Protein 3H6E (pdb70)

Secondary structure (DSSP, 8-state):
-EEEEE-SSEEEEEE--TT---EEEEEE---EESSS-EE--HHHHHHHHHHHHHHTTTS---EEEEEE-SS-EEEEETTEE-SPPBPTTS---S---TTGGGPPPHHHH-----STTSSHHHHHHHHHHHSS----PEEEEHHHHHHHHTTS---EEHHHHTTT-SSEETTTTEE---TTTT-GGGBPPEE-TTSEEEEPPHHHHHHHT--TT-EEE--EEHHHHHHHHHTTSTTTTTSSBEEEE-SSS-B--B-SS---GGG--GGGTEEEEE-TTS-EEEEEB--HHHHHHHH-SGGG-TT-GGGHHHHHHTHHHHHHTT--BS-----SS-TT---B-SS--SSHHHHHHHHHHHHHHHHHHHHHHTT--SEEEEESGGGG-HHHHHHHHHHSTTSEEEEESS---TTGGGHHHH-TT---SS-EEEPPPPP--HHHHHHHHHHHH-/---EEEEEEEE-SSEEEEEEEETT---EEEEEEPP-EEETTEEE--HHHHHHHHHHHHGGGTTS---EEEEEE-SS-EEEEETTEESSPPBPTTS---TT--TTGGGPPPHHHH-----STTSSHHHHHHHHHHH-S-----EEEEHHHHHHHHHHS---B-HHHHTTT-SSEETTTTEE---TTTT-GGGBPPB--TTSEEEE--HHHHHHHT--TTPEEE--EEHHHHHHHHHTTSTTTTTSSEEEEB-SSS-B--B-SS----TT--GGGTEEEEE-TTS-EEEEEB--HHHHHHHH-SGGG-TT-GGGHHHHHHHHHHHHHTT--BS----SSS-TT---B-SS--SSHHHHHHHHHHHHHHHHHHHHHHTT--SEEEE-SGGGG-HHHHHHHHHH-SSSEEEE-S---GGGHHHH-TT---SS--EEPPPP------HHHHHHHHHHHHHHH--

Solvent-accessible surface area: 37541 Å² total

Foldseek 3Di:
DWEWAAEQFKTKIDDADPQLDDDMDMDTFDWDDDPVFTFGPVVVVLVVVLVVLLVCLVDPAAEYAFEYAALWKFKDAPLHTPDTTGNQPGADDPVLVVQVVPFDDCLQQLQADDGRSQAVSSSVSRCCVVPVPSVRIAMETPRQVVLCSFFSAGEYAAQNVNRNHSQDGLVVLHGPVVVVVCNSVRYHYYDFQLDWSAFTDPVSCPSSNHDSNHTYGSHHYLVLLVVLQQLQAPQRPQDWEKEWEDDLKTKMTDHNDQDSSSPFDVQQAWGWGAHSVSHIDTMFMFANNQLCVQLVDPVLALLPQVCQVLLQVLVQVCQVVLWWWDDPARGHRCRPQDIDIDPHDPDSSNSSSVSLLNRLLSVVVRCVSRPRFAEYEYDYSCLSNLSNQQQNCQSRVNHWYWYFDDDFPSNSSVSCSVVVNHHTPGHIDTHHHRPDHCCVSSVVRVVVRD/DAFFAEWEWEAEQFKTKIDTAGPQLHDDMDIDGWDWDDDPLFIFRRPPVSLVVCLVVLLVCLPHNYAEYAFEYAALWKFWDAPLHTLDGIGNQVTADDPVLVVQVVVADACLFQLAFDDGRSQAVSSVVSSVCVVPVVSCRIAMAGPRQVVLCSFFVFGEHAAQRVSRSRSQDGLVVLHGDVVVVVCNSVRYHHYDFQLDFRHFGDPVSCVSSNNDSNHTYGSHHYPVQLVVLQQLQAPQNNQDWEKEFEDAPKTKMTDHNDDDRSSPQDSQQQWGWGAHSVSHIDIMFMAARVQLCVQLVDPVLQLLPLVCQVVLLVLQLVCQVQLWWADDPARGHRQRHIDIDTDPHDPDSSNSNLVSLLVRLLSVLVRCVSRVRFAEYEYADRCLSNLSNQLSNCQSPVGYFYWYWPHDSSSSVCSVPVNHHDDTHIDTRHHRDNVVGGVVVSSVVNVCVRVVRVD

Sequence (909 aa):
TIVIDLGKTLSKVSLWDLDGRLDRQVRPSIPLEIDGIRRLDAPDTGRWLLDVLSRYADHPVTTIVPVGHGAGIAALTDGRLAFPPLDYEQSIPEAVADYRSQRDPFARTGSPALPDGLNIGSQLWWLDQLHPDVANATLLPWAQYWAWFLTGRAVSEVTSLGCHSDLWDPQDGDFSPAKRLGWAARFAPIVRAGDTVGALLPAIAERTGLSPDVQVLAGLHDSNAALLAARGFAEIADNEATVLSTGTWFIARLPATPVDTATLPEARDCLVNVDVHGRPVPSARFGGREIETLIEIDTRRVDIKPDQPALLAAVPEVLRHGRILPTLRGFGPYPHGRFAWINRPEDWFERRAAACLYAALVADTALDLIGSTGRILVEGRFAEADVFVRALASLRPDCAVYTANAHNDVSFGALRLIDPGLRPQGELVRIEPLDTDLDTYRNRWQAEVELSTGATIVIDLGKTLSKVSLWDLDGRLDRQVRPSIPLEIDGIRRLDAPDTGRWLLDVLSRYADHPVTTIVPVGHGAGIAALTDGRLAFPPLDYEQSIPEAVADYRSQRDPFARTGSPALPDGLNIGSQLWWLDQLHPDVANATLLPWAQYWAWFLTGRAVSEVTSLGCHSDLWDPQDGDFSPAKRLGWAARFAPIVRAGDTVGALLPAIAERTGLSPDVQVLAGLHDSNAALLAARGFAEIADNEATVLSTGTWFIARLPATPVDTATLPEARDCLVNVDVHGRPVPSARFGGREIETLIEIDTRRVDIKPDQPALLAAVPEVLRHGRILPTLRGFGPYPHGRFAWINRPEDWFERRAAACLYAALVADTALDLIGSTGRILVEGRFAEADVFVRALASLRPDCAVYTANAHSFGALRLIDPGLRPQGELVRIEPLDTGWADLDTYRNRWQAEVEAAKV

Organism: Novosphingobium aromaticivorans (strain ATCC 700278 / DSM 12444 / CCUG 56034 / CIP 105152 / NBRC 16084 / F199) (NCBI:txid279238)

Radius of gyration: 44.63 Å; Cα contacts (8 Å, |Δi|>4): 2014; chains: 2; bounding box: 71×108×101 Å

Structure (mmCIF, N/CA/C/O backbone):
data_3H6E
#
_entry.id   3H6E
#
_cell.length_a   52.614
_cell.length_b   81.198
_cell.length_c   229.134
_cell.angle_alpha   90.00
_cell.angle_beta   90.00
_cell.angle_gamma   90.00
#
_symmetry.space_group_name_H-M   'P 21 21 21'
#
loop_
_entity.id
_entity.type
_entity.pdbx_description
1 polymer 'Carbohydrate kinase, FGGY'
2 water water
#
loop_
_atom_site.group_PDB
_atom_site.id
_atom_site.type_symbol
_atom_site.label_atom_id
_atom_site.label_alt_id
_atom_site.label_comp_id
_atom_site.label_asym_id
_atom_site.label_entity_id
_atom_site.label_seq_id
_atom_site.pdbx_PDB_ins_code
_atom_site.Cartn_x
_atom_site.Cartn_y
_atom_site.Cartn_z
_atom_site.occupancy
_atom_site.B_iso_or_equiv
_atom_site.auth_seq_id
_atom_site.auth_comp_id
_atom_site.auth_asym_id
_atom_site.auth_atom_id
_atom_site.pdbx_PDB_model_num
ATOM 1 N N . THR A 1 8 ? 35.940 -0.326 183.120 1.00 45.58 6 THR A N 1
ATOM 2 C CA . THR A 1 8 ? 37.137 0.053 182.376 1.00 42.85 6 THR A CA 1
ATOM 3 C C . THR A 1 8 ? 37.460 1.542 182.508 1.00 42.75 6 THR A C 1
ATOM 4 O O . THR A 1 8 ? 36.565 2.376 182.654 1.00 44.76 6 THR A O 1
ATOM 8 N N . ILE A 1 9 ? 38.748 1.866 182.463 1.00 40.45 7 ILE A N 1
ATOM 9 C CA . ILE A 1 9 ? 39.201 3.238 182.652 1.00 41.55 7 ILE A CA 1
ATOM 10 C C . ILE A 1 9 ? 40.339 3.599 181.702 1.00 41.37 7 ILE A C 1
ATOM 11 O O . ILE A 1 9 ? 41.349 2.896 181.620 1.00 39.12 7 ILE A O 1
ATOM 16 N N . VAL A 1 10 ? 40.170 4.704 180.984 1.00 40.39 8 VAL A N 1
ATOM 17 C CA . VAL A 1 10 ? 41.197 5.177 180.071 1.00 39.94 8 VAL A CA 1
ATOM 18 C C . VAL A 1 10 ? 41.860 6.439 180.611 1.00 40.20 8 VAL A C 1
ATOM 19 O O . VAL A 1 10 ? 41.183 7.406 180.958 1.00 40.11 8 VAL A O 1
ATOM 23 N N . ILE A 1 11 ? 43.186 6.423 180.690 1.00 39.52 9 ILE A N 1
ATOM 24 C CA . ILE A 1 11 ? 43.940 7.610 181.077 1.00 39.69 9 ILE A CA 1
ATOM 25 C C . ILE A 1 11 ? 44.625 8.210 179.855 1.00 38.70 9 ILE A C 1
ATOM 26 O O . ILE A 1 11 ? 45.536 7.609 179.288 1.00 35.75 9 ILE A O 1
ATOM 31 N N . ASP A 1 12 ? 44.169 9.389 179.444 1.00 38.00 10 ASP A N 1
ATOM 32 C CA . ASP A 1 12 ? 44.695 10.038 178.250 1.00 38.44 10 ASP A CA 1
ATOM 33 C C . ASP A 1 12 ? 45.478 11.287 178.614 1.00 38.88 10 ASP A C 1
ATOM 34 O O . ASP A 1 12 ? 44.932 12.389 178.653 1.00 39.95 10 ASP A O 1
ATOM 39 N N . LEU A 1 13 ? 46.766 11.102 178.868 1.00 36.62 11 LEU A N 1
ATOM 40 C CA . LEU A 1 13 ? 47.629 12.194 179.279 1.00 38.11 11 LEU A CA 1
ATOM 41 C C . LEU A 1 13 ? 48.291 12.850 178.069 1.00 38.56 11 LEU A C 1
ATOM 42 O O . LEU A 1 13 ? 49.482 12.673 177.811 1.00 33.33 11 LEU A O 1
ATOM 47 N N . GLY A 1 14 ? 47.491 13.608 177.325 1.00 38.06 12 GLY A N 1
ATOM 48 C CA . GLY A 1 14 ? 47.961 14.278 176.130 1.00 37.54 12 GLY A CA 1
ATOM 49 C C . GLY A 1 14 ? 48.841 15.471 176.443 1.00 36.91 12 GLY A C 1
ATOM 50 O O . GLY A 1 14 ? 49.250 15.677 177.587 1.00 36.64 12 GLY A O 1
ATOM 51 N N . LYS A 1 15 ? 49.123 16.269 175.420 1.00 34.56 13 LYS A N 1
ATOM 52 C CA . LYS A 1 15 ? 50.055 17.376 175.571 1.00 37.64 13 LYS A CA 1
ATOM 53 C C . LYS A 1 15 ? 49.419 18.605 176.215 1.00 38.13 13 LYS A C 1
ATOM 54 O O . LYS A 1 15 ? 50.035 19.253 177.060 1.00 39.71 13 LYS A O 1
ATOM 60 N N . THR A 1 16 ? 48.191 18.923 175.821 1.00 37.38 14 THR A N 1
ATOM 61 C CA . THR A 1 16 ? 47.509 20.095 176.362 1.00 41.80 14 THR A CA 1
ATOM 62 C C . THR A 1 16 ? 46.404 19.718 177.353 1.00 43.80 14 THR A C 1
ATOM 63 O O . THR A 1 16 ? 46.078 20.492 178.255 1.00 44.74 14 THR A O 1
ATOM 67 N N . LEU A 1 17 ? 45.830 18.531 177.186 1.00 42.62 15 LEU A N 1
ATOM 68 C CA . LEU A 1 17 ? 44.766 18.078 178.078 1.00 44.44 15 LEU A CA 1
ATOM 69 C C . LEU A 1 17 ? 44.993 16.655 178.566 1.00 42.88 15 LEU A C 1
ATOM 70 O O . LEU A 1 17 ? 45.301 15.760 177.781 1.00 42.82 15 LEU A O 1
ATOM 75 N N . SER A 1 18 ? 44.841 16.459 179.872 1.00 44.19 16 SER A N 1
ATOM 76 C CA . SER A 1 18 ? 44.859 15.124 180.455 1.00 43.59 16 SER A CA 1
ATOM 77 C C . SER A 1 18 ? 43.448 14.723 180.880 1.00 44.12 16 SER A C 1
ATOM 78 O O . SER A 1 18 ? 42.792 15.430 181.644 1.00 44.12 16 SER A O 1
ATOM 81 N N . LYS A 1 19 ? 42.984 13.590 180.365 1.00 42.87 17 LYS A N 1
ATOM 82 C CA . LYS A 1 19 ? 41.615 13.151 180.589 1.00 42.60 17 LYS A CA 1
ATOM 83 C C . LYS A 1 19 ? 41.567 11.744 181.170 1.00 42.16 17 LYS A C 1
ATOM 84 O O . LYS A 1 19 ? 42.193 10.825 180.648 1.00 41.25 17 LYS A O 1
ATOM 90 N N . VAL A 1 20 ? 40.818 11.582 182.254 1.00 44.02 18 VAL A N 1
ATOM 91 C CA . VAL A 1 20 ? 40.534 10.260 182.789 1.00 41.86 18 VAL A CA 1
ATOM 92 C C . VAL A 1 20 ? 39.060 9.954 182.561 1.00 44.55 18 VAL A C 1
ATOM 93 O O . VAL A 1 20 ? 38.197 10.794 182.819 1.00 45.15 18 VAL A O 1
ATOM 97 N N . SER A 1 21 ? 38.774 8.752 182.072 1.00 41.59 19 SER A N 1
ATOM 98 C CA . SER A 1 21 ? 37.424 8.422 181.636 1.00 43.57 19 SER A CA 1
ATOM 99 C C . SER A 1 21 ? 36.958 7.037 182.075 1.00 45.50 19 SER A C 1
ATOM 100 O O . SER A 1 21 ? 37.724 6.074 182.057 1.00 43.59 19 SER A O 1
ATOM 103 N N . LEU A 1 22 ? 35.686 6.948 182.455 1.00 48.07 20 LEU A N 1
ATOM 104 C CA . LEU A 1 22 ? 35.092 5.695 182.907 1.00 46.03 20 LEU A CA 1
ATOM 105 C C . LEU A 1 22 ? 34.033 5.216 181.924 1.00 46.00 20 LEU A C 1
ATOM 106 O O . LEU A 1 22 ? 33.077 5.934 181.639 1.00 47.71 20 LEU A O 1
ATOM 111 N N . TRP A 1 23 ? 34.199 3.998 181.418 1.00 46.14 21 TRP A N 1
ATOM 112 C CA . TRP A 1 23 ? 33.306 3.466 180.393 1.00 47.48 21 TRP A CA 1
ATOM 113 C C . TRP A 1 23 ? 32.649 2.158 180.826 1.00 47.53 21 TRP A C 1
ATOM 114 O O . TRP A 1 23 ? 33.114 1.494 181.753 1.00 47.59 21 TRP A O 1
ATOM 125 N N . ASP A 1 24 ? 31.566 1.791 180.148 1.00 48.97 22 ASP A N 1
ATOM 126 C CA . ASP A 1 24 ? 30.911 0.511 180.400 1.00 50.72 22 ASP A CA 1
ATOM 127 C C . ASP A 1 24 ? 31.225 -0.494 179.293 1.00 49.26 22 ASP A C 1
ATOM 128 O O . ASP A 1 24 ? 31.735 -0.129 178.234 1.00 48.26 22 ASP A O 1
ATOM 133 N N . LEU A 1 25 ? 30.906 -1.757 179.544 1.00 48.82 23 LEU A N 1
ATOM 134 C CA . LEU A 1 25 ? 31.273 -2.846 178.647 1.00 49.46 23 LEU A CA 1
ATOM 135 C C . LEU A 1 25 ? 30.603 -2.741 177.281 1.00 50.64 23 LEU A C 1
ATOM 136 O O . LEU A 1 25 ? 30.882 -3.537 176.384 1.00 49.63 23 LEU A O 1
ATOM 141 N N . ASP A 1 26 ? 29.720 -1.760 177.125 1.00 50.99 24 ASP A N 1
ATOM 142 C CA . ASP A 1 26 ? 29.074 -1.514 175.839 1.00 51.11 24 ASP A CA 1
ATOM 143 C C . ASP A 1 26 ? 29.711 -0.334 175.112 1.00 48.52 24 ASP A C 1
ATOM 144 O O . ASP A 1 26 ? 29.255 0.074 174.042 1.00 46.35 24 ASP A O 1
ATOM 149 N N . GLY A 1 27 ? 30.770 0.210 175.701 1.00 48.65 25 GLY A N 1
ATOM 150 C CA . GLY A 1 27 ? 31.519 1.285 175.081 1.00 47.78 25 GLY A CA 1
ATOM 151 C C . GLY A 1 27 ? 30.809 2.624 175.114 1.00 48.38 25 GLY A C 1
ATOM 152 O O . GLY A 1 27 ? 30.834 3.374 174.138 1.00 49.43 25 GLY A O 1
ATOM 153 N N . ARG A 1 28 ? 30.169 2.923 176.238 1.00 49.09 26 ARG A N 1
ATOM 154 C CA . ARG A 1 28 ? 29.561 4.231 176.444 1.00 50.78 26 ARG A CA 1
ATOM 155 C C . ARG A 1 28 ? 30.198 4.887 177.657 1.00 48.69 26 ARG A C 1
ATOM 156 O O . ARG A 1 28 ? 30.430 4.236 178.675 1.00 48.65 26 ARG A O 1
ATOM 172 N N . LEU A 1 30 ? 30.718 6.829 180.942 1.00 52.02 28 LEU A N 1
ATOM 173 C CA . LEU A 1 30 ? 29.940 7.069 182.151 1.00 51.68 28 LEU A CA 1
ATOM 174 C C . LEU A 1 30 ? 30.371 8.352 182.852 1.00 51.87 28 LEU A C 1
ATOM 175 O O . LEU A 1 30 ? 29.572 8.995 183.533 1.00 51.70 28 LEU A O 1
ATOM 180 N N . ASP A 1 31 ? 31.637 8.716 182.685 1.00 49.36 29 ASP A N 1
ATOM 181 C CA . ASP A 1 31 ? 32.181 9.893 183.349 1.00 48.28 29 ASP A CA 1
ATOM 182 C C . ASP A 1 31 ? 33.514 10.301 182.731 1.00 48.83 29 ASP A C 1
ATOM 183 O O . ASP A 1 31 ? 34.207 9.486 182.119 1.00 46.72 29 ASP A O 1
ATOM 188 N N . ARG A 1 32 ? 33.866 11.570 182.898 1.00 48.15 30 ARG A N 1
ATOM 189 C CA . ARG A 1 32 ? 35.120 12.093 182.380 1.00 45.81 30 ARG A CA 1
ATOM 190 C C . ARG A 1 32 ? 35.640 13.202 183.284 1.00 48.55 30 ARG A C 1
ATOM 191 O O . ARG A 1 32 ? 34.883 14.066 183.725 1.00 50.07 30 ARG A O 1
ATOM 199 N N . GLN A 1 33 ? 36.936 13.160 183.565 1.00 48.91 31 GLN A N 1
ATOM 200 C CA . GLN A 1 33 ? 37.585 14.181 184.373 1.00 48.89 31 GLN A CA 1
ATOM 201 C C . GLN A 1 33 ? 38.773 14.745 183.603 1.00 48.13 31 GLN A C 1
ATOM 202 O O . GLN A 1 33 ? 39.651 14.000 183.169 1.00 46.34 31 GLN A O 1
ATOM 208 N N . VAL A 1 34 ? 38.792 16.062 183.425 1.00 44.77 32 VAL A N 1
ATOM 209 C CA . VAL A 1 34 ? 39.847 16.699 182.649 1.00 44.14 32 VAL A CA 1
ATOM 210 C C . VAL A 1 34 ? 40.644 17.700 183.482 1.00 48.22 32 VAL A C 1
ATOM 211 O O . VAL A 1 34 ? 40.327 17.951 184.646 1.00 47.66 32 VAL A O 1
ATOM 215 N N . ARG A 1 35 ? 41.673 18.274 182.867 1.00 48.19 33 ARG A N 1
ATOM 216 C CA . ARG A 1 35 ? 42.620 19.125 183.571 1.00 47.30 33 ARG A CA 1
ATOM 217 C C . ARG A 1 35 ? 43.764 19.506 182.641 1.00 47.99 33 ARG A C 1
ATOM 218 O O . ARG A 1 35 ? 44.510 18.640 182.185 1.00 46.73 33 ARG A O 1
ATOM 226 N N . PRO A 1 36 ? 43.911 20.807 182.358 1.00 50.11 34 PRO A N 1
ATOM 227 C CA . PRO A 1 36 ? 44.995 21.255 181.478 1.00 48.62 34 PRO A CA 1
ATOM 228 C C . PRO A 1 36 ? 46.344 20.790 182.009 1.00 48.05 34 PRO A C 1
ATOM 229 O O . PRO A 1 36 ? 46.496 20.614 183.218 1.00 48.08 34 PRO A O 1
ATOM 233 N N . SER A 1 37 ? 47.307 20.589 181.116 1.00 48.90 35 SER A N 1
ATOM 234 C CA . SER A 1 37 ? 48.638 20.143 181.514 1.00 50.41 35 SER A CA 1
ATOM 235 C C . SER A 1 37 ? 49.593 21.328 181.590 1.00 51.96 35 SER A C 1
ATOM 236 O O . SER A 1 37 ? 50.018 21.853 180.562 1.00 53.15 35 SER A O 1
ATOM 239 N N . ILE A 1 38 ? 49.927 21.752 182.806 1.00 54.94 36 ILE A N 1
ATOM 240 C CA . ILE A 1 38 ? 50.844 22.876 182.991 1.00 54.35 36 ILE A CA 1
ATOM 241 C C . ILE A 1 38 ? 52.295 22.396 183.009 1.00 55.70 36 ILE A C 1
ATOM 242 O O . ILE A 1 38 ? 52.604 21.352 183.589 1.00 52.52 36 ILE A O 1
ATOM 247 N N . PRO A 1 39 ? 53.189 23.152 182.354 1.00 57.90 37 PRO A N 1
ATOM 248 C CA . PRO A 1 39 ? 54.611 22.796 182.290 1.00 52.20 37 PRO A CA 1
ATOM 249 C C . PRO A 1 39 ? 55.277 22.883 183.657 1.00 50.84 37 PRO A C 1
ATOM 250 O O . PRO A 1 39 ? 54.762 23.543 184.558 1.00 49.60 37 PRO A O 1
ATOM 254 N N . LEU A 1 40 ? 56.416 22.215 183.799 1.00 51.56 38 LEU A N 1
ATOM 255 C CA . LEU A 1 40 ? 57.172 22.213 185.043 1.00 49.46 38 LEU A CA 1
ATOM 256 C C . LEU A 1 40 ? 58.563 22.785 184.801 1.00 52.22 38 LEU A C 1
ATOM 257 O O . LEU A 1 40 ? 59.323 22.264 183.982 1.00 50.14 38 LEU A O 1
ATOM 262 N N . GLU A 1 41 ? 58.899 23.855 185.512 1.00 54.19 39 GLU A N 1
ATOM 263 C CA . GLU A 1 41 ? 60.220 24.458 185.389 1.00 52.92 39 GLU A CA 1
ATOM 264 C C . GLU A 1 41 ? 61.225 23.727 186.280 1.00 54.84 39 GLU A C 1
ATOM 265 O O . GLU A 1 41 ? 60.884 23.278 187.375 1.00 54.86 39 GLU A O 1
ATOM 271 N N . ILE A 1 42 ? 62.463 23.604 185.814 1.00 55.40 40 ILE A N 1
ATOM 272 C CA . ILE A 1 42 ? 63.437 22.780 186.519 1.00 56.65 40 ILE A CA 1
ATOM 273 C C . ILE A 1 42 ? 64.857 23.351 186.436 1.00 58.65 40 ILE A C 1
ATOM 274 O O . ILE A 1 42 ? 65.680 23.115 187.321 1.00 59.23 40 ILE A O 1
ATOM 279 N N . ASP A 1 43 ? 65.134 24.104 185.375 1.00 58.70 41 ASP A N 1
ATOM 280 C CA . ASP A 1 43 ? 66.421 24.775 185.199 1.00 59.79 41 ASP A CA 1
ATOM 281 C C . ASP A 1 43 ? 66.276 25.894 184.179 1.00 59.32 41 ASP A C 1
ATOM 282 O O . ASP A 1 43 ? 67.263 26.479 183.731 1.00 59.03 41 ASP A O 1
ATOM 287 N N . GLY A 1 44 ? 65.033 26.195 183.825 1.00 58.44 42 GLY A N 1
ATOM 288 C CA . GLY A 1 44 ? 64.752 26.951 182.621 1.00 55.99 42 GLY A CA 1
ATOM 289 C C . GLY A 1 44 ? 64.365 25.901 181.602 1.00 53.82 42 GLY A C 1
ATOM 290 O O . GLY A 1 44 ? 64.030 26.200 180.456 1.00 52.84 42 GLY A O 1
ATOM 291 N N . ILE A 1 45 ? 64.416 24.651 182.055 1.00 54.19 43 ILE A N 1
ATOM 292 C CA . ILE A 1 45 ? 64.067 23.490 181.248 1.00 49.98 43 ILE A CA 1
ATOM 293 C C . ILE A 1 45 ? 62.620 23.071 181.495 1.00 48.61 43 ILE A C 1
ATOM 294 O O . ILE A 1 45 ? 62.266 22.653 182.598 1.00 48.43 43 ILE A O 1
ATOM 299 N N . ARG A 1 46 ? 61.786 23.186 180.466 1.00 45.61 44 ARG A N 1
ATOM 300 C CA . ARG A 1 46 ? 60.378 22.814 180.577 1.00 43.55 44 ARG A CA 1
ATOM 301 C C . ARG A 1 46 ? 60.200 21.298 180.613 1.00 42.59 44 ARG A C 1
ATOM 302 O O . ARG A 1 46 ? 60.814 20.570 179.834 1.00 38.76 44 ARG A O 1
ATOM 310 N N . ARG A 1 47 ? 59.355 20.834 181.528 1.00 43.19 45 ARG A N 1
ATOM 311 C CA . ARG A 1 47 ? 59.177 19.406 181.756 1.00 42.19 45 ARG A CA 1
ATOM 312 C C . ARG A 1 47 ? 57.708 19.016 181.771 1.00 41.45 45 ARG A C 1
ATOM 313 O O . ARG A 1 47 ? 56.845 19.822 182.120 1.00 42.35 45 ARG A O 1
ATOM 321 N N . LEU A 1 48 ? 57.429 17.776 181.381 1.00 39.50 46 LEU A N 1
ATOM 322 C CA . LEU A 1 48 ? 56.131 17.173 181.644 1.00 40.45 46 LEU A CA 1
ATOM 323 C C . LEU A 1 48 ? 56.029 16.972 183.150 1.00 43.41 46 LEU A C 1
ATOM 324 O O . LEU A 1 48 ? 56.963 16.472 183.778 1.00 41.93 46 LEU A O 1
ATOM 329 N N . ASP A 1 49 ? 54.909 17.376 183.736 1.00 43.82 47 ASP A N 1
ATOM 330 C CA . ASP A 1 49 ? 54.760 17.303 185.183 1.00 44.36 47 ASP A CA 1
ATOM 331 C C . ASP A 1 49 ? 54.300 15.920 185.620 1.00 44.89 47 ASP A C 1
ATOM 332 O O . ASP A 1 49 ? 53.132 15.721 185.947 1.00 47.05 47 ASP A O 1
ATOM 337 N N . ALA A 1 50 ? 55.231 14.972 185.631 1.00 44.48 48 ALA A N 1
ATOM 338 C CA . ALA A 1 50 ? 54.927 13.586 185.972 1.00 44.68 48 ALA A CA 1
ATOM 339 C C . ALA A 1 50 ? 54.493 13.397 187.427 1.00 46.26 48 ALA A C 1
ATOM 340 O O . ALA A 1 50 ? 53.432 12.831 187.686 1.00 46.71 48 ALA A O 1
ATOM 342 N N . PRO A 1 51 ? 55.311 13.867 188.383 1.00 48.02 49 PRO A N 1
ATOM 343 C CA . PRO A 1 51 ? 54.961 13.645 189.790 1.00 48.51 49 PRO A CA 1
ATOM 344 C C . PRO A 1 51 ? 53.552 14.139 190.086 1.00 47.49 49 PRO A C 1
ATOM 345 O O . PRO A 1 51 ? 52.750 13.422 190.683 1.00 49.04 49 PRO A O 1
ATOM 349 N N . ASP A 1 52 ? 53.258 15.356 189.644 1.00 46.38 50 ASP A N 1
ATOM 350 C CA . ASP A 1 52 ? 52.003 16.016 189.966 1.00 45.82 50 ASP A CA 1
ATOM 351 C C . ASP A 1 52 ? 50.803 15.392 189.256 1.00 47.82 50 ASP A C 1
ATOM 352 O O . ASP A 1 52 ? 49.724 15.274 189.836 1.00 50.47 50 ASP A O 1
ATOM 357 N N . THR A 1 53 ? 50.984 15.003 188.000 1.00 45.82 51 THR A N 1
ATOM 358 C CA . THR A 1 53 ? 49.908 14.356 187.261 1.00 45.45 51 THR A CA 1
ATOM 359 C C . THR A 1 53 ? 49.578 13.011 187.895 1.00 46.63 51 THR A C 1
ATOM 360 O O . THR A 1 53 ? 48.413 12.606 187.952 1.00 46.78 51 THR A O 1
ATOM 364 N N . GLY A 1 54 ? 50.613 12.328 188.375 1.00 44.28 52 GLY A N 1
ATOM 365 C CA . GLY A 1 54 ? 50.441 11.073 189.080 1.00 43.60 52 GLY A CA 1
ATOM 366 C C . GLY A 1 54 ? 49.504 11.248 190.257 1.00 46.76 52 GLY A C 1
ATOM 367 O O . GLY A 1 54 ? 48.690 10.374 190.553 1.00 47.41 52 GLY A O 1
ATOM 368 N N . ARG A 1 55 ? 49.615 12.391 190.928 1.00 47.98 53 ARG A N 1
ATOM 369 C CA . ARG A 1 55 ? 48.735 12.704 192.048 1.00 48.43 53 ARG A CA 1
ATOM 370 C C . ARG A 1 55 ? 47.298 12.923 191.584 1.00 49.08 53 ARG A C 1
ATOM 371 O O . ARG A 1 55 ? 46.398 12.187 191.985 1.00 50.93 53 ARG A O 1
ATOM 379 N N . TRP A 1 56 ? 47.086 13.927 190.737 1.00 48.86 54 TRP A N 1
ATOM 380 C CA . TRP A 1 56 ? 45.744 14.223 190.241 1.00 49.94 54 TRP A CA 1
ATOM 381 C C . TRP A 1 56 ? 44.994 12.957 189.846 1.00 50.44 54 TRP A C 1
ATOM 382 O O . TRP A 1 56 ? 43.803 12.817 190.126 1.00 53.22 54 TRP A O 1
ATOM 393 N N . LEU A 1 57 ? 45.695 12.034 189.197 1.00 50.21 55 LEU A N 1
ATOM 394 C CA . LEU A 1 57 ? 45.039 10.858 188.633 1.00 50.02 55 LEU A CA 1
ATOM 395 C C . LEU A 1 57 ? 44.901 9.7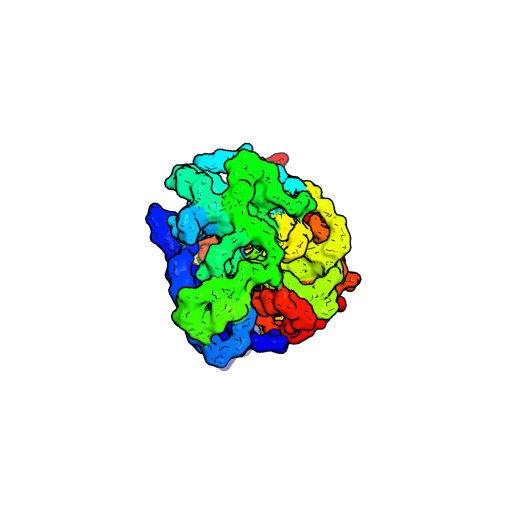05 189.630 1.00 51.21 55 LEU A C 1
ATOM 396 O O . LEU A 1 57 ? 44.228 8.717 189.349 1.00 51.78 55 LEU A O 1
ATOM 401 N N . LEU A 1 58 ? 45.530 9.834 190.795 1.00 51.40 56 LEU A N 1
ATOM 402 C CA . LEU A 1 58 ? 45.255 8.916 191.896 1.00 50.94 56 LEU A CA 1
ATOM 403 C C . LEU A 1 58 ? 44.026 9.390 192.664 1.00 51.51 56 LEU A C 1
ATOM 404 O O . LEU A 1 58 ? 43.326 8.592 193.287 1.00 52.70 56 LEU A O 1
ATOM 409 N N . ASP A 1 59 ? 43.771 10.695 192.608 1.00 52.39 57 ASP A N 1
ATOM 410 C CA . ASP A 1 59 ? 42.549 11.274 193.158 1.00 51.80 57 ASP A CA 1
ATOM 411 C C . ASP A 1 59 ? 41.350 10.797 192.357 1.00 52.06 57 ASP A C 1
ATOM 412 O O . ASP A 1 59 ? 40.470 10.113 192.876 1.00 53.79 57 ASP A O 1
ATOM 417 N N . VAL A 1 60 ? 41.324 11.170 191.083 1.00 53.06 58 VAL A N 1
ATOM 418 C CA . VAL A 1 60 ? 40.202 10.855 190.209 1.00 53.59 58 VAL A CA 1
ATOM 419 C C . VAL A 1 60 ? 39.946 9.352 190.122 1.00 53.73 58 VAL A C 1
ATOM 420 O O . VAL A 1 60 ? 38.799 8.920 190.003 1.00 54.50 58 VAL A O 1
ATOM 424 N N . LEU A 1 61 ? 41.011 8.559 190.190 1.00 53.47 59 LEU A N 1
ATOM 425 C CA . LEU A 1 61 ? 40.870 7.106 190.196 1.00 52.40 59 LEU A CA 1
ATOM 426 C C . LEU A 1 61 ? 40.117 6.638 191.436 1.00 53.60 59 LEU A C 1
ATOM 427 O O . LEU A 1 61 ? 39.351 5.674 191.382 1.00 52.49 59 LEU A O 1
ATOM 432 N N . SER A 1 62 ? 40.341 7.325 192.553 1.00 52.61 60 SER A N 1
ATOM 433 C CA . SER A 1 62 ? 39.655 7.004 193.798 1.00 53.01 60 SER A CA 1
ATOM 434 C C . SER A 1 62 ? 38.147 7.142 193.635 1.00 55.35 60 SER A C 1
ATOM 435 O O . SER A 1 62 ? 37.375 6.412 194.256 1.00 54.89 60 SER A O 1
ATOM 438 N N . ARG A 1 63 ? 37.735 8.078 192.785 1.00 54.34 61 ARG A N 1
ATOM 439 C CA . ARG A 1 63 ? 36.319 8.368 192.583 1.00 54.52 61 ARG A CA 1
ATOM 440 C C . ARG A 1 63 ? 35.537 7.193 191.997 1.00 55.93 61 ARG A C 1
ATOM 441 O O . ARG A 1 63 ? 34.332 7.074 192.215 1.00 57.33 61 ARG A O 1
ATOM 449 N N . TYR A 1 64 ? 36.220 6.325 191.257 1.00 56.45 62 TYR A N 1
ATOM 450 C CA . TYR A 1 64 ? 35.553 5.209 190.594 1.00 55.59 62 TYR A CA 1
ATOM 451 C C . TYR A 1 64 ? 35.757 3.888 191.332 1.00 55.26 62 TYR A C 1
ATOM 452 O O . TYR A 1 64 ? 35.877 2.837 190.707 1.00 57.37 62 TYR A O 1
ATOM 461 N N . ALA A 1 65 ? 35.790 3.942 192.660 1.00 56.67 63 ALA A N 1
ATOM 462 C CA . ALA A 1 65 ? 36.033 2.745 193.462 1.00 56.21 63 ALA A CA 1
ATOM 463 C C . ALA A 1 65 ? 34.789 1.869 193.613 1.00 56.96 63 ALA A C 1
ATOM 464 O O . ALA A 1 65 ? 34.896 0.680 193.912 1.00 56.43 63 ALA A O 1
ATOM 466 N N . ASP A 1 66 ? 33.615 2.458 193.410 1.00 57.14 64 ASP A N 1
ATOM 467 C CA . ASP A 1 66 ? 32.361 1.720 193.533 1.00 55.99 64 ASP A CA 1
ATOM 468 C C . ASP A 1 66 ? 32.048 0.921 192.275 1.00 56.43 64 ASP A C 1
ATOM 469 O O . ASP A 1 66 ? 31.098 0.138 192.248 1.00 59.55 64 ASP A O 1
ATOM 474 N N . HIS A 1 67 ? 32.850 1.118 191.235 1.00 55.10 65 HIS A N 1
ATOM 475 C CA . HIS A 1 67 ? 32.574 0.509 189.939 1.00 52.50 65 HIS A CA 1
ATOM 476 C C . HIS A 1 67 ? 33.336 -0.797 189.707 1.00 51.54 65 HIS A C 1
ATOM 477 O O . HIS A 1 67 ? 34.436 -0.983 190.228 1.00 49.91 65 HIS A O 1
ATOM 484 N N . PRO A 1 68 ? 32.739 -1.705 188.916 1.00 50.86 66 PRO A N 1
ATOM 485 C CA . PRO A 1 68 ? 33.297 -3.013 188.554 1.00 50.76 66 PRO A CA 1
ATOM 486 C C . PRO A 1 68 ? 34.438 -2.889 187.550 1.00 51.18 66 PRO A C 1
ATOM 487 O O . PRO A 1 68 ? 34.323 -3.396 186.432 1.00 47.88 66 PRO A O 1
ATOM 491 N N . VAL A 1 69 ? 35.521 -2.226 187.944 1.00 47.99 67 VAL A N 1
ATOM 492 C CA . VAL A 1 69 ? 36.636 -1.981 187.035 1.00 46.55 67 VAL A CA 1
ATOM 493 C C . VAL A 1 69 ? 37.545 -3.202 186.887 1.00 46.41 67 VAL A C 1
ATOM 494 O O . VAL A 1 69 ? 38.073 -3.730 187.869 1.00 45.25 67 VAL A O 1
ATOM 498 N N . THR A 1 70 ? 37.719 -3.643 185.645 1.00 42.20 68 THR A N 1
ATOM 499 C CA . THR A 1 70 ? 38.494 -4.842 185.359 1.00 42.83 68 THR A CA 1
ATOM 500 C C . THR A 1 70 ? 39.684 -4.567 184.444 1.00 41.71 68 THR A C 1
ATOM 501 O O . THR A 1 70 ? 40.512 -5.449 184.215 1.00 42.61 68 THR A O 1
ATOM 505 N N . THR A 1 71 ? 39.767 -3.347 183.922 1.00 42.25 69 THR A N 1
ATOM 506 C CA . THR A 1 71 ? 40.849 -2.983 183.013 1.00 38.03 69 THR A CA 1
ATOM 507 C C . THR A 1 71 ? 41.101 -1.479 182.972 1.00 39.10 69 THR A C 1
ATOM 508 O O . THR A 1 71 ? 40.164 -0.678 182.959 1.00 38.43 69 THR A O 1
ATOM 512 N N . ILE A 1 72 ? 42.378 -1.108 182.961 1.00 38.55 70 ILE A N 1
ATOM 513 C CA . ILE A 1 72 ? 42.791 0.259 182.673 1.00 38.74 70 ILE A CA 1
ATOM 514 C C . ILE A 1 72 ? 43.712 0.249 181.456 1.00 37.05 70 ILE A C 1
ATOM 515 O O . ILE A 1 72 ? 44.592 -0.605 181.342 1.00 35.21 70 ILE A O 1
ATOM 520 N N . VAL A 1 73 ? 43.506 1.192 180.544 1.00 37.07 71 VAL A N 1
ATOM 521 C CA . VAL A 1 73 ? 44.384 1.329 179.388 1.00 34.19 71 VAL A CA 1
ATOM 522 C C . VAL A 1 73 ? 44.903 2.759 179.242 1.00 34.91 71 VAL A C 1
ATOM 523 O O . VAL A 1 73 ? 44.122 3.702 179.153 1.00 35.56 71 VAL A O 1
ATOM 527 N N . PRO A 1 74 ? 46.236 2.913 179.232 1.00 34.31 72 PRO A N 1
ATOM 528 C CA . PRO A 1 74 ? 46.948 4.196 179.212 1.00 33.19 72 PRO A CA 1
ATOM 529 C C . PRO A 1 74 ? 47.101 4.756 177.806 1.00 31.67 72 PRO A C 1
ATOM 530 O O . PRO A 1 74 ? 47.272 3.996 176.856 1.00 31.00 72 PRO A O 1
ATOM 534 N N . VAL A 1 75 ? 47.042 6.079 177.688 1.00 33.24 73 VAL A N 1
ATOM 535 C CA . VAL A 1 75 ? 47.223 6.764 176.414 1.00 30.98 73 VAL A CA 1
ATOM 536 C C . VAL A 1 75 ? 48.110 7.987 176.620 1.00 31.40 73 VAL A C 1
ATOM 537 O O . VAL A 1 75 ? 47.880 8.783 177.531 1.00 33.71 73 VAL A O 1
ATOM 541 N N . GLY A 1 76 ? 49.124 8.134 175.775 1.00 28.30 74 GLY A N 1
ATOM 542 C CA . GLY A 1 76 ? 50.058 9.235 175.913 1.00 28.36 74 GLY A CA 1
ATOM 543 C C . GLY A 1 76 ? 50.377 9.932 174.608 1.00 28.28 74 GLY A C 1
ATOM 544 O O . GLY A 1 76 ? 50.467 9.302 173.554 1.00 27.29 74 GLY A O 1
ATOM 545 N N . HIS A 1 77 ? 50.536 11.246 174.677 1.00 27.89 75 HIS A N 1
ATOM 546 C CA . HIS A 1 77 ? 51.014 12.001 173.537 1.00 29.96 75 HIS A CA 1
ATOM 547 C C . HIS A 1 77 ? 52.430 11.528 173.203 1.00 29.39 75 HIS A C 1
ATOM 548 O O . HIS A 1 77 ? 53.116 10.939 174.045 1.00 27.44 75 HIS A O 1
ATOM 555 N N . GLY A 1 78 ? 52.865 11.785 171.975 1.00 27.99 76 GLY A N 1
ATOM 556 C CA . GLY A 1 78 ? 54.182 11.362 171.533 1.00 26.18 76 GLY A CA 1
ATOM 557 C C . GLY A 1 78 ? 55.285 12.346 171.870 1.00 25.71 76 GLY A C 1
ATOM 558 O O . GLY A 1 78 ? 55.049 13.369 172.515 1.00 25.31 76 GLY A O 1
ATOM 559 N N . ALA A 1 79 ? 56.496 12.034 171.421 1.00 24.66 77 ALA A N 1
ATOM 560 C CA . ALA A 1 79 ? 57.652 12.881 171.676 1.00 23.95 77 ALA A CA 1
ATOM 561 C C . ALA A 1 79 ? 57.875 13.046 173.175 1.00 23.80 77 ALA A C 1
ATOM 562 O O . ALA A 1 79 ? 58.382 14.069 173.629 1.00 24.30 77 ALA A O 1
ATOM 564 N N . GLY A 1 80 ? 57.490 12.025 173.935 1.00 24.15 78 GLY A N 1
ATOM 565 C CA . GLY A 1 80 ? 57.708 11.997 175.370 1.00 24.49 78 GLY A CA 1
ATOM 566 C C . GLY A 1 80 ? 58.436 10.730 175.785 1.00 23.13 78 GLY A C 1
ATOM 567 O O . GLY A 1 80 ? 58.024 9.619 175.449 1.00 23.10 78 GLY A O 1
ATOM 568 N N . ILE A 1 81 ? 59.533 10.897 176.512 1.00 23.79 79 ILE A N 1
ATOM 569 C CA . ILE A 1 81 ? 60.342 9.763 176.931 1.00 24.02 79 ILE A CA 1
ATOM 570 C C . ILE A 1 81 ? 60.661 9.860 178.419 1.00 25.81 79 ILE A C 1
ATOM 571 O O . ILE A 1 81 ? 60.913 10.943 178.941 1.00 25.57 79 ILE A O 1
ATOM 576 N N . ALA A 1 82 ? 60.631 8.722 179.103 1.00 28.00 80 ALA A N 1
ATOM 577 C CA . ALA A 1 82 ? 60.860 8.699 180.540 1.00 27.50 80 ALA A CA 1
ATOM 578 C C . ALA A 1 82 ? 62.006 7.763 180.896 1.00 27.78 80 ALA A C 1
ATOM 579 O O . ALA A 1 82 ? 62.202 6.731 180.249 1.00 27.99 80 ALA A O 1
ATOM 581 N N . ALA A 1 83 ? 62.759 8.131 181.928 1.00 28.08 81 ALA A N 1
ATOM 582 C CA . ALA A 1 83 ? 63.903 7.343 182.370 1.00 29.10 81 ALA A CA 1
ATOM 583 C C . ALA A 1 83 ? 63.744 6.907 183.824 1.00 30.82 81 ALA A C 1
ATOM 584 O O . ALA A 1 83 ? 63.376 7.703 184.688 1.00 31.30 81 ALA A O 1
ATOM 586 N N . LEU A 1 84 ? 64.017 5.634 184.084 1.00 31.67 82 LEU A N 1
ATOM 587 C CA . LEU A 1 84 ? 63.934 5.096 185.434 1.00 33.43 82 LEU A CA 1
ATOM 588 C C . LEU A 1 84 ? 65.314 4.664 185.907 1.00 32.25 82 LEU A C 1
ATOM 589 O O . LEU A 1 84 ? 65.931 3.786 185.307 1.00 31.19 82 LEU A O 1
ATOM 594 N N . THR A 1 85 ? 65.798 5.289 186.976 1.00 34.17 83 THR A N 1
ATOM 595 C CA . THR A 1 85 ? 67.061 4.891 187.587 1.00 35.60 83 THR A CA 1
ATOM 596 C C . THR A 1 85 ? 66.782 4.132 188.877 1.00 36.96 83 THR A C 1
ATOM 597 O O . THR A 1 85 ? 66.091 4.633 189.768 1.00 36.33 83 THR A O 1
ATOM 601 N N . ASP A 1 86 ? 67.314 2.916 188.963 1.00 37.09 84 ASP A N 1
ATOM 602 C CA . ASP A 1 86 ? 67.069 2.044 190.110 1.00 39.26 84 ASP A CA 1
ATOM 603 C C . ASP A 1 86 ? 65.578 1.880 190.413 1.00 39.92 84 ASP A C 1
ATOM 604 O O . ASP A 1 86 ? 65.157 1.936 191.569 1.00 42.13 84 ASP A O 1
ATOM 609 N N . GLY A 1 87 ? 64.783 1.691 189.365 1.00 37.45 85 GLY A N 1
ATOM 610 C CA . GLY A 1 87 ? 63.380 1.362 189.524 1.00 37.29 85 GLY A CA 1
ATOM 611 C C . GLY A 1 87 ? 62.458 2.498 189.922 1.00 37.87 85 GLY A C 1
ATOM 612 O O . GLY A 1 87 ? 61.326 2.254 190.335 1.00 40.81 85 GLY A O 1
ATOM 613 N N . ARG A 1 88 ? 62.928 3.735 189.809 1.00 38.95 86 ARG A N 1
ATOM 614 C CA . ARG A 1 88 ? 62.066 4.893 190.047 1.00 38.44 86 ARG A CA 1
ATOM 615 C C . ARG A 1 88 ? 62.286 5.970 188.988 1.00 35.89 86 ARG A C 1
ATOM 616 O O . ARG A 1 88 ? 63.317 5.989 188.313 1.00 34.70 86 ARG A O 1
ATOM 624 N N . LEU A 1 89 ? 61.317 6.866 188.843 1.00 35.15 87 LEU A N 1
ATOM 625 C CA . LEU A 1 89 ? 61.447 7.952 187.881 1.00 35.51 87 LEU A CA 1
ATOM 626 C C . LEU A 1 89 ? 62.687 8.800 188.168 1.00 35.87 87 LEU A C 1
ATOM 627 O O . LEU A 1 89 ? 62.790 9.439 189.215 1.00 35.93 87 LEU A O 1
ATOM 632 N N . ALA A 1 90 ? 63.625 8.799 187.229 1.00 33.77 88 ALA A N 1
ATOM 633 C CA . ALA A 1 90 ? 64.871 9.532 187.393 1.00 33.55 88 ALA A CA 1
ATOM 634 C C . ALA A 1 90 ? 64.631 11.038 187.486 1.00 35.20 88 ALA A C 1
ATOM 635 O O . ALA A 1 90 ? 65.346 11.746 188.196 1.00 36.95 88 ALA A O 1
ATOM 637 N N . PHE A 1 91 ? 63.618 11.516 186.769 1.00 34.94 89 PHE A N 1
ATOM 638 C CA . PHE A 1 91 ? 63.277 12.935 186.737 1.00 35.46 89 PHE A CA 1
ATOM 639 C C . PHE A 1 91 ? 62.078 13.151 185.817 1.00 36.74 89 PHE A C 1
ATOM 640 O O . PHE A 1 91 ? 61.762 12.291 184.994 1.00 36.43 89 PHE A O 1
ATOM 648 N N . PRO A 1 92 ? 61.400 14.299 185.951 1.00 38.15 90 PRO A N 1
ATOM 649 C CA . PRO A 1 92 ? 60.315 14.579 185.004 1.00 39.84 90 PRO A CA 1
ATOM 650 C C . PRO A 1 92 ? 60.849 14.643 183.573 1.00 38.14 90 PRO A C 1
ATOM 651 O O . PRO A 1 92 ? 61.892 15.259 183.340 1.00 37.09 90 PRO A O 1
ATOM 655 N N . PRO A 1 93 ? 60.150 13.998 182.628 1.00 36.68 91 PRO A N 1
ATOM 656 C CA . PRO A 1 93 ? 60.547 14.019 181.218 1.00 34.35 91 PRO A CA 1
ATOM 657 C C . PRO A 1 93 ? 60.531 15.433 180.662 1.00 35.18 91 PRO A C 1
ATOM 658 O O . PRO A 1 93 ? 59.815 16.295 181.170 1.00 36.70 91 PRO A O 1
ATOM 662 N N . LEU A 1 94 ? 61.327 15.663 179.627 1.00 35.31 92 LEU A N 1
ATOM 663 C CA . LEU A 1 94 ? 61.395 16.967 178.990 1.00 35.86 92 LEU A CA 1
ATOM 664 C C . LEU A 1 94 ? 60.104 17.263 178.240 1.00 33.67 92 LEU A C 1
ATOM 665 O O . LEU A 1 94 ? 59.486 16.362 177.675 1.00 32.43 92 LEU A O 1
ATOM 670 N N . ASP A 1 95 ? 59.697 18.528 178.254 1.00 33.50 93 ASP A N 1
ATOM 671 C CA . ASP A 1 95 ? 58.621 19.004 177.397 1.00 34.38 93 ASP A CA 1
ATOM 672 C C . ASP A 1 95 ? 59.184 19.028 175.983 1.00 32.10 93 ASP A C 1
ATOM 673 O O . ASP A 1 95 ? 60.241 19.610 175.756 1.00 32.58 93 ASP A O 1
ATOM 678 N N . TYR A 1 96 ? 58.510 18.390 175.032 1.00 32.12 94 TYR A N 1
ATOM 679 C CA . TYR A 1 96 ? 59.070 18.323 173.684 1.00 31.86 94 TYR A CA 1
ATOM 680 C C . TYR A 1 96 ? 59.153 19.698 173.026 1.00 30.51 94 TYR A C 1
ATOM 681 O O . TYR A 1 96 ? 59.853 19.878 172.032 1.00 27.32 94 TYR A O 1
ATOM 690 N N . GLU A 1 97 ? 58.455 20.670 173.602 1.00 32.16 95 GLU A N 1
ATOM 691 C CA . GLU A 1 97 ? 58.528 22.040 173.110 1.00 33.85 95 GLU A CA 1
ATOM 692 C C . GLU A 1 97 ? 59.721 22.786 173.700 1.00 34.10 95 GLU A C 1
ATOM 693 O O . GLU A 1 97 ? 60.031 23.902 173.279 1.00 33.59 95 GLU A O 1
ATOM 699 N N . GLN A 1 98 ? 60.391 22.170 174.672 1.00 33.80 96 GLN A N 1
ATOM 700 C CA . GLN A 1 98 ? 61.600 22.759 175.240 1.00 34.72 96 GLN A CA 1
ATOM 701 C C . GLN A 1 98 ? 62.694 22.864 174.190 1.00 33.02 96 GLN A C 1
ATOM 702 O O . GLN A 1 98 ? 63.000 21.895 173.494 1.00 31.05 96 GLN A O 1
ATOM 708 N N . SER A 1 99 ? 63.278 24.050 174.087 1.00 33.38 97 SER A N 1
ATOM 709 C CA . SER A 1 99 ? 64.361 24.303 173.151 1.00 32.73 97 SER A CA 1
ATOM 710 C C . SER A 1 99 ? 65.569 23.419 173.448 1.00 32.97 97 SER A C 1
ATOM 711 O O . SER A 1 99 ? 65.803 23.026 174.590 1.00 32.61 97 SER A O 1
ATOM 714 N N . ILE A 1 100 ? 66.331 23.104 172.409 1.00 31.90 98 ILE A N 1
ATOM 715 C CA . ILE A 1 100 ? 67.581 22.379 172.577 1.00 32.81 98 ILE A CA 1
ATOM 716 C C . ILE A 1 100 ? 68.713 23.243 172.033 1.00 31.84 98 ILE A C 1
ATOM 717 O O . ILE A 1 100 ? 68.587 23.825 170.956 1.00 32.71 98 ILE A O 1
ATOM 722 N N . PRO A 1 101 ? 69.813 23.350 172.789 1.00 32.28 99 PRO A N 1
ATOM 723 C CA . PRO A 1 101 ? 70.953 24.184 172.393 1.00 31.86 99 PRO A CA 1
ATOM 724 C C . PRO A 1 101 ? 71.444 23.903 170.977 1.00 31.85 99 PRO A C 1
ATOM 725 O O . PRO A 1 101 ? 71.551 22.750 170.558 1.00 32.28 99 PRO A O 1
ATOM 729 N N . GLU A 1 102 ? 71.741 24.980 170.261 1.00 33.95 100 GLU A N 1
ATOM 730 C CA . GLU A 1 102 ? 72.178 24.940 168.871 1.00 34.71 100 GLU A CA 1
ATOM 731 C C . GLU A 1 102 ? 73.283 23.919 168.612 1.00 33.88 100 GLU A C 1
ATOM 732 O O . GLU A 1 102 ? 73.124 23.014 167.794 1.00 33.33 100 GLU A O 1
ATOM 738 N N . ALA A 1 103 ? 74.405 24.073 169.306 1.00 34.91 101 ALA A N 1
ATOM 739 C CA . ALA A 1 103 ? 75.567 23.221 169.080 1.00 34.95 101 ALA A CA 1
ATOM 740 C C . ALA A 1 103 ? 75.251 21.756 169.358 1.00 33.51 101 ALA A C 1
ATOM 741 O O . ALA A 1 103 ? 75.754 20.865 168.673 1.00 32.77 101 ALA A O 1
ATOM 743 N N . VAL A 1 104 ? 74.421 21.511 170.370 1.00 33.54 102 VAL A N 1
ATOM 744 C CA . VAL A 1 104 ? 74.057 20.149 170.744 1.00 32.69 102 VAL A CA 1
ATOM 745 C C . VAL A 1 104 ? 73.189 19.507 169.671 1.00 30.54 102 VAL A C 1
ATOM 746 O O . VAL A 1 104 ? 73.332 18.324 169.376 1.00 31.95 102 VAL A O 1
ATOM 758 N N . ALA A 1 106 ? 72.945 20.403 166.285 1.00 31.88 104 ALA A N 1
ATOM 759 C CA . ALA A 1 106 ? 73.692 20.217 165.043 1.00 31.02 104 ALA A CA 1
ATOM 760 C C . ALA A 1 106 ? 74.540 18.955 165.112 1.00 31.28 104 ALA A C 1
ATOM 761 O O . ALA A 1 106 ? 74.584 18.170 164.162 1.00 30.47 104 ALA A O 1
ATOM 763 N N . ASP A 1 107 ? 75.209 18.767 166.245 1.00 31.12 105 ASP A N 1
ATOM 764 C CA . ASP A 1 107 ? 75.978 17.554 166.489 1.00 32.74 105 ASP A CA 1
ATOM 765 C C . ASP A 1 107 ? 75.094 16.329 166.301 1.00 31.84 105 ASP A C 1
ATOM 766 O O . ASP A 1 107 ? 75.491 15.355 165.660 1.00 31.31 105 ASP A O 1
ATOM 771 N N . TYR A 1 108 ? 73.894 16.383 166.869 1.00 30.85 106 TYR A N 1
ATOM 772 C CA . TYR A 1 108 ? 72.946 15.289 166.730 1.00 30.67 106 TYR A CA 1
ATOM 773 C C . TYR A 1 108 ? 72.476 15.156 165.286 1.00 29.03 106 TYR A C 1
ATOM 774 O O . TYR A 1 108 ? 72.483 14.065 164.720 1.00 27.82 106 TYR A O 1
ATOM 783 N N . ARG A 1 109 ? 72.079 16.277 164.696 1.00 28.31 107 ARG A N 1
ATOM 784 C CA . ARG A 1 109 ? 71.545 16.286 163.336 1.00 30.27 107 ARG A CA 1
ATOM 785 C C . ARG A 1 109 ? 72.454 15.594 162.322 1.00 30.73 107 ARG A C 1
ATOM 786 O O . ARG A 1 109 ? 71.971 14.995 161.361 1.00 30.11 107 ARG A O 1
ATOM 794 N N . SER A 1 110 ? 73.765 15.681 162.531 1.00 30.32 108 SER A N 1
ATOM 795 C CA . SER A 1 110 ? 74.725 15.197 161.537 1.00 32.82 108 SER A CA 1
ATOM 796 C C . SER A 1 110 ? 75.058 13.720 161.709 1.00 30.77 108 SER A C 1
ATOM 797 O O . SER A 1 110 ? 75.880 13.173 160.976 1.00 31.94 108 SER A O 1
ATOM 800 N N . GLN A 1 111 ? 74.405 13.075 162.666 1.00 30.35 109 GLN A N 1
ATOM 801 C CA . GLN A 1 111 ? 74.692 11.679 162.975 1.00 30.02 109 GLN A CA 1
ATOM 802 C C . GLN A 1 111 ? 73.431 10.798 162.899 1.00 28.54 109 GLN A C 1
ATOM 803 O O . GLN A 1 111 ? 73.474 9.598 163.173 1.00 27.94 109 GLN A O 1
ATOM 809 N N . ARG A 1 112 ? 72.318 11.401 162.488 1.00 27.68 110 ARG A N 1
ATOM 810 C CA . ARG A 1 112 ? 71.054 10.682 162.318 1.00 25.91 110 ARG A CA 1
ATOM 811 C C . ARG A 1 112 ? 71.074 9.703 161.136 1.00 26.14 110 ARG A C 1
ATOM 812 O O . ARG A 1 112 ? 71.873 9.845 160.204 1.00 25.01 110 ARG A O 1
ATOM 820 N N . ASP A 1 113 ? 70.193 8.707 161.185 1.00 24.17 111 ASP A N 1
ATOM 821 C CA . ASP A 1 113 ? 70.038 7.756 160.087 1.00 23.87 111 ASP A CA 1
ATOM 822 C C . ASP A 1 113 ? 69.317 8.424 158.921 1.00 24.01 111 ASP A C 1
ATOM 823 O O . ASP A 1 113 ? 68.719 9.479 159.092 1.00 24.35 111 ASP A O 1
ATOM 828 N N . PRO A 1 114 ? 69.373 7.811 157.728 1.00 24.25 112 PRO A N 1
ATOM 829 C CA . PRO A 1 114 ? 68.696 8.402 156.569 1.00 23.92 112 PRO A CA 1
ATOM 830 C C . PRO A 1 114 ? 67.179 8.305 156.729 1.00 23.97 112 PRO A C 1
ATOM 831 O O . PRO A 1 114 ? 66.691 7.359 157.348 1.00 23.47 112 PRO A O 1
ATOM 835 N N . PHE A 1 115 ? 66.448 9.265 156.175 1.00 22.31 113 PHE A N 1
ATOM 836 C CA . PHE A 1 115 ? 64.993 9.262 156.267 1.00 25.49 113 PHE A CA 1
ATOM 837 C C . PHE A 1 115 ? 64.398 7.991 155.659 1.00 25.35 113 PHE A C 1
ATOM 838 O O . PHE A 1 115 ? 63.268 7.610 155.967 1.00 25.11 113 PHE A O 1
ATOM 846 N N . ALA A 1 116 ? 65.169 7.332 154.803 1.00 24.15 114 ALA A N 1
ATOM 847 C CA . ALA A 1 116 ? 64.685 6.148 154.104 1.00 26.70 114 ALA A CA 1
ATOM 848 C C . ALA A 1 116 ? 64.586 4.910 154.999 1.00 24.66 114 ALA A C 1
ATOM 849 O O . ALA A 1 116 ? 63.821 3.993 154.703 1.00 27.35 114 ALA A O 1
ATOM 851 N N . ARG A 1 117 ? 65.362 4.877 156.080 1.00 23.58 115 ARG A N 1
ATOM 852 C CA . ARG A 1 117 ? 65.279 3.779 157.046 1.00 25.19 115 ARG A CA 1
ATOM 853 C C . ARG A 1 117 ? 64.273 4.084 158.151 1.00 26.14 115 ARG A C 1
ATOM 854 O O . ARG A 1 117 ? 63.622 3.179 158.675 1.00 25.21 115 ARG A O 1
ATOM 862 N N . THR A 1 118 ? 64.149 5.362 158.500 1.00 24.33 116 THR A N 1
ATOM 863 C CA . THR A 1 118 ? 63.437 5.759 159.712 1.00 24.87 116 THR A CA 1
ATOM 864 C C . THR A 1 118 ? 62.035 6.328 159.495 1.00 24.87 116 THR A C 1
ATOM 865 O O . THR A 1 118 ? 61.152 6.139 160.328 1.00 23.59 116 THR A O 1
ATOM 869 N N . GLY A 1 119 ? 61.832 7.037 158.390 1.00 24.29 117 GLY A N 1
ATOM 870 C CA . GLY A 1 119 ? 60.573 7.719 158.173 1.00 22.96 117 GLY A CA 1
ATOM 871 C C . GLY A 1 119 ? 60.394 8.810 159.210 1.00 23.17 117 GLY A C 1
ATOM 872 O O . GLY A 1 119 ? 59.318 9.400 159.341 1.00 20.92 117 GLY A O 1
ATOM 873 N N . SER A 1 120 ? 61.462 9.071 159.957 1.00 22.98 118 SER A N 1
ATOM 874 C CA . SER A 1 120 ? 61.468 10.135 160.951 1.00 23.74 118 SER A CA 1
ATOM 875 C C . SER A 1 120 ? 62.221 11.344 160.405 1.00 23.23 118 SER A C 1
ATOM 876 O O . SER A 1 120 ? 63.429 11.282 160.198 1.00 23.77 118 SER A O 1
ATOM 879 N N . PRO A 1 121 ? 61.503 12.450 160.166 1.00 23.27 119 PRO A N 1
ATOM 880 C CA . PRO A 1 121 ? 62.104 13.674 159.630 1.00 23.04 119 PRO A CA 1
ATOM 881 C C . PRO A 1 121 ? 62.756 14.488 160.739 1.00 23.98 119 PRO A C 1
ATOM 882 O O . PRO A 1 121 ? 62.368 14.354 161.899 1.00 24.16 119 PRO A O 1
ATOM 886 N N . ALA A 1 122 ? 63.731 15.320 160.386 1.00 26.14 120 ALA A N 1
ATOM 887 C CA . ALA A 1 122 ? 64.346 16.222 161.353 1.00 25.18 120 ALA A CA 1
ATOM 888 C C . ALA A 1 122 ? 63.307 17.218 161.841 1.00 25.03 120 ALA A C 1
ATOM 889 O O . ALA A 1 122 ? 62.726 17.957 161.051 1.00 24.31 120 ALA A O 1
ATOM 891 N N . LEU A 1 123 ? 63.074 17.231 163.147 1.00 26.03 121 LEU A N 1
ATOM 892 C CA . LEU A 1 123 ? 62.110 18.143 163.738 1.00 24.28 121 LEU A CA 1
ATOM 893 C C . LEU A 1 123 ? 62.772 18.976 164.831 1.00 25.74 121 LEU A C 1
ATOM 894 O O . LEU A 1 123 ? 63.736 18.535 165.455 1.00 26.72 121 LEU A O 1
ATOM 899 N N . PRO A 1 124 ? 62.258 20.193 165.052 1.00 24.42 122 PRO A N 1
ATOM 900 C CA . PRO A 1 124 ? 62.790 21.141 166.037 1.00 25.12 122 PRO A CA 1
ATOM 901 C C . PRO A 1 124 ? 62.593 20.697 167.488 1.00 26.26 122 PRO A C 1
ATOM 902 O O . PRO A 1 124 ? 61.730 19.872 167.788 1.00 25.43 122 PRO A O 1
ATOM 906 N N . ASP A 1 125 ? 63.406 21.258 168.377 1.00 27.50 123 ASP A N 1
ATOM 907 C CA . ASP A 1 125 ? 63.273 21.028 169.809 1.00 26.58 123 ASP A CA 1
ATOM 908 C C . ASP A 1 125 ? 63.275 19.537 170.156 1.00 27.12 123 ASP A C 1
ATOM 909 O O . ASP A 1 125 ? 64.187 18.801 169.770 1.00 26.49 123 ASP A O 1
ATOM 914 N N . GLY A 1 126 ? 62.251 19.096 170.880 1.00 27.38 124 GLY A N 1
ATOM 915 C CA . GLY A 1 126 ? 62.189 17.724 171.349 1.00 26.48 124 GLY A CA 1
ATOM 916 C C . GLY A 1 126 ? 61.254 16.816 170.570 1.00 24.00 124 GLY A C 1
ATOM 917 O O . GLY A 1 126 ? 60.985 15.692 170.997 1.00 23.39 124 GLY A O 1
ATOM 918 N N . LEU A 1 127 ? 60.766 17.293 169.426 1.00 24.35 125 LEU A N 1
ATOM 919 C CA . LEU A 1 127 ? 59.826 16.520 168.611 1.00 24.19 125 LEU A CA 1
ATOM 920 C C . LEU A 1 127 ? 60.382 15.157 168.200 1.00 21.47 125 LEU A C 1
ATOM 921 O O . LEU A 1 127 ? 59.637 14.186 168.074 1.00 20.49 125 LEU A O 1
ATOM 926 N N . ASN A 1 128 ? 61.691 15.097 167.983 1.00 22.85 126 ASN A N 1
ATOM 927 C CA . ASN A 1 128 ? 62.388 13.826 167.851 1.00 22.34 126 ASN A CA 1
ATOM 928 C C . ASN A 1 128 ? 62.879 13.390 169.225 1.00 22.59 126 ASN A C 1
ATOM 929 O O . ASN A 1 128 ? 63.625 14.117 169.879 1.00 22.37 126 ASN A O 1
ATOM 934 N N . ILE A 1 129 ? 62.464 12.212 169.675 1.00 22.12 127 ILE A N 1
ATOM 935 C CA . ILE A 1 129 ? 62.909 11.735 170.980 1.00 23.84 127 ILE A CA 1
ATOM 936 C C . ILE A 1 129 ? 64.436 11.601 171.030 1.00 24.09 127 ILE A C 1
ATOM 937 O O . ILE A 1 129 ? 65.063 11.898 172.050 1.00 25.18 127 ILE A O 1
ATOM 942 N N . GLY A 1 130 ? 65.027 11.178 169.917 1.00 22.73 128 GLY A N 1
ATOM 943 C CA . GLY A 1 130 ? 66.473 11.070 169.810 1.00 24.55 128 GLY A CA 1
ATOM 944 C C . GLY A 1 130 ? 67.199 12.340 170.224 1.00 25.54 128 GLY A C 1
ATOM 945 O O . GLY A 1 130 ? 68.212 12.286 170.924 1.00 25.14 128 GLY A O 1
ATOM 946 N N . SER A 1 131 ? 66.682 13.487 169.795 1.00 24.68 129 SER A N 1
ATOM 947 C CA . SER A 1 131 ? 67.266 14.774 170.165 1.00 24.17 129 SER A CA 1
ATOM 948 C C . SER A 1 131 ? 67.313 14.960 171.677 1.00 24.09 129 SER A C 1
ATOM 949 O O . SER A 1 131 ? 68.303 15.444 172.221 1.00 24.68 129 SER A O 1
ATOM 952 N N . GLN A 1 132 ? 66.232 14.582 172.353 1.00 24.58 130 GLN A N 1
ATOM 953 C CA . GLN A 1 132 ? 66.174 14.665 173.807 1.00 25.51 130 GLN A CA 1
ATOM 954 C C . GLN A 1 132 ? 67.231 13.762 174.429 1.00 25.90 130 GLN A C 1
ATOM 955 O O . GLN A 1 132 ? 68.016 14.200 175.266 1.00 26.10 130 GLN A O 1
ATOM 961 N N . LEU A 1 133 ? 67.232 12.498 174.014 1.00 24.87 131 LEU A N 1
ATOM 962 C CA . LEU A 1 133 ? 68.219 11.522 174.462 1.00 26.39 131 LEU A CA 1
ATOM 963 C C . LEU A 1 133 ? 69.635 12.039 174.248 1.00 28.20 131 LEU A C 1
ATOM 964 O O . LEU A 1 133 ? 70.458 12.007 175.162 1.00 28.47 131 LEU A O 1
ATOM 969 N N . TRP A 1 134 ? 69.912 12.519 173.038 1.00 26.78 132 TRP A N 1
ATOM 970 C CA . TRP A 1 134 ? 71.228 13.057 172.707 1.00 27.98 132 TRP A CA 1
ATOM 971 C C . TRP A 1 134 ? 71.663 14.084 173.743 1.00 28.17 132 TRP A C 1
ATOM 972 O O . TRP A 1 134 ? 72.744 13.985 174.321 1.00 27.97 132 TRP A O 1
ATOM 983 N N . TRP A 1 135 ? 70.804 15.071 173.967 1.00 27.77 133 TRP A N 1
ATOM 984 C CA . TRP A 1 135 ? 71.069 16.127 174.932 1.00 28.49 133 TRP A CA 1
ATOM 985 C C . TRP A 1 135 ? 71.219 15.550 176.331 1.00 29.86 133 TRP A C 1
ATOM 986 O O . TRP A 1 135 ? 72.228 15.770 176.996 1.00 30.75 133 TRP A O 1
ATOM 997 N N . LEU A 1 136 ? 70.214 14.799 176.768 1.00 31.01 134 LEU A N 1
ATOM 998 C CA . LEU A 1 136 ? 70.237 14.175 178.088 1.00 31.75 134 LEU A CA 1
ATOM 999 C C . LEU A 1 136 ? 71.539 13.422 178.373 1.00 31.07 134 LEU A C 1
ATOM 1000 O O . LEU A 1 136 ? 71.997 13.377 179.512 1.00 33.37 134 LEU A O 1
ATOM 1005 N N . ASP A 1 137 ? 72.127 12.828 177.340 1.00 29.87 135 ASP A N 1
ATOM 1006 C CA . ASP A 1 137 ? 73.385 12.109 177.498 1.00 31.25 135 ASP A CA 1
ATOM 1007 C C . ASP A 1 137 ? 74.494 13.053 177.956 1.00 34.54 135 ASP A C 1
ATOM 1008 O O . ASP A 1 137 ? 75.479 12.618 178.552 1.00 36.33 135 ASP A O 1
ATOM 1013 N N . GLN A 1 138 ? 74.322 14.345 177.682 1.00 33.22 136 GLN A N 1
ATOM 1014 C CA . GLN A 1 138 ? 75.281 15.364 178.106 1.00 32.18 136 GLN A CA 1
ATOM 1015 C C . GLN A 1 138 ? 75.000 15.870 179.518 1.00 34.47 136 GLN A C 1
ATOM 1016 O O . GLN A 1 138 ? 75.914 15.987 180.334 1.00 33.69 136 GLN A O 1
ATOM 1022 N N . LEU A 1 139 ? 73.734 16.171 179.798 1.00 34.90 137 LEU A N 1
ATOM 1023 C CA . LEU A 1 139 ? 73.338 16.758 181.076 1.00 34.77 137 LEU A CA 1
ATOM 1024 C C . LEU A 1 139 ? 73.368 15.750 182.225 1.00 35.58 137 LEU A C 1
ATOM 1025 O O . LEU A 1 139 ? 73.606 16.112 183.377 1.00 33.97 137 LEU A O 1
ATOM 1030 N N . HIS A 1 140 ? 73.103 14.488 181.910 1.00 34.97 138 HIS A N 1
ATOM 1031 C CA . HIS A 1 140 ? 73.039 13.452 182.931 1.00 36.51 138 HIS A CA 1
ATOM 1032 C C . HIS A 1 140 ? 73.645 12.158 182.412 1.00 36.61 138 HIS A C 1
ATOM 1033 O O . HIS A 1 140 ? 72.972 11.126 182.366 1.00 35.42 138 HIS A O 1
ATOM 1040 N N . PRO A 1 141 ? 74.930 12.214 182.026 1.00 37.27 139 PRO A N 1
ATOM 1041 C CA . PRO A 1 141 ? 75.645 11.109 181.375 1.00 38.68 139 PRO A CA 1
ATOM 1042 C C . PRO A 1 141 ? 75.484 9.781 182.105 1.00 39.03 139 PRO A C 1
ATOM 1043 O O . PRO A 1 141 ? 75.140 8.777 181.480 1.00 40.02 139 PRO A O 1
ATOM 1047 N N . ASP A 1 142 ? 75.724 9.783 183.413 1.00 40.17 140 ASP A N 1
ATOM 1048 C CA . ASP A 1 142 ? 75.679 8.557 184.204 1.00 40.80 140 ASP A CA 1
ATOM 1049 C C . ASP A 1 142 ? 74.254 8.048 184.375 1.00 38.96 140 ASP A C 1
ATOM 1050 O O . ASP A 1 142 ? 73.973 6.866 184.165 1.00 38.02 140 ASP A O 1
ATOM 1055 N N . VAL A 1 143 ? 73.357 8.949 184.755 1.00 38.24 141 VAL A N 1
ATOM 1056 C CA . VAL A 1 143 ? 71.960 8.593 184.973 1.00 38.73 141 VAL A CA 1
ATOM 1057 C C . VAL A 1 143 ? 71.306 8.001 183.720 1.00 38.31 141 VAL A C 1
ATOM 1058 O O . VAL A 1 143 ? 70.376 7.201 183.822 1.00 38.62 141 VAL A O 1
ATOM 1070 N N . ALA A 1 145 ? 72.985 6.153 181.405 1.00 37.95 143 ALA A N 1
ATOM 1071 C CA . ALA A 1 145 ? 73.582 4.845 181.148 1.00 39.20 143 ALA A CA 1
ATOM 1072 C C . ALA A 1 145 ? 73.026 3.760 182.074 1.00 39.05 143 ALA A C 1
ATOM 1073 O O . ALA A 1 145 ? 73.056 2.576 181.743 1.00 40.53 143 ALA A O 1
ATOM 1075 N N . ASN A 1 146 ? 72.525 4.173 183.233 1.00 39.33 144 ASN A N 1
ATOM 1076 C CA . ASN A 1 146 ? 71.927 3.248 184.190 1.00 38.87 144 ASN A CA 1
ATOM 1077 C C . ASN A 1 146 ? 70.421 3.192 184.001 1.00 39.56 144 ASN A C 1
ATOM 1078 O O . ASN A 1 146 ? 69.713 2.480 184.717 1.00 38.89 144 ASN A O 1
ATOM 1083 N N . ALA A 1 147 ? 69.933 3.954 183.029 1.00 38.15 145 ALA A N 1
ATOM 1084 C CA . ALA A 1 147 ? 68.503 4.176 182.896 1.00 34.54 145 ALA A CA 1
ATOM 1085 C C . ALA A 1 147 ? 67.790 3.095 182.097 1.00 31.33 145 ALA A C 1
ATOM 1086 O O . ALA A 1 147 ? 68.345 2.527 181.161 1.00 31.02 145 ALA A O 1
ATOM 1088 N N . THR A 1 148 ? 66.556 2.811 182.493 1.00 30.65 146 THR A N 1
ATOM 1089 C CA . THR A 1 148 ? 65.630 2.094 181.641 1.00 28.41 146 THR A CA 1
ATOM 1090 C C . THR A 1 148 ? 64.804 3.138 180.912 1.00 28.01 146 THR A C 1
ATOM 1091 O O . THR A 1 148 ? 64.285 4.065 181.529 1.00 28.02 146 THR A O 1
ATOM 1095 N N . LEU A 1 149 ? 64.706 3.008 179.596 1.00 28.23 147 LEU A N 1
ATOM 1096 C CA . LEU A 1 149 ? 63.947 3.967 178.807 1.00 27.32 147 LEU A CA 1
ATOM 1097 C C . LEU A 1 149 ? 62.572 3.412 178.474 1.00 26.62 147 LEU A C 1
ATOM 1098 O O . LEU A 1 149 ? 62.391 2.199 178.360 1.00 26.79 147 LEU A O 1
ATOM 1103 N N . LEU A 1 150 ? 61.608 4.309 178.311 1.00 26.39 148 LEU A N 1
ATOM 1104 C CA . LEU A 1 150 ? 60.215 3.911 178.314 1.00 27.05 148 LEU A CA 1
ATOM 1105 C C . LEU A 1 150 ? 59.334 5.074 177.861 1.00 26.77 148 LEU A C 1
ATOM 1106 O O . LEU A 1 150 ? 59.356 6.150 178.463 1.00 25.82 148 LEU A O 1
ATOM 1111 N N . PRO A 1 151 ? 58.555 4.863 176.789 1.00 26.91 149 PRO A N 1
ATOM 1112 C CA . PRO A 1 151 ? 57.718 5.932 176.234 1.00 25.16 149 PRO A CA 1
ATOM 1113 C C . PRO A 1 151 ? 56.757 6.520 177.266 1.00 25.55 149 PRO A C 1
ATOM 1114 O O . PRO A 1 151 ? 56.447 5.873 178.262 1.00 25.29 149 PRO A O 1
ATOM 1118 N N . TRP A 1 152 ? 56.294 7.739 177.009 1.00 25.78 150 TRP A N 1
ATOM 1119 C CA . TRP A 1 152 ? 55.416 8.474 177.916 1.00 25.35 150 TRP A CA 1
ATOM 1120 C C . TRP A 1 152 ? 54.148 7.697 178.274 1.00 28.34 150 TRP A C 1
ATOM 1121 O O . TRP A 1 152 ? 53.798 7.568 179.447 1.00 29.05 150 TRP A O 1
ATOM 1132 N N . ALA A 1 153 ? 53.467 7.170 177.263 1.00 27.18 151 ALA A N 1
ATOM 1133 C CA . ALA A 1 153 ? 52.243 6.413 177.485 1.00 27.12 151 ALA A CA 1
ATOM 1134 C C . ALA A 1 153 ? 52.484 5.212 178.401 1.00 28.91 151 ALA A C 1
ATOM 1135 O O . ALA A 1 153 ? 51.718 4.963 179.335 1.00 27.03 151 ALA A O 1
ATOM 1137 N N . GLN A 1 154 ? 53.552 4.469 178.123 1.00 27.87 152 GLN A N 1
ATOM 1138 C CA . GLN A 1 154 ? 53.878 3.276 178.897 1.00 28.32 152 GLN A CA 1
ATOM 1139 C C . GLN A 1 154 ? 54.349 3.637 180.294 1.00 29.39 152 GLN A C 1
ATOM 1140 O O . GLN A 1 154 ? 54.299 2.810 181.206 1.00 29.56 152 GLN A O 1
ATOM 1146 N N . TYR A 1 155 ? 54.813 4.871 180.465 1.00 29.13 153 TYR A N 1
ATOM 1147 C CA . TYR A 1 155 ? 55.311 5.291 181.768 1.00 31.02 153 TYR A CA 1
ATOM 1148 C C . TYR A 1 155 ? 54.201 5.174 182.794 1.00 33.08 153 TYR A C 1
ATOM 1149 O O . TYR A 1 155 ? 54.426 4.797 183.946 1.00 35.35 153 TYR A O 1
ATOM 1158 N N . TRP A 1 156 ? 52.994 5.499 182.360 1.00 31.10 154 TRP A N 1
ATOM 1159 C CA . TRP A 1 156 ? 51.855 5.509 183.252 1.00 32.84 154 TRP A CA 1
ATOM 1160 C C . TRP A 1 156 ? 51.383 4.097 183.560 1.00 32.75 154 TRP A C 1
ATOM 1161 O O . TRP A 1 156 ? 50.843 3.837 184.632 1.00 35.70 154 TRP A O 1
ATOM 1172 N N . ALA A 1 157 ? 51.612 3.184 182.623 1.00 31.62 155 ALA A N 1
ATOM 1173 C CA . ALA A 1 157 ? 51.285 1.779 182.842 1.00 33.67 155 ALA A CA 1
ATOM 1174 C C . ALA A 1 157 ? 52.278 1.118 183.802 1.00 33.86 155 ALA A C 1
ATOM 1175 O O . ALA A 1 157 ? 52.024 0.033 184.307 1.00 34.75 155 ALA A O 1
ATOM 1177 N N . TRP A 1 158 ? 53.405 1.780 184.051 1.00 34.18 156 TRP A N 1
ATOM 1178 C CA . TRP A 1 158 ? 54.398 1.292 185.007 1.00 33.20 156 TRP A CA 1
ATOM 1179 C C . TRP A 1 158 ? 54.161 1.962 186.353 1.00 34.76 156 TRP A C 1
ATOM 1180 O O . TRP A 1 158 ? 54.525 1.434 187.404 1.00 35.17 156 TRP A O 1
ATOM 1191 N N . PHE A 1 159 ? 53.549 3.140 186.297 1.00 35.82 157 PHE A N 1
ATOM 1192 C CA . PHE A 1 159 ? 53.169 3.895 187.482 1.00 36.98 157 PHE A CA 1
ATOM 1193 C C . PHE A 1 159 ? 52.149 3.102 188.293 1.00 36.57 157 PHE A C 1
ATOM 1194 O O . PHE A 1 159 ? 52.133 3.167 189.518 1.00 35.35 157 PHE A O 1
ATOM 1202 N N . LEU A 1 160 ? 51.306 2.351 187.590 1.00 38.51 158 LEU A N 1
ATOM 1203 C CA . LEU A 1 160 ? 50.225 1.590 188.207 1.00 39.00 158 LEU A CA 1
ATOM 1204 C C . LEU A 1 160 ? 50.568 0.114 188.369 1.00 38.38 158 LEU A C 1
ATOM 1205 O O . LEU A 1 160 ? 49.778 -0.645 188.926 1.00 38.86 158 LEU A O 1
ATOM 1210 N N . THR A 1 161 ? 51.729 -0.302 187.873 1.00 37.92 159 THR A N 1
ATOM 1211 C CA . THR A 1 161 ? 51.979 -1.730 187.703 1.00 36.41 159 THR A CA 1
ATOM 1212 C C . THR A 1 161 ? 53.369 -2.194 188.144 1.00 36.76 159 THR A C 1
ATOM 1213 O O . THR A 1 161 ? 53.571 -3.377 188.430 1.00 36.98 159 THR A O 1
ATOM 1217 N N . GLY A 1 162 ? 54.326 -1.273 188.192 1.00 33.78 160 GLY A N 1
ATOM 1218 C CA . GLY A 1 162 ? 55.686 -1.618 188.561 1.00 31.14 160 GLY A CA 1
ATOM 1219 C C . GLY A 1 162 ? 56.484 -2.247 187.432 1.00 31.89 160 GLY A C 1
ATOM 1220 O O . GLY A 1 162 ? 57.707 -2.335 187.503 1.00 33.09 160 GLY A O 1
ATOM 1221 N N . ARG A 1 163 ? 55.798 -2.693 186.386 1.00 32.42 161 ARG A N 1
ATOM 1222 C CA . ARG A 1 163 ? 56.483 -3.282 185.244 1.00 32.15 161 ARG A CA 1
ATOM 1223 C C . ARG A 1 163 ? 56.717 -2.265 184.136 1.00 31.90 161 ARG A C 1
ATOM 1224 O O . ARG A 1 163 ? 55.782 -1.626 183.650 1.00 31.25 161 ARG A O 1
ATOM 1232 N N . ALA A 1 164 ? 57.978 -2.125 183.747 1.00 30.11 162 ALA A N 1
ATOM 1233 C CA . ALA A 1 164 ? 58.355 -1.266 182.639 1.00 30.64 162 ALA A CA 1
ATOM 1234 C C . ALA A 1 164 ? 58.219 -2.011 181.316 1.00 30.72 162 ALA A C 1
ATOM 1235 O O . ALA A 1 164 ? 58.646 -3.163 181.188 1.00 29.77 162 ALA A O 1
ATOM 1237 N N . VAL A 1 165 ? 57.635 -1.337 180.332 1.00 27.56 163 VAL A N 1
ATOM 1238 C CA . VAL A 1 165 ? 57.443 -1.905 179.006 1.00 26.95 163 VAL A CA 1
ATOM 1239 C C . VAL A 1 165 ? 57.478 -0.792 177.960 1.00 26.76 163 VAL A C 1
ATOM 1240 O O . VAL A 1 165 ? 57.301 0.378 178.289 1.00 28.24 163 VAL A O 1
ATOM 1244 N N . SER A 1 166 ? 57.737 -1.149 176.708 1.00 26.25 164 SER A N 1
ATOM 1245 C CA . SER A 1 166 ? 57.628 -0.188 175.616 1.00 26.13 164 SER A CA 1
ATOM 1246 C C . SER A 1 166 ? 56.527 -0.606 174.652 1.00 25.21 164 SER A C 1
ATOM 1247 O O . SER A 1 166 ? 56.133 -1.770 174.615 1.00 26.36 164 SER A O 1
ATOM 1250 N N . GLU A 1 167 ? 56.028 0.350 173.877 1.00 24.94 165 GLU A N 1
ATOM 1251 C CA . GLU A 1 167 ? 55.025 0.054 172.858 1.00 25.71 165 GLU A CA 1
ATOM 1252 C C . GLU A 1 167 ? 55.416 0.708 171.531 1.00 24.17 165 GLU A C 1
ATOM 1253 O O . GLU A 1 167 ? 55.991 1.798 171.510 1.00 24.68 165 GLU A O 1
ATOM 1259 N N . VAL A 1 168 ? 55.097 0.041 170.427 1.00 23.41 166 VAL A N 1
ATOM 1260 C CA . VAL A 1 168 ? 55.651 0.409 169.126 1.00 23.49 166 VAL A CA 1
ATOM 1261 C C . VAL A 1 168 ? 55.181 1.755 168.547 1.00 23.60 166 VAL A C 1
ATOM 1262 O O . VAL A 1 168 ? 55.962 2.445 167.893 1.00 23.51 166 VAL A O 1
ATOM 1266 N N . THR A 1 169 ? 53.924 2.132 168.787 1.00 23.83 167 THR A N 1
ATOM 1267 C CA . THR A 1 169 ? 53.355 3.330 168.158 1.00 22.80 167 THR A CA 1
ATOM 1268 C C . THR A 1 169 ? 53.978 4.639 168.635 1.00 22.81 167 THR A C 1
ATOM 1269 O O . THR A 1 169 ? 54.042 5.603 167.876 1.00 21.49 167 THR A O 1
ATOM 1273 N N . SER A 1 170 ? 54.411 4.685 169.890 1.00 22.72 168 SER A N 1
ATOM 1274 C CA . SER A 1 170 ? 55.111 5.860 170.390 1.00 22.37 168 SER A CA 1
ATOM 1275 C C . SER A 1 170 ? 56.498 5.941 169.761 1.00 22.51 168 SER A C 1
ATOM 1276 O O . SER A 1 170 ? 56.985 7.026 169.460 1.00 23.27 168 SER A O 1
ATOM 1279 N N . LEU A 1 171 ? 57.124 4.784 169.561 1.00 22.90 169 LEU A N 1
ATOM 1280 C CA . LEU A 1 171 ? 58.450 4.718 168.950 1.00 22.65 169 LEU A CA 1
ATOM 1281 C C . LEU A 1 171 ? 58.394 5.106 167.478 1.00 22.39 169 LEU A C 1
ATOM 1282 O O . LEU A 1 171 ? 59.362 5.626 166.926 1.00 23.68 169 LEU A O 1
ATOM 1287 N N . GLY A 1 172 ? 57.260 4.846 166.840 1.00 22.03 170 GLY A N 1
ATOM 1288 C CA . GLY A 1 172 ? 57.106 5.155 165.430 1.00 23.47 170 GLY A CA 1
ATOM 1289 C C . GLY A 1 172 ? 56.679 6.587 165.165 1.00 21.62 170 GLY A C 1
ATOM 1290 O O . GLY A 1 172 ? 56.455 6.972 164.019 1.00 22.51 170 GLY A O 1
ATOM 1291 N N . CYS A 1 173 ? 56.568 7.379 166.226 1.00 21.28 171 CYS A N 1
ATOM 1292 C CA . CYS A 1 173 ? 56.129 8.769 166.111 1.00 22.62 171 CYS A CA 1
ATOM 1293 C C . CYS A 1 173 ? 57.318 9.712 165.903 1.00 22.19 171 CYS A C 1
ATOM 1294 O O . CYS A 1 173 ? 57.697 10.460 166.806 1.00 19.67 171 CYS A O 1
ATOM 1297 N N . HIS A 1 174 ? 57.895 9.659 164.702 1.00 23.26 172 HIS A N 1
ATOM 1298 C CA . HIS A 1 174 ? 59.087 10.433 164.340 1.00 21.33 172 HIS A CA 1
ATOM 1299 C C . HIS A 1 174 ? 60.100 10.599 165.481 1.00 21.42 172 HIS A C 1
ATOM 1300 O O . HIS A 1 174 ? 60.402 11.712 165.904 1.00 22.28 172 HIS A O 1
ATOM 1307 N N . SER A 1 175 ? 60.635 9.483 165.962 1.00 21.15 173 SER A N 1
ATOM 1308 C CA . SER A 1 175 ? 61.521 9.509 167.120 1.00 21.20 173 SER A CA 1
ATOM 1309 C C . SER A 1 175 ? 62.988 9.312 166.760 1.00 22.68 173 SER A C 1
ATOM 1310 O O . SER A 1 175 ? 63.865 9.529 167.595 1.00 23.61 173 SER A O 1
ATOM 1313 N N . ASP A 1 176 ? 63.251 8.897 165.523 1.00 22.36 174 ASP A N 1
ATOM 1314 C CA . ASP A 1 176 ? 64.607 8.552 165.090 1.00 22.93 174 ASP A CA 1
ATOM 1315 C C . ASP A 1 176 ? 65.075 7.218 165.675 1.00 22.44 174 ASP A C 1
ATOM 1316 O O . ASP A 1 176 ? 66.154 6.734 165.336 1.00 22.20 174 ASP A O 1
ATOM 1321 N N . LEU A 1 177 ? 64.260 6.626 166.546 1.00 21.69 175 LEU A N 1
ATOM 1322 C CA . LEU A 1 177 ? 64.628 5.379 167.215 1.00 22.14 175 LEU A CA 1
ATOM 1323 C C . LEU A 1 177 ? 64.057 4.146 166.523 1.00 21.85 175 LEU A C 1
ATOM 1324 O O . LEU A 1 177 ? 64.299 3.023 166.961 1.00 22.90 175 LEU A O 1
ATOM 1329 N N . TRP A 1 178 ? 63.303 4.345 165.448 1.00 20.88 176 TRP A N 1
ATOM 1330 C CA . TRP A 1 178 ? 62.575 3.233 164.850 1.00 21.41 176 TRP A CA 1
ATOM 1331 C C . TRP A 1 178 ? 62.804 3.019 163.356 1.00 22.13 176 TRP A C 1
ATOM 1332 O O . TRP A 1 178 ? 62.928 3.968 162.583 1.00 22.30 176 TRP A O 1
ATOM 1343 N N . ASP A 1 179 ? 62.853 1.748 162.971 1.00 21.48 177 ASP A N 1
ATOM 1344 C CA . ASP A 1 179 ? 62.923 1.353 161.575 1.00 22.82 177 ASP A CA 1
ATOM 1345 C C . ASP A 1 179 ? 61.580 0.741 161.201 1.00 23.58 177 ASP A C 1
ATOM 1346 O O . ASP A 1 179 ? 61.342 -0.446 161.440 1.00 24.29 177 ASP A O 1
ATOM 1351 N N . PRO A 1 180 ? 60.688 1.557 160.622 1.00 23.00 178 PRO A N 1
ATOM 1352 C CA . PRO A 1 180 ? 59.310 1.144 160.334 1.00 23.98 178 PRO A CA 1
ATOM 1353 C C . PRO A 1 180 ? 59.243 -0.104 159.465 1.00 22.84 178 PRO A C 1
ATOM 1354 O O . PRO A 1 180 ? 58.639 -1.093 159.871 1.00 24.25 178 PRO A O 1
ATOM 1358 N N . GLN A 1 181 ? 59.853 -0.057 158.287 1.00 24.60 179 GLN A N 1
ATOM 1359 C CA . GLN A 1 181 ? 59.853 -1.213 157.394 1.00 26.01 179 GLN A CA 1
ATOM 1360 C C . GLN A 1 181 ? 60.400 -2.461 158.083 1.00 26.27 179 GLN A C 1
ATOM 1361 O O . GLN A 1 181 ? 59.802 -3.537 158.002 1.00 24.14 179 GLN A O 1
ATOM 1367 N N . ASP A 1 182 ? 61.533 -2.308 158.765 1.00 25.37 180 ASP A N 1
ATOM 1368 C CA . ASP A 1 182 ? 62.195 -3.431 159.420 1.00 25.01 180 ASP A CA 1
ATOM 1369 C C . ASP A 1 182 ? 61.475 -3.888 160.686 1.00 24.16 180 ASP A C 1
ATOM 1370 O O . ASP A 1 182 ? 61.609 -5.039 161.101 1.00 23.85 180 ASP A O 1
ATOM 1375 N N . GLY A 1 183 ? 60.720 -2.983 161.299 1.00 24.70 181 GLY A N 1
ATOM 1376 C CA . GLY A 1 183 ? 59.981 -3.305 162.506 1.00 24.08 181 GLY A CA 1
ATOM 1377 C C . GLY A 1 183 ? 60.919 -3.539 163.671 1.00 24.36 181 GLY A C 1
ATOM 1378 O O . GLY A 1 183 ? 60.717 -4.443 164.484 1.00 23.54 181 GLY A O 1
ATOM 1379 N N . ASP A 1 184 ? 61.955 -2.711 163.743 1.00 24.89 182 ASP A N 1
ATOM 1380 C CA . ASP A 1 184 ? 62.995 -2.848 164.753 1.00 24.68 182 ASP A CA 1
ATOM 1381 C C . ASP A 1 184 ? 63.576 -1.467 165.036 1.00 22.85 182 ASP A C 1
ATOM 1382 O O . ASP A 1 184 ? 63.283 -0.510 164.321 1.00 23.28 182 ASP A O 1
ATOM 1387 N N . PHE A 1 185 ? 64.392 -1.357 166.077 1.00 23.53 183 PHE A N 1
ATOM 1388 C CA . PHE A 1 185 ? 65.068 -0.099 166.361 1.00 22.99 183 PHE A CA 1
ATOM 1389 C C . PHE A 1 185 ? 65.938 0.303 165.178 1.00 21.75 183 PHE A C 1
ATOM 1390 O O . PHE A 1 185 ? 66.377 -0.545 164.400 1.00 21.60 183 PHE A O 1
ATOM 1398 N N . SER A 1 186 ? 66.185 1.599 165.041 1.00 20.37 184 SER A N 1
ATOM 1399 C CA . SER A 1 186 ? 67.022 2.096 163.959 1.00 22.51 184 SER A CA 1
ATOM 1400 C C . SER A 1 186 ? 68.498 1.762 164.184 1.00 25.60 184 SER A C 1
ATOM 1401 O O . SER A 1 186 ? 68.932 1.547 165.321 1.00 25.11 184 SER A O 1
ATOM 1404 N N . PRO A 1 187 ? 69.274 1.708 163.092 1.00 25.62 185 PRO A N 1
ATOM 1405 C CA . PRO A 1 187 ? 70.721 1.517 163.197 1.00 24.80 185 PRO A CA 1
ATOM 1406 C C . PRO A 1 187 ? 71.311 2.458 164.238 1.00 26.11 185 PRO A C 1
ATOM 1407 O O . PRO A 1 187 ? 72.131 2.037 165.054 1.00 28.50 185 PRO A O 1
ATOM 1419 N N . ALA A 1 189 ? 69.911 4.119 166.921 1.00 26.89 187 ALA A N 1
ATOM 1420 C CA . ALA A 1 189 ? 69.535 3.848 168.305 1.00 26.67 187 ALA A CA 1
ATOM 1421 C C . ALA A 1 189 ? 70.270 2.629 168.857 1.00 25.79 187 ALA A C 1
ATOM 1422 O O . ALA A 1 189 ? 70.571 2.560 170.048 1.00 25.48 187 ALA A O 1
ATOM 1424 N N . LYS A 1 190 ? 70.548 1.666 167.985 1.00 25.69 188 LYS A N 1
ATOM 1425 C CA . LYS A 1 190 ? 71.306 0.482 168.374 1.00 26.83 188 LYS A CA 1
ATOM 1426 C C . LYS A 1 190 ? 72.770 0.857 168.587 1.00 27.53 188 LYS A C 1
ATOM 1427 O O . LYS A 1 190 ? 73.357 0.563 169.628 1.00 25.41 188 LYS A O 1
ATOM 1433 N N . ARG A 1 191 ? 73.333 1.530 167.589 1.00 25.43 189 ARG A N 1
ATOM 1434 C CA . ARG A 1 191 ? 74.721 1.975 167.592 1.00 27.87 189 ARG A CA 1
ATOM 1435 C C . ARG A 1 191 ? 75.106 2.706 168.884 1.00 28.92 189 ARG A C 1
ATOM 1436 O O . ARG A 1 191 ? 76.144 2.419 169.490 1.00 25.04 189 ARG A O 1
ATOM 1444 N N . LEU A 1 192 ? 74.266 3.656 169.291 1.00 27.43 190 LEU A N 1
ATOM 1445 C CA . LEU A 1 192 ? 74.536 4.497 170.454 1.00 25.30 190 LEU A CA 1
ATOM 1446 C C . LEU A 1 192 ? 74.285 3.776 171.774 1.00 26.57 190 LEU A C 1
ATOM 1447 O O . LEU A 1 192 ? 74.582 4.306 172.844 1.00 28.24 190 LEU A O 1
ATOM 1452 N N . GLY A 1 193 ? 73.728 2.574 171.702 1.00 27.50 191 GLY A N 1
ATOM 1453 C CA . GLY A 1 193 ? 73.395 1.832 172.903 1.00 26.03 191 GLY A CA 1
ATOM 1454 C C . GLY A 1 193 ? 72.065 2.260 173.499 1.00 27.78 191 GLY A C 1
ATOM 1455 O O . GLY A 1 193 ? 71.709 1.843 174.600 1.00 28.52 191 GLY A O 1
ATOM 1456 N N . TRP A 1 194 ? 71.324 3.094 172.773 1.00 26.60 192 TRP A N 1
ATOM 1457 C CA . TRP A 1 194 ? 70.015 3.542 173.239 1.00 27.40 192 TRP A CA 1
ATOM 1458 C C . TRP A 1 194 ? 68.991 2.409 173.222 1.00 27.29 192 TRP A C 1
ATOM 1459 O O . TRP A 1 194 ? 68.201 2.259 174.156 1.00 25.45 192 TRP A O 1
ATOM 1470 N N . ALA A 1 195 ? 69.012 1.613 172.158 1.00 25.75 193 ALA A N 1
ATOM 1471 C CA . ALA A 1 195 ? 68.058 0.519 172.001 1.00 26.52 193 ALA A CA 1
ATOM 1472 C C . ALA A 1 195 ? 68.128 -0.465 173.163 1.00 25.48 193 ALA A C 1
ATOM 1473 O O . ALA A 1 195 ? 67.118 -1.042 173.562 1.00 24.98 193 ALA A O 1
ATOM 1475 N N . ALA A 1 196 ? 69.326 -0.641 173.709 1.00 26.48 194 ALA A N 1
ATOM 1476 C CA . ALA A 1 196 ? 69.537 -1.585 174.800 1.00 26.98 194 ALA A CA 1
ATOM 1477 C C . ALA A 1 196 ? 68.959 -1.084 176.122 1.00 26.32 194 ALA A C 1
ATOM 1478 O O . ALA A 1 196 ? 68.739 -1.867 177.048 1.00 27.66 194 ALA A O 1
ATOM 1480 N N . ARG A 1 197 ? 68.717 0.221 176.209 1.00 25.47 195 ARG A N 1
ATOM 1481 C CA . ARG A 1 197 ? 68.186 0.819 177.431 1.00 27.21 195 ARG A CA 1
ATOM 1482 C C . ARG A 1 197 ? 66.662 0.715 177.537 1.00 27.23 195 ARG A C 1
ATOM 1483 O O . ARG A 1 197 ? 66.104 0.875 178.622 1.00 28.38 195 ARG A O 1
ATOM 1491 N N . PHE A 1 198 ? 65.995 0.455 176.417 1.00 24.29 196 PHE A N 1
ATOM 1492 C CA . PHE A 1 198 ? 64.531 0.426 176.387 1.00 26.67 196 PHE A CA 1
ATOM 1493 C C . PHE A 1 198 ? 63.894 -0.801 177.045 1.00 26.10 196 PHE A C 1
ATOM 1494 O O . PHE A 1 198 ? 64.377 -1.927 176.910 1.00 26.21 196 PHE A O 1
ATOM 1502 N N . ALA A 1 199 ? 62.797 -0.564 177.757 1.00 26.11 197 ALA A N 1
ATOM 1503 C CA . ALA A 1 199 ? 61.995 -1.643 178.314 1.00 26.14 197 ALA A CA 1
ATOM 1504 C C . ALA A 1 199 ? 61.489 -2.545 177.192 1.00 26.59 197 ALA A C 1
ATOM 1505 O O . ALA A 1 199 ? 61.210 -2.068 176.092 1.00 26.00 197 ALA A O 1
ATOM 1507 N N . PRO A 1 200 ? 61.377 -3.855 177.465 1.00 27.21 198 PRO A N 1
ATOM 1508 C CA . PRO A 1 200 ? 60.977 -4.822 176.436 1.00 27.28 198 PRO A CA 1
ATOM 1509 C C . PRO A 1 200 ? 59.712 -4.385 175.714 1.00 25.31 198 PRO A C 1
ATOM 1510 O O . PRO A 1 200 ? 58.744 -3.976 176.356 1.00 26.64 198 PRO A O 1
ATOM 1514 N N . ILE A 1 201 ? 59.730 -4.456 174.389 1.00 23.88 199 ILE A N 1
ATOM 1515 C CA . ILE A 1 201 ? 58.577 -4.058 173.590 1.00 25.90 199 ILE A CA 1
ATOM 1516 C C . ILE A 1 201 ? 57.416 -5.037 173.732 1.00 25.91 199 ILE A C 1
ATOM 1517 O O . ILE A 1 201 ? 57.594 -6.256 173.664 1.00 25.75 199 ILE A O 1
ATOM 1522 N N . VAL A 1 202 ? 56.230 -4.479 173.936 1.00 25.48 200 VAL A N 1
ATOM 1523 C CA . VAL A 1 202 ? 55.006 -5.252 174.106 1.00 26.83 200 VAL A CA 1
ATOM 1524 C C . VAL A 1 202 ? 53.939 -4.661 173.192 1.00 26.52 200 VAL A C 1
ATOM 1525 O O . VAL A 1 202 ? 54.082 -3.533 172.714 1.00 27.60 200 VAL A O 1
ATOM 1529 N N . ARG A 1 203 ? 52.890 -5.427 172.919 1.00 28.24 201 ARG A N 1
ATOM 1530 C CA . ARG A 1 203 ? 51.793 -4.941 172.089 1.00 27.77 201 ARG A CA 1
ATOM 1531 C C . ARG A 1 203 ? 50.794 -4.141 172.921 1.00 29.30 201 ARG A C 1
ATOM 1532 O O . ARG A 1 203 ? 50.462 -4.519 174.044 1.00 28.50 201 ARG A O 1
ATOM 1540 N N . ALA A 1 204 ? 50.332 -3.027 172.357 1.00 31.26 202 ALA A N 1
ATOM 1541 C CA . ALA A 1 204 ? 49.468 -2.071 173.056 1.00 29.07 202 ALA A CA 1
ATOM 1542 C C . ALA A 1 204 ? 48.320 -2.713 173.835 1.00 30.34 202 ALA A C 1
ATOM 1543 O O . ALA A 1 204 ? 47.925 -2.219 174.894 1.00 31.18 202 ALA A O 1
ATOM 1545 N N . GLY A 1 205 ? 47.783 -3.809 173.309 1.00 30.17 203 GLY A N 1
ATOM 1546 C CA . GLY A 1 205 ? 46.658 -4.477 173.936 1.00 31.16 203 GLY A CA 1
ATOM 1547 C C . GLY A 1 205 ? 47.046 -5.526 174.962 1.00 32.86 203 GLY A C 1
ATOM 1548 O O . GLY A 1 205 ? 46.187 -6.041 175.682 1.00 32.04 203 GLY A O 1
ATOM 1549 N N . ASP A 1 206 ? 48.335 -5.853 175.023 1.00 30.95 204 ASP A N 1
ATOM 1550 C CA . ASP A 1 206 ? 48.838 -6.815 175.996 1.00 30.63 204 ASP A CA 1
ATOM 1551 C C . ASP A 1 206 ? 48.607 -6.304 177.400 1.00 30.21 204 ASP A C 1
ATOM 1552 O O . ASP A 1 206 ? 48.479 -5.104 177.614 1.00 31.77 204 ASP A O 1
ATOM 1557 N N . THR A 1 207 ? 48.558 -7.223 178.357 1.00 33.25 205 THR A N 1
ATOM 1558 C CA . THR A 1 207 ? 48.431 -6.853 179.758 1.00 32.94 205 THR A CA 1
ATOM 1559 C C . THR A 1 207 ? 49.814 -6.631 180.349 1.00 34.11 205 THR A C 1
ATOM 1560 O O . THR A 1 207 ? 50.653 -7.534 180.339 1.00 36.52 205 THR A O 1
ATOM 1564 N N . VAL A 1 208 ? 50.058 -5.426 180.848 1.00 35.25 206 VAL A N 1
ATOM 1565 C CA . VAL A 1 208 ? 51.318 -5.129 181.512 1.00 36.09 206 VAL A CA 1
ATOM 1566 C C . VAL A 1 208 ? 51.360 -5.860 182.847 1.00 36.34 206 VAL A C 1
ATOM 1567 O O . VAL A 1 208 ? 52.398 -6.385 183.250 1.00 37.91 206 VAL A O 1
ATOM 1571 N N . GLY A 1 209 ? 50.220 -5.898 183.526 1.00 36.12 207 GLY A N 1
ATOM 1572 C CA . GLY A 1 209 ? 50.115 -6.615 184.782 1.00 37.13 207 GLY A CA 1
ATOM 1573 C C . GLY A 1 209 ? 48.966 -6.130 185.639 1.00 37.70 207 GLY A C 1
ATOM 1574 O O . GLY A 1 209 ? 48.196 -5.261 185.232 1.00 37.62 207 GLY A O 1
ATOM 1575 N N . ALA A 1 210 ? 48.850 -6.700 186.834 1.00 39.62 208 ALA A N 1
ATOM 1576 C CA . ALA A 1 210 ? 47.815 -6.300 187.774 1.00 39.09 208 ALA A CA 1
ATOM 1577 C C . ALA A 1 210 ? 48.189 -4.989 188.453 1.00 38.83 208 ALA A C 1
ATOM 1578 O O . ALA A 1 210 ? 49.361 -4.631 188.533 1.00 36.75 208 ALA A O 1
ATOM 1580 N N . LEU A 1 211 ? 47.180 -4.274 188.935 1.00 41.78 209 LEU A N 1
ATOM 1581 C CA . LEU A 1 211 ? 47.394 -3.014 189.631 1.00 41.99 209 LEU A CA 1
ATOM 1582 C C . LEU A 1 211 ? 48.262 -3.243 190.866 1.00 42.47 209 LEU A C 1
ATOM 1583 O O . LEU A 1 211 ? 48.048 -4.201 191.611 1.00 43.50 209 LEU A O 1
ATOM 1588 N N . LEU A 1 212 ? 49.248 -2.375 191.074 1.00 41.32 210 LEU A N 1
ATOM 1589 C CA . LEU A 1 212 ? 50.089 -2.448 192.267 1.00 41.41 210 LEU A CA 1
ATOM 1590 C C . LEU A 1 212 ? 49.241 -2.425 193.530 1.00 42.38 210 LEU A C 1
ATOM 1591 O O . LEU A 1 212 ? 48.331 -1.609 193.651 1.00 44.40 210 LEU A O 1
ATOM 1596 N N . PRO A 1 213 ? 49.537 -3.327 194.478 1.00 44.04 211 PRO A N 1
ATOM 1597 C CA . PRO A 1 213 ? 48.785 -3.400 195.735 1.00 43.95 211 PRO A CA 1
ATOM 1598 C C . PRO A 1 213 ? 48.710 -2.040 196.421 1.00 43.92 211 PRO A C 1
ATOM 1599 O O . PRO A 1 213 ? 47.617 -1.576 196.750 1.00 46.75 211 PRO A O 1
ATOM 1603 N N . ALA A 1 214 ? 49.861 -1.406 196.622 1.00 43.51 212 ALA A N 1
ATOM 1604 C CA . ALA A 1 214 ? 49.907 -0.094 197.260 1.00 43.80 212 ALA A CA 1
ATOM 1605 C C . ALA A 1 214 ? 49.052 0.920 196.516 1.00 45.14 212 ALA A C 1
ATOM 1606 O O . ALA A 1 214 ? 48.615 1.913 197.094 1.00 48.47 212 ALA A O 1
ATOM 1608 N N . ILE A 1 215 ? 48.816 0.667 195.232 1.00 44.93 213 ILE A N 1
ATOM 1609 C CA . ILE A 1 215 ? 47.980 1.549 194.421 1.00 47.30 213 ILE A CA 1
ATOM 1610 C C . ILE A 1 215 ? 46.510 1.142 194.455 1.00 47.41 213 ILE A C 1
ATOM 1611 O O . ILE A 1 215 ? 45.631 1.986 194.625 1.00 47.84 213 ILE A O 1
ATOM 1616 N N . ALA A 1 216 ? 46.248 -0.151 194.295 1.00 48.25 214 ALA A N 1
ATOM 1617 C CA . ALA A 1 216 ? 44.888 -0.670 194.387 1.00 49.45 214 ALA A CA 1
ATOM 1618 C C . ALA A 1 216 ? 44.252 -0.175 195.677 1.00 50.18 214 ALA A C 1
ATOM 1619 O O . ALA A 1 216 ? 43.034 -0.023 195.771 1.00 49.86 214 ALA A O 1
ATOM 1621 N N . GLU A 1 217 ? 45.101 0.089 196.665 1.00 51.63 215 GLU A N 1
ATOM 1622 C CA . GLU A 1 217 ? 44.659 0.514 197.983 1.00 53.55 215 GLU A CA 1
ATOM 1623 C C . GLU A 1 217 ? 44.033 1.903 197.968 1.00 53.56 215 GLU A C 1
ATOM 1624 O O . GLU A 1 217 ? 42.818 2.053 198.091 1.00 53.12 215 GLU A O 1
ATOM 1630 N N . ARG A 1 218 ? 44.878 2.916 197.818 1.00 53.37 216 ARG A N 1
ATOM 1631 C CA . ARG A 1 218 ? 44.449 4.304 197.942 1.00 55.62 216 ARG A CA 1
ATOM 1632 C C . ARG A 1 218 ? 43.499 4.766 196.835 1.00 53.82 216 ARG A C 1
ATOM 1633 O O . ARG A 1 218 ? 43.026 5.904 196.853 1.00 56.28 216 ARG A O 1
ATOM 1641 N N . THR A 1 219 ? 43.225 3.892 195.872 1.00 51.87 217 THR A N 1
ATOM 1642 C CA . THR A 1 219 ? 42.223 4.187 194.855 1.00 52.16 217 THR A CA 1
ATOM 1643 C C . THR A 1 219 ? 40.966 3.381 195.137 1.00 52.15 217 THR A C 1
ATOM 1644 O O . THR A 1 219 ? 39.891 3.677 194.614 1.00 52.24 217 THR A O 1
ATOM 1648 N N . GLY A 1 220 ? 41.111 2.357 195.971 1.00 50.60 218 GLY A N 1
ATOM 1649 C CA . GLY A 1 220 ? 39.996 1.499 196.319 1.00 50.82 218 GLY A CA 1
ATOM 1650 C C . GLY A 1 220 ? 39.574 0.628 195.154 1.00 51.50 218 GLY A C 1
ATOM 1651 O O . GLY A 1 220 ? 38.470 0.083 195.141 1.00 52.77 218 GLY A O 1
ATOM 1652 N N . LEU A 1 221 ? 40.452 0.509 194.163 1.00 50.77 219 LEU A N 1
ATOM 1653 C CA . LEU A 1 221 ? 40.214 -0.380 193.034 1.00 48.23 219 LEU A CA 1
ATOM 1654 C C . LEU A 1 221 ? 40.723 -1.779 193.366 1.00 45.61 219 LEU A C 1
ATOM 1655 O O . LEU A 1 221 ? 41.643 -1.939 194.167 1.00 45.69 219 LEU A O 1
ATOM 1660 N N . SER A 1 222 ? 40.117 -2.790 192.753 1.00 44.57 220 SER A N 1
ATOM 1661 C CA . SER A 1 222 ? 40.492 -4.171 193.018 1.00 43.52 220 SER A CA 1
ATOM 1662 C C . SER A 1 222 ? 41.921 -4.444 192.576 1.00 44.52 220 SER A C 1
ATOM 1663 O O . SER A 1 222 ? 42.363 -3.938 191.545 1.00 42.44 220 SER A O 1
ATOM 1666 N N . PRO A 1 223 ? 42.652 -5.248 193.362 1.00 48.55 221 PRO A N 1
ATOM 1667 C CA . PRO A 1 223 ? 44.021 -5.643 193.009 1.00 44.79 221 PRO A CA 1
ATOM 1668 C C . PRO A 1 223 ? 44.031 -6.450 191.716 1.00 44.05 221 PRO A C 1
ATOM 1669 O O . PRO A 1 223 ? 45.088 -6.653 191.122 1.00 44.95 221 PRO A O 1
ATOM 1673 N N . ASP A 1 224 ? 42.853 -6.899 191.291 1.00 43.44 222 ASP A N 1
ATOM 1674 C CA . ASP A 1 224 ? 42.712 -7.705 190.084 1.00 43.42 222 ASP A CA 1
ATOM 1675 C C . ASP A 1 224 ? 42.673 -6.861 188.813 1.00 44.11 222 ASP A C 1
ATOM 1676 O O . ASP A 1 224 ? 42.759 -7.397 187.705 1.00 40.56 222 ASP A O 1
ATOM 1681 N N . VAL A 1 225 ? 42.533 -5.548 188.973 1.00 41.43 223 VAL A N 1
ATOM 1682 C CA . VAL A 1 225 ? 42.505 -4.646 187.830 1.00 41.97 223 VAL A CA 1
ATOM 1683 C C . VAL A 1 225 ? 43.728 -4.888 186.959 1.00 42.51 223 VAL A C 1
ATOM 1684 O O . VAL A 1 225 ? 44.847 -4.998 187.464 1.00 42.15 223 VAL A O 1
ATOM 1688 N N . GLN A 1 226 ? 43.508 -4.979 185.651 1.00 39.48 224 GLN A N 1
ATOM 1689 C CA . GLN A 1 226 ? 44.597 -5.216 184.713 1.00 39.08 224 GLN A CA 1
ATOM 1690 C C . GLN A 1 226 ? 44.956 -3.959 183.927 1.00 38.86 224 GLN A C 1
ATOM 1691 O O . GLN A 1 226 ? 44.085 -3.276 183.393 1.00 37.60 224 GLN A O 1
ATOM 1697 N N . VAL A 1 227 ? 46.247 -3.654 183.866 1.00 39.29 225 VAL A N 1
ATOM 1698 C CA . VAL A 1 227 ? 46.714 -2.514 183.092 1.00 35.29 225 VAL A CA 1
ATOM 1699 C C . VAL A 1 227 ? 47.243 -2.983 181.743 1.00 35.91 225 VAL A C 1
ATOM 1700 O O . VAL A 1 227 ? 47.963 -3.977 181.661 1.00 35.22 225 VAL A O 1
ATOM 1704 N N . LEU A 1 228 ? 46.871 -2.270 180.684 1.00 36.28 226 LEU A N 1
ATOM 1705 C CA . LEU A 1 228 ? 47.350 -2.592 179.345 1.00 33.65 226 LEU A CA 1
ATOM 1706 C C . LEU A 1 228 ? 48.558 -1.737 178.990 1.00 31.42 226 LEU A C 1
ATOM 1707 O O . LEU A 1 228 ? 48.798 -0.706 179.617 1.00 28.83 226 LEU A O 1
ATOM 1712 N N . ALA A 1 229 ? 49.321 -2.174 177.994 1.00 30.99 227 ALA A N 1
ATOM 1713 C CA . ALA A 1 229 ? 50.488 -1.424 177.546 1.00 28.31 227 ALA A CA 1
ATOM 1714 C C . ALA A 1 229 ? 50.093 0.005 177.197 1.00 27.05 227 ALA A C 1
ATOM 1715 O O . ALA A 1 229 ? 50.721 0.962 177.645 1.00 27.43 227 ALA A O 1
ATOM 1717 N N . GLY A 1 230 ? 49.037 0.144 176.405 1.00 27.56 228 GLY A N 1
ATOM 1718 C CA . GLY A 1 230 ? 48.573 1.453 175.991 1.00 27.31 228 GLY A CA 1
ATOM 1719 C C . GLY A 1 230 ? 49.207 1.867 174.680 1.00 26.89 228 GLY A C 1
ATOM 1720 O O . GLY A 1 230 ? 49.899 1.071 174.039 1.00 26.75 228 GLY A O 1
ATOM 1721 N N . LEU A 1 231 ? 48.987 3.114 174.281 1.00 24.57 229 LEU A N 1
ATOM 1722 C CA . LEU A 1 231 ? 49.460 3.576 172.984 1.00 24.13 229 LEU A CA 1
ATOM 1723 C C . LEU A 1 231 ? 49.600 5.087 172.882 1.00 24.99 229 LEU A C 1
ATOM 1724 O O . LEU A 1 231 ? 49.337 5.822 173.832 1.00 24.99 229 LEU A O 1
ATOM 1729 N N . HIS A 1 232 ? 50.021 5.534 171.705 1.00 25.68 230 HIS A N 1
ATOM 1730 C CA . HIS A 1 232 ? 50.208 6.950 171.432 1.00 26.94 230 HIS A CA 1
ATOM 1731 C C . HIS A 1 232 ? 48.864 7.636 171.178 1.00 27.20 230 HIS A C 1
ATOM 1732 O O . HIS A 1 232 ? 47.970 7.053 170.563 1.00 26.26 230 HIS A O 1
ATOM 1739 N N . ASP A 1 233 ? 48.726 8.866 171.670 1.00 28.40 231 ASP A N 1
ATOM 1740 C CA . ASP A 1 233 ? 47.551 9.695 171.400 1.00 28.40 231 ASP A CA 1
ATOM 1741 C C . ASP A 1 233 ? 46.965 9.413 170.030 1.00 27.47 231 ASP A C 1
ATOM 1742 O O . ASP A 1 233 ? 45.839 8.944 169.913 1.00 29.88 231 ASP A O 1
ATOM 1747 N N . SER A 1 234 ? 47.743 9.697 168.992 1.00 26.90 232 SER A N 1
ATOM 1748 C CA . SER A 1 234 ? 47.232 9.679 167.624 1.00 27.85 232 SER A CA 1
ATOM 1749 C C . SER A 1 234 ? 46.679 8.335 167.169 1.00 27.22 232 SER A C 1
ATOM 1750 O O . SER A 1 234 ? 45.731 8.294 166.383 1.00 28.47 232 SER A O 1
ATOM 1753 N N . ASN A 1 235 ? 47.265 7.240 167.644 1.00 25.26 233 ASN A N 1
ATOM 1754 C CA . ASN A 1 235 ? 46.787 5.919 167.241 1.00 25.30 233 ASN A CA 1
ATOM 1755 C C . ASN A 1 235 ? 45.454 5.554 167.886 1.00 26.72 233 ASN A C 1
ATOM 1756 O O . ASN A 1 235 ? 44.747 4.673 167.403 1.00 26.83 233 ASN A O 1
ATOM 1761 N N . ALA A 1 236 ? 45.115 6.237 168.974 1.00 26.04 234 ALA A N 1
ATOM 1762 C CA . ALA A 1 236 ? 43.813 6.058 169.602 1.00 28.73 234 ALA A CA 1
ATOM 1763 C C . ALA A 1 236 ? 42.716 6.306 168.574 1.00 28.68 234 ALA A C 1
ATOM 1764 O O . ALA A 1 236 ? 41.784 5.509 168.434 1.00 29.63 234 ALA A O 1
ATOM 1766 N N . ALA A 1 237 ? 42.836 7.418 167.857 1.00 27.27 23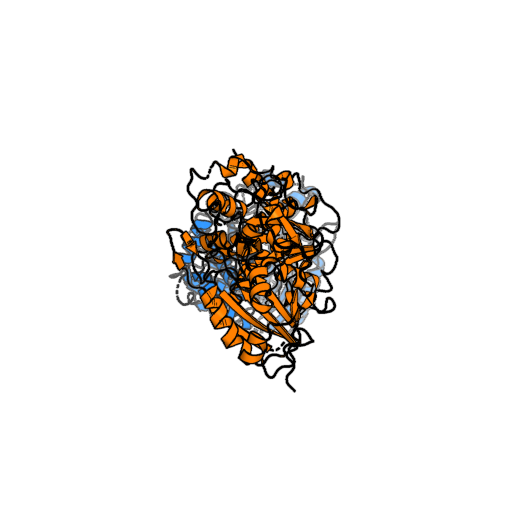5 ALA A N 1
ATOM 1767 C CA . ALA A 1 237 ? 41.853 7.794 166.849 1.00 26.65 235 ALA A CA 1
ATOM 1768 C C . ALA A 1 237 ? 41.795 6.784 165.706 1.00 26.98 235 ALA A C 1
ATOM 1769 O O . ALA A 1 237 ? 40.751 6.597 165.088 1.00 27.54 235 ALA A O 1
ATOM 1771 N N . LEU A 1 238 ? 42.922 6.141 165.421 1.00 27.90 236 LEU A N 1
ATOM 1772 C CA . LEU A 1 238 ? 42.973 5.149 164.353 1.00 27.95 236 LEU A CA 1
ATOM 1773 C C . LEU A 1 238 ? 42.196 3.900 164.748 1.00 28.15 236 LEU A C 1
ATOM 1774 O O . LEU A 1 238 ? 41.386 3.386 163.966 1.00 26.81 236 LEU A O 1
ATOM 1779 N N . LEU A 1 239 ? 42.446 3.418 165.964 1.00 28.04 237 LEU A N 1
ATOM 1780 C CA . LEU A 1 239 ? 41.643 2.346 166.543 1.00 28.89 237 LEU A CA 1
ATOM 1781 C C . LEU A 1 239 ? 40.167 2.662 166.397 1.00 27.39 237 LEU A C 1
ATOM 1782 O O . LEU A 1 239 ? 39.394 1.852 165.893 1.00 27.41 237 LEU A O 1
ATOM 1787 N N . ALA A 1 240 ? 39.783 3.851 166.849 1.00 26.66 238 ALA A N 1
ATOM 1788 C CA . ALA A 1 240 ? 38.400 4.299 166.746 1.00 28.49 238 ALA A CA 1
ATOM 1789 C C . ALA A 1 240 ? 37.888 4.192 165.311 1.00 28.63 238 ALA A C 1
ATOM 1790 O O . ALA A 1 240 ? 36.916 3.487 165.036 1.00 27.75 238 ALA A O 1
ATOM 1792 N N . ALA A 1 241 ? 38.552 4.893 164.400 1.00 28.41 239 ALA A N 1
ATOM 1793 C CA . ALA A 1 241 ? 38.173 4.883 162.994 1.00 28.79 239 ALA A CA 1
ATOM 1794 C C . ALA A 1 241 ? 37.984 3.459 162.471 1.00 29.29 239 ALA A C 1
ATOM 1795 O O . ALA A 1 241 ? 37.056 3.188 161.709 1.00 29.66 239 ALA A O 1
ATOM 1797 N N . ARG A 1 242 ? 38.860 2.551 162.889 1.00 27.18 240 ARG A N 1
ATOM 1798 C CA . ARG A 1 242 ? 38.781 1.163 162.445 1.00 28.24 240 ARG A CA 1
ATOM 1799 C C . ARG A 1 242 ? 37.594 0.432 163.069 1.00 30.28 240 ARG A C 1
ATOM 1800 O O . ARG A 1 242 ? 37.288 -0.701 162.702 1.00 31.55 240 ARG A O 1
ATOM 1808 N N . GLY A 1 243 ? 36.933 1.086 164.019 1.00 31.85 241 GLY A N 1
ATOM 1809 C CA . GLY A 1 243 ? 35.726 0.551 164.621 1.00 30.65 241 GLY A CA 1
ATOM 1810 C C . GLY A 1 243 ? 34.535 0.667 163.687 1.00 32.73 241 GLY A C 1
ATOM 1811 O O . GLY A 1 243 ? 33.637 -0.175 163.706 1.00 33.04 241 GLY A O 1
ATOM 1812 N N . PHE A 1 244 ? 34.526 1.716 162.866 1.00 30.98 242 PHE A N 1
ATOM 1813 C CA . PHE A 1 244 ? 33.468 1.903 161.881 1.00 29.48 242 PHE A CA 1
ATOM 1814 C C . PHE A 1 244 ? 33.424 0.723 160.914 1.00 31.06 242 PHE A C 1
ATOM 1815 O O . PHE A 1 244 ? 34.463 0.181 160.534 1.00 32.82 242 PHE A O 1
ATOM 1823 N N . ALA A 1 245 ? 32.217 0.330 160.518 1.00 32.02 243 ALA A N 1
ATOM 1824 C CA . ALA A 1 245 ? 32.027 -0.842 159.670 1.00 31.12 243 ALA A CA 1
ATOM 1825 C C . ALA A 1 245 ? 32.669 -0.691 158.294 1.00 30.47 243 ALA A C 1
ATOM 1826 O O . ALA A 1 245 ? 33.068 -1.684 157.687 1.00 30.38 243 ALA A O 1
ATOM 1828 N N . GLU A 1 246 ? 32.768 0.545 157.807 1.00 29.01 244 GLU A N 1
ATOM 1829 C CA . GLU A 1 246 ? 33.346 0.803 156.487 1.00 29.89 244 GLU A CA 1
ATOM 1830 C C . GLU A 1 246 ? 34.872 0.819 156.510 1.00 30.12 244 GLU A C 1
ATOM 1831 O O . GLU A 1 246 ? 35.519 0.614 155.482 1.00 30.30 244 GLU A O 1
ATOM 1837 N N . ILE A 1 247 ? 35.444 1.080 157.678 1.00 28.20 245 ILE A N 1
ATOM 1838 C CA . ILE A 1 247 ? 36.888 1.179 157.799 1.00 28.80 245 ILE A CA 1
ATOM 1839 C C . ILE A 1 247 ? 37.469 -0.170 158.188 1.00 30.64 245 ILE A C 1
ATOM 1840 O O . ILE A 1 247 ? 38.064 -0.867 157.363 1.00 28.77 245 ILE A O 1
ATOM 1845 N N . ALA A 1 248 ? 37.282 -0.533 159.451 1.00 30.23 246 ALA A N 1
ATOM 1846 C CA . ALA A 1 248 ? 37.691 -1.838 159.947 1.00 29.86 246 ALA A CA 1
ATOM 1847 C C . ALA A 1 248 ? 39.079 -2.230 159.461 1.00 33.73 246 ALA A C 1
ATOM 1848 O O . ALA A 1 248 ? 40.084 -1.628 159.847 1.00 33.55 246 ALA A O 1
ATOM 1850 N N . ASP A 1 249 ? 39.123 -3.238 158.599 1.00 31.07 247 ASP A N 1
ATOM 1851 C CA . ASP A 1 249 ? 40.383 -3.817 158.170 1.00 32.38 247 ASP A CA 1
ATOM 1852 C C . ASP A 1 249 ? 40.724 -3.428 156.736 1.00 31.52 247 ASP A C 1
ATOM 1853 O O . ASP A 1 249 ? 41.773 -3.805 156.215 1.00 30.65 247 ASP A O 1
ATOM 1858 N N . ASN A 1 250 ? 39.830 -2.675 156.105 1.00 30.35 248 ASN A N 1
ATOM 1859 C CA . ASN A 1 250 ? 39.986 -2.302 154.702 1.00 28.26 248 ASN A CA 1
ATOM 1860 C C . ASN A 1 250 ? 41.094 -1.283 154.460 1.00 27.00 248 ASN A C 1
ATOM 1861 O O . ASN A 1 250 ? 41.570 -0.619 155.384 1.00 25.87 248 ASN A O 1
ATOM 1866 N N . GLU A 1 251 ? 41.502 -1.164 153.203 1.00 26.26 249 GLU A N 1
ATOM 1867 C CA . GLU A 1 251 ? 42.431 -0.123 152.812 1.00 25.04 249 GLU A CA 1
ATOM 1868 C C . GLU A 1 251 ? 41.735 1.206 153.052 1.00 26.59 249 GLU A C 1
ATOM 1869 O O . GLU A 1 251 ? 40.700 1.490 152.445 1.00 26.06 249 GLU A O 1
ATOM 1875 N N . ALA A 1 252 ? 42.287 2.011 153.953 1.00 24.59 250 ALA A N 1
ATOM 1876 C CA . ALA A 1 252 ? 41.635 3.256 154.340 1.00 22.09 250 ALA A CA 1
ATOM 1877 C C . ALA A 1 252 ? 42.640 4.279 154.821 1.00 21.87 250 ALA A C 1
ATOM 1878 O O . ALA A 1 252 ? 43.738 3.928 155.245 1.00 24.05 250 ALA A O 1
ATOM 1880 N N . THR A 1 253 ? 42.257 5.547 154.753 1.00 19.86 251 THR A N 1
ATOM 1881 C CA . THR A 1 253 ? 43.089 6.637 155.231 1.00 18.77 251 THR A CA 1
ATOM 1882 C C . THR A 1 253 ? 42.266 7.561 156.122 1.00 20.75 251 THR A C 1
ATOM 1883 O O . THR A 1 253 ? 41.169 7.972 155.750 1.00 19.83 251 THR A O 1
ATOM 1887 N N . VAL A 1 254 ? 42.790 7.878 157.301 1.00 19.46 252 VAL A N 1
ATOM 1888 C CA . VAL A 1 254 ? 42.161 8.874 158.152 1.00 18.85 252 VAL A CA 1
ATOM 1889 C C . VAL A 1 254 ? 42.853 10.220 157.974 1.00 19.48 252 VAL A C 1
ATOM 1890 O O . VAL A 1 254 ? 44.074 10.326 158.102 1.00 20.23 252 VAL A O 1
ATOM 1894 N N . LEU A 1 255 ? 42.071 11.243 157.655 1.00 18.86 253 LEU A N 1
ATOM 1895 C CA . LEU A 1 255 ? 42.616 12.575 157.472 1.00 19.50 253 LEU A CA 1
ATOM 1896 C C . LEU A 1 255 ? 42.146 13.474 158.599 1.00 20.78 253 LEU A C 1
ATOM 1897 O O . LEU A 1 255 ? 40.994 13.908 158.613 1.00 20.82 253 LEU A O 1
ATOM 1902 N N . SER A 1 256 ? 43.034 13.748 159.548 1.00 19.04 254 SER A N 1
ATOM 1903 C CA . SER A 1 256 ? 42.689 14.632 160.652 1.00 20.78 254 SER A CA 1
ATOM 1904 C C . SER A 1 256 ? 42.972 16.086 160.277 1.00 20.09 254 SER A C 1
ATOM 1905 O O . SER A 1 256 ? 43.915 16.384 159.545 1.00 18.24 254 SER A O 1
ATOM 1908 N N . THR A 1 257 ? 42.136 16.988 160.774 1.00 21.06 255 THR A N 1
ATOM 1909 C CA . THR A 1 257 ? 42.254 18.398 160.440 1.00 22.93 255 THR A CA 1
ATOM 1910 C C . THR A 1 257 ? 42.299 19.258 161.697 1.00 22.72 255 THR A C 1
ATOM 1911 O O . THR A 1 257 ? 42.015 18.784 162.795 1.00 25.20 255 THR A O 1
ATOM 1915 N N . GLY A 1 258 ? 42.632 20.528 161.511 1.00 21.69 256 GLY A N 1
ATOM 1916 C CA . GLY A 1 258 ? 42.908 21.446 162.599 1.00 25.64 256 GLY A CA 1
ATOM 1917 C C . GLY A 1 258 ? 44.036 22.362 162.150 1.00 26.49 256 GLY A C 1
ATOM 1918 O O . GLY A 1 258 ? 44.169 22.642 160.956 1.00 24.01 256 GLY A O 1
ATOM 1919 N N . THR A 1 259 ? 44.862 22.824 163.084 1.00 25.72 257 THR A N 1
ATOM 1920 C CA . THR A 1 259 ? 46.044 23.585 162.690 1.00 28.15 257 THR A CA 1
ATOM 1921 C C . THR A 1 259 ? 46.834 22.779 161.661 1.00 26.17 257 THR A C 1
ATOM 1922 O O . THR A 1 259 ? 47.242 23.303 160.627 1.00 25.93 257 THR A O 1
ATOM 1926 N N . TRP A 1 260 ? 47.028 21.497 161.952 1.00 23.70 258 TRP A N 1
ATOM 1927 C CA . TRP A 1 260 ? 47.654 20.580 161.014 1.00 23.21 258 TRP A CA 1
ATOM 1928 C C . TRP A 1 260 ? 46.616 19.668 160.364 1.00 22.72 258 TRP A C 1
ATOM 1929 O O . TRP A 1 260 ? 45.774 19.079 161.044 1.00 20.72 258 TRP A O 1
ATOM 1940 N N . PHE A 1 261 ? 46.680 19.565 159.042 1.00 21.62 259 PHE A N 1
ATOM 1941 C CA . PHE A 1 261 ? 45.944 18.544 158.315 1.00 22.03 259 PHE A CA 1
ATOM 1942 C C . PHE A 1 261 ? 46.887 17.361 158.133 1.00 21.31 259 PHE A C 1
ATOM 1943 O O . PHE A 1 261 ? 47.946 17.499 157.524 1.00 21.32 259 PHE A O 1
ATOM 1951 N N . ILE A 1 262 ? 46.517 16.206 158.675 1.00 20.51 260 ILE A N 1
ATOM 1952 C CA . ILE A 1 262 ? 47.390 15.040 158.626 1.00 19.77 260 ILE A CA 1
ATOM 1953 C C . ILE A 1 262 ? 46.700 13.825 158.027 1.00 19.61 260 ILE A C 1
ATOM 1954 O O . ILE A 1 262 ? 45.668 13.376 158.522 1.00 19.12 260 ILE A O 1
ATOM 1959 N N . ALA A 1 263 ? 47.282 13.299 156.956 1.00 20.37 261 ALA A N 1
ATOM 1960 C CA . ALA A 1 263 ? 46.783 12.088 156.327 1.00 18.87 261 ALA A CA 1
ATOM 1961 C C . ALA A 1 263 ? 47.556 10.880 156.839 1.00 19.98 261 ALA A C 1
ATOM 1962 O O . ALA A 1 263 ? 48.766 10.777 156.637 1.00 19.86 261 ALA A O 1
ATOM 1972 N N . ARG A 1 265 ? 47.548 6.864 156.453 1.00 19.50 263 ARG A N 1
ATOM 1973 C CA . ARG A 1 265 ? 47.001 5.761 155.678 1.00 19.54 263 ARG A CA 1
ATOM 1974 C C . ARG A 1 265 ? 47.210 4.408 156.350 1.00 20.57 263 ARG A C 1
ATOM 1975 O O . ARG A 1 265 ? 48.260 4.143 156.931 1.00 20.97 263 ARG A O 1
ATOM 1983 N N . LEU A 1 266 ? 46.197 3.555 156.260 1.00 21.78 264 LEU A N 1
ATOM 1984 C CA . LEU A 1 266 ? 46.284 2.188 156.755 1.00 23.84 264 LEU A CA 1
ATOM 1985 C C . LEU A 1 266 ? 46.302 1.245 155.562 1.00 24.05 264 LEU A C 1
ATOM 1986 O O . LEU A 1 266 ? 45.256 0.752 155.139 1.00 25.00 264 LEU A O 1
ATOM 1991 N N . PRO A 1 267 ? 47.495 0.998 155.007 1.00 23.62 265 PRO A N 1
ATOM 1992 C CA . PRO A 1 267 ? 47.614 0.219 153.769 1.00 24.92 265 PRO A CA 1
ATOM 1993 C C . PRO A 1 267 ? 47.108 -1.217 153.924 1.00 24.85 265 PRO A C 1
ATOM 1994 O O . PRO A 1 267 ? 47.297 -1.836 154.969 1.00 25.14 265 PRO A O 1
ATOM 1998 N N . ALA A 1 268 ? 46.456 -1.727 152.886 1.00 25.74 266 ALA A N 1
ATOM 1999 C CA . ALA A 1 268 ? 46.008 -3.112 152.867 1.00 27.78 266 ALA A CA 1
ATOM 2000 C C . ALA A 1 268 ? 47.068 -3.962 152.183 1.00 30.91 266 ALA A C 1
ATOM 2001 O O . ALA A 1 268 ? 47.059 -5.192 152.272 1.00 29.70 266 ALA A O 1
ATOM 2003 N N . THR A 1 269 ? 47.978 -3.285 151.490 1.00 30.95 267 THR A N 1
ATOM 2004 C CA . THR A 1 269 ? 49.117 -3.938 150.859 1.00 35.02 267 THR A CA 1
ATOM 2005 C C . THR A 1 269 ? 50.421 -3.391 151.436 1.00 35.24 267 THR A C 1
ATOM 2006 O O . THR A 1 269 ? 50.435 -2.327 152.055 1.00 32.44 267 THR A O 1
ATOM 2010 N N . PRO A 1 270 ? 51.524 -4.128 151.251 1.00 37.99 268 PRO A N 1
ATOM 2011 C CA . PRO A 1 270 ? 52.829 -3.604 151.665 1.00 35.82 268 PRO A CA 1
ATOM 2012 C C . PRO A 1 270 ? 53.204 -2.406 150.803 1.00 35.17 268 PRO A C 1
ATOM 2013 O O . PRO A 1 270 ? 53.036 -2.463 149.586 1.00 39.13 268 PRO A O 1
ATOM 2017 N N . VAL A 1 271 ? 53.694 -1.335 151.416 1.00 31.98 269 VAL A N 1
ATOM 2018 C CA . VAL A 1 271 ? 54.089 -0.156 150.657 1.00 30.88 269 VAL A CA 1
ATOM 2019 C C . VAL A 1 271 ? 55.582 0.137 150.825 1.00 32.23 269 VAL A C 1
ATOM 2020 O O . VAL A 1 271 ? 56.212 -0.295 151.792 1.00 30.33 269 VAL A O 1
ATOM 2024 N N . ASP A 1 272 ? 56.143 0.864 149.866 1.00 30.96 270 ASP A N 1
ATOM 2025 C CA . ASP A 1 272 ? 57.565 1.175 149.864 1.00 31.88 270 ASP A CA 1
ATOM 2026 C C . ASP A 1 272 ? 57.799 2.552 150.466 1.00 30.68 270 ASP A C 1
ATOM 2027 O O . ASP A 1 272 ? 57.957 3.534 149.742 1.00 30.51 270 ASP A O 1
ATOM 2032 N N . THR A 1 273 ? 57.825 2.619 151.792 1.00 31.02 271 THR A N 1
ATOM 2033 C CA . THR A 1 273 ? 57.952 3.896 152.492 1.00 30.12 271 THR A CA 1
ATOM 2034 C C . THR A 1 273 ? 59.333 4.540 152.351 1.00 27.72 271 THR A C 1
ATOM 2035 O O . THR A 1 273 ? 59.460 5.764 152.430 1.00 26.87 271 THR A O 1
ATOM 2039 N N . ALA A 1 274 ? 60.357 3.719 152.138 1.00 28.98 272 ALA A N 1
ATOM 2040 C CA . ALA A 1 274 ? 61.718 4.219 151.947 1.00 28.55 272 ALA A CA 1
ATOM 2041 C C . ALA A 1 274 ? 61.802 5.191 150.772 1.00 27.50 272 ALA A C 1
ATOM 2042 O O . ALA A 1 274 ? 62.774 5.927 150.629 1.00 27.67 272 ALA A O 1
ATOM 2044 N N . THR A 1 275 ? 60.769 5.195 149.940 1.00 30.30 273 THR A N 1
ATOM 2045 C CA . THR A 1 275 ? 60.751 6.019 148.739 1.00 29.88 273 THR A CA 1
ATOM 2046 C C . THR A 1 275 ? 60.028 7.362 148.942 1.00 29.67 273 THR A C 1
ATOM 2047 O O . THR A 1 275 ? 60.019 8.213 148.049 1.00 28.53 273 THR A O 1
ATOM 2051 N N . LEU A 1 276 ? 59.432 7.550 150.118 1.00 27.48 274 LEU A N 1
ATOM 2052 C CA . LEU A 1 276 ? 58.657 8.756 150.413 1.00 26.87 274 LEU A CA 1
ATOM 2053 C C . LEU A 1 276 ? 59.521 10.015 150.459 1.00 25.98 274 LEU A C 1
ATOM 2054 O O . LEU A 1 276 ? 60.660 9.974 150.907 1.00 26.03 274 LEU A O 1
ATOM 2059 N N . PRO A 1 277 ? 58.961 11.142 150.000 1.00 25.73 275 PRO A N 1
ATOM 2060 C CA . PRO A 1 277 ? 59.624 12.445 149.867 1.00 24.86 275 PRO A CA 1
ATOM 2061 C C . PRO A 1 277 ? 59.657 13.239 151.168 1.00 25.73 275 PRO A C 1
ATOM 2062 O O . PRO A 1 277 ? 58.682 13.922 151.478 1.00 29.22 275 PRO A O 1
ATOM 2066 N N . GLU A 1 278 ? 60.763 13.178 151.901 1.00 25.57 276 GLU A N 1
ATOM 2067 C CA . GLU A 1 278 ? 60.876 13.899 153.166 1.00 26.41 276 GLU A CA 1
ATOM 2068 C C . GLU A 1 278 ? 60.636 15.400 153.012 1.00 28.79 276 GLU A C 1
ATOM 2069 O O . GLU A 1 278 ? 60.038 16.032 153.885 1.00 31.15 276 GLU A O 1
ATOM 2075 N N . ALA A 1 279 ? 61.099 15.968 151.904 1.00 27.49 277 ALA A N 1
ATOM 2076 C CA . ALA A 1 279 ? 61.019 17.409 151.704 1.00 25.36 277 ALA A CA 1
ATOM 2077 C C . ALA A 1 279 ? 59.595 17.898 151.471 1.00 28.10 277 ALA A C 1
ATOM 2078 O O . ALA A 1 279 ? 59.319 19.093 151.570 1.00 30.62 277 ALA A O 1
ATOM 2080 N N . ARG A 1 280 ? 58.687 16.981 151.160 1.00 28.23 278 ARG A N 1
ATOM 2081 C CA . ARG A 1 280 ? 57.306 17.373 150.911 1.00 27.65 278 ARG A CA 1
ATOM 2082 C C . ARG A 1 280 ? 56.396 17.050 152.095 1.00 27.77 278 ARG A C 1
ATOM 2083 O O . ARG A 1 280 ? 55.180 16.906 151.948 1.00 28.02 278 ARG A O 1
ATOM 2091 N N . ASP A 1 281 ? 57.011 16.954 153.271 1.00 26.34 279 ASP A N 1
ATOM 2092 C CA . ASP A 1 281 ? 56.296 16.846 154.538 1.00 25.77 279 ASP A CA 1
ATOM 2093 C C . ASP A 1 281 ? 55.556 15.512 154.706 1.00 25.10 279 ASP A C 1
ATOM 2094 O O . ASP A 1 281 ? 54.403 15.477 155.140 1.00 23.68 279 ASP A O 1
ATOM 2099 N N . CYS A 1 282 ? 56.229 14.419 154.358 1.00 25.65 280 CYS A N 1
ATOM 2100 C CA . CYS A 1 282 ? 55.712 13.079 154.617 1.00 23.36 280 CYS A CA 1
ATOM 2101 C C . CYS A 1 282 ? 56.493 12.442 155.761 1.00 24.02 280 CYS A C 1
ATOM 2102 O O . CYS A 1 282 ? 57.593 12.884 156.092 1.00 25.64 280 CYS A O 1
ATOM 2105 N N . LEU A 1 283 ? 55.922 11.407 156.366 1.00 22.13 281 LEU A N 1
ATOM 2106 C CA . LEU A 1 283 ? 56.598 10.678 157.432 1.00 22.03 281 LEU A CA 1
ATOM 2107 C C . LEU A 1 283 ? 55.992 9.285 157.587 1.00 22.92 281 LEU A C 1
ATOM 2108 O O . LEU A 1 283 ? 54.970 8.972 156.975 1.00 24.68 281 LEU A O 1
ATOM 2113 N N . VAL A 1 284 ? 56.625 8.445 158.394 1.00 21.43 282 VAL A N 1
ATOM 2114 C CA . VAL A 1 284 ? 56.129 7.094 158.588 1.00 22.02 282 VAL A CA 1
ATOM 2115 C C . VAL A 1 284 ? 55.857 6.783 160.049 1.00 21.58 282 VAL A C 1
ATOM 2116 O O . VAL A 1 284 ? 56.777 6.710 160.858 1.00 22.01 282 VAL A O 1
ATOM 2120 N N . ASN A 1 285 ? 54.582 6.607 160.371 1.00 22.00 283 ASN A N 1
ATOM 2121 C CA . ASN A 1 285 ? 54.170 6.153 161.685 1.00 21.37 283 ASN A CA 1
ATOM 2122 C C . ASN A 1 285 ? 53.985 4.646 161.669 1.00 21.23 283 ASN A C 1
ATOM 2123 O O . ASN A 1 285 ? 54.210 3.996 160.649 1.00 20.54 283 ASN A O 1
ATOM 2128 N N . VAL A 1 286 ? 53.571 4.098 162.803 1.00 20.59 284 VAL A N 1
ATOM 2129 C CA . VAL A 1 286 ? 53.410 2.663 162.956 1.00 21.40 284 VAL A CA 1
ATOM 2130 C C . VAL A 1 286 ? 52.103 2.401 163.686 1.00 23.74 284 VAL A C 1
ATOM 2131 O O . VAL A 1 286 ? 51.755 3.132 164.615 1.00 24.68 284 VAL A O 1
ATOM 2135 N N . ASP A 1 287 ? 51.366 1.376 163.267 1.00 23.18 285 ASP A N 1
ATOM 2136 C CA . ASP A 1 287 ? 50.124 1.035 163.956 1.00 22.90 285 ASP A CA 1
ATOM 2137 C C . ASP A 1 287 ? 50.380 0.109 165.141 1.00 24.04 285 ASP A C 1
ATOM 2138 O O . ASP A 1 287 ? 51.505 -0.346 165.351 1.00 22.24 285 ASP A O 1
ATOM 2143 N N . VAL A 1 288 ? 49.336 -0.161 165.918 1.00 24.43 286 VAL A N 1
ATOM 2144 C CA . VAL A 1 288 ? 49.481 -0.981 167.117 1.00 24.07 286 VAL A CA 1
ATOM 2145 C C . VAL A 1 288 ? 50.010 -2.374 166.789 1.00 25.05 286 VAL A C 1
ATOM 2146 O O . VAL A 1 288 ? 50.458 -3.099 167.676 1.00 27.19 286 VAL A O 1
ATOM 2150 N N . HIS A 1 289 ? 49.963 -2.734 165.509 1.00 26.20 287 HIS A N 1
ATOM 2151 C CA . HIS A 1 289 ? 50.463 -4.025 165.046 1.00 28.33 287 HIS A CA 1
ATOM 2152 C C . HIS A 1 289 ? 51.895 -3.930 164.538 1.00 27.49 287 HIS A C 1
ATOM 2153 O O . HIS A 1 289 ? 52.479 -4.932 164.133 1.00 30.09 287 HIS A O 1
ATOM 2160 N N . GLY A 1 290 ? 52.456 -2.727 164.542 1.00 25.41 288 GLY A N 1
ATOM 2161 C CA . GLY A 1 290 ? 53.816 -2.534 164.071 1.00 26.39 288 GLY A CA 1
ATOM 2162 C C . GLY A 1 290 ? 53.913 -2.317 162.570 1.00 26.23 288 GLY A C 1
ATOM 2163 O O . GLY A 1 290 ? 55.006 -2.148 162.030 1.00 24.52 288 GLY A O 1
ATOM 2164 N N . ARG A 1 291 ? 52.766 -2.324 161.898 1.00 26.18 289 ARG A N 1
ATOM 2165 C CA . ARG A 1 291 ? 52.709 -2.086 160.457 1.00 25.94 289 ARG A CA 1
ATOM 2166 C C . ARG A 1 291 ? 52.864 -0.603 160.125 1.00 23.69 289 ARG A C 1
ATOM 2167 O O . ARG A 1 291 ? 52.247 0.254 160.761 1.00 23.99 289 ARG A O 1
ATOM 2175 N N . PRO A 1 292 ? 53.693 -0.292 159.122 1.00 22.41 290 PRO A N 1
ATOM 2176 C CA . PRO A 1 292 ? 53.925 1.106 158.739 1.00 22.36 290 PRO A CA 1
ATOM 2177 C C . PRO A 1 292 ? 52.643 1.867 158.393 1.00 22.03 290 PRO A C 1
ATOM 2178 O O . PRO A 1 292 ? 51.749 1.347 157.724 1.00 20.36 290 PRO A O 1
ATOM 2182 N N . VAL A 1 293 ? 52.575 3.106 158.866 1.00 22.28 291 VAL A N 1
ATOM 2183 C CA . VAL A 1 293 ? 51.451 3.992 158.615 1.00 21.02 291 VAL A CA 1
ATOM 2184 C C . VAL A 1 293 ? 51.938 5.215 157.852 1.00 21.11 291 VAL A C 1
ATOM 2185 O O . VAL A 1 293 ? 52.311 6.222 158.457 1.00 19.86 291 VAL A O 1
ATOM 2189 N N . PRO A 1 294 ? 51.952 5.124 156.515 1.00 19.63 292 PRO A N 1
ATOM 2190 C CA . PRO A 1 294 ? 52.413 6.235 155.678 1.00 21.98 292 PRO A CA 1
ATOM 2191 C C . PRO A 1 294 ? 51.623 7.503 155.976 1.00 21.52 292 PRO A C 1
ATOM 2192 O O . PRO A 1 294 ? 50.396 7.458 156.068 1.00 20.67 292 PRO A O 1
ATOM 2196 N N . SER A 1 295 ? 52.329 8.621 156.127 1.00 21.70 293 SER A N 1
ATOM 2197 C CA . SER A 1 295 ? 51.699 9.870 156.532 1.00 22.66 293 SER A CA 1
ATOM 2198 C C . SER A 1 295 ? 52.181 11.063 155.716 1.00 22.46 293 SER A C 1
ATOM 2199 O O . SER A 1 295 ? 53.325 11.106 155.278 1.00 22.58 293 SER A O 1
ATOM 2202 N N . ALA A 1 296 ? 51.293 12.031 155.522 1.00 22.04 294 ALA A N 1
ATOM 2203 C CA . ALA A 1 296 ? 51.647 13.286 154.872 1.00 22.80 294 ALA A CA 1
ATOM 2204 C C . ALA A 1 296 ? 50.849 14.406 155.514 1.00 22.34 294 ALA A C 1
ATOM 2205 O O . ALA A 1 296 ? 49.632 14.295 155.658 1.00 22.62 294 ALA A O 1
ATOM 2207 N N . ARG A 1 297 ? 51.524 15.477 155.915 1.00 21.89 295 ARG A N 1
ATOM 2208 C CA . ARG A 1 297 ? 50.821 16.623 156.481 1.00 23.29 295 ARG A CA 1
ATOM 2209 C C . ARG A 1 297 ? 51.100 17.949 155.782 1.00 24.44 295 ARG A C 1
ATOM 2210 O O . ARG A 1 297 ? 52.001 18.068 154.948 1.00 24.20 295 ARG A O 1
ATOM 2218 N N . PHE A 1 298 ? 50.282 18.932 156.133 1.00 24.22 296 PHE A N 1
ATOM 2219 C CA . PHE A 1 298 ? 50.499 20.325 155.776 1.00 26.20 296 PHE A CA 1
ATOM 2220 C C . PHE A 1 298 ? 49.646 21.140 156.741 1.00 25.33 296 PHE A C 1
ATOM 2221 O O . PHE A 1 298 ? 48.631 20.653 157.237 1.00 24.17 296 PHE A O 1
ATOM 2237 N N . GLY A 1 300 ? 47.193 22.993 157.105 1.00 24.28 298 GLY A N 1
ATOM 2238 C CA . GLY A 1 300 ? 45.952 23.466 156.526 1.00 26.52 298 GLY A CA 1
ATOM 2239 C C . GLY A 1 300 ? 45.257 24.543 157.328 1.00 28.13 298 GLY A C 1
ATOM 2240 O O . GLY A 1 300 ? 45.020 25.636 156.821 1.00 30.39 298 GLY A O 1
ATOM 2241 N N . GLY A 1 301 ? 44.929 24.236 158.579 1.00 28.31 299 GLY A N 1
ATOM 2242 C CA . GLY A 1 301 ? 44.192 25.158 159.426 1.00 27.74 299 GLY A CA 1
ATOM 2243 C C . GLY A 1 301 ? 44.866 26.505 159.596 1.00 28.99 299 GLY A C 1
ATOM 2244 O O . GLY A 1 301 ? 44.199 27.528 159.747 1.00 30.49 299 GLY A O 1
ATOM 2245 N N . ARG A 1 302 ? 46.193 26.507 159.571 1.00 29.26 300 ARG A N 1
ATOM 2246 C CA . ARG A 1 302 ? 46.958 27.733 159.749 1.00 29.94 300 ARG A CA 1
ATOM 2247 C C . ARG A 1 302 ? 46.840 28.643 158.530 1.00 31.88 300 ARG A C 1
ATOM 2248 O O . ARG A 1 302 ? 46.773 29.867 158.657 1.00 31.02 300 ARG A O 1
ATOM 2256 N N . GLU A 1 303 ? 46.815 28.040 157.346 1.00 31.13 301 GLU A N 1
ATOM 2257 C CA . GLU A 1 303 ? 46.726 28.810 156.111 1.00 31.32 301 GLU A CA 1
ATOM 2258 C C . GLU A 1 303 ? 45.331 29.398 155.952 1.00 31.29 301 GLU A C 1
ATOM 2259 O O . GLU A 1 303 ? 45.170 30.576 155.631 1.00 31.90 301 GLU A O 1
ATOM 2265 N N . ILE A 1 304 ? 44.322 28.570 156.187 1.00 30.80 302 ILE A N 1
ATOM 2266 C CA . ILE A 1 304 ? 42.945 29.031 156.159 1.00 31.74 302 ILE A CA 1
ATOM 2267 C C . ILE A 1 304 ? 42.759 30.238 157.083 1.00 32.28 302 ILE A C 1
ATOM 2268 O O . ILE A 1 304 ? 42.140 31.232 156.701 1.00 30.96 302 ILE A O 1
ATOM 2273 N N . GLU A 1 305 ? 43.314 30.149 158.290 1.00 30.54 303 GLU A N 1
ATOM 2274 C CA . GLU A 1 305 ? 43.184 31.214 159.279 1.00 30.66 303 GLU A CA 1
ATOM 2275 C C . GLU A 1 305 ? 43.868 32.496 158.820 1.00 32.01 303 GLU A C 1
ATOM 2276 O O . GLU A 1 305 ? 43.416 33.595 159.136 1.00 30.58 303 GLU A O 1
ATOM 2282 N N . THR A 1 306 ? 44.967 32.354 158.087 1.00 32.89 304 THR A N 1
ATOM 2283 C CA . THR A 1 306 ? 45.621 33.516 157.507 1.00 31.48 304 THR A CA 1
ATOM 2284 C C . THR A 1 306 ? 44.627 34.220 156.594 1.00 32.61 304 THR A C 1
ATOM 2285 O O . THR A 1 306 ? 44.514 35.445 156.609 1.00 33.20 304 THR A O 1
ATOM 2289 N N . LEU A 1 307 ? 43.894 33.427 155.815 1.00 33.39 305 LEU A N 1
ATOM 2290 C CA . LEU A 1 307 ? 42.920 33.950 154.859 1.00 32.49 305 LEU A CA 1
ATOM 2291 C C . LEU A 1 307 ? 41.702 34.607 155.513 1.00 32.13 305 LEU A C 1
ATOM 2292 O O . LEU A 1 307 ? 41.306 35.702 155.128 1.00 36.73 305 LEU A O 1
ATOM 2297 N N . ILE A 1 308 ? 41.101 33.937 156.490 1.00 31.73 306 ILE A N 1
ATOM 2298 C CA . ILE A 1 308 ? 39.865 34.433 157.096 1.00 32.55 306 ILE A CA 1
ATOM 2299 C C . ILE A 1 308 ? 40.101 35.309 158.331 1.00 32.30 306 ILE A C 1
ATOM 2300 O O . ILE A 1 308 ? 39.160 35.865 158.895 1.00 31.99 306 ILE A O 1
ATOM 2305 N N . GLU A 1 309 ? 41.361 35.410 158.745 1.00 32.63 307 GLU A N 1
ATOM 2306 C CA . GLU A 1 309 ? 41.787 36.369 159.765 1.00 31.94 307 GLU A CA 1
ATOM 2307 C C . GLU A 1 309 ? 41.325 36.073 161.195 1.00 31.99 307 GLU A C 1
ATOM 2308 O O . GLU A 1 309 ? 42.149 36.008 162.106 1.00 33.18 307 GLU A O 1
ATOM 2314 N N . ILE A 1 310 ? 40.022 35.893 161.398 1.00 31.64 308 ILE A N 1
ATOM 2315 C CA . ILE A 1 310 ? 39.480 35.781 162.753 1.00 32.62 308 ILE A CA 1
ATOM 2316 C C . ILE A 1 310 ? 38.510 34.613 162.941 1.00 33.27 308 ILE A C 1
ATOM 2317 O O . ILE A 1 310 ? 37.872 34.163 161.990 1.00 32.90 308 ILE A O 1
ATOM 2322 N N . ASP A 1 311 ? 38.401 34.143 164.182 1.00 33.21 309 ASP A N 1
ATOM 2323 C CA . ASP A 1 311 ? 37.521 33.028 164.532 1.00 37.27 309 ASP A CA 1
ATOM 2324 C C . ASP A 1 311 ? 36.116 33.222 163.978 1.00 39.32 309 ASP A C 1
ATOM 2325 O O . ASP A 1 311 ? 35.398 32.257 163.706 1.00 40.74 309 ASP A O 1
ATOM 2330 N N . THR A 1 312 ? 35.730 34.482 163.831 1.00 38.09 310 THR A N 1
ATOM 2331 C CA . THR A 1 312 ? 34.385 34.852 163.415 1.00 37.53 310 THR A CA 1
ATOM 2332 C C . THR A 1 312 ? 34.068 34.443 161.975 1.00 39.18 310 THR A C 1
ATOM 2333 O O . THR A 1 312 ? 32.902 34.362 161.580 1.00 40.50 310 THR A O 1
ATOM 2337 N N . ARG A 1 313 ? 35.107 34.170 161.195 1.00 37.88 311 ARG A N 1
ATOM 2338 C CA . ARG A 1 313 ? 34.922 33.814 159.794 1.00 36.46 311 ARG A CA 1
ATOM 2339 C C . ARG A 1 313 ? 35.495 32.427 159.482 1.00 35.45 311 ARG A C 1
ATOM 2340 O O . ARG A 1 313 ? 35.807 32.108 158.334 1.00 34.59 311 ARG A O 1
ATOM 2348 N N . ARG A 1 314 ? 35.626 31.604 160.519 1.00 36.65 312 ARG A N 1
ATOM 2349 C CA . ARG A 1 314 ? 36.009 30.205 160.349 1.00 35.79 312 ARG A CA 1
ATOM 2350 C C . ARG A 1 314 ? 35.054 29.509 159.384 1.00 35.29 312 ARG A C 1
ATOM 2351 O O . ARG A 1 314 ? 33.836 29.624 159.513 1.00 38.00 312 ARG A O 1
ATOM 2359 N N . VAL A 1 315 ? 35.609 28.774 158.427 1.00 34.74 313 VAL A N 1
ATOM 2360 C CA . VAL A 1 315 ? 34.812 28.150 157.375 1.00 33.86 313 VAL A CA 1
ATOM 2361 C C . VAL A 1 315 ? 33.988 26.944 157.838 1.00 35.23 313 VAL A C 1
ATOM 2362 O O . VAL A 1 315 ? 33.270 26.342 157.040 1.00 33.53 313 VAL A O 1
ATOM 2366 N N . ASP A 1 316 ? 34.087 26.590 159.117 1.00 35.19 314 ASP A N 1
ATOM 2367 C CA . ASP A 1 316 ? 33.361 25.430 159.632 1.00 36.58 314 ASP A CA 1
ATOM 2368 C C . ASP A 1 316 ? 32.105 25.794 160.429 1.00 38.05 314 ASP A C 1
ATOM 2369 O O . ASP A 1 316 ? 31.370 24.908 160.873 1.00 37.55 314 ASP A O 1
ATOM 2374 N N . ILE A 1 317 ? 31.862 27.091 160.606 1.00 38.41 315 ILE A N 1
ATOM 2375 C CA . ILE A 1 317 ? 30.668 27.567 161.305 1.00 38.94 315 ILE A CA 1
ATOM 2376 C C . ILE A 1 317 ? 29.393 27.075 160.624 1.00 39.21 315 ILE A C 1
ATOM 2377 O O . ILE A 1 317 ? 29.119 27.418 159.473 1.00 39.43 315 ILE A O 1
ATOM 2382 N N . LYS A 1 318 ? 28.617 26.278 161.352 1.00 39.26 316 LYS A N 1
ATOM 2383 C CA . LYS A 1 318 ? 27.493 25.535 160.776 1.00 41.45 316 LYS A CA 1
ATOM 2384 C C . LYS A 1 318 ? 26.464 26.360 159.989 1.00 42.56 316 LYS A C 1
ATOM 2385 O O . LYS A 1 318 ? 26.308 26.155 158.784 1.00 43.06 316 LYS A O 1
ATOM 2391 N N . PRO A 1 319 ? 25.756 27.288 160.659 1.00 43.85 317 PRO A N 1
ATOM 2392 C CA . PRO A 1 319 ? 24.743 28.075 159.943 1.00 41.57 317 PRO A CA 1
ATOM 2393 C C . PRO A 1 319 ? 25.279 28.727 158.671 1.00 41.14 317 PRO A C 1
ATOM 2394 O O . PRO A 1 319 ? 24.494 29.115 157.806 1.00 40.67 317 PRO A O 1
ATOM 2398 N N . ASP A 1 320 ? 26.598 28.832 158.556 1.00 40.28 318 ASP A N 1
ATOM 2399 C CA . ASP A 1 320 ? 27.215 29.475 157.400 1.00 40.34 318 ASP A CA 1
ATOM 2400 C C . ASP A 1 320 ? 27.394 28.535 156.209 1.00 40.67 318 ASP A C 1
ATOM 2401 O O . ASP A 1 320 ? 27.613 28.986 155.083 1.00 42.95 318 ASP A O 1
ATOM 2406 N N . GLN A 1 321 ? 27.306 27.232 156.455 1.00 38.52 319 GLN A N 1
ATOM 2407 C CA . GLN A 1 321 ? 27.606 26.243 155.419 1.00 39.76 319 GLN A CA 1
ATOM 2408 C C . GLN A 1 321 ? 26.870 26.450 154.091 1.00 39.78 319 GLN A C 1
ATOM 2409 O O . GLN A 1 321 ? 27.502 26.459 153.034 1.00 40.16 319 GLN A O 1
ATOM 2415 N N . PRO A 1 322 ? 25.537 26.617 154.137 1.00 40.56 320 PRO A N 1
ATOM 2416 C CA . PRO A 1 322 ? 24.784 26.768 152.884 1.00 40.33 320 PRO A CA 1
ATOM 2417 C C . PRO A 1 322 ? 25.264 27.957 152.061 1.00 41.83 320 PRO A C 1
ATOM 2418 O O . PRO A 1 322 ? 25.383 27.847 150.841 1.00 41.14 320 PRO A O 1
ATOM 2422 N N . ALA A 1 323 ? 25.541 29.076 152.723 1.00 42.33 321 ALA A N 1
ATOM 2423 C CA . ALA A 1 323 ? 26.006 30.273 152.031 1.00 43.32 321 ALA A CA 1
ATOM 2424 C C . ALA A 1 323 ? 27.431 30.086 151.513 1.00 42.94 321 ALA A C 1
ATOM 2425 O O . ALA A 1 323 ? 27.763 30.516 150.405 1.00 42.28 321 ALA A O 1
ATOM 2427 N N . LEU A 1 324 ? 28.269 29.449 152.325 1.00 41.50 322 LEU A N 1
ATOM 2428 C CA . LEU A 1 324 ? 29.589 29.027 151.879 1.00 40.66 322 LEU A CA 1
ATOM 2429 C C . LEU A 1 324 ? 29.419 28.161 150.641 1.00 40.84 322 LEU A C 1
ATOM 2430 O O . LEU A 1 324 ? 30.078 28.362 149.619 1.00 38.73 322 LEU A O 1
ATOM 2435 N N . LEU A 1 325 ? 28.509 27.201 150.751 1.00 41.22 323 LEU A N 1
ATOM 2436 C CA . LEU A 1 325 ? 28.268 26.228 149.700 1.00 41.59 323 LEU A CA 1
ATOM 2437 C C . LEU A 1 325 ? 27.744 26.906 148.439 1.00 42.78 323 LEU A C 1
ATOM 2438 O O . LEU A 1 325 ? 28.264 26.695 147.342 1.00 42.77 323 LEU A O 1
ATOM 2443 N N . ALA A 1 326 ? 26.712 27.726 148.604 1.00 41.94 324 ALA A N 1
ATOM 2444 C CA . ALA A 1 326 ? 26.079 28.395 147.476 1.00 44.30 324 ALA A CA 1
ATOM 2445 C C . ALA A 1 326 ? 27.034 29.353 146.769 1.00 42.58 324 ALA A C 1
ATOM 2446 O O . ALA A 1 326 ? 26.804 29.735 145.622 1.00 42.66 324 ALA A O 1
ATOM 2448 N N . ALA A 1 327 ? 28.103 29.737 147.458 1.00 41.56 325 ALA A N 1
ATOM 2449 C CA . ALA A 1 327 ? 29.057 30.700 146.915 1.00 42.85 325 ALA A CA 1
ATOM 2450 C C . ALA A 1 327 ? 30.135 30.025 146.070 1.00 44.11 325 ALA A C 1
ATOM 2451 O O . ALA A 1 327 ? 30.922 30.695 145.398 1.00 43.26 325 ALA A O 1
ATOM 2453 N N . VAL A 1 328 ? 30.165 28.697 146.107 1.00 45.76 326 VAL A N 1
ATOM 2454 C CA . VAL A 1 328 ? 31.148 27.929 145.345 1.00 47.23 326 VAL A CA 1
ATOM 2455 C C . VAL A 1 328 ? 30.962 28.069 143.829 1.00 47.07 326 VAL A C 1
ATOM 2456 O O . VAL A 1 328 ? 31.932 28.287 143.103 1.00 46.95 326 VAL A O 1
ATOM 2460 N N . PRO A 1 329 ? 29.714 27.941 143.346 1.00 46.33 327 PRO A N 1
ATOM 2461 C CA . PRO A 1 329 ? 29.448 28.035 141.906 1.00 48.34 327 PRO A CA 1
ATOM 2462 C C . PRO A 1 329 ? 30.173 29.197 141.224 1.00 51.28 327 PRO A C 1
ATOM 2463 O O . PRO A 1 329 ? 30.863 28.974 140.229 1.00 52.15 327 PRO A O 1
ATOM 2467 N N . GLU A 1 330 ? 30.023 30.409 141.753 1.00 51.22 328 GLU A N 1
ATOM 2468 C CA . GLU A 1 330 ? 30.648 31.590 141.152 1.00 53.05 328 GLU A CA 1
ATOM 2469 C C . GLU A 1 330 ? 32.171 31.642 141.311 1.00 52.08 328 GLU A C 1
ATOM 2470 O O . GLU A 1 330 ? 32.874 32.125 140.422 1.00 52.81 328 GLU A O 1
ATOM 2476 N N . VAL A 1 331 ? 32.676 31.151 142.440 1.00 49.95 329 VAL A N 1
ATOM 2477 C CA . VAL A 1 331 ? 34.117 31.031 142.642 1.00 48.54 329 VAL A CA 1
ATOM 2478 C C . VAL A 1 331 ? 34.699 30.170 141.534 1.00 47.70 329 VAL A C 1
ATOM 2479 O O . VAL A 1 331 ? 35.664 30.537 140.862 1.00 46.99 329 VAL A O 1
ATOM 2483 N N . LEU A 1 332 ? 34.076 29.014 141.366 1.00 48.96 330 LEU A N 1
ATOM 2484 C CA . LEU A 1 332 ? 34.450 28.024 140.375 1.00 50.22 330 LEU A CA 1
ATOM 2485 C C . LEU A 1 332 ? 34.595 28.641 138.986 1.00 52.20 330 LEU A C 1
ATOM 2486 O O . LEU A 1 332 ? 35.680 28.623 138.396 1.00 52.82 330 LEU A O 1
ATOM 2491 N N . ARG A 1 333 ? 33.501 29.202 138.477 1.00 51.45 331 ARG A N 1
ATOM 2492 C CA . ARG A 1 333 ? 33.433 29.617 137.077 1.00 55.48 331 ARG A CA 1
ATOM 2493 C C . ARG A 1 333 ? 34.168 30.915 136.740 1.00 56.24 331 ARG A C 1
ATOM 2494 O O . ARG A 1 333 ? 34.337 31.247 135.565 1.00 54.79 331 ARG A O 1
ATOM 2502 N N . HIS A 1 334 ? 34.606 31.648 137.760 1.00 53.40 332 HIS A N 1
ATOM 2503 C CA . HIS A 1 334 ? 35.417 32.837 137.521 1.00 53.34 332 HIS A CA 1
ATOM 2504 C C . HIS A 1 334 ? 36.898 32.550 137.727 1.00 51.94 332 HIS A C 1
ATOM 2505 O O . HIS A 1 334 ? 37.735 33.440 137.586 1.00 50.93 332 HIS A O 1
ATOM 2512 N N . GLY A 1 335 ? 37.216 31.304 138.061 1.00 51.22 333 GLY A N 1
ATOM 2513 C CA . GLY A 1 335 ? 38.595 30.907 138.273 1.00 49.90 333 GLY A CA 1
ATOM 2514 C C . GLY A 1 335 ? 39.230 31.608 139.458 1.00 49.50 333 GLY A C 1
ATOM 2515 O O . GLY A 1 335 ? 40.444 31.812 139.493 1.00 46.30 333 GLY A O 1
ATOM 2516 N N . ARG A 1 336 ? 38.404 31.980 140.432 1.00 50.95 334 ARG A N 1
ATOM 2517 C CA . ARG A 1 336 ? 38.895 32.616 141.650 1.00 49.18 334 ARG A CA 1
ATOM 2518 C C . ARG A 1 336 ? 39.575 31.575 142.528 1.00 46.65 334 ARG A C 1
ATOM 2519 O O . ARG A 1 336 ? 38.914 30.676 143.049 1.00 47.02 334 ARG A O 1
ATOM 2535 N N . ILE A 1 338 ? 43.451 30.233 144.970 1.00 41.91 336 ILE A N 1
ATOM 2536 C CA . ILE A 1 338 ? 44.605 30.509 145.826 1.00 36.31 336 ILE A CA 1
ATOM 2537 C C . ILE A 1 338 ? 45.752 29.562 145.506 1.00 34.60 336 ILE A C 1
ATOM 2538 O O . ILE A 1 338 ? 45.554 28.353 145.424 1.00 35.87 336 ILE A O 1
ATOM 2543 N N . LEU A 1 339 ? 46.954 30.103 145.346 1.00 35.95 337 LEU A N 1
ATOM 2544 C CA . LEU A 1 339 ? 48.132 29.277 145.099 1.00 34.41 337 LEU A CA 1
ATOM 2545 C C . LEU A 1 339 ? 48.965 29.086 146.371 1.00 35.40 337 LEU A C 1
ATOM 2546 O O . LEU A 1 339 ? 49.147 30.024 147.144 1.00 35.79 337 LEU A O 1
ATOM 2551 N N . PRO A 1 340 ? 49.462 27.858 146.591 1.00 35.49 338 PRO A N 1
ATOM 2552 C CA . PRO A 1 340 ? 50.327 27.496 147.723 1.00 35.63 338 PRO A CA 1
ATOM 2553 C C . PRO A 1 340 ? 51.670 28.213 147.636 1.00 35.52 338 PRO A C 1
ATOM 2554 O O . PRO A 1 340 ? 52.111 28.508 146.528 1.00 36.24 338 PRO A O 1
ATOM 2558 N N . THR A 1 341 ? 52.316 28.475 148.770 1.00 34.48 339 THR A N 1
ATOM 2559 C CA . THR A 1 341 ? 51.808 28.087 150.080 1.00 33.75 339 THR A CA 1
ATOM 2560 C C . THR A 1 341 ? 51.784 29.287 151.019 1.00 33.20 339 THR A C 1
ATOM 2561 O O . THR A 1 341 ? 52.483 30.277 150.796 1.00 32.20 339 THR A O 1
ATOM 2565 N N . LEU A 1 342 ? 50.989 29.189 152.079 1.00 32.53 340 LEU A N 1
ATOM 2566 C CA . LEU A 1 342 ? 50.913 30.255 153.073 1.00 32.47 340 LEU A CA 1
ATOM 2567 C C . LEU A 1 342 ? 51.739 29.936 154.321 1.00 31.83 340 LEU A C 1
ATOM 2568 O O . LEU A 1 342 ? 51.781 30.726 155.261 1.00 30.36 340 LEU A O 1
ATOM 2581 N N . ARG A 1 344 ? 55.480 28.808 154.386 1.00 33.16 342 ARG A N 1
ATOM 2582 C CA . ARG A 1 344 ? 56.802 28.476 153.855 1.00 32.10 342 ARG A CA 1
ATOM 2583 C C . ARG A 1 344 ? 57.482 27.380 154.663 1.00 31.80 342 ARG A C 1
ATOM 2584 O O . ARG A 1 344 ? 57.591 27.481 155.883 1.00 32.90 342 ARG A O 1
ATOM 2592 N N . GLY A 1 345 ? 57.937 26.336 153.978 1.00 29.79 343 GLY A N 1
ATOM 2593 C CA . GLY A 1 345 ? 58.669 25.264 154.624 1.00 30.08 343 GLY A CA 1
ATOM 2594 C C . GLY A 1 345 ? 57.824 24.099 155.112 1.00 30.64 343 GLY A C 1
ATOM 2595 O O . GLY A 1 345 ? 58.349 23.155 155.695 1.00 30.29 343 GLY A O 1
ATOM 2596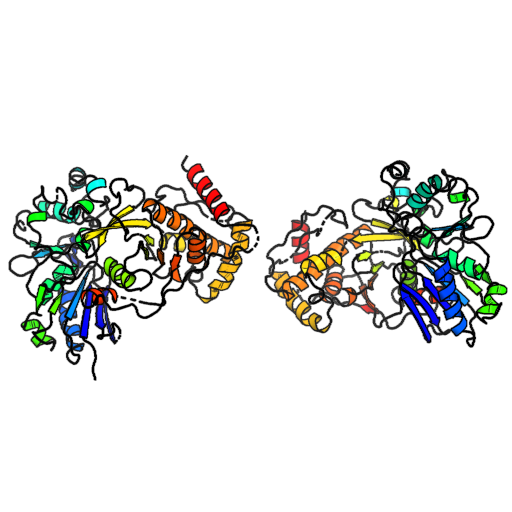 N N . PHE A 1 346 ? 56.519 24.150 154.869 1.00 29.20 344 PHE A N 1
ATOM 2597 C CA . PHE A 1 346 ? 55.624 23.114 155.369 1.00 27.37 344 PHE A CA 1
ATOM 2598 C C . PHE A 1 346 ? 54.686 22.597 154.289 1.00 30.17 344 PHE A C 1
ATOM 2599 O O . PHE A 1 346 ? 54.259 23.345 153.406 1.00 29.84 344 PHE A O 1
ATOM 2607 N N . GLY A 1 347 ? 54.362 21.312 154.370 1.00 26.51 345 GLY A N 1
ATOM 2608 C CA . GLY A 1 347 ? 53.435 20.707 153.436 1.00 25.96 345 GLY A CA 1
ATOM 2609 C C . GLY A 1 347 ? 54.088 20.206 152.163 1.00 28.27 345 GLY A C 1
ATOM 2610 O O . GLY A 1 347 ? 55.317 20.147 152.060 1.00 27.23 345 GLY A O 1
ATOM 2611 N N . PRO A 1 348 ? 53.257 19.832 151.182 1.00 29.52 346 PRO A N 1
ATOM 2612 C CA . PRO A 1 348 ? 53.700 19.308 149.887 1.00 29.68 346 PRO A CA 1
ATOM 2613 C C . PRO A 1 348 ? 54.352 20.381 149.021 1.00 30.53 346 PRO A C 1
ATOM 2614 O O . PRO A 1 348 ? 55.152 20.044 148.152 1.00 31.34 346 PRO A O 1
ATOM 2618 N N . TYR A 1 349 ? 54.016 21.647 149.253 1.00 29.21 347 TYR A N 1
ATOM 2619 C CA . TYR A 1 349 ? 54.550 22.738 148.439 1.00 30.89 347 TYR A CA 1
ATOM 2620 C C . TYR A 1 349 ? 55.319 23.751 149.276 1.00 31.46 347 TYR A C 1
ATOM 2621 O O . TYR A 1 349 ? 54.957 24.929 149.300 1.00 31.53 347 TYR A O 1
ATOM 2630 N N . PRO A 1 350 ? 56.395 23.301 149.940 1.00 30.10 348 PRO A N 1
ATOM 2631 C CA . PRO A 1 350 ? 57.100 24.110 150.939 1.00 31.09 348 PRO A CA 1
ATOM 2632 C C . PRO A 1 350 ? 57.427 25.508 150.436 1.00 34.22 348 PRO A C 1
ATOM 2633 O O . PRO A 1 350 ? 57.335 26.461 151.209 1.00 33.71 348 PRO A O 1
ATOM 2637 N N . HIS A 1 351 ? 57.799 25.621 149.161 1.00 35.85 349 HIS A N 1
ATOM 2638 C CA . HIS A 1 351 ? 58.232 26.896 148.590 1.00 35.93 349 HIS A CA 1
ATOM 2639 C C . HIS A 1 351 ? 57.286 27.465 147.530 1.00 36.64 349 HIS A C 1
ATOM 2640 O O . HIS A 1 351 ? 57.680 28.327 146.742 1.00 38.53 349 HIS A O 1
ATOM 2647 N N . GLY A 1 352 ? 56.048 26.986 147.501 1.00 32.85 350 GLY A N 1
ATOM 2648 C CA . GLY A 1 352 ? 55.071 27.524 146.572 1.00 33.93 350 GLY A CA 1
ATOM 2649 C C . GLY A 1 352 ? 54.868 29.006 146.826 1.00 37.33 350 GLY A C 1
ATOM 2650 O O . GLY A 1 352 ? 54.523 29.409 147.938 1.00 35.72 350 GLY A O 1
ATOM 2651 N N . ARG A 1 353 ? 55.098 29.830 145.809 1.00 39.19 351 ARG A N 1
ATOM 2652 C CA . ARG A 1 353 ? 54.877 31.263 145.965 1.00 39.66 351 ARG A CA 1
ATOM 2653 C C . ARG A 1 353 ? 53.386 31.564 146.034 1.00 35.88 351 ARG A C 1
ATOM 2654 O O . ARG A 1 353 ? 52.685 31.509 145.027 1.00 36.25 351 ARG A O 1
ATOM 2662 N N . PHE A 1 354 ? 52.909 31.877 147.233 1.00 35.30 352 PHE A N 1
ATOM 2663 C CA . PHE A 1 354 ? 51.506 32.207 147.445 1.00 35.11 352 PHE A CA 1
ATOM 2664 C C . PHE A 1 354 ? 51.026 33.288 146.479 1.00 36.38 352 PHE A C 1
ATOM 2665 O O . PHE A 1 354 ? 51.806 34.142 146.053 1.00 36.06 352 PHE A O 1
ATOM 2673 N N . ALA A 1 355 ? 49.738 33.247 146.142 1.00 34.42 353 ALA A N 1
ATOM 2674 C CA . ALA A 1 355 ? 49.125 34.268 145.298 1.00 34.91 353 ALA A CA 1
ATOM 2675 C C . ALA A 1 355 ? 47.639 34.013 145.075 1.00 36.08 353 ALA A C 1
ATOM 2676 O O . ALA A 1 355 ? 47.201 32.869 144.987 1.00 35.32 353 ALA A O 1
ATOM 2678 N N . TRP A 1 356 ? 46.868 35.092 144.983 1.00 37.34 354 TRP A N 1
ATOM 2679 C CA . TRP A 1 356 ? 45.467 34.999 144.596 1.00 37.66 354 TRP A CA 1
ATOM 2680 C C . TRP A 1 356 ? 45.347 35.064 143.079 1.00 40.44 354 TRP A C 1
ATOM 2681 O O . TRP A 1 356 ? 46.298 35.419 142.380 1.00 41.65 354 TRP A O 1
ATOM 2692 N N . ILE A 1 357 ? 44.169 34.722 142.575 1.00 40.72 355 ILE A N 1
ATOM 2693 C CA . ILE A 1 357 ? 43.853 34.899 141.165 1.00 42.50 355 ILE A CA 1
ATOM 2694 C C . ILE A 1 357 ? 42.370 35.202 141.050 1.00 44.44 355 ILE A C 1
ATOM 2695 O O . ILE A 1 357 ? 41.526 34.378 141.408 1.00 45.88 355 ILE A O 1
ATOM 2700 N N . ASN A 1 358 ? 42.055 36.395 140.561 1.00 45.22 356 ASN A N 1
ATOM 2701 C CA . ASN A 1 358 ? 40.688 36.883 140.612 1.00 46.92 356 ASN A CA 1
ATOM 2702 C C . ASN A 1 358 ? 40.196 36.772 142.050 1.00 46.97 356 ASN A C 1
ATOM 2703 O O . ASN A 1 358 ? 39.262 36.027 142.354 1.00 46.63 356 ASN A O 1
ATOM 2708 N N . ARG A 1 359 ? 40.862 37.503 142.936 1.00 45.80 357 ARG A N 1
ATOM 2709 C CA . ARG A 1 359 ? 40.507 37.507 144.346 1.00 45.38 357 ARG A CA 1
ATOM 2710 C C . ARG A 1 359 ? 39.080 37.997 144.533 1.00 42.85 357 ARG A C 1
ATOM 2711 O O . ARG A 1 359 ? 38.720 39.070 144.055 1.00 43.57 357 ARG A O 1
ATOM 2719 N N . PRO A 1 360 ? 38.252 37.195 145.216 1.00 44.85 358 PRO A N 1
ATOM 2720 C CA . PRO A 1 360 ? 36.880 37.622 145.501 1.00 46.54 358 PRO A CA 1
ATOM 2721 C C . PRO A 1 360 ? 36.941 38.775 146.487 1.00 46.60 358 PRO A C 1
ATOM 2722 O O . PRO A 1 360 ? 37.870 38.835 147.292 1.00 46.61 358 PRO A O 1
ATOM 2726 N N . GLU A 1 361 ? 35.979 39.685 146.425 1.00 47.74 359 GLU A N 1
ATOM 2727 C CA . GLU A 1 361 ? 36.014 40.849 147.298 1.00 49.18 359 GLU A CA 1
ATOM 2728 C C . GLU A 1 361 ? 35.040 40.718 148.463 1.00 46.25 359 GLU A C 1
ATOM 2729 O O . GLU A 1 361 ? 34.962 41.595 149.321 1.00 48.65 359 GLU A O 1
ATOM 2735 N N . ASP A 1 362 ? 34.311 39.609 148.496 1.00 44.77 360 ASP A N 1
ATOM 2736 C CA . ASP A 1 362 ? 33.424 39.322 149.614 1.00 47.78 360 ASP A CA 1
ATOM 2737 C C . ASP A 1 362 ? 33.936 38.119 150.404 1.00 45.91 360 ASP A C 1
ATOM 2738 O O . ASP A 1 362 ? 34.667 37.281 149.874 1.00 43.23 360 ASP A O 1
ATOM 2743 N N . TRP A 1 363 ? 33.541 38.037 151.671 1.00 44.98 361 TRP A N 1
ATOM 2744 C CA . TRP A 1 363 ? 34.049 37.005 152.566 1.00 43.91 361 TRP A CA 1
ATOM 2745 C C . TRP A 1 363 ? 33.588 35.593 152.211 1.00 42.79 361 TRP A C 1
ATOM 2746 O O . TRP A 1 363 ? 34.392 34.668 152.190 1.00 41.86 361 TRP A O 1
ATOM 2757 N N . PHE A 1 364 ? 32.301 35.429 151.930 1.00 43.03 362 PHE A N 1
ATOM 2758 C CA . PHE A 1 364 ? 31.765 34.105 151.634 1.00 42.81 362 PHE A CA 1
ATOM 2759 C C . PHE A 1 364 ? 32.472 33.439 150.459 1.00 43.48 362 PHE A C 1
ATOM 2760 O O . PHE A 1 364 ? 32.770 32.247 150.504 1.00 43.48 362 PHE A O 1
ATOM 2768 N N . GLU A 1 365 ? 32.744 34.210 149.412 1.00 43.55 363 GLU A N 1
ATOM 2769 C CA . GLU A 1 365 ? 33.415 33.671 148.236 1.00 43.44 363 GLU A CA 1
ATOM 2770 C C . GLU A 1 365 ? 34.899 33.467 148.501 1.00 43.08 363 GLU A C 1
ATOM 2771 O O . GLU A 1 365 ? 35.530 32.592 147.909 1.00 43.69 363 GLU A O 1
ATOM 2777 N N . ARG A 1 366 ? 35.454 34.281 149.392 1.00 42.64 364 ARG A N 1
ATOM 2778 C CA . ARG A 1 366 ? 36.848 34.130 149.777 1.00 41.30 364 ARG A CA 1
ATOM 2779 C C . ARG A 1 366 ? 36.964 32.965 150.758 1.00 38.29 364 ARG A C 1
ATOM 2780 O O . ARG A 1 366 ? 37.916 32.190 150.709 1.00 36.93 364 ARG A O 1
ATOM 2788 N N . ARG A 1 367 ? 35.970 32.839 151.631 1.00 38.70 365 ARG A N 1
ATOM 2789 C CA . ARG A 1 367 ? 35.924 31.763 152.613 1.00 38.11 365 ARG A CA 1
ATOM 2790 C C . ARG A 1 367 ? 35.639 30.417 151.950 1.00 39.37 365 ARG A C 1
ATOM 2791 O O . ARG A 1 367 ? 36.120 29.374 152.396 1.00 37.53 365 ARG A O 1
ATOM 2799 N N . ALA A 1 368 ? 34.842 30.442 150.889 1.00 40.88 366 ALA A N 1
ATOM 2800 C CA . ALA A 1 368 ? 34.519 29.225 150.161 1.00 39.07 366 ALA A CA 1
ATOM 2801 C C . ALA A 1 368 ? 35.737 28.760 149.372 1.00 37.14 366 ALA A C 1
ATOM 2802 O O . ALA A 1 368 ? 36.047 27.568 149.329 1.00 33.88 366 ALA A O 1
ATOM 2804 N N . ALA A 1 369 ? 36.432 29.713 148.759 1.00 37.52 367 ALA A N 1
ATOM 2805 C CA . ALA A 1 369 ? 37.610 29.410 147.955 1.00 35.82 367 ALA A CA 1
ATOM 2806 C C . ALA A 1 369 ? 38.751 28.876 148.815 1.00 34.44 367 ALA A C 1
ATOM 2807 O O . ALA A 1 369 ? 39.575 28.092 148.349 1.00 33.67 367 ALA A O 1
ATOM 2809 N N . ALA A 1 370 ? 38.797 29.310 150.070 1.00 34.98 368 ALA A N 1
ATOM 2810 C CA . ALA A 1 370 ? 39.815 28.833 150.997 1.00 34.41 368 ALA A CA 1
ATOM 2811 C C . ALA A 1 370 ? 39.648 27.332 151.223 1.00 31.28 368 ALA A C 1
ATOM 2812 O O . ALA A 1 370 ? 40.627 26.595 151.311 1.00 27.38 368 ALA A O 1
ATOM 2814 N N . CYS A 1 371 ? 38.397 26.891 151.309 1.00 31.36 369 CYS A N 1
ATOM 2815 C CA . CYS A 1 371 ? 38.085 25.479 151.493 1.00 30.92 369 CYS A CA 1
ATOM 2816 C C . CYS A 1 371 ? 38.489 24.644 150.283 1.00 30.71 369 CYS A C 1
ATOM 2817 O O . CYS A 1 371 ? 38.737 23.445 150.406 1.00 31.02 369 CYS A O 1
ATOM 2820 N N . LEU A 1 372 ? 38.549 25.279 149.117 1.00 31.36 370 LEU A N 1
ATOM 2821 C CA . LEU A 1 372 ? 38.926 24.579 147.892 1.00 32.35 370 LEU A CA 1
ATOM 2822 C C . LEU A 1 372 ? 40.427 24.360 147.836 1.00 30.20 370 LEU A C 1
ATOM 2823 O O . LEU A 1 372 ? 40.893 23.287 147.457 1.00 28.98 370 LEU A O 1
ATOM 2828 N N . TYR A 1 373 ? 41.176 25.391 148.215 1.00 29.80 371 TYR A N 1
ATOM 2829 C CA . TYR A 1 373 ? 42.633 25.342 148.218 1.00 29.03 371 TYR A CA 1
ATOM 2830 C C . TYR A 1 373 ? 43.150 24.244 149.148 1.00 28.73 371 TYR A C 1
ATOM 2831 O O . TYR A 1 373 ? 44.175 23.615 148.874 1.00 27.44 371 TYR A O 1
ATOM 2840 N N . ALA A 1 374 ? 42.435 24.018 150.246 1.00 27.05 372 ALA A N 1
ATOM 2841 C CA . ALA A 1 374 ? 42.835 23.014 151.224 1.00 28.51 372 ALA A CA 1
ATOM 2842 C C . ALA A 1 374 ? 42.495 21.616 150.719 1.00 28.00 372 ALA A C 1
ATOM 2843 O O . ALA A 1 374 ? 43.154 20.639 151.073 1.00 26.52 372 ALA A O 1
ATOM 2845 N N . ALA A 1 375 ? 41.464 21.530 149.886 1.00 27.89 373 ALA A N 1
ATOM 2846 C CA . ALA A 1 375 ? 41.073 20.262 149.285 1.00 28.64 373 ALA A CA 1
ATOM 2847 C C . ALA A 1 375 ? 42.127 19.828 148.277 1.00 27.38 373 ALA A C 1
ATOM 2848 O O . ALA A 1 375 ? 42.493 18.655 148.207 1.00 25.65 373 ALA A O 1
ATOM 2850 N N . LEU A 1 376 ? 42.623 20.792 147.510 1.00 26.61 374 LEU A N 1
ATOM 2851 C CA . LEU A 1 376 ? 43.598 20.525 146.462 1.00 27.33 374 LEU A CA 1
ATOM 2852 C C . LEU A 1 376 ? 44.952 20.138 147.037 1.00 26.34 374 LEU A C 1
ATOM 2853 O O . LEU A 1 376 ? 45.627 19.257 146.508 1.00 26.51 374 LEU A O 1
ATOM 2858 N N . VAL A 1 377 ? 45.345 20.799 148.121 1.00 26.40 375 VAL A N 1
ATOM 2859 C CA . VAL A 1 377 ? 46.610 20.495 148.772 1.00 25.31 375 VAL A CA 1
ATOM 2860 C C . VAL A 1 377 ? 46.502 19.177 149.536 1.00 25.87 375 VAL A C 1
ATOM 2861 O O . VAL A 1 377 ? 47.463 18.413 149.605 1.00 25.48 375 VAL A O 1
ATOM 2865 N N . ALA A 1 378 ? 45.329 18.914 150.105 1.00 25.06 376 ALA A N 1
ATOM 2866 C CA . ALA A 1 378 ? 45.078 17.633 150.755 1.00 24.82 376 ALA A CA 1
ATOM 2867 C C . ALA A 1 378 ? 45.093 16.537 149.701 1.00 24.49 376 ALA A C 1
ATOM 2868 O O . ALA A 1 378 ? 45.565 15.428 149.944 1.00 24.01 376 ALA A O 1
ATOM 2870 N N . ASP A 1 379 ? 44.580 16.870 148.522 1.00 25.29 377 ASP A N 1
ATOM 2871 C CA . ASP A 1 379 ? 44.554 15.948 147.395 1.00 25.83 377 ASP A CA 1
ATOM 2872 C C . ASP A 1 379 ? 45.967 15.534 146.997 1.00 24.66 377 ASP A C 1
ATOM 2873 O O . ASP A 1 379 ? 46.238 14.359 146.764 1.00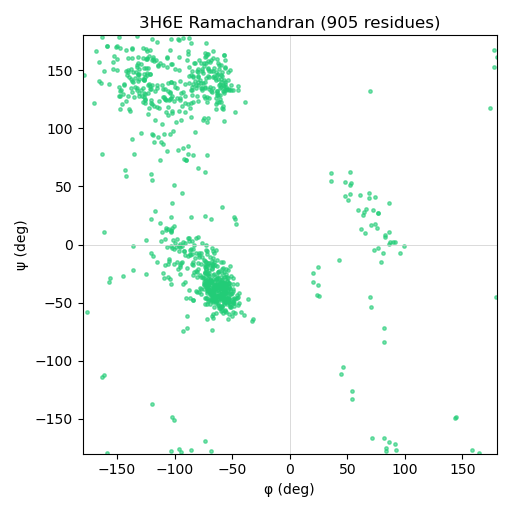 23.80 377 ASP A O 1
ATOM 2878 N N . THR A 1 380 ? 46.862 16.512 146.917 1.00 23.70 378 THR A N 1
ATOM 2879 C CA . THR A 1 380 ? 48.260 16.244 146.610 1.00 23.40 378 THR A CA 1
ATOM 2880 C C . THR A 1 380 ? 48.912 15.409 147.710 1.00 22.46 378 THR A C 1
ATOM 2881 O O . THR A 1 380 ? 49.695 14.502 147.429 1.00 22.75 378 THR A O 1
ATOM 2885 N N . ALA A 1 381 ? 48.579 15.717 148.961 1.00 20.82 379 ALA A N 1
ATOM 2886 C CA . ALA A 1 381 ? 49.165 15.024 150.104 1.00 22.03 379 ALA A CA 1
ATOM 2887 C C . ALA A 1 381 ? 48.717 13.567 150.195 1.00 21.73 379 ALA A C 1
ATOM 2888 O O . ALA A 1 381 ? 49.521 12.678 150.472 1.00 19.43 379 ALA A O 1
ATOM 2890 N N . LEU A 1 382 ? 47.431 13.332 149.960 1.00 20.36 380 LEU A N 1
ATOM 2891 C CA . LEU A 1 382 ? 46.885 11.983 149.963 1.00 20.89 380 LEU A CA 1
ATOM 2892 C C . LEU A 1 382 ? 47.532 11.123 148.886 1.00 21.90 380 LEU A C 1
ATOM 2893 O O . LEU A 1 382 ? 47.740 9.928 149.077 1.00 22.41 380 LEU A O 1
ATOM 2898 N N . ASP A 1 383 ? 47.853 11.739 147.754 1.00 22.76 381 ASP A N 1
ATOM 2899 C CA . ASP A 1 383 ? 48.476 11.026 146.639 1.00 24.73 381 ASP A CA 1
ATOM 2900 C C . ASP A 1 383 ? 49.943 10.678 146.882 1.00 22.56 381 ASP A C 1
ATOM 2901 O O . ASP A 1 383 ? 50.417 9.645 146.418 1.00 23.83 381 ASP A O 1
ATOM 2906 N N . LEU A 1 384 ? 50.658 11.541 147.598 1.00 21.49 382 LEU A N 1
ATOM 2907 C CA . LEU A 1 384 ? 52.051 11.267 147.961 1.00 23.00 382 LEU A CA 1
ATOM 2908 C C . LEU A 1 384 ? 52.229 9.933 148.683 1.00 22.22 382 LEU A C 1
ATOM 2909 O O . LEU A 1 384 ? 53.290 9.324 148.603 1.00 24.63 382 LEU A O 1
ATOM 2914 N N . ILE A 1 385 ? 51.193 9.482 149.384 1.00 23.07 383 ILE A N 1
ATOM 2915 C CA . ILE A 1 385 ? 51.289 8.271 150.196 1.00 22.54 383 ILE A CA 1
ATOM 2916 C C . ILE A 1 385 ? 50.440 7.124 149.651 1.00 22.48 383 ILE A C 1
ATOM 2917 O O . ILE A 1 385 ? 50.365 6.059 150.261 1.00 21.43 383 ILE A O 1
ATOM 2922 N N . GLY A 1 386 ? 49.797 7.346 148.509 1.00 22.92 384 GLY A N 1
ATOM 2923 C CA . GLY A 1 386 ? 49.017 6.306 147.862 1.00 21.13 384 GLY A CA 1
ATOM 2924 C C . GLY A 1 386 ? 47.663 6.043 148.495 1.00 22.54 384 GLY A C 1
ATOM 2925 O O . GLY A 1 386 ? 47.134 4.936 148.388 1.00 22.18 384 GLY A O 1
ATOM 2926 N N . SER A 1 387 ? 47.098 7.056 149.148 1.00 22.72 385 SER A N 1
ATOM 2927 C CA . SER A 1 387 ? 45.770 6.940 149.752 1.00 21.71 385 SER A CA 1
ATOM 2928 C C . SER A 1 387 ? 44.708 6.682 148.690 1.00 21.49 385 SER A C 1
ATOM 2929 O O . SER A 1 387 ? 44.622 7.404 147.697 1.00 22.58 385 SER A O 1
ATOM 2932 N N . THR A 1 388 ? 43.901 5.649 148.910 1.00 22.09 386 THR A N 1
ATOM 2933 C CA . THR A 1 388 ? 42.807 5.316 148.010 1.00 20.37 386 THR A CA 1
ATOM 2934 C C . THR A 1 388 ? 41.662 4.654 148.762 1.00 21.89 386 THR A C 1
ATOM 2935 O O . THR A 1 388 ? 41.797 4.303 149.935 1.00 21.93 386 THR A O 1
ATOM 2939 N N . GLY A 1 389 ? 40.536 4.488 148.074 1.00 21.48 387 GLY A N 1
ATOM 2940 C CA . GLY A 1 389 ? 39.447 3.665 148.567 1.00 22.28 387 GLY A CA 1
ATOM 2941 C C . GLY A 1 389 ? 38.518 4.330 149.563 1.00 24.01 387 GLY A C 1
ATOM 2942 O O . GLY A 1 389 ? 37.371 4.634 149.246 1.00 23.62 387 GLY A O 1
ATOM 2943 N N . ARG A 1 390 ? 39.013 4.542 150.777 1.00 24.13 388 ARG A N 1
ATOM 2944 C CA . ARG A 1 390 ? 38.203 5.109 151.843 1.00 22.59 388 ARG A CA 1
ATOM 2945 C C . ARG A 1 390 ? 38.972 6.188 152.583 1.00 22.12 388 ARG A C 1
ATOM 2946 O O . ARG A 1 390 ? 40.089 5.959 153.041 1.00 23.29 388 ARG A O 1
ATOM 2954 N N . ILE A 1 391 ? 38.372 7.367 152.692 1.00 21.94 389 ILE A N 1
ATOM 2955 C CA . ILE A 1 391 ? 38.969 8.451 153.457 1.00 22.73 389 ILE A CA 1
ATOM 2956 C C . ILE A 1 391 ? 37.994 8.963 154.507 1.00 23.17 389 ILE A C 1
ATOM 2957 O O . ILE A 1 391 ? 36.866 9.337 154.194 1.00 23.55 389 ILE A O 1
ATOM 2962 N N . LEU A 1 392 ? 38.436 8.969 155.758 1.00 23.77 390 LEU A N 1
ATOM 2963 C CA . LEU A 1 392 ? 37.626 9.479 156.853 1.00 23.53 390 LEU A CA 1
ATOM 2964 C C . LEU A 1 392 ? 38.179 10.815 157.324 1.00 22.70 390 LEU A C 1
ATOM 2965 O O . LEU A 1 392 ? 39.296 10.886 157.838 1.00 21.78 390 LEU A O 1
ATOM 2970 N N . VAL A 1 393 ? 37.402 11.876 157.128 1.00 23.19 391 VAL A N 1
ATOM 2971 C CA . VAL A 1 393 ? 37.786 13.202 157.600 1.00 23.09 391 VAL A CA 1
ATOM 2972 C C . VAL A 1 393 ? 37.344 13.385 159.048 1.00 23.46 391 VAL A C 1
ATOM 2973 O O . VAL A 1 393 ? 36.208 13.069 159.402 1.00 24.63 391 VAL A O 1
ATOM 2977 N N . GLU A 1 394 ? 38.249 13.883 159.884 1.00 24.47 392 GLU A N 1
ATOM 2978 C CA . GLU A 1 394 ? 37.938 14.182 161.279 1.00 23.20 392 GLU A CA 1
ATOM 2979 C C . GLU A 1 394 ? 38.466 15.567 161.629 1.00 23.50 392 GLU A C 1
ATOM 2980 O O . GLU A 1 394 ? 39.061 16.242 160.787 1.00 22.67 392 GLU A O 1
ATOM 2986 N N . GLY A 1 395 ? 38.254 15.988 162.871 1.00 24.49 393 GLY A N 1
ATOM 2987 C CA . GLY A 1 395 ? 38.638 17.323 163.292 1.00 24.39 393 GLY A CA 1
ATOM 2988 C C . GLY A 1 395 ? 37.574 18.337 162.923 1.00 27.03 393 GLY A C 1
ATOM 2989 O O . GLY A 1 395 ? 36.536 17.976 162.369 1.00 29.14 393 GLY A O 1
ATOM 2990 N N . ARG A 1 396 ? 37.828 19.609 163.212 1.00 28.52 394 ARG A N 1
ATOM 2991 C CA . ARG A 1 396 ? 36.812 20.640 163.015 1.00 28.48 394 ARG A CA 1
ATOM 2992 C C . ARG A 1 396 ? 36.448 20.896 161.552 1.00 28.91 394 ARG A C 1
ATOM 2993 O O . ARG A 1 396 ? 35.333 21.322 161.255 1.00 32.10 394 ARG A O 1
ATOM 3001 N N . PHE A 1 397 ? 37.374 20.627 160.639 1.00 29.18 395 PHE A N 1
ATOM 3002 C CA . PHE A 1 397 ? 37.131 20.897 159.225 1.00 28.43 395 PHE A CA 1
ATOM 3003 C C . PHE A 1 397 ? 36.277 19.817 158.562 1.00 30.93 395 PHE A C 1
ATOM 3004 O O . PHE A 1 397 ? 36.077 19.820 157.348 1.00 29.79 395 PHE A O 1
ATOM 3012 N N . ALA A 1 398 ? 35.774 18.895 159.377 1.00 20.00 396 ALA A N 1
ATOM 3013 C CA . ALA A 1 398 ? 34.764 17.942 158.933 1.00 20.00 396 ALA A CA 1
ATOM 3014 C C . ALA A 1 398 ? 33.411 18.620 158.748 1.00 20.00 396 ALA A C 1
ATOM 3015 O O . ALA A 1 398 ? 32.613 18.213 157.911 1.00 32.52 396 ALA A O 1
ATOM 3017 N N . GLU A 1 399 ? 33.175 19.654 159.552 1.00 32.42 397 GLU A N 1
ATOM 3018 C CA . GLU A 1 399 ? 31.965 20.455 159.435 1.00 33.51 397 GLU A CA 1
ATOM 3019 C C . GLU A 1 399 ? 32.097 21.481 158.316 1.00 33.40 397 GLU A C 1
ATOM 3020 O O . GLU A 1 399 ? 31.214 22.316 158.128 1.00 36.02 397 GLU A O 1
ATOM 3026 N N . ALA A 1 400 ? 33.200 21.411 157.576 1.00 32.89 398 ALA A N 1
ATOM 3027 C CA . ALA A 1 400 ? 33.449 22.341 156.474 1.00 32.24 398 ALA A CA 1
ATOM 3028 C C . ALA A 1 400 ? 32.944 21.786 155.140 1.00 32.78 398 ALA A C 1
ATOM 3029 O O . ALA A 1 400 ? 33.712 21.223 154.358 1.00 30.17 398 ALA A O 1
ATOM 3031 N N . ASP A 1 401 ? 31.647 21.963 154.892 1.00 33.47 399 ASP A N 1
ATOM 3032 C CA . ASP A 1 401 ? 30.982 21.418 153.706 1.00 34.16 399 ASP A CA 1
ATOM 3033 C C . ASP A 1 401 ? 31.730 21.628 152.390 1.00 30.72 399 ASP A C 1
ATOM 3034 O O . ASP A 1 401 ? 31.802 20.724 151.562 1.00 30.75 399 ASP A O 1
ATOM 3039 N N . VAL A 1 402 ? 32.272 22.820 152.186 1.00 30.52 400 VAL A N 1
ATOM 3040 C CA . VAL A 1 402 ? 32.977 23.108 150.945 1.00 31.21 400 VAL A CA 1
ATOM 3041 C C . VAL A 1 402 ? 34.237 22.255 150.833 1.00 30.96 400 VAL A C 1
ATOM 3042 O O . VAL A 1 402 ? 34.577 21.776 149.750 1.00 31.13 400 VAL A O 1
ATOM 3046 N N . PHE A 1 403 ? 34.920 22.060 151.956 1.00 29.71 401 PHE A N 1
ATOM 3047 C CA . PHE A 1 403 ? 36.145 21.265 151.973 1.00 31.15 401 PHE A CA 1
ATOM 3048 C C . PHE A 1 403 ? 35.886 19.792 151.666 1.00 29.26 401 PHE A C 1
ATOM 3049 O O . PHE A 1 403 ? 36.414 19.255 150.692 1.00 28.53 401 PHE A O 1
ATOM 3057 N N . VAL A 1 404 ? 35.067 19.152 152.481 1.00 20.00 402 VAL A N 1
ATOM 3058 C CA . VAL A 1 404 ? 34.787 17.725 152.370 1.00 20.00 402 VAL A CA 1
ATOM 3059 C C . VAL A 1 404 ? 34.184 17.386 151.011 1.00 20.00 402 VAL A C 1
ATOM 3060 O O . VAL A 1 404 ? 34.605 16.395 150.375 1.00 31.98 402 VAL A O 1
ATOM 3064 N N . ARG A 1 405 ? 33.194 18.135 150.565 1.00 30.34 403 ARG A N 1
ATOM 3065 C CA . ARG A 1 405 ? 32.531 17.862 149.290 1.00 31.90 403 ARG A CA 1
ATOM 3066 C C . ARG A 1 405 ? 33.452 18.098 148.091 1.00 32.30 403 ARG A C 1
ATOM 3067 O O . ARG A 1 405 ? 33.351 17.408 147.078 1.00 34.15 403 ARG A O 1
ATOM 3075 N N . ALA A 1 406 ? 34.346 19.073 148.207 1.00 31.24 404 ALA A N 1
ATOM 3076 C CA . ALA A 1 406 ? 35.344 19.299 147.172 1.00 31.23 404 ALA A CA 1
ATOM 3077 C C . ALA A 1 406 ? 36.264 18.089 147.108 1.00 30.73 404 ALA A C 1
ATOM 3078 O O . ALA A 1 406 ? 36.723 17.694 146.038 1.00 30.08 404 ALA A O 1
ATOM 3080 N N . LEU A 1 407 ? 36.526 17.500 148.269 1.00 30.71 405 LEU A N 1
ATOM 3081 C CA . LEU A 1 407 ? 37.364 16.313 148.343 1.00 31.77 405 LEU A CA 1
ATOM 3082 C C . LEU A 1 407 ? 36.672 15.141 147.654 1.00 28.66 405 LEU A C 1
ATOM 3083 O O . LEU A 1 407 ? 37.283 14.414 146.873 1.00 27.22 405 LEU A O 1
ATOM 3088 N N . ALA A 1 408 ? 35.388 14.969 147.944 1.00 28.52 406 ALA A N 1
ATOM 3089 C CA . ALA A 1 408 ? 34.599 13.923 147.304 1.00 31.01 406 ALA A CA 1
ATOM 3090 C C . ALA A 1 408 ? 34.647 14.035 145.777 1.00 32.35 406 ALA A C 1
ATOM 3091 O O . ALA A 1 408 ? 34.780 13.028 145.075 1.00 31.30 406 ALA A O 1
ATOM 3093 N N . SER A 1 409 ? 34.551 15.264 145.273 1.00 31.27 407 SER A N 1
ATOM 3094 C CA . SER A 1 409 ? 34.576 15.518 143.834 1.00 31.42 407 SER A CA 1
ATOM 3095 C C . SER A 1 409 ? 35.924 15.163 143.225 1.00 29.89 407 SER A C 1
ATOM 3096 O O . SER A 1 409 ? 35.995 14.558 142.154 1.00 30.32 407 SER A O 1
ATOM 3099 N N . LEU A 1 410 ? 36.996 15.551 143.908 1.00 29.91 408 LEU A N 1
ATOM 3100 C CA . LEU A 1 410 ? 38.345 15.266 143.432 1.00 29.32 408 LEU A CA 1
ATOM 3101 C C . LEU A 1 410 ? 38.614 13.764 143.387 1.00 28.48 408 LEU A C 1
ATOM 3102 O O . LEU A 1 410 ? 39.288 13.277 142.483 1.00 25.01 408 LEU A O 1
ATOM 3107 N N . ARG A 1 411 ? 38.074 13.039 144.363 1.00 28.61 409 ARG A N 1
ATOM 3108 C CA . ARG A 1 411 ? 38.231 11.589 144.433 1.00 27.82 409 ARG A CA 1
ATOM 3109 C C . ARG A 1 411 ? 36.894 10.896 144.192 1.00 27.62 409 ARG A C 1
ATOM 3110 O O . ARG A 1 411 ? 36.289 10.349 145.119 1.00 26.94 409 ARG A O 1
ATOM 3118 N N . PRO A 1 412 ? 36.437 10.908 142.931 1.00 28.18 410 PRO A N 1
ATOM 3119 C CA . PRO A 1 412 ? 35.073 10.535 142.523 1.00 28.74 410 PRO A CA 1
ATOM 3120 C C . PRO A 1 412 ? 34.683 9.088 142.862 1.00 26.16 410 PRO A C 1
ATOM 3121 O O . PRO A 1 412 ? 33.560 8.854 143.314 1.00 27.28 410 PRO A O 1
ATOM 3125 N N . ASP A 1 413 ? 35.588 8.140 142.638 1.00 22.42 411 ASP A N 1
ATOM 3126 C CA . ASP A 1 413 ? 35.306 6.734 142.900 1.00 22.24 411 ASP A CA 1
ATOM 3127 C C . ASP A 1 413 ? 35.708 6.371 144.321 1.00 22.93 411 ASP A C 1
ATOM 3128 O O . ASP A 1 413 ? 35.417 5.277 144.802 1.00 21.78 411 ASP A O 1
ATOM 3133 N N . CYS A 1 414 ? 36.394 7.293 144.983 1.00 23.72 412 CYS A N 1
ATOM 3134 C CA . CYS A 1 414 ? 36.767 7.104 146.375 1.00 23.14 412 CYS A CA 1
ATOM 3135 C C . CYS A 1 414 ? 35.576 7.437 147.266 1.00 23.57 412 CYS A C 1
ATOM 3136 O O . CYS A 1 414 ? 34.740 8.268 146.912 1.00 24.14 412 CYS A O 1
ATOM 3139 N N . ALA A 1 415 ? 35.491 6.777 148.415 1.00 23.08 413 ALA A N 1
ATOM 3140 C CA . ALA A 1 415 ? 34.422 7.047 149.365 1.00 23.90 413 ALA A CA 1
ATOM 3141 C C . ALA A 1 415 ? 34.920 7.916 150.518 1.00 25.86 413 ALA A C 1
ATOM 3142 O O . ALA A 1 415 ? 35.519 7.417 151.469 1.00 26.80 413 ALA A O 1
ATOM 3144 N N . VAL A 1 416 ? 34.676 9.219 150.423 1.00 26.62 414 VAL A N 1
ATOM 3145 C CA . VAL A 1 416 ? 35.013 10.149 151.498 1.00 24.46 414 VAL A CA 1
ATOM 3146 C C . VAL A 1 416 ? 33.935 10.124 152.579 1.00 25.37 414 VAL A C 1
ATOM 3147 O O . VAL A 1 416 ? 32.743 10.148 152.280 1.00 28.49 414 VAL A O 1
ATOM 3151 N N . TYR A 1 417 ? 34.352 10.075 153.837 1.00 26.65 415 TYR A N 1
ATOM 3152 C CA . TYR A 1 417 ? 33.410 9.955 154.945 1.00 27.11 415 TYR A CA 1
ATOM 3153 C C . TYR A 1 417 ? 33.541 11.073 155.980 1.00 27.61 415 TYR A C 1
ATOM 3154 O O . TYR A 1 417 ? 34.574 11.736 156.076 1.00 27.83 415 TYR A O 1
ATOM 3163 N N . THR A 1 418 ? 32.475 11.267 156.750 1.00 28.70 416 THR A N 1
ATOM 3164 C CA . THR A 1 418 ? 32.509 12.083 157.959 1.00 30.13 416 THR A CA 1
ATOM 3165 C C . THR A 1 418 ? 31.661 11.377 159.006 1.00 29.12 416 THR A C 1
ATOM 3166 O O . THR A 1 418 ? 30.721 10.665 158.663 1.00 28.49 416 THR A O 1
ATOM 3170 N N . ALA A 1 419 ? 32.003 11.563 160.277 1.00 29.89 417 ALA A N 1
ATOM 3171 C CA . ALA A 1 419 ? 31.322 10.868 161.363 1.00 31.33 417 ALA A CA 1
ATOM 3172 C C . ALA A 1 419 ? 29.933 11.444 161.646 1.00 34.51 417 ALA A C 1
ATOM 3173 O O . ALA A 1 419 ? 29.670 12.616 161.385 1.00 33.33 417 ALA A O 1
ATOM 3175 N N . ASN A 1 420 ? 2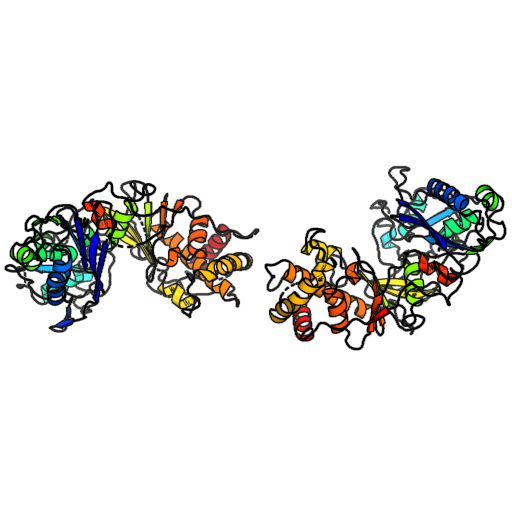9.058 10.601 162.187 1.00 34.46 418 ASN A N 1
ATOM 3176 C CA . ASN A 1 420 ? 27.665 10.953 162.430 1.00 35.65 418 ASN A CA 1
ATOM 3177 C C . ASN A 1 420 ? 27.487 11.686 163.751 1.00 39.33 418 ASN A C 1
ATOM 3178 O O . ASN A 1 420 ? 26.814 12.714 163.822 1.00 39.94 418 ASN A O 1
ATOM 3183 N N . ALA A 1 421 ? 28.085 11.132 164.800 1.00 37.48 419 ALA A N 1
ATOM 3184 C CA . ALA A 1 421 ? 28.006 11.718 166.128 1.00 38.13 419 ALA A CA 1
ATOM 3185 C C . ALA A 1 421 ? 29.397 11.968 166.687 1.00 37.91 419 ALA A C 1
ATOM 3186 O O . ALA A 1 421 ? 30.379 11.386 166.224 1.00 38.50 419 ALA A O 1
ATOM 3188 N N . HIS A 1 422 ? 29.476 12.845 167.681 1.00 39.21 420 HIS A N 1
ATOM 3189 C CA . HIS A 1 422 ? 30.728 13.090 168.378 1.00 38.40 420 HIS A CA 1
ATOM 3190 C C . HIS A 1 422 ? 31.189 11.817 169.072 1.00 38.54 420 HIS A C 1
ATOM 3191 O O . HIS A 1 422 ? 30.370 11.016 169.525 1.00 39.31 420 HIS A O 1
ATOM 3198 N N . ASN A 1 423 ? 32.502 11.633 169.143 1.00 37.08 421 ASN A N 1
ATOM 3199 C CA . ASN A 1 423 ? 33.091 10.554 169.923 1.00 37.01 421 ASN A CA 1
ATOM 3200 C C . ASN A 1 423 ? 34.201 11.114 170.790 1.00 39.48 421 ASN A C 1
ATOM 3201 O O . ASN A 1 423 ? 35.085 11.810 170.292 1.00 41.01 421 ASN A O 1
ATOM 3206 N N . ASP A 1 424 ? 34.160 10.829 172.087 1.00 40.89 422 ASP A N 1
ATOM 3207 C CA . ASP A 1 424 ? 35.211 11.313 172.968 1.00 40.86 422 ASP A CA 1
ATOM 3208 C C . ASP A 1 424 ? 36.561 10.832 172.459 1.00 41.00 422 ASP A C 1
ATOM 3209 O O . ASP A 1 424 ? 36.703 9.690 172.019 1.00 40.53 422 ASP A O 1
ATOM 3214 N N . VAL A 1 425 ? 37.550 11.712 172.526 1.00 41.21 423 VAL A N 1
ATOM 3215 C CA . VAL A 1 425 ? 38.867 11.440 171.968 1.00 42.10 423 VAL A CA 1
ATOM 3216 C C . VAL A 1 425 ? 39.476 10.131 172.484 1.00 43.05 423 VAL A C 1
ATOM 3217 O O . VAL A 1 425 ? 40.346 9.547 171.833 1.00 44.62 423 VAL A O 1
ATOM 3221 N N . SER A 1 426 ? 39.005 9.663 173.638 1.00 42.57 424 SER A N 1
ATOM 3222 C CA . SER A 1 426 ? 39.604 8.501 174.301 1.00 41.91 424 SER A CA 1
ATOM 3223 C C . SER A 1 426 ? 38.952 7.154 173.962 1.00 39.35 424 SER A C 1
ATOM 3224 O O . SER A 1 426 ? 39.395 6.109 174.447 1.00 37.25 424 SER A O 1
ATOM 3227 N N . PHE A 1 427 ? 37.912 7.167 173.134 1.00 39.09 425 PHE A N 1
ATOM 3228 C CA . PHE A 1 427 ? 37.184 5.933 172.846 1.00 36.96 425 PHE A CA 1
ATOM 3229 C C . PHE A 1 427 ? 38.078 4.828 172.295 1.00 36.98 425 PHE A C 1
ATOM 3230 O O . PHE A 1 427 ? 38.007 3.683 172.744 1.00 34.52 425 PHE A O 1
ATOM 3238 N N . GLY A 1 428 ? 38.908 5.177 171.316 1.00 35.35 426 GLY A N 1
ATOM 3239 C CA . GLY A 1 428 ? 39.725 4.206 170.612 1.00 31.43 426 GLY A CA 1
ATOM 3240 C C . GLY A 1 428 ? 40.264 3.076 171.464 1.00 30.78 426 GLY A C 1
ATOM 3241 O O . GLY A 1 428 ? 40.189 1.913 171.079 1.00 32.31 426 GLY A O 1
ATOM 3242 N N . ALA A 1 429 ? 40.808 3.418 172.626 1.00 31.27 427 ALA A N 1
ATOM 3243 C CA . ALA A 1 429 ? 41.449 2.439 173.499 1.00 31.61 427 ALA A CA 1
ATOM 3244 C C . ALA A 1 429 ? 40.545 1.261 173.874 1.00 33.60 427 ALA A C 1
ATOM 3245 O O . ALA A 1 429 ? 41.019 0.141 174.039 1.00 33.84 427 ALA A O 1
ATOM 3247 N N . LEU A 1 430 ? 39.249 1.512 174.021 1.00 33.14 428 LEU A N 1
ATOM 3248 C CA . LEU A 1 430 ? 38.303 0.442 174.324 1.00 32.14 428 LEU A CA 1
ATOM 3249 C C . LEU A 1 430 ? 38.437 -0.716 173.342 1.00 33.78 428 LEU A C 1
ATOM 3250 O O . LEU A 1 430 ? 38.337 -1.884 173.722 1.00 34.85 428 LEU A O 1
ATOM 3255 N N . ARG A 1 431 ? 38.671 -0.385 172.076 1.00 33.01 429 ARG A N 1
ATOM 3256 C CA . ARG A 1 431 ? 38.774 -1.390 171.025 1.00 31.89 429 ARG A CA 1
ATOM 3257 C C . ARG A 1 431 ? 40.005 -2.275 171.200 1.00 33.49 429 ARG A C 1
ATOM 3258 O O . ARG A 1 431 ? 40.195 -3.252 170.474 1.00 34.81 429 ARG A O 1
ATOM 3266 N N . LEU A 1 432 ? 40.832 -1.929 172.177 1.00 31.89 430 LEU A N 1
ATOM 3267 C CA . LEU A 1 432 ? 42.005 -2.719 172.506 1.00 33.01 430 LEU A CA 1
ATOM 3268 C C . LEU A 1 432 ? 41.572 -3.905 173.372 1.00 3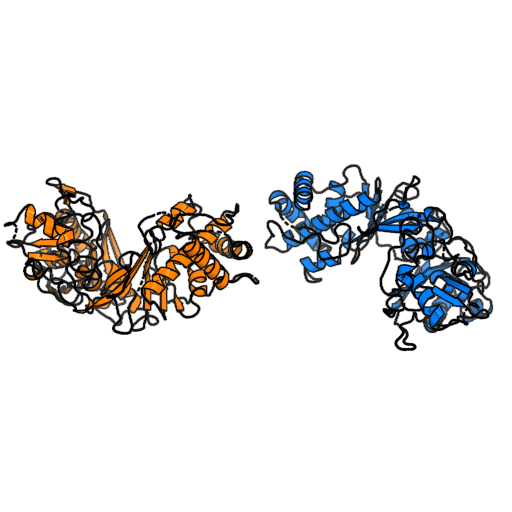6.37 430 LEU A C 1
ATOM 3269 O O . LEU A 1 432 ? 42.208 -4.965 173.372 1.00 33.03 430 LEU A O 1
ATOM 3274 N N . ILE A 1 433 ? 40.479 -3.711 174.106 1.00 34.58 431 ILE A N 1
ATOM 3275 C CA . ILE A 1 433 ? 39.887 -4.764 174.920 1.00 34.53 431 ILE A CA 1
ATOM 3276 C C . ILE A 1 433 ? 38.870 -5.543 174.099 1.00 35.73 431 ILE A C 1
ATOM 3277 O O . ILE A 1 433 ? 39.011 -6.747 173.892 1.00 33.59 431 ILE A O 1
ATOM 3282 N N . ASP A 1 434 ? 37.840 -4.838 173.641 1.00 36.09 432 ASP A N 1
ATOM 3283 C CA . ASP A 1 434 ? 36.794 -5.432 172.819 1.00 37.23 432 ASP A CA 1
ATOM 3284 C C . ASP A 1 434 ? 36.807 -4.845 171.406 1.00 36.62 432 ASP A C 1
ATOM 3285 O O . ASP A 1 434 ? 36.175 -3.823 171.147 1.00 35.29 432 ASP A O 1
ATOM 3290 N N . PRO A 1 435 ? 37.537 -5.495 170.488 1.00 35.84 433 PRO A N 1
ATOM 3291 C CA . PRO A 1 435 ? 37.607 -5.070 169.086 1.00 36.18 433 PRO A CA 1
ATOM 3292 C C . PRO A 1 435 ? 36.234 -5.004 168.411 1.00 36.23 433 PRO A C 1
ATOM 3293 O O . PRO A 1 435 ? 36.058 -4.217 167.482 1.00 34.72 433 PRO A O 1
ATOM 3297 N N . GLY A 1 436 ? 35.283 -5.814 168.867 1.00 37.37 434 GLY A N 1
ATOM 3298 C CA . GLY A 1 436 ? 33.947 -5.817 168.294 1.00 35.01 434 GLY A CA 1
ATOM 3299 C C . GLY A 1 436 ? 33.188 -4.529 168.560 1.00 34.75 434 GLY A C 1
ATOM 3300 O O . GLY A 1 436 ? 32.163 -4.255 167.939 1.00 36.33 434 GLY A O 1
ATOM 3301 N N . LEU A 1 437 ? 33.708 -3.734 169.486 1.00 34.51 435 LEU A N 1
ATOM 3302 C CA . LEU A 1 437 ? 33.067 -2.494 169.906 1.00 35.91 435 LEU A CA 1
ATOM 3303 C C . LEU A 1 437 ? 33.235 -1.382 168.865 1.00 37.46 435 LEU A C 1
ATOM 3304 O O . LEU A 1 437 ? 34.309 -1.216 168.287 1.00 35.22 435 LEU A O 1
ATOM 3309 N N . ARG A 1 438 ? 32.171 -0.616 168.640 1.00 38.54 436 ARG A N 1
ATOM 3310 C CA . ARG A 1 438 ? 32.182 0.423 167.614 1.00 36.95 436 ARG A CA 1
ATOM 3311 C C . ARG A 1 438 ? 31.958 1.821 168.187 1.00 35.64 436 ARG A C 1
ATOM 3312 O O . ARG A 1 438 ? 31.427 1.969 169.286 1.00 36.68 436 ARG A O 1
ATOM 3320 N N . PRO A 1 439 ? 32.366 2.854 167.433 1.00 35.77 437 PRO A N 1
ATOM 3321 C CA . PRO A 1 439 ? 32.207 4.252 167.854 1.00 36.43 437 PRO A CA 1
ATOM 3322 C C . PRO A 1 439 ? 30.742 4.672 167.884 1.00 37.72 437 PRO A C 1
ATOM 3323 O O . PRO A 1 439 ? 29.857 3.857 167.618 1.00 37.36 437 PRO A O 1
ATOM 3327 N N . GLN A 1 440 ? 30.491 5.935 168.209 1.00 37.63 438 GLN A N 1
ATOM 3328 C CA . GLN A 1 440 ? 29.138 6.474 168.165 1.00 38.27 438 GLN A CA 1
ATOM 3329 C C . GLN A 1 440 ? 28.815 6.936 166.753 1.00 37.23 438 GLN A C 1
ATOM 3330 O O . GLN A 1 440 ? 29.703 7.349 166.005 1.00 36.80 438 GLN A O 1
ATOM 3336 N N . GLY A 1 441 ? 27.542 6.857 166.391 1.00 35.25 439 GLY A N 1
ATOM 3337 C CA . GLY A 1 441 ? 27.100 7.257 165.071 1.00 32.94 439 GLY A CA 1
ATOM 3338 C C . GLY A 1 441 ? 27.543 6.286 163.995 1.00 34.33 439 GLY A C 1
ATOM 3339 O O . GLY A 1 441 ? 27.978 5.168 164.276 1.00 32.78 439 GLY A O 1
ATOM 3340 N N . GLU A 1 442 ? 27.417 6.720 162.749 1.00 35.53 440 GLU A N 1
ATOM 3341 C CA . GLU A 1 442 ? 27.843 5.931 161.607 1.00 32.82 440 GLU A CA 1
ATOM 3342 C C . GLU A 1 442 ? 28.550 6.853 160.635 1.00 31.22 440 GLU A C 1
ATOM 3343 O O . GLU A 1 442 ? 28.499 8.072 160.782 1.00 30.59 440 GLU A O 1
ATOM 3349 N N . LEU A 1 443 ? 29.216 6.275 159.643 1.00 31.14 441 LEU A N 1
ATOM 3350 C CA . LEU A 1 443 ? 29.828 7.083 158.600 1.00 29.96 441 LEU A CA 1
ATOM 3351 C C . LEU A 1 443 ? 28.807 7.407 157.518 1.00 29.17 441 LEU A C 1
ATOM 3352 O O . LEU A 1 443 ? 28.069 6.533 157.062 1.00 28.71 441 LEU A O 1
ATOM 3357 N N . VAL A 1 444 ? 28.763 8.674 157.128 1.00 29.54 442 VAL A N 1
ATOM 3358 C CA . VAL A 1 444 ? 27.914 9.121 156.040 1.00 28.88 442 VAL A CA 1
ATOM 3359 C C . VAL A 1 444 ? 28.820 9.489 154.880 1.00 28.82 442 VAL A C 1
ATOM 3360 O O . VAL A 1 444 ? 29.752 10.272 155.050 1.00 28.35 442 VAL A O 1
ATOM 3364 N N . ARG A 1 445 ? 28.567 8.928 153.701 1.00 27.35 443 ARG A N 1
ATOM 3365 C CA . ARG A 1 445 ? 29.398 9.272 152.558 1.00 28.08 443 ARG A CA 1
ATOM 3366 C C . ARG A 1 445 ? 29.120 10.692 152.088 1.00 30.84 443 ARG A C 1
ATOM 3367 O O . ARG A 1 445 ? 27.988 11.173 152.154 1.00 32.97 443 ARG A O 1
ATOM 3375 N N . ILE A 1 446 ? 30.166 11.359 151.619 1.00 31.05 444 ILE A N 1
ATOM 3376 C CA . ILE A 1 446 ? 30.050 12.737 151.178 1.00 33.11 444 ILE A CA 1
ATOM 3377 C C . ILE A 1 446 ? 29.776 12.813 149.683 1.00 33.71 444 ILE A C 1
ATOM 3378 O O . ILE A 1 446 ? 30.452 12.169 148.882 1.00 33.09 444 ILE A O 1
ATOM 3383 N N . GLU A 1 447 ? 28.772 13.602 149.319 1.00 35.42 445 GLU A N 1
ATOM 3384 C CA . GLU A 1 447 ? 28.446 13.837 147.923 1.00 36.01 445 GLU A CA 1
ATOM 3385 C C . GLU A 1 447 ? 29.412 14.864 147.353 1.00 35.10 445 GLU A C 1
ATOM 3386 O O . GLU A 1 447 ? 29.749 15.839 148.026 1.00 36.38 445 GLU A O 1
ATOM 3392 N N . PRO A 1 448 ? 29.865 14.652 146.110 1.00 32.14 446 PRO A N 1
ATOM 3393 C CA . PRO A 1 448 ? 30.658 15.683 145.435 1.00 35.18 446 PRO A CA 1
ATOM 3394 C C . PRO A 1 448 ? 29.887 16.999 145.359 1.00 37.76 446 PRO A C 1
ATOM 3395 O O . PRO A 1 448 ? 28.670 17.007 145.545 1.00 37.10 446 PRO A O 1
ATOM 3399 N N . LEU A 1 449 ? 30.590 18.096 145.093 1.00 38.22 447 LEU A N 1
ATOM 3400 C CA . LEU A 1 449 ? 29.952 19.400 144.958 1.00 40.24 447 LEU A CA 1
ATOM 3401 C C . LEU A 1 449 ? 28.987 19.406 143.779 1.00 43.87 447 LEU A C 1
ATOM 3402 O O . LEU A 1 449 ? 29.334 18.962 142.683 1.00 45.75 447 LEU A O 1
ATOM 3407 N N . ASP A 1 450 ? 27.780 19.915 144.012 1.00 45.98 448 ASP A N 1
ATOM 3408 C CA . ASP A 1 450 ? 26.752 20.004 142.975 1.00 50.19 448 ASP A CA 1
ATOM 3409 C C . ASP A 1 450 ? 27.258 20.726 141.724 1.00 53.12 448 ASP A C 1
ATOM 3410 O O . ASP A 1 450 ? 28.013 21.697 141.811 1.00 51.22 448 ASP A O 1
ATOM 3415 N N . THR A 1 451 ? 26.837 20.237 140.561 1.00 56.68 449 THR A N 1
ATOM 3416 C CA . THR A 1 451 ? 27.152 20.881 139.294 1.00 56.27 449 THR A CA 1
ATOM 3417 C C . THR A 1 451 ? 25.951 21.666 138.774 1.00 56.58 449 THR A C 1
ATOM 3418 O O . THR A 1 451 ? 26.097 22.768 138.243 1.00 55.67 449 THR A O 1
ATOM 3422 N N . ASP A 1 456 ? 32.353 23.079 137.141 1.00 49.96 454 ASP A N 1
ATOM 3423 C CA . ASP A 1 456 ? 32.818 21.829 137.734 1.00 49.52 454 ASP A CA 1
ATOM 3424 C C . ASP A 1 456 ? 34.229 21.962 138.313 1.00 51.40 454 ASP A C 1
ATOM 3425 O O . ASP A 1 456 ? 34.862 23.013 138.200 1.00 48.79 454 ASP A O 1
ATOM 3430 N N . LEU A 1 457 ? 34.729 20.883 138.906 1.00 51.74 455 LEU A N 1
ATOM 3431 C CA . LEU A 1 457 ? 35.963 20.948 139.684 1.00 49.82 455 LEU A CA 1
ATOM 3432 C C . LEU A 1 457 ? 37.223 20.526 138.920 1.00 48.93 455 LEU A C 1
ATOM 3433 O O . LEU A 1 457 ? 38.332 20.894 139.304 1.00 49.34 455 LEU A O 1
ATOM 3438 N N . ASP A 1 458 ? 37.058 19.759 137.847 1.00 49.87 456 ASP A N 1
ATOM 3439 C CA . ASP A 1 458 ? 38.197 19.370 137.018 1.00 50.76 456 ASP A CA 1
ATOM 3440 C C . ASP A 1 458 ? 38.831 20.585 136.357 1.00 50.09 456 ASP A C 1
ATOM 3441 O O . ASP A 1 458 ? 40.016 20.854 136.544 1.00 50.82 456 ASP A O 1
ATOM 3446 N N . THR A 1 459 ? 38.037 21.303 135.570 1.00 50.39 457 THR A N 1
ATOM 3447 C CA . THR A 1 459 ? 38.499 22.519 134.915 1.00 51.66 457 THR A CA 1
ATOM 3448 C C . THR A 1 459 ? 39.205 23.390 135.941 1.00 50.57 457 THR A C 1
ATOM 3449 O O . THR A 1 459 ? 40.301 23.896 135.702 1.00 51.57 457 THR A O 1
ATOM 3453 N N . TYR A 1 460 ? 38.566 23.541 137.096 1.00 50.70 458 TYR A N 1
ATOM 3454 C CA . TYR A 1 460 ? 39.111 24.317 138.203 1.00 48.53 458 TYR A CA 1
ATOM 3455 C C . TYR A 1 460 ? 40.467 23.783 138.648 1.00 46.69 458 TYR A C 1
ATOM 3456 O O . TYR A 1 460 ? 41.464 24.504 138.618 1.00 46.68 458 TYR A O 1
ATOM 3465 N N . ARG A 1 461 ? 40.507 22.517 139.058 1.00 48.31 459 ARG A N 1
ATOM 3466 C CA . ARG A 1 461 ? 41.760 21.923 139.511 1.00 48.87 459 ARG A CA 1
ATOM 3467 C C . ARG A 1 461 ? 42.800 21.920 138.406 1.00 48.06 459 ARG A C 1
ATOM 3468 O O . ARG A 1 461 ? 43.986 22.116 138.664 1.00 46.60 459 ARG A O 1
ATOM 3476 N N . ASN A 1 462 ? 42.351 21.684 137.178 1.00 50.03 460 ASN A N 1
ATOM 3477 C CA . ASN A 1 462 ? 43.241 21.715 136.025 1.00 50.43 460 ASN A CA 1
ATOM 3478 C C . ASN A 1 462 ? 43.939 23.066 135.909 1.00 48.75 460 ASN A C 1
ATOM 3479 O O . ASN A 1 462 ? 45.163 23.131 135.771 1.00 47.39 460 ASN A O 1
ATOM 3484 N N . ARG A 1 463 ? 43.157 24.141 135.978 1.00 48.93 461 ARG A N 1
ATOM 3485 C CA . ARG A 1 463 ? 43.724 25.485 135.999 1.00 49.86 461 ARG A CA 1
ATOM 3486 C C . ARG A 1 463 ? 44.666 25.656 137.189 1.00 48.38 461 ARG A C 1
ATOM 3487 O O . ARG A 1 463 ? 45.823 26.043 137.023 1.00 47.12 461 ARG A O 1
ATOM 3495 N N . TRP A 1 464 ? 44.164 25.354 138.383 1.00 47.89 462 TRP A N 1
ATOM 3496 C CA . TRP A 1 464 ? 44.960 25.439 139.606 1.00 47.51 462 TRP A CA 1
ATOM 3497 C C . TRP A 1 464 ? 46.302 24.727 139.453 1.00 45.28 462 TRP A C 1
ATOM 3498 O O . TRP A 1 464 ? 47.360 25.333 139.625 1.00 44.04 462 TRP A O 1
ATOM 3509 N N . GLN A 1 465 ? 46.250 23.440 139.126 1.00 46.53 463 GLN A N 1
ATOM 3510 C CA . GLN A 1 465 ? 47.459 22.641 138.957 1.00 47.67 463 GLN A CA 1
ATOM 3511 C C . GLN A 1 465 ? 48.417 23.271 137.951 1.00 47.95 463 GLN A C 1
ATOM 3512 O O . GLN A 1 465 ? 49.600 23.463 138.244 1.00 45.00 463 GLN A O 1
ATOM 3518 N N . ALA A 1 466 ? 47.900 23.597 136.769 1.00 48.05 464 ALA A N 1
ATOM 3519 C CA . ALA A 1 466 ? 48.701 24.249 135.739 1.00 48.43 464 ALA A CA 1
ATOM 3520 C C . ALA A 1 466 ? 49.396 25.488 136.301 1.00 48.38 464 ALA A C 1
ATOM 3521 O O . ALA A 1 466 ? 50.616 25.630 136.200 1.00 49.11 464 ALA A O 1
ATOM 3523 N N . GLU A 1 467 ? 48.610 26.375 136.903 1.00 46.44 465 GLU A N 1
ATOM 3524 C CA . GLU A 1 467 ? 49.141 27.594 137.503 1.00 47.77 465 GLU A CA 1
ATOM 3525 C C . GLU A 1 467 ? 50.264 27.320 138.500 1.00 47.94 465 GLU A C 1
ATOM 3526 O O . GLU A 1 467 ? 51.308 27.970 138.458 1.00 49.23 465 GLU A O 1
ATOM 3532 N N . VAL A 1 468 ? 50.049 26.360 139.395 1.00 47.10 466 VAL A N 1
ATOM 3533 C CA . VAL A 1 468 ? 51.055 26.015 140.396 1.00 47.42 466 VAL A CA 1
ATOM 3534 C C . VAL A 1 468 ? 52.407 25.728 139.751 1.00 48.80 466 VAL A C 1
ATOM 3535 O O . VAL A 1 468 ? 53.436 26.240 140.190 1.00 47.04 466 VAL A O 1
ATOM 3539 N N . GLU A 1 469 ? 52.395 24.912 138.703 1.00 50.49 467 GLU A N 1
ATOM 3540 C CA . GLU A 1 469 ? 53.613 24.574 137.978 1.00 51.27 467 GLU A CA 1
ATOM 3541 C C . GLU A 1 469 ? 54.218 25.797 137.285 1.00 51.46 467 GLU A C 1
ATOM 3542 O O . GLU A 1 469 ? 53.520 26.770 136.989 1.00 49.93 467 GLU A O 1
ATOM 3548 N N . LEU B 1 3 ? 4.314 87.657 140.230 1.00 25.13 1 LEU B N 1
ATOM 3549 C CA . LEU B 1 3 ? 4.573 86.242 140.478 1.00 24.18 1 LEU B CA 1
ATOM 3550 C C . LEU B 1 3 ? 5.680 85.678 139.585 1.00 23.33 1 LEU B C 1
ATOM 3551 O O . LEU B 1 3 ? 6.452 84.825 140.019 1.00 23.81 1 LEU B O 1
ATOM 3556 N N . SER B 1 4 ? 5.757 86.151 138.344 1.00 22.67 2 SER B N 1
ATOM 3557 C CA . SER B 1 4 ? 6.840 85.748 137.448 1.00 22.68 2 SER B CA 1
ATOM 3558 C C . SER B 1 4 ? 8.154 86.401 137.886 1.00 23.25 2 SER B C 1
ATOM 3559 O O . SER B 1 4 ? 8.159 87.549 138.335 1.00 21.74 2 SER B O 1
ATOM 3562 N N . THR B 1 5 ? 9.264 85.673 137.764 1.00 22.57 3 THR B N 1
ATOM 3563 C CA . THR B 1 5 ? 10.525 86.118 138.375 1.00 21.64 3 THR B CA 1
ATOM 3564 C C . THR B 1 5 ? 11.710 86.390 137.436 1.00 21.01 3 THR B C 1
ATOM 3565 O O . THR B 1 5 ? 12.728 86.934 137.871 1.00 23.00 3 THR B O 1
ATOM 3569 N N . GLY B 1 6 ? 11.585 86.021 136.165 1.00 19.37 4 GLY B N 1
ATOM 3570 C CA . GLY B 1 6 ? 12.685 86.157 135.222 1.00 18.98 4 GLY B CA 1
ATOM 3571 C C . GLY B 1 6 ? 13.216 87.577 135.075 1.00 18.22 4 GLY B C 1
ATOM 3572 O O . GLY B 1 6 ? 12.491 88.487 134.677 1.00 16.50 4 GLY B O 1
ATOM 3573 N N . ALA B 1 7 ? 14.491 87.774 135.398 1.00 17.95 5 ALA B N 1
ATOM 3574 C CA . ALA B 1 7 ? 15.092 89.104 135.308 1.00 15.69 5 ALA B CA 1
ATOM 3575 C C . ALA B 1 7 ? 16.097 89.224 134.163 1.00 15.68 5 ALA B C 1
ATOM 3576 O O . ALA B 1 7 ? 16.302 90.312 133.622 1.00 15.73 5 ALA B O 1
ATOM 3578 N N . THR B 1 8 ? 16.731 88.111 133.800 1.00 15.27 6 THR B N 1
ATOM 3579 C CA . THR B 1 8 ? 17.794 88.148 132.802 1.00 14.72 6 THR B CA 1
ATOM 3580 C C . THR B 1 8 ? 17.662 87.045 131.758 1.00 15.95 6 THR B C 1
ATOM 3581 O O . THR B 1 8 ? 17.381 85.887 132.079 1.00 14.05 6 THR B O 1
ATOM 3585 N N . ILE B 1 9 ? 17.860 87.418 130.501 1.00 15.08 7 ILE B N 1
ATOM 3586 C CA . ILE B 1 9 ? 17.986 86.440 129.435 1.00 14.62 7 ILE B CA 1
ATOM 3587 C C . ILE B 1 9 ? 19.452 86.306 129.015 1.00 15.59 7 ILE B C 1
ATOM 3588 O O . ILE B 1 9 ? 20.143 87.303 128.773 1.00 14.14 7 ILE B O 1
ATOM 3593 N N . VAL B 1 10 ? 19.925 85.068 128.949 1.00 14.93 8 VAL B N 1
ATOM 3594 C CA . VAL B 1 10 ? 21.220 84.788 128.368 1.00 14.78 8 VAL B CA 1
ATOM 3595 C C . VAL B 1 10 ? 20.997 84.088 127.043 1.00 15.26 8 VAL B C 1
ATOM 3596 O O . VAL B 1 10 ? 20.297 83.081 126.984 1.00 16.64 8 VAL B O 1
ATOM 3600 N N . ILE B 1 11 ? 21.570 84.636 125.980 1.00 14.29 9 ILE B N 1
ATOM 3601 C CA . ILE B 1 11 ? 21.521 83.987 124.681 1.00 14.60 9 ILE B CA 1
ATOM 3602 C C . ILE B 1 11 ? 22.910 83.448 124.364 1.00 14.96 9 ILE B C 1
ATOM 3603 O O . ILE B 1 11 ? 23.913 84.136 124.554 1.00 13.97 9 ILE B O 1
ATOM 3608 N N . ASP B 1 12 ? 22.963 82.203 123.905 1.00 15.92 10 ASP B N 1
ATOM 3609 C CA . ASP B 1 12 ? 24.223 81.477 123.805 1.00 16.19 10 ASP B CA 1
ATOM 3610 C C . ASP B 1 12 ? 24.397 80.877 122.413 1.00 16.31 10 ASP B C 1
ATOM 3611 O O . ASP B 1 12 ? 23.893 79.794 122.128 1.00 17.49 10 ASP B O 1
ATOM 3616 N N . LEU B 1 13 ? 25.113 81.587 121.548 1.00 14.67 11 LEU B N 1
ATOM 3617 C CA . LEU B 1 13 ? 25.263 81.164 120.163 1.00 14.18 11 LEU B CA 1
ATOM 3618 C C . LEU B 1 13 ? 26.458 80.229 120.016 1.00 15.82 11 LEU B C 1
ATOM 3619 O O . LEU B 1 13 ? 27.526 80.640 119.568 1.00 15.41 11 LEU B O 1
ATOM 3624 N N . GLY B 1 14 ? 26.273 78.971 120.408 1.00 16.84 12 GLY B N 1
ATOM 3625 C CA . GLY B 1 14 ? 27.344 77.992 120.365 1.00 16.02 12 GLY B CA 1
ATOM 3626 C C . GLY B 1 14 ? 27.661 77.564 118.948 1.00 16.41 12 GLY B C 1
ATOM 3627 O O . GLY B 1 14 ? 26.960 77.937 118.005 1.00 17.29 12 GLY B O 1
ATOM 3628 N N . LYS B 1 15 ? 28.716 76.772 118.794 1.00 16.62 13 LYS B N 1
ATOM 3629 C CA . LYS B 1 15 ? 29.136 76.326 117.468 1.00 17.49 13 LYS B CA 1
ATOM 3630 C C . LYS B 1 15 ? 28.118 75.395 116.807 1.00 18.54 13 LYS B C 1
ATOM 3631 O O . LYS B 1 15 ? 27.814 75.544 115.622 1.00 20.85 13 LYS B O 1
ATOM 3637 N N . THR B 1 16 ? 27.589 74.438 117.562 1.00 17.13 14 THR B N 1
ATOM 3638 C CA . THR B 1 16 ? 26.595 73.525 116.996 1.00 19.54 14 THR B CA 1
ATOM 3639 C C . THR B 1 16 ? 25.172 73.730 117.540 1.00 21.31 14 THR B C 1
ATOM 3640 O O . THR B 1 16 ? 24.196 73.393 116.867 1.00 22.31 14 THR B O 1
ATOM 3644 N N . LEU B 1 17 ? 25.052 74.295 118.740 1.00 21.79 15 LEU B N 1
ATOM 3645 C CA . LEU B 1 17 ? 23.736 74.625 119.294 1.00 21.28 15 LEU B CA 1
ATOM 3646 C C . LEU B 1 17 ? 23.589 76.103 119.665 1.00 21.19 15 LEU B C 1
ATOM 3647 O O . LEU B 1 17 ? 24.501 76.708 120.230 1.00 19.31 15 LEU B O 1
ATOM 3652 N N . SER B 1 18 ? 22.434 76.675 119.337 1.00 19.72 16 SER B N 1
ATOM 3653 C CA . SER B 1 18 ? 22.070 78.007 119.806 1.00 19.22 16 SER B CA 1
ATOM 3654 C C . SER B 1 18 ? 21.070 77.869 120.948 1.00 20.66 16 SER B C 1
ATOM 3655 O O . SER B 1 18 ? 20.059 77.181 120.818 1.00 20.07 16 SER B O 1
ATOM 3658 N N . LYS B 1 19 ? 21.349 78.517 122.071 1.00 19.71 17 LYS B N 1
ATOM 3659 C CA . LYS B 1 19 ? 20.482 78.386 123.230 1.00 17.57 17 LYS B CA 1
ATOM 3660 C C . LYS B 1 19 ? 20.030 79.738 123.771 1.00 19.22 17 LYS B C 1
ATOM 3661 O O . LYS B 1 19 ? 20.760 80.733 123.721 1.00 18.40 17 LYS B O 1
ATOM 3667 N N . VAL B 1 20 ? 18.812 79.757 124.289 1.00 18.31 18 VAL B N 1
ATOM 3668 C CA . VAL B 1 20 ? 18.280 80.914 124.978 1.00 17.72 18 VAL B CA 1
ATOM 3669 C C . VAL B 1 20 ? 17.764 80.462 126.333 1.00 18.88 18 VAL B C 1
ATOM 3670 O O . VAL B 1 20 ? 17.094 79.435 126.439 1.00 20.96 18 VAL B O 1
ATOM 3674 N N . SER B 1 21 ? 18.086 81.218 127.374 1.00 16.81 19 SER B N 1
ATOM 3675 C CA . SER B 1 21 ? 17.669 80.842 128.712 1.00 17.16 19 SER B CA 1
ATOM 3676 C C . SER B 1 21 ? 17.277 82.046 129.559 1.00 17.71 19 SER B C 1
ATOM 3677 O O . SER B 1 21 ? 17.810 83.142 129.395 1.00 15.70 19 SER B O 1
ATOM 3680 N N . LEU B 1 22 ? 16.335 81.820 130.469 1.00 18.01 20 LEU B N 1
ATOM 3681 C CA . LEU B 1 22 ? 15.832 82.858 131.348 1.00 15.73 20 LEU B CA 1
ATOM 3682 C C . LEU B 1 22 ? 16.195 82.513 132.784 1.00 17.41 20 LEU B C 1
ATOM 3683 O O . LEU B 1 22 ? 16.037 81.370 133.212 1.00 19.24 20 LEU B O 1
ATOM 3688 N N . TRP B 1 23 ? 16.688 83.500 133.524 1.00 16.89 21 TRP B N 1
ATOM 3689 C CA . TRP B 1 23 ? 17.124 83.294 134.899 1.00 18.35 21 TRP B CA 1
ATOM 3690 C C . TRP B 1 23 ? 16.488 84.330 135.823 1.00 18.82 21 TRP B C 1
ATOM 3691 O O . TRP B 1 23 ? 16.114 85.421 135.384 1.00 17.09 21 TRP B O 1
ATOM 3702 N N . ASP B 1 24 ? 16.376 83.988 137.104 1.00 19.80 22 ASP B N 1
ATOM 3703 C CA . ASP B 1 24 ? 15.799 84.895 138.087 1.00 20.23 22 ASP B CA 1
ATOM 3704 C C . ASP B 1 24 ? 16.884 85.644 138.839 1.00 21.92 22 ASP B C 1
ATOM 3705 O O . ASP B 1 24 ? 18.071 85.413 138.620 1.00 23.13 22 ASP B O 1
ATOM 3710 N N . LEU B 1 25 ? 16.470 86.547 139.723 1.00 22.73 23 LEU B N 1
ATOM 3711 C CA . LEU B 1 25 ? 17.406 87.382 140.466 1.00 22.34 23 LEU B CA 1
ATOM 3712 C C . LEU B 1 25 ? 18.377 86.568 141.312 1.00 23.63 23 LEU B C 1
ATOM 3713 O O . LEU B 1 25 ? 19.490 87.016 141.582 1.00 24.70 23 LEU B O 1
ATOM 3718 N N . ASP B 1 26 ? 17.956 85.378 141.730 1.00 23.15 24 ASP B N 1
ATOM 3719 C CA . ASP B 1 26 ? 18.803 84.509 142.545 1.00 24.25 24 ASP B CA 1
ATOM 3720 C C . ASP B 1 26 ? 19.693 83.612 141.691 1.00 25.86 24 ASP B C 1
ATOM 3721 O O . ASP B 1 26 ? 20.385 82.737 142.214 1.00 26.07 24 ASP B O 1
ATOM 3726 N N . GLY B 1 27 ? 19.658 83.821 140.379 1.00 23.78 25 GLY B N 1
ATOM 3727 C CA . GLY B 1 27 ? 20.485 83.060 139.462 1.00 23.63 25 GLY B CA 1
ATOM 3728 C C . GLY B 1 27 ? 19.985 81.652 139.199 1.00 25.70 25 GLY B C 1
ATOM 3729 O O . GLY B 1 27 ? 20.773 80.760 138.885 1.00 25.63 25 GLY B O 1
ATOM 3730 N N . ARG B 1 28 ? 18.677 81.445 139.326 1.00 25.67 26 ARG B N 1
ATOM 3731 C CA . ARG B 1 28 ? 18.089 80.145 139.021 1.00 26.52 26 ARG B CA 1
ATOM 3732 C C . ARG B 1 28 ? 17.401 80.161 137.654 1.00 26.37 26 ARG B C 1
ATOM 3733 O O . ARG B 1 28 ? 16.595 81.043 137.348 1.00 23.61 26 ARG B O 1
ATOM 3749 N N . LEU B 1 30 ? 14.934 79.399 134.733 1.00 24.76 28 LEU B N 1
ATOM 3750 C CA . LEU B 1 30 ? 13.501 79.136 134.664 1.00 22.70 28 LEU B CA 1
ATOM 3751 C C . LEU B 1 30 ? 13.101 78.373 133.407 1.00 22.87 28 LEU B C 1
ATOM 3752 O O . LEU B 1 30 ? 12.165 77.574 133.434 1.00 24.74 28 LEU B O 1
ATOM 3757 N N . ASP B 1 31 ? 13.813 78.614 132.311 1.00 20.77 29 ASP B N 1
ATOM 3758 C CA . ASP B 1 31 ? 13.459 78.026 131.025 1.00 21.64 29 ASP B CA 1
ATOM 3759 C C . ASP B 1 31 ? 14.621 78.062 130.035 1.00 23.22 29 ASP B C 1
ATOM 3760 O O . ASP B 1 31 ? 15.454 78.974 130.070 1.00 21.47 29 ASP B O 1
ATOM 3765 N N . ARG B 1 32 ? 14.663 77.066 129.151 1.00 23.13 30 ARG B N 1
ATOM 3766 C CA . ARG B 1 32 ? 15.700 76.969 128.131 1.00 21.65 30 ARG B CA 1
ATOM 3767 C C . ARG B 1 32 ? 15.142 76.562 126.773 1.00 23.17 30 ARG B C 1
ATOM 3768 O O . ARG B 1 32 ? 14.340 75.634 126.671 1.00 23.95 30 ARG B O 1
ATOM 3776 N N . GLN B 1 33 ? 15.583 77.253 125.728 1.00 22.15 31 GLN B N 1
ATOM 3777 C CA . GLN B 1 33 ? 15.235 76.870 124.367 1.00 23.68 31 GLN B CA 1
ATOM 3778 C C . GLN B 1 33 ? 16.515 76.733 123.553 1.00 22.36 31 GLN B C 1
ATOM 3779 O O . GLN B 1 33 ? 17.447 77.509 123.732 1.00 19.80 31 GLN B O 1
ATOM 3785 N N . VAL B 1 34 ? 16.557 75.732 122.678 1.00 21.72 32 VAL B N 1
ATOM 3786 C CA . VAL B 1 34 ? 17.752 75.434 121.897 1.00 19.89 32 VAL B CA 1
ATOM 3787 C C . VAL B 1 34 ? 17.419 75.218 120.423 1.00 22.47 32 VAL B C 1
ATOM 3788 O O . VAL B 1 34 ? 16.332 74.742 120.086 1.00 23.14 32 VAL B O 1
ATOM 3792 N N . ARG B 1 35 ? 18.358 75.578 119.551 1.00 21.40 33 ARG B N 1
ATOM 3793 C CA . ARG B 1 35 ? 18.206 75.373 118.115 1.00 21.51 33 ARG B CA 1
ATOM 3794 C C . ARG B 1 35 ? 19.527 74.971 117.473 1.00 21.68 33 ARG B C 1
ATOM 3795 O O . ARG B 1 35 ? 20.523 75.686 117.579 1.00 21.45 33 ARG B O 1
ATOM 3803 N N . PRO B 1 36 ? 19.536 73.823 116.790 1.00 21.92 34 PRO B N 1
ATOM 3804 C CA . PRO B 1 36 ? 20.724 73.383 116.055 1.00 25.44 34 PRO B CA 1
ATOM 3805 C C . PRO B 1 36 ? 21.091 74.378 114.957 1.00 22.76 34 PRO B C 1
ATOM 3806 O O . PRO B 1 36 ? 20.214 74.873 114.252 1.00 23.28 34 PRO B O 1
ATOM 3810 N N . SER B 1 37 ? 22.377 74.668 114.820 1.00 21.81 35 SER B N 1
ATOM 3811 C CA . SER B 1 37 ? 22.843 75.500 113.718 1.00 24.44 35 SER B CA 1
ATOM 3812 C C . SER B 1 37 ? 22.949 74.669 112.436 1.00 24.99 35 SER B C 1
ATOM 3813 O O . SER B 1 37 ? 23.305 73.493 112.476 1.00 26.04 35 SER B O 1
ATOM 3816 N N . ILE B 1 38 ? 22.633 75.279 111.301 1.00 24.68 36 ILE B N 1
ATOM 3817 C CA . ILE B 1 38 ? 22.709 74.582 110.023 1.00 23.93 36 ILE B CA 1
ATOM 3818 C C . ILE B 1 38 ? 23.959 74.983 109.235 1.00 23.56 36 ILE B C 1
ATOM 3819 O O . ILE B 1 38 ? 24.206 76.171 109.006 1.00 22.38 36 ILE B O 1
ATOM 3824 N N . PRO B 1 39 ? 24.758 73.984 108.827 1.00 22.02 37 PRO B N 1
ATOM 3825 C CA . PRO B 1 39 ? 26.008 74.204 108.095 1.00 20.63 37 PRO B CA 1
ATOM 3826 C C . PRO B 1 39 ? 25.746 74.672 106.671 1.00 21.25 37 PRO B C 1
ATOM 3827 O O . PRO B 1 39 ? 25.278 73.891 105.838 1.00 20.59 37 PRO B O 1
ATOM 3831 N N . LEU B 1 40 ? 26.040 75.940 106.403 1.00 20.28 38 LEU B N 1
ATOM 3832 C CA . LEU B 1 40 ? 25.837 76.517 105.080 1.00 21.61 38 LEU B CA 1
ATOM 3833 C C . LEU B 1 40 ? 27.155 76.739 104.351 1.00 21.41 38 LEU B C 1
ATOM 3834 O O . LEU B 1 40 ? 28.199 76.937 104.973 1.00 21.93 38 LEU B O 1
ATOM 3839 N N . GLU B 1 41 ? 27.102 76.711 103.026 1.00 21.32 39 GLU B N 1
ATOM 3840 C CA . GLU B 1 41 ? 28.271 77.036 102.224 1.00 21.22 39 GLU B CA 1
ATOM 3841 C C . GLU B 1 41 ? 27.868 77.876 101.027 1.00 22.40 39 GLU B C 1
ATOM 3842 O O . GLU B 1 41 ? 27.105 77.431 100.173 1.00 22.06 39 GLU B O 1
ATOM 3848 N N . ILE B 1 42 ? 28.372 79.104 100.990 1.00 21.89 40 ILE B N 1
ATOM 3849 C CA . ILE B 1 42 ? 28.154 80.004 99.870 1.00 24.15 40 ILE B CA 1
ATOM 3850 C C . ILE B 1 42 ? 29.506 80.426 99.299 1.00 26.06 40 ILE B C 1
ATOM 3851 O O . ILE B 1 42 ? 30.455 80.676 100.044 1.00 24.58 40 ILE B O 1
ATOM 3856 N N . ASP B 1 43 ? 29.604 80.463 97.974 1.00 27.14 41 ASP B N 1
ATOM 3857 C CA . ASP B 1 43 ? 30.794 80.986 97.314 1.00 27.26 41 ASP B CA 1
ATOM 3858 C C . ASP B 1 43 ? 32.018 80.117 97.566 1.00 26.74 41 ASP B C 1
ATOM 3859 O O . ASP B 1 43 ? 33.139 80.620 97.606 1.00 28.75 41 ASP B O 1
ATOM 3864 N N . GLY B 1 44 ? 31.806 78.818 97.748 1.00 24.75 42 GLY B N 1
ATOM 3865 C CA . GLY B 1 44 ? 32.906 77.893 97.961 1.00 22.34 42 GLY B CA 1
ATOM 3866 C C . GLY B 1 44 ? 33.490 77.944 99.361 1.00 24.16 42 GLY B C 1
ATOM 3867 O O . GLY B 1 44 ? 34.399 77.181 99.687 1.00 26.19 42 GLY B O 1
ATOM 3868 N N . ILE B 1 45 ? 32.970 78.848 100.186 1.00 24.85 43 ILE B N 1
ATOM 3869 C CA . ILE B 1 45 ? 33.418 78.996 101.568 1.00 22.18 43 ILE B CA 1
ATOM 3870 C C . ILE B 1 45 ? 32.295 78.654 102.545 1.00 21.54 43 ILE B C 1
ATOM 3871 O O . ILE B 1 45 ? 31.147 79.052 102.347 1.00 21.78 43 ILE B O 1
ATOM 3876 N N . ARG B 1 46 ? 32.629 77.921 103.602 1.00 21.11 44 ARG B N 1
ATOM 3877 C CA . ARG B 1 46 ? 31.633 77.514 104.594 1.00 22.93 44 ARG B CA 1
ATOM 3878 C C . ARG B 1 46 ? 31.298 78.637 105.579 1.00 20.43 44 ARG B C 1
ATOM 3879 O O . ARG B 1 46 ? 32.185 79.344 106.061 1.00 20.34 44 ARG B O 1
ATOM 3887 N N . ARG B 1 47 ? 30.009 78.782 105.872 1.00 18.74 45 ARG B N 1
ATOM 3888 C CA . ARG B 1 47 ? 29.488 79.943 106.592 1.00 19.10 45 ARG B CA 1
ATOM 3889 C C . ARG B 1 47 ? 28.760 79.586 107.898 1.00 20.08 45 ARG B C 1
ATOM 3890 O O . ARG B 1 47 ? 28.421 78.424 108.130 1.00 20.18 45 ARG B O 1
ATOM 3898 N N . LEU B 1 48 ? 28.488 80.601 108.722 1.00 20.20 46 LEU B N 1
ATOM 3899 C CA . LEU B 1 48 ? 28.042 80.401 110.112 1.00 18.98 46 LEU B CA 1
ATOM 3900 C C . LEU B 1 48 ? 26.537 80.392 110.426 1.00 20.67 46 LEU B C 1
ATOM 3901 O O . LEU B 1 48 ? 26.149 79.961 111.517 1.00 24.52 46 LEU B O 1
ATOM 3906 N N . ASP B 1 49 ? 25.695 80.883 109.520 1.00 19.15 47 ASP B N 1
ATOM 3907 C CA . ASP B 1 49 ? 24.238 80.761 109.705 1.00 22.56 47 ASP B CA 1
ATOM 3908 C C . ASP B 1 49 ? 23.602 81.885 110.541 1.00 20.57 47 ASP B C 1
ATOM 3909 O O . ASP B 1 49 ? 22.654 81.649 111.289 1.00 20.53 47 ASP B O 1
ATOM 3914 N N . ALA B 1 50 ? 24.116 83.102 110.404 1.00 19.64 48 ALA B N 1
ATOM 3915 C CA . ALA B 1 50 ? 23.636 84.239 111.189 1.00 18.34 48 ALA B CA 1
ATOM 3916 C C . ALA B 1 50 ? 22.141 84.563 111.028 1.00 18.77 48 ALA B C 1
ATOM 3917 O O . ALA B 1 50 ? 21.411 84.619 112.019 1.00 17.73 48 ALA B O 1
ATOM 3919 N N . PRO B 1 51 ? 21.688 84.799 109.783 1.00 18.70 49 PRO B N 1
ATOM 3920 C CA . PRO B 1 51 ? 20.315 85.263 109.546 1.00 20.17 49 PRO B CA 1
ATOM 3921 C C . PRO B 1 51 ? 19.242 84.355 110.140 1.00 20.33 49 PRO B C 1
ATOM 3922 O O . PRO B 1 51 ? 18.300 84.859 110.750 1.00 22.03 49 PRO B O 1
ATOM 3926 N N . ASP B 1 52 ? 19.376 83.044 109.960 1.00 19.80 50 ASP B N 1
ATOM 3927 C CA . ASP B 1 52 ? 18.390 82.099 110.482 1.00 20.88 50 ASP B CA 1
ATOM 3928 C C . ASP B 1 52 ? 18.395 82.028 112.003 1.00 20.91 50 ASP B C 1
ATOM 3929 O O . ASP B 1 52 ? 17.341 81.911 112.630 1.00 20.32 50 ASP B O 1
ATOM 3934 N N . THR B 1 53 ? 19.584 82.089 112.594 1.00 20.24 51 THR B N 1
ATOM 3935 C CA . THR B 1 53 ? 19.701 82.120 114.045 1.00 18.62 51 THR B CA 1
ATOM 3936 C C . THR B 1 53 ? 18.992 83.357 114.586 1.00 18.91 51 THR B C 1
ATOM 3937 O O . THR B 1 53 ? 18.354 83.311 115.639 1.00 18.36 51 THR B O 1
ATOM 3941 N N . GLY B 1 54 ? 19.095 84.457 113.845 1.00 18.58 52 GLY B N 1
ATOM 3942 C CA . GLY B 1 54 ? 18.481 85.713 114.236 1.00 17.67 52 GLY B CA 1
ATOM 3943 C C . GLY B 1 54 ? 16.967 85.673 114.203 1.00 20.64 52 GLY B C 1
ATOM 3944 O O . GLY B 1 54 ? 16.311 86.123 115.146 1.00 18.87 52 GLY B O 1
ATOM 3945 N N . ARG B 1 55 ? 16.408 85.144 113.116 1.00 21.49 53 ARG B N 1
ATOM 3946 C CA . ARG B 1 55 ? 14.956 85.032 112.985 1.00 21.71 53 ARG B CA 1
ATOM 3947 C C . ARG B 1 55 ? 14.387 84.183 114.113 1.00 20.93 53 ARG B C 1
ATOM 3948 O O . ARG B 1 55 ? 13.372 84.528 114.710 1.00 22.33 53 ARG B O 1
ATOM 3956 N N . TRP B 1 56 ? 15.053 83.072 114.399 1.00 18.73 54 TRP B N 1
ATOM 3957 C CA . TRP B 1 56 ? 14.663 82.199 115.497 1.00 20.86 54 TRP B CA 1
ATOM 3958 C C . TRP B 1 56 ? 14.720 82.963 116.819 1.00 21.69 54 TRP B C 1
ATOM 3959 O O . TRP B 1 56 ? 13.804 82.889 117.642 1.00 21.07 54 TRP B O 1
ATOM 3970 N N . LEU B 1 57 ? 15.809 83.701 117.002 1.00 20.28 55 LEU B N 1
ATOM 3971 C CA . LEU B 1 57 ? 16.021 84.503 118.196 1.00 19.95 55 LEU B CA 1
ATOM 3972 C C . LEU B 1 57 ? 14.825 85.416 118.458 1.00 20.26 55 LEU B C 1
ATOM 3973 O O . LEU B 1 57 ? 14.298 85.461 119.571 1.00 19.96 55 LEU B O 1
ATOM 3978 N N . LEU B 1 58 ? 14.399 86.135 117.423 1.00 20.25 56 LEU B N 1
ATOM 3979 C CA . LEU B 1 58 ? 13.270 87.057 117.528 1.00 21.22 56 LEU B CA 1
ATOM 3980 C C . LEU B 1 58 ? 11.987 86.359 117.967 1.00 22.36 56 LEU B C 1
ATOM 3981 O O . LEU B 1 58 ? 11.188 86.923 118.709 1.00 22.80 56 LEU B O 1
ATOM 3986 N N . ASP B 1 59 ? 11.787 85.136 117.490 1.00 22.35 57 ASP B N 1
ATOM 3987 C CA . ASP B 1 59 ? 10.598 84.368 117.836 1.00 22.06 57 ASP B CA 1
ATOM 3988 C C . ASP B 1 59 ? 10.648 83.889 119.277 1.00 21.18 57 ASP B C 1
ATOM 3989 O O . ASP B 1 59 ? 9.825 84.281 120.099 1.00 22.48 57 ASP B O 1
ATOM 3994 N N . VAL B 1 60 ? 11.620 83.038 119.577 1.00 20.29 58 VAL B N 1
ATOM 3995 C CA . VAL B 1 60 ? 11.750 82.456 120.907 1.00 20.39 58 VAL B CA 1
ATOM 3996 C C . VAL B 1 60 ? 11.840 83.507 122.023 1.00 19.51 58 VAL B C 1
ATOM 3997 O O . VAL B 1 60 ? 11.492 83.231 123.172 1.00 18.02 58 VAL B O 1
ATOM 4001 N N . LEU B 1 61 ? 12.300 84.709 121.683 1.00 21.32 59 LEU B N 1
ATOM 4002 C CA . LEU B 1 61 ? 12.509 85.750 122.687 1.00 19.78 59 LEU B CA 1
ATOM 4003 C C . LEU B 1 61 ? 11.198 86.305 123.225 1.00 17.76 59 LEU B C 1
ATOM 4004 O O . LEU B 1 61 ? 11.141 86.791 124.355 1.00 16.08 59 LEU B O 1
ATOM 4009 N N . SER B 1 62 ? 10.144 86.231 122.420 1.00 18.70 60 SER B N 1
ATOM 4010 C CA . SER B 1 62 ? 8.850 86.768 122.839 1.00 19.16 60 SER B CA 1
ATOM 4011 C C . SER B 1 62 ? 8.166 85.903 123.899 1.00 17.25 60 SER B C 1
ATOM 4012 O O . SER B 1 62 ? 7.226 86.345 124.557 1.00 19.01 60 SER B O 1
ATOM 4015 N N . ARG B 1 63 ? 8.646 84.677 124.073 1.00 15.35 61 ARG B N 1
ATOM 4016 C CA . ARG B 1 63 ? 8.115 83.798 125.109 1.00 17.24 61 ARG B CA 1
ATOM 4017 C C . ARG B 1 63 ? 8.426 84.332 126.508 1.00 17.19 61 ARG B C 1
ATOM 4018 O O . ARG B 1 63 ? 7.883 83.852 127.504 1.00 16.00 61 ARG B O 1
ATOM 4026 N N . TYR B 1 64 ? 9.299 85.331 126.584 1.00 16.75 62 TYR B N 1
ATOM 4027 C CA . TYR B 1 64 ? 9.744 85.837 127.878 1.00 16.20 62 TYR B CA 1
ATOM 4028 C C . TYR B 1 64 ? 9.160 87.208 128.201 1.00 15.61 62 TYR B C 1
ATOM 4029 O O . TYR B 1 64 ? 9.613 87.878 129.127 1.00 16.56 62 TYR B O 1
ATOM 4038 N N . ALA B 1 65 ? 8.138 87.604 127.450 1.00 14.44 63 ALA B N 1
ATOM 4039 C CA . ALA B 1 65 ? 7.542 88.935 127.572 1.00 17.20 63 ALA B CA 1
ATOM 4040 C C . ALA B 1 65 ? 6.788 89.214 128.885 1.00 16.74 63 ALA B C 1
ATOM 4041 O O . ALA B 1 65 ? 6.585 90.372 129.243 1.00 16.49 63 ALA B O 1
ATOM 4043 N N . ASP B 1 66 ? 6.373 88.166 129.591 1.00 16.15 64 ASP B N 1
ATOM 4044 C CA . ASP B 1 66 ? 5.614 88.331 130.833 1.00 16.71 64 ASP B CA 1
ATOM 4045 C C . ASP B 1 66 ? 6.491 88.158 132.083 1.00 19.18 64 ASP B C 1
ATOM 4046 O O . ASP B 1 66 ? 5.984 87.966 133.195 1.00 18.12 64 ASP B O 1
ATOM 4051 N N . HIS B 1 67 ? 7.808 88.215 131.895 1.00 16.73 65 HIS B N 1
ATOM 4052 C CA . HIS B 1 67 ? 8.735 88.255 133.023 1.00 17.21 65 HIS B CA 1
ATOM 4053 C C . HIS B 1 67 ? 9.364 89.639 133.086 1.00 17.06 65 HIS B C 1
ATOM 4054 O O . HIS B 1 67 ? 9.439 90.331 132.073 1.00 17.03 65 HIS B O 1
ATOM 4061 N N . PRO B 1 68 ? 9.801 90.057 134.280 1.00 16.66 66 PRO B N 1
ATOM 4062 C CA . PRO B 1 68 ? 10.443 91.364 134.430 1.00 15.52 66 PRO B CA 1
ATOM 4063 C C . PRO B 1 68 ? 11.897 91.311 133.977 1.00 16.48 66 PRO B C 1
ATOM 4064 O O . PRO B 1 68 ? 12.782 91.463 134.813 1.00 16.71 66 PRO B O 1
ATOM 4068 N N . VAL B 1 69 ? 12.140 91.091 132.688 1.00 16.22 67 VAL B N 1
ATOM 4069 C CA . VAL B 1 69 ? 13.504 91.041 132.172 1.00 15.74 67 VAL B CA 1
ATOM 4070 C C . VAL B 1 69 ? 14.129 92.436 132.087 1.00 15.20 67 VAL B C 1
ATOM 4071 O O . VAL B 1 69 ? 13.548 93.345 131.502 1.00 14.14 67 VAL B O 1
ATOM 4075 N N . THR B 1 70 ? 15.313 92.596 132.669 1.00 14.76 68 THR B N 1
ATOM 4076 C CA . THR B 1 70 ? 16.015 93.876 132.620 1.00 15.84 68 THR B CA 1
ATOM 4077 C C . THR B 1 70 ? 17.333 93.807 131.855 1.00 14.31 68 THR B C 1
ATOM 4078 O O . THR B 1 70 ? 17.900 94.838 131.491 1.00 14.28 68 THR B O 1
ATOM 4082 N N . THR B 1 71 ? 17.823 92.596 131.617 1.00 15.10 69 THR B N 1
ATOM 4083 C CA . THR B 1 71 ? 19.129 92.428 130.996 1.00 14.25 69 THR B CA 1
ATOM 4084 C C . THR B 1 71 ? 19.195 91.238 130.051 1.00 13.78 69 THR B C 1
ATOM 4085 O O . THR B 1 71 ? 18.673 90.163 130.347 1.00 13.65 69 THR B O 1
ATOM 4089 N N . ILE B 1 72 ? 19.844 91.447 128.910 1.00 14.60 70 ILE B N 1
ATOM 4090 C CA . ILE B 1 72 ? 20.233 90.361 128.021 1.00 13.80 70 ILE B CA 1
ATOM 4091 C C . ILE B 1 72 ? 21.753 90.306 127.912 1.00 14.76 70 ILE B C 1
ATOM 4092 O O . ILE B 1 72 ? 22.409 91.330 127.700 1.00 14.98 70 ILE B O 1
ATOM 4097 N N . VAL B 1 73 ? 22.311 89.110 128.066 1.00 14.79 71 VAL B N 1
ATOM 4098 C CA . VAL B 1 73 ? 23.751 88.910 127.962 1.00 14.18 71 VAL B CA 1
ATOM 4099 C C . VAL B 1 73 ? 24.029 87.920 126.842 1.00 14.18 71 VAL B C 1
ATOM 4100 O O . VAL B 1 73 ? 23.536 86.794 126.877 1.00 13.27 71 VAL B O 1
ATOM 4104 N N . PRO B 1 74 ? 24.812 88.339 125.835 1.00 14.25 72 PRO B N 1
ATOM 4105 C CA . PRO B 1 74 ? 25.127 87.439 124.726 1.00 13.60 72 PRO B CA 1
ATOM 4106 C C . PRO B 1 74 ? 26.404 86.671 125.009 1.00 15.08 72 PRO B C 1
ATOM 4107 O O . PRO B 1 74 ? 27.362 87.241 125.524 1.00 16.08 72 PRO B O 1
ATOM 4111 N N . VAL B 1 75 ? 26.405 85.387 124.684 1.00 14.80 73 VAL B N 1
ATOM 4112 C CA . VAL B 1 75 ? 27.597 84.567 124.787 1.00 15.69 73 VAL B CA 1
ATOM 4113 C C . VAL B 1 75 ? 27.817 83.897 123.437 1.00 15.37 73 VAL B C 1
ATOM 4114 O O . VAL B 1 75 ? 26.857 83.513 122.767 1.00 14.18 73 VAL B O 1
ATOM 4118 N N . GLY B 1 76 ? 29.076 83.780 123.026 1.00 14.95 74 GLY B N 1
ATOM 4119 C CA . GLY B 1 76 ? 29.388 83.308 121.687 1.00 14.46 74 GLY B CA 1
ATOM 4120 C C . GLY B 1 76 ? 30.586 82.386 121.628 1.00 16.27 74 GLY B C 1
ATOM 4121 O O . GLY B 1 76 ? 31.515 82.506 122.427 1.00 18.61 74 GLY B O 1
ATOM 4122 N N . HIS B 1 77 ? 30.567 81.454 120.683 1.00 15.32 75 HIS B N 1
ATOM 4123 C CA . HIS B 1 77 ? 31.684 80.539 120.508 1.00 15.71 75 HIS B CA 1
ATOM 4124 C C . HIS B 1 77 ? 32.889 81.273 119.928 1.00 14.90 75 HIS B C 1
ATOM 4125 O O . HIS B 1 77 ? 32.756 82.383 119.404 1.00 14.55 75 HIS B O 1
ATOM 4132 N N . GLY B 1 78 ? 34.059 80.648 120.025 1.00 14.85 76 GLY B N 1
ATOM 4133 C CA . GLY B 1 78 ? 35.309 81.271 119.615 1.00 14.21 76 GLY B CA 1
ATOM 4134 C C . GLY B 1 78 ? 35.689 81.095 118.155 1.00 14.33 76 GLY B C 1
ATOM 4135 O O . GLY B 1 78 ? 34.994 80.416 117.394 1.00 13.68 76 GLY B O 1
ATOM 4136 N N . ALA B 1 79 ? 36.806 81.710 117.767 1.00 15.22 77 ALA B N 1
ATOM 4137 C CA . ALA B 1 79 ? 37.293 81.665 116.390 1.00 14.20 77 ALA B CA 1
ATOM 4138 C C . ALA B 1 79 ? 36.193 82.048 115.403 1.00 15.12 77 ALA B C 1
ATOM 4139 O O . ALA B 1 79 ? 36.067 81.458 114.328 1.00 14.95 77 ALA B O 1
ATOM 4141 N N . GLY B 1 80 ? 35.381 83.023 115.794 1.00 14.15 78 GLY B N 1
ATOM 4142 C CA . GLY B 1 80 ? 34.331 83.537 114.936 1.00 13.82 78 GLY B CA 1
ATOM 4143 C C . GLY B 1 80 ? 34.436 85.046 114.848 1.00 14.29 78 GLY B C 1
ATOM 4144 O O . GLY B 1 80 ? 34.502 85.734 115.868 1.00 12.42 78 GLY B O 1
ATOM 4145 N N . ILE B 1 81 ? 34.469 85.561 113.624 1.00 13.23 79 ILE B N 1
ATOM 4146 C CA . ILE B 1 81 ? 34.577 86.995 113.409 1.00 13.41 79 ILE B CA 1
ATOM 4147 C C . ILE B 1 81 ? 33.564 87.487 112.368 1.00 13.95 79 ILE B C 1
ATOM 4148 O O . ILE B 1 81 ? 33.377 86.874 111.316 1.00 13.24 79 ILE B O 1
ATOM 4153 N N . ALA B 1 82 ? 32.905 88.596 112.678 1.00 13.88 80 ALA B N 1
ATOM 4154 C CA . ALA B 1 82 ? 31.918 89.181 111.786 1.00 14.33 80 ALA B CA 1
ATOM 4155 C C . ALA B 1 82 ? 32.397 90.540 111.281 1.00 15.91 80 ALA B C 1
ATOM 4156 O O . ALA B 1 82 ? 33.190 91.218 111.935 1.00 14.07 80 ALA B O 1
ATOM 4158 N N . ALA B 1 83 ? 31.907 90.935 110.113 1.00 18.31 81 ALA B N 1
ATOM 4159 C CA . ALA B 1 83 ? 32.271 92.220 109.538 1.00 18.44 81 ALA B CA 1
ATOM 4160 C C . ALA B 1 83 ? 30.999 92.978 109.205 1.00 18.56 81 ALA B C 1
ATOM 4161 O O . ALA B 1 83 ? 30.098 92.429 108.575 1.00 18.79 81 ALA B O 1
ATOM 4163 N N . LEU B 1 84 ? 30.930 94.232 109.645 1.00 18.13 82 LEU B N 1
ATOM 4164 C CA . LEU B 1 84 ? 29.749 95.067 109.455 1.00 17.97 82 LEU B CA 1
ATOM 4165 C C . LEU B 1 84 ? 30.008 96.205 108.472 1.00 18.86 82 LEU B C 1
ATOM 4166 O O . LEU B 1 84 ? 31.053 96.850 108.513 1.00 17.60 82 LEU B O 1
ATOM 4171 N N . THR B 1 85 ? 29.041 96.446 107.595 1.00 20.56 83 THR B N 1
ATOM 4172 C CA . THR B 1 85 ? 29.117 97.547 106.644 1.00 20.39 83 THR B CA 1
ATOM 4173 C C . THR B 1 85 ? 27.726 98.131 106.387 1.00 23.33 83 THR B C 1
ATOM 4174 O O . THR B 1 85 ? 26.816 97.424 105.944 1.00 23.73 83 THR B O 1
ATOM 4178 N N . ASP B 1 86 ? 27.577 99.423 106.678 1.00 24.19 84 ASP B N 1
ATOM 4179 C CA . ASP B 1 86 ? 26.302 100.136 106.548 1.00 24.44 84 ASP B CA 1
ATOM 4180 C C . ASP B 1 86 ? 25.142 99.446 107.258 1.00 26.02 84 ASP B C 1
ATOM 4181 O O . ASP B 1 86 ? 24.090 99.218 106.660 1.00 28.96 84 ASP B O 1
ATOM 4186 N N . GLY B 1 87 ? 25.341 99.112 108.529 1.00 25.00 85 GLY B N 1
ATOM 4187 C CA . GLY B 1 87 ? 24.269 98.586 109.354 1.00 22.91 85 GLY B CA 1
ATOM 4188 C C . GLY B 1 87 ? 23.868 97.151 109.060 1.00 21.97 85 GLY B C 1
ATOM 4189 O O . GLY B 1 87 ? 22.789 96.710 109.456 1.00 24.05 85 GLY B O 1
ATOM 4190 N N . ARG B 1 88 ? 24.733 96.415 108.375 1.00 20.44 86 ARG B N 1
ATOM 4191 C CA . ARG B 1 88 ? 24.448 95.021 108.061 1.00 21.03 86 ARG B CA 1
ATOM 4192 C C . ARG B 1 88 ? 25.742 94.226 107.905 1.00 18.07 86 ARG B C 1
ATOM 4193 O O . ARG B 1 88 ? 26.816 94.802 107.739 1.00 19.08 86 ARG B O 1
ATOM 4201 N N . LEU B 1 89 ? 25.636 92.904 107.975 1.00 16.73 87 LEU B N 1
ATOM 4202 C CA . LEU B 1 89 ? 26.777 92.027 107.738 1.00 17.67 87 LEU B CA 1
ATOM 4203 C C . LEU B 1 89 ? 27.366 92.288 106.356 1.00 19.31 87 LEU B C 1
ATOM 4204 O O . LEU B 1 89 ? 26.636 92.348 105.367 1.00 21.44 87 LEU B O 1
ATOM 4209 N N . ALA B 1 90 ? 28.685 92.440 106.288 1.00 18.41 88 ALA B N 1
ATOM 4210 C CA . ALA B 1 90 ? 29.363 92.698 105.017 1.00 20.60 88 ALA B CA 1
ATOM 4211 C C . ALA B 1 90 ? 29.408 91.438 104.156 1.00 22.12 88 ALA B C 1
ATOM 4212 O O . ALA B 1 90 ? 29.636 91.498 102.946 1.00 24.25 88 ALA B O 1
ATOM 4214 N N . PHE B 1 91 ? 29.179 90.300 104.800 1.00 20.09 89 PHE B N 1
ATOM 4215 C CA . PHE B 1 91 ? 29.169 89.004 104.145 1.00 19.25 89 PHE B CA 1
ATOM 4216 C C . PHE B 1 91 ? 28.926 87.971 105.237 1.00 18.51 89 PHE B C 1
ATOM 4217 O O . PHE B 1 91 ? 29.012 88.289 106.423 1.00 18.11 89 PHE B O 1
ATOM 4225 N N . PRO B 1 92 ? 28.610 86.731 104.848 1.00 17.43 90 PRO B N 1
ATOM 4226 C CA . PRO B 1 92 ? 28.382 85.703 105.866 1.00 17.73 90 PRO B CA 1
ATOM 4227 C C . PRO B 1 92 ? 29.689 85.279 106.533 1.00 19.33 90 PRO B C 1
ATOM 4228 O O . PRO B 1 92 ? 30.620 84.848 105.843 1.00 19.64 90 PRO B O 1
ATOM 4232 N N . PRO B 1 93 ? 29.760 85.409 107.867 1.00 16.42 91 PRO B N 1
ATOM 4233 C CA . PRO B 1 93 ? 30.962 85.095 108.642 1.00 15.73 91 PRO B CA 1
ATOM 4234 C C . PRO B 1 93 ? 31.410 83.659 108.408 1.00 18.26 91 PRO B C 1
ATOM 4235 O O . PRO B 1 93 ? 30.575 82.762 108.302 1.00 17.19 91 PRO B O 1
ATOM 4239 N N . LEU B 1 94 ? 32.721 83.450 108.339 1.00 18.07 92 LEU B N 1
ATOM 4240 C CA . LEU B 1 94 ? 33.274 82.128 108.077 1.00 17.34 92 LEU B CA 1
ATOM 4241 C C . LEU B 1 94 ? 33.027 81.133 109.206 1.00 17.55 92 LEU B C 1
ATOM 4242 O O . LEU B 1 94 ? 33.021 81.495 110.385 1.00 17.80 92 LEU B O 1
ATOM 4247 N N . ASP B 1 95 ? 32.804 79.881 108.821 1.00 17.93 93 ASP B N 1
ATOM 4248 C CA . ASP B 1 95 ? 32.849 78.745 109.734 1.00 16.73 93 ASP B CA 1
ATOM 4249 C C . ASP B 1 95 ? 34.325 78.397 109.917 1.00 16.74 93 ASP B C 1
ATOM 4250 O O . ASP B 1 95 ? 35.052 78.237 108.939 1.00 16.30 93 ASP B O 1
ATOM 4255 N N . TYR B 1 96 ? 34.781 78.298 111.160 1.00 17.18 94 TYR B N 1
ATOM 4256 C CA . TYR B 1 96 ? 36.210 78.135 111.403 1.00 16.14 94 TYR B CA 1
ATOM 4257 C C . TYR B 1 96 ? 36.767 76.778 110.977 1.00 17.59 94 TYR B C 1
ATOM 4258 O O . TYR B 1 96 ? 37.982 76.587 110.934 1.00 17.37 94 TYR B O 1
ATOM 4267 N N . GLU B 1 97 ? 35.885 75.842 110.649 1.00 19.15 95 GLU B N 1
ATOM 4268 C CA . GLU B 1 97 ? 36.331 74.556 110.120 1.00 20.00 95 GLU B CA 1
ATOM 4269 C C . GLU B 1 97 ? 36.564 74.645 108.614 1.00 19.42 95 GLU B C 1
ATOM 4270 O O . GLU B 1 97 ? 37.013 73.687 107.991 1.00 20.42 95 GLU B O 1
ATOM 4276 N N . GLN B 1 98 ? 36.261 75.801 108.033 1.00 19.00 96 GLN B N 1
ATOM 4277 C CA . GLN B 1 98 ? 36.468 75.997 106.605 1.00 19.16 96 GLN B CA 1
ATOM 4278 C C . GLN B 1 98 ? 37.943 75.925 106.256 1.00 20.60 96 GLN B C 1
ATOM 4279 O O . GLN B 1 98 ? 38.777 76.633 106.829 1.00 19.22 96 GLN B O 1
ATOM 4285 N N . SER B 1 99 ? 38.255 75.056 105.305 1.00 21.08 97 SER B N 1
ATOM 4286 C CA . SER B 1 99 ? 39.618 74.888 104.834 1.00 21.22 97 SER B CA 1
ATOM 4287 C C . SER B 1 99 ? 40.170 76.201 104.282 1.00 21.33 97 SER B C 1
ATOM 4288 O O . SER B 1 99 ? 39.432 77.015 103.730 1.00 21.11 97 SER B O 1
ATOM 4291 N N . ILE B 1 100 ? 41.472 76.402 104.429 1.00 19.99 98 ILE B N 1
ATOM 4292 C CA . ILE B 1 100 ? 42.125 77.563 103.840 1.00 21.94 98 ILE B CA 1
ATOM 4293 C C . ILE B 1 100 ? 43.254 77.099 102.929 1.00 21.92 98 ILE B C 1
ATOM 4294 O O . ILE B 1 100 ? 44.067 76.266 103.324 1.00 21.74 98 ILE B O 1
ATOM 4299 N N . PRO B 1 101 ? 43.286 77.616 101.692 1.00 21.42 99 PRO B N 1
ATOM 4300 C CA . PRO B 1 101 ? 44.273 77.182 100.698 1.00 21.28 99 PRO B CA 1
ATOM 4301 C C . PRO B 1 101 ? 45.692 77.179 101.263 1.00 26.05 99 PRO B C 1
ATOM 4302 O O . PRO B 1 101 ? 46.120 78.143 101.907 1.00 25.26 99 PRO B O 1
ATOM 4306 N N . GLU B 1 102 ? 46.403 76.083 101.019 1.00 26.23 100 GLU B N 1
ATOM 4307 C CA . GLU B 1 102 ? 47.742 75.877 101.550 1.00 27.97 100 GLU B CA 1
ATOM 4308 C C . GLU B 1 102 ? 48.678 77.022 101.182 1.00 26.75 100 GLU B C 1
ATOM 4309 O O . GLU B 1 102 ? 49.531 77.417 101.976 1.00 26.65 100 GLU B O 1
ATOM 4315 N N . ALA B 1 103 ? 48.505 77.557 99.978 1.00 25.52 101 ALA B N 1
ATOM 4316 C CA . ALA B 1 103 ? 49.367 78.626 99.488 1.00 26.10 101 ALA B CA 1
ATOM 4317 C C . ALA B 1 103 ? 49.087 79.947 100.197 1.00 27.05 101 ALA B C 1
ATOM 4318 O O . ALA B 1 103 ? 50.000 80.746 100.422 1.00 27.21 101 ALA B O 1
ATOM 4320 N N . VAL B 1 104 ? 47.824 80.173 100.549 1.00 25.41 102 VAL B N 1
ATOM 4321 C CA . VAL B 1 104 ? 47.444 81.362 101.303 1.00 25.35 102 VAL B CA 1
ATOM 4322 C C . VAL B 1 104 ? 47.906 81.224 102.745 1.00 24.51 102 VAL B C 1
ATOM 4323 O O . VAL B 1 104 ? 48.472 82.151 103.318 1.00 24.38 102 VAL B O 1
ATOM 4335 N N . ALA B 1 106 ? 50.342 79.429 104.044 1.00 26.25 104 ALA B N 1
ATOM 4336 C CA . ALA B 1 106 ? 51.793 79.539 104.157 1.00 26.58 104 ALA B CA 1
ATOM 4337 C C . ALA B 1 106 ? 52.274 80.991 104.087 1.00 26.87 104 ALA B C 1
ATOM 4338 O O . ALA B 1 106 ? 53.250 81.359 104.742 1.00 26.78 104 ALA B O 1
ATOM 4340 N N . ASP B 1 107 ? 51.595 81.808 103.287 1.00 25.61 105 ASP B N 1
ATOM 4341 C CA . ASP B 1 107 ? 51.875 83.237 103.247 1.00 25.29 105 ASP B CA 1
ATOM 4342 C C . ASP B 1 107 ? 51.613 83.832 104.623 1.00 26.44 105 ASP B C 1
ATOM 4343 O O . ASP B 1 107 ? 52.416 84.602 105.146 1.00 26.45 105 ASP B O 1
ATOM 4348 N N . TYR B 1 108 ? 50.471 83.469 105.199 1.00 26.14 106 TYR B N 1
ATOM 4349 C CA . TYR B 1 108 ? 50.068 83.981 106.498 1.00 24.15 106 TYR B CA 1
ATOM 4350 C C . TYR B 1 108 ? 51.014 83.541 107.605 1.00 23.42 106 TYR B C 1
ATOM 4351 O O . TYR B 1 108 ? 51.446 84.355 108.415 1.00 23.62 106 TYR B O 1
ATOM 4360 N N . ARG B 1 109 ? 51.320 82.247 107.638 1.00 24.09 107 ARG B N 1
ATOM 4361 C CA . ARG B 1 109 ? 52.185 81.681 108.666 1.00 24.06 107 ARG B CA 1
ATOM 4362 C C . ARG B 1 109 ? 53.501 82.439 108.773 1.00 25.80 107 ARG B C 1
ATOM 4363 O O . ARG B 1 109 ? 54.036 82.615 109.864 1.00 27.64 107 ARG B O 1
ATOM 4371 N N . SER B 1 110 ? 54.008 82.896 107.634 1.00 25.85 108 SER B N 1
ATOM 4372 C CA . SER B 1 110 ? 55.288 83.587 107.582 1.00 26.89 108 SER B CA 1
ATOM 4373 C C . SER B 1 110 ? 55.153 85.080 107.870 1.00 29.18 108 SER B C 1
ATOM 4374 O O . SER B 1 110 ? 55.999 85.875 107.464 1.00 33.29 108 SER B O 1
ATOM 4377 N N . GLN B 1 111 ? 54.093 85.456 108.576 1.00 26.58 109 GLN B N 1
ATOM 4378 C CA . GLN B 1 111 ? 53.822 86.859 108.865 1.00 26.97 109 GLN B CA 1
ATOM 4379 C C . GLN B 1 111 ? 53.404 86.982 110.324 1.00 26.37 109 GLN B C 1
ATOM 4380 O O . GLN B 1 111 ? 53.147 88.080 110.813 1.00 28.92 109 GLN B O 1
ATOM 4386 N N . ARG B 1 112 ? 53.345 85.846 111.015 1.00 25.19 110 ARG B N 1
ATOM 4387 C CA . ARG B 1 112 ? 52.796 85.784 112.370 1.00 22.48 110 ARG B CA 1
ATOM 4388 C C . ARG B 1 112 ? 53.802 86.171 113.447 1.00 21.53 110 ARG B C 1
ATOM 4389 O O . ARG B 1 112 ? 55.010 86.066 113.248 1.00 22.92 110 ARG B O 1
ATOM 4397 N N . ASP B 1 113 ? 53.285 86.613 114.590 1.00 20.38 111 ASP B N 1
ATOM 4398 C CA . ASP B 1 113 ? 54.116 86.984 115.730 1.00 20.87 111 ASP B CA 1
ATOM 4399 C C . ASP B 1 113 ? 54.688 85.745 116.404 1.00 20.33 111 ASP B C 1
ATOM 4400 O O . ASP B 1 113 ? 54.183 84.641 116.216 1.00 18.63 111 ASP B O 1
ATOM 4405 N N . PRO B 1 114 ? 55.746 85.930 117.203 1.00 21.27 112 PRO B N 1
ATOM 4406 C CA . PRO B 1 114 ? 56.274 84.834 118.022 1.00 18.64 112 PRO B CA 1
ATOM 4407 C C . PRO B 1 114 ? 55.201 84.311 118.978 1.00 18.95 112 PRO B C 1
ATOM 4408 O O . PRO B 1 114 ? 54.374 85.081 119.463 1.00 17.85 112 PRO B O 1
ATOM 4412 N N . PHE B 1 115 ? 55.207 83.010 119.237 1.00 18.73 113 PHE B N 1
ATOM 4413 C CA . PHE B 1 115 ? 54.235 82.429 120.148 1.00 17.28 113 PHE B CA 1
ATOM 4414 C C . PHE B 1 115 ? 54.350 83.046 121.534 1.00 17.84 113 PHE B C 1
ATOM 4415 O O . PHE B 1 115 ? 53.365 83.142 122.261 1.00 18.81 113 PHE B O 1
ATOM 4423 N N . ALA B 1 116 ? 55.560 83.453 121.900 1.00 16.47 114 ALA B N 1
ATOM 4424 C CA . ALA B 1 116 ? 55.815 83.986 123.233 1.00 16.75 114 ALA B CA 1
ATOM 4425 C C . ALA B 1 116 ? 55.115 85.327 123.455 1.00 18.01 114 ALA B C 1
ATOM 4426 O O . ALA B 1 116 ? 54.917 85.749 124.596 1.00 17.00 114 ALA B O 1
ATOM 4428 N N . ARG B 1 117 ? 54.755 85.989 122.358 1.00 17.10 115 ARG B N 1
ATOM 4429 C CA . ARG B 1 117 ? 54.072 87.277 122.396 1.00 17.56 115 ARG B CA 1
ATOM 4430 C C . ARG B 1 117 ? 52.550 87.148 122.489 1.00 18.98 115 ARG B C 1
ATOM 4431 O O . ARG B 1 117 ? 51.889 87.922 123.193 1.00 17.23 115 ARG B O 1
ATOM 4439 N N . THR B 1 118 ? 52.003 86.173 121.767 1.00 17.12 116 THR B N 1
ATOM 4440 C CA . THR B 1 118 ? 50.560 86.048 121.603 1.00 16.79 116 THR B CA 1
ATOM 4441 C C . THR B 1 118 ? 49.954 84.938 122.457 1.00 16.40 116 THR B C 1
ATOM 4442 O O . THR B 1 118 ? 48.803 85.028 122.877 1.00 15.31 116 THR B O 1
ATOM 4446 N N . GLY B 1 119 ? 50.734 83.896 122.718 1.00 16.32 117 GLY B N 1
ATOM 4447 C CA . GLY B 1 119 ? 50.202 82.711 123.361 1.00 15.43 117 GLY B CA 1
ATOM 4448 C C . GLY B 1 119 ? 49.166 82.060 122.460 1.00 15.25 117 GLY B C 1
ATOM 4449 O O . GLY B 1 119 ? 48.271 81.361 122.928 1.00 15.02 117 GLY B O 1
ATOM 4450 N N . SER B 1 120 ? 49.299 82.300 121.159 1.00 14.69 118 SER B N 1
ATOM 4451 C CA . SER B 1 120 ? 48.348 81.819 120.171 1.00 15.03 118 SER B CA 1
ATOM 4452 C C . SER B 1 120 ? 49.035 80.862 119.213 1.00 17.10 118 SER B C 1
ATOM 4453 O O . SER B 1 120 ? 49.816 81.285 118.364 1.00 17.30 118 SER B O 1
ATOM 4456 N N . PRO B 1 121 ? 48.739 79.560 119.344 1.00 16.93 119 PRO B N 1
ATOM 4457 C CA . PRO B 1 121 ? 49.403 78.526 118.547 1.00 17.32 119 PRO B CA 1
ATOM 4458 C C . PRO B 1 121 ? 48.957 78.572 117.098 1.00 17.31 119 PRO B C 1
ATOM 4459 O O . PRO B 1 121 ? 47.830 78.990 116.814 1.00 17.80 119 PRO B O 1
ATOM 4463 N N . ALA B 1 122 ? 49.831 78.157 116.189 1.00 16.96 120 ALA B N 1
ATOM 4464 C CA . ALA B 1 122 ? 49.423 77.948 114.811 1.00 17.56 120 ALA B CA 1
ATOM 4465 C C . ALA B 1 122 ? 48.380 76.839 114.807 1.00 17.88 120 ALA B C 1
ATOM 4466 O O . ALA B 1 122 ? 48.634 75.739 115.297 1.00 19.31 120 ALA B O 1
ATOM 4468 N N . LEU B 1 123 ? 47.200 77.135 114.276 1.00 16.39 121 LEU B N 1
ATOM 4469 C CA . LEU B 1 123 ? 46.123 76.155 114.231 1.00 16.52 121 LEU B CA 1
ATOM 4470 C C . LEU B 1 123 ? 45.545 76.116 112.828 1.00 15.78 121 LEU B C 1
ATOM 4471 O O . LEU B 1 123 ? 45.528 77.130 112.140 1.00 17.82 121 LEU B O 1
ATOM 4476 N N . PRO B 1 124 ? 45.099 74.933 112.389 1.00 15.80 122 PRO B N 1
ATOM 4477 C CA . PRO B 1 124 ? 44.615 74.685 111.025 1.00 16.23 122 PRO B CA 1
ATOM 4478 C C . PRO B 1 124 ? 43.319 75.419 110.695 1.00 16.70 122 PRO B C 1
ATOM 4479 O O . PRO B 1 124 ? 42.627 75.931 111.577 1.00 16.28 122 PRO B O 1
ATOM 4483 N N . ASP B 1 125 ? 42.993 75.463 109.410 1.00 17.96 123 ASP B N 1
ATOM 4484 C CA . ASP B 1 125 ? 41.729 76.032 108.972 1.00 18.48 123 ASP B CA 1
ATOM 4485 C C . ASP B 1 125 ? 41.553 77.449 109.512 1.00 18.04 123 ASP B C 1
ATOM 4486 O O . ASP B 1 125 ? 42.469 78.264 109.434 1.00 18.47 123 ASP B O 1
ATOM 4491 N N . GLY B 1 126 ? 40.382 77.741 110.066 1.00 17.56 124 GLY B N 1
ATOM 4492 C CA . GLY B 1 126 ? 40.090 79.079 110.545 1.00 15.81 124 GLY B CA 1
ATOM 4493 C C . GLY B 1 126 ? 40.185 79.226 112.051 1.00 15.46 124 GLY B C 1
ATOM 4494 O O . GLY B 1 126 ? 39.715 80.213 112.612 1.00 15.18 124 GLY B O 1
ATOM 4495 N N . LEU B 1 127 ? 40.796 78.248 112.709 1.00 15.85 125 LEU B N 1
ATOM 4496 C CA . LEU B 1 127 ? 40.932 78.278 114.159 1.00 14.99 125 LEU B CA 1
ATOM 4497 C C . LEU B 1 127 ? 41.694 79.509 114.656 1.00 14.71 125 LEU B C 1
ATOM 4498 O O . LEU B 1 127 ? 41.426 80.008 115.746 1.00 14.43 125 LEU B O 1
ATOM 4503 N N . ASN B 1 128 ? 42.642 79.988 113.857 1.00 15.38 126 ASN B N 1
ATOM 4504 C CA . ASN B 1 128 ? 43.234 81.306 114.065 1.00 15.23 126 ASN B CA 1
ATOM 4505 C C . ASN B 1 128 ? 42.426 82.322 113.267 1.00 15.69 126 ASN B C 1
ATOM 4506 O O . ASN B 1 128 ? 42.400 82.273 112.038 1.00 16.53 126 ASN B O 1
ATOM 4511 N N . ILE B 1 129 ? 41.755 83.239 113.950 1.00 15.64 127 ILE B N 1
ATOM 4512 C CA . ILE B 1 129 ? 40.943 84.225 113.249 1.00 15.13 127 ILE B CA 1
ATOM 4513 C C . ILE B 1 129 ? 41.775 85.012 112.231 1.00 17.26 127 ILE B C 1
ATOM 4514 O O . ILE B 1 129 ? 41.297 85.345 111.141 1.00 16.45 127 ILE B O 1
ATOM 4519 N N . GLY B 1 130 ? 43.022 85.305 112.592 1.00 17.28 128 GLY B N 1
ATOM 4520 C CA . GLY B 1 130 ? 43.932 85.987 111.691 1.00 16.47 128 GLY B CA 1
ATOM 4521 C C . GLY B 1 130 ? 44.022 85.286 110.346 1.00 17.22 128 GLY B C 1
ATOM 4522 O O . GLY B 1 130 ? 44.121 85.933 109.303 1.00 16.65 128 GLY B O 1
ATOM 4523 N N . SER B 1 131 ? 43.982 83.956 110.371 1.00 17.17 129 SER B N 1
ATOM 4524 C CA . SER B 1 131 ? 44.022 83.162 109.144 1.00 17.78 129 SER B CA 1
ATOM 4525 C C . SER B 1 131 ? 42.857 83.537 108.227 1.00 17.96 129 SER B C 1
ATOM 4526 O O . SER B 1 131 ? 43.034 83.704 107.016 1.00 17.23 129 SER B O 1
ATOM 4529 N N . GLN B 1 132 ? 41.670 83.671 108.815 1.00 16.62 130 GLN B N 1
ATOM 4530 C CA . GLN B 1 132 ? 40.480 84.098 108.084 1.00 16.40 130 GLN B CA 1
ATOM 4531 C C . GLN B 1 132 ? 40.673 85.486 107.483 1.00 17.87 130 GLN B C 1
ATOM 4532 O O . GLN B 1 132 ? 40.485 85.690 106.283 1.00 19.01 130 GLN B O 1
ATOM 4538 N N . LEU B 1 133 ? 41.033 86.443 108.330 1.00 16.27 131 LEU B N 1
ATOM 4539 C CA . LEU B 1 133 ? 41.207 87.821 107.890 1.00 17.98 131 LEU B CA 1
ATOM 4540 C C . LEU B 1 133 ? 42.231 87.922 106.768 1.00 18.73 131 LEU B C 1
ATOM 4541 O O . LEU B 1 133 ? 42.020 88.634 105.789 1.00 19.75 131 LEU B O 1
ATOM 4546 N N . TRP B 1 134 ? 43.339 87.203 106.913 1.00 18.24 132 TRP B N 1
ATOM 4547 C CA . TRP B 1 134 ? 44.356 87.164 105.872 1.00 19.55 132 TRP B CA 1
ATOM 4548 C C . TRP B 1 134 ? 43.749 86.708 104.549 1.00 21.11 132 TRP B C 1
ATOM 4549 O O . TRP B 1 134 ? 43.834 87.411 103.545 1.00 23.88 132 TRP B O 1
ATOM 4560 N N . TRP B 1 135 ? 43.125 85.534 104.554 1.00 20.29 133 TRP B N 1
ATOM 4561 C CA . TRP B 1 135 ? 42.529 84.987 103.345 1.00 20.70 133 TRP B CA 1
ATOM 4562 C C . TRP B 1 135 ? 41.493 85.946 102.762 1.00 21.97 133 TRP B C 1
ATOM 4563 O O . TRP B 1 135 ? 41.373 86.076 101.544 1.00 22.79 133 TRP B O 1
ATOM 4574 N N . LEU B 1 136 ? 40.756 86.625 103.636 1.00 21.26 134 LEU B N 1
ATOM 4575 C CA . LEU B 1 136 ? 39.707 87.547 103.204 1.00 21.51 134 LEU B CA 1
ATOM 4576 C C . LEU B 1 136 ? 40.267 88.825 102.578 1.00 23.46 134 LEU B C 1
ATOM 4577 O O . LEU B 1 136 ? 39.666 89.381 101.658 1.00 24.31 134 LEU B O 1
ATOM 4582 N N . ASP B 1 137 ? 41.411 89.293 103.075 1.00 21.99 135 ASP B N 1
ATOM 4583 C CA . ASP B 1 137 ? 42.071 90.447 102.468 1.00 24.43 135 ASP B CA 1
ATOM 4584 C C . ASP B 1 137 ? 42.450 90.141 101.024 1.00 25.67 135 ASP B C 1
ATOM 4585 O O . ASP B 1 137 ? 42.431 91.022 100.165 1.00 25.55 135 ASP B O 1
ATOM 4590 N N . GLN B 1 138 ? 42.795 88.883 100.770 1.00 25.41 136 GLN B N 1
ATOM 4591 C CA . GLN B 1 138 ? 43.138 88.432 99.429 1.00 25.70 136 GLN B CA 1
ATOM 4592 C C . GLN B 1 138 ? 41.896 88.330 98.546 1.00 27.84 136 GLN B C 1
ATOM 4593 O O . GLN B 1 138 ? 41.895 88.801 97.413 1.00 29.82 136 GLN B O 1
ATOM 4599 N N . LEU B 1 139 ? 40.835 87.724 99.075 1.00 27.43 137 LEU B N 1
ATOM 4600 C CA . LEU B 1 139 ? 39.600 87.528 98.314 1.00 27.66 137 LEU B CA 1
ATOM 4601 C C . LEU B 1 139 ? 38.840 88.820 98.008 1.00 30.13 137 LEU B C 1
ATOM 4602 O O . LEU B 1 139 ? 38.349 88.999 96.896 1.00 36.31 137 LEU B O 1
ATOM 4607 N N . HIS B 1 140 ? 38.725 89.711 98.989 1.00 27.12 138 HIS B N 1
ATOM 4608 C CA . HIS B 1 140 ? 37.884 90.899 98.826 1.00 27.50 138 HIS B CA 1
ATOM 4609 C C . HIS B 1 140 ? 38.472 92.142 99.494 1.00 27.55 138 HIS B C 1
ATOM 4610 O O . HIS B 1 140 ? 37.872 92.694 100.417 1.00 26.74 138 HIS B O 1
ATOM 4617 N N . PRO B 1 141 ? 39.638 92.599 99.011 1.00 28.21 139 PRO B N 1
ATOM 4618 C CA . PRO B 1 141 ? 40.392 93.715 99.598 1.00 27.58 139 PRO B CA 1
ATOM 4619 C C . PRO B 1 141 ? 39.509 94.888 100.026 1.00 28.12 139 PRO B C 1
ATOM 4620 O O . PRO B 1 141 ? 39.526 95.275 101.196 1.00 27.29 139 PRO B O 1
ATOM 4624 N N . ASP B 1 142 ? 38.753 95.446 99.086 1.00 26.65 140 ASP B N 1
ATOM 4625 C CA . ASP B 1 142 ? 37.914 96.604 99.372 1.00 28.79 140 ASP B CA 1
ATOM 4626 C C . ASP B 1 142 ? 36.808 96.274 100.369 1.00 28.26 140 ASP B C 1
ATOM 4627 O O . ASP B 1 142 ? 36.588 97.010 101.333 1.00 27.38 140 ASP B O 1
ATOM 4632 N N . VAL B 1 143 ? 36.115 95.166 100.132 1.00 26.91 141 VAL B N 1
ATOM 4633 C CA . VAL B 1 143 ? 35.084 94.699 101.048 1.00 25.02 141 VAL B CA 1
ATOM 4634 C C . VAL B 1 143 ? 35.574 94.726 102.493 1.00 24.63 141 VAL B C 1
ATOM 4635 O O . VAL B 1 143 ? 34.852 95.162 103.390 1.00 25.80 141 VAL B O 1
ATOM 4647 N N . ALA B 1 145 ? 38.277 96.461 103.680 1.00 23.05 143 ALA B N 1
ATOM 4648 C CA . ALA B 1 145 ? 38.657 97.820 104.044 1.00 22.69 143 ALA B CA 1
ATOM 4649 C C . ALA B 1 145 ? 37.439 98.666 104.421 1.00 22.29 143 ALA B C 1
ATOM 4650 O O . ALA B 1 145 ? 37.561 99.686 105.097 1.00 21.38 143 ALA B O 1
ATOM 4652 N N . ASN B 1 146 ? 36.262 98.230 103.995 1.00 22.71 144 ASN B N 1
ATOM 4653 C CA . ASN B 1 146 ? 35.042 98.983 104.254 1.00 22.77 144 ASN B CA 1
ATOM 4654 C C . ASN B 1 146 ? 34.177 98.410 105.369 1.00 22.02 144 ASN B C 1
ATOM 4655 O O . ASN B 1 146 ? 33.027 98.812 105.521 1.00 22.99 144 ASN B O 1
ATOM 4660 N N . ALA B 1 147 ? 34.720 97.479 106.148 1.00 19.61 145 ALA B N 1
ATOM 4661 C CA . ALA B 1 147 ? 33.921 96.776 107.147 1.00 18.30 145 ALA B CA 1
ATOM 4662 C C . ALA B 1 147 ? 34.539 96.813 108.539 1.00 19.36 145 ALA B C 1
ATOM 4663 O O . ALA B 1 147 ? 35.757 96.714 108.694 1.00 17.61 145 ALA B O 1
ATOM 4665 N N . THR B 1 148 ? 33.683 96.938 109.549 1.00 17.96 146 THR B N 1
ATOM 4666 C CA . THR B 1 148 ? 34.120 96.957 110.936 1.00 16.43 146 THR B CA 1
ATOM 4667 C C . THR B 1 148 ? 34.122 95.541 111.487 1.00 16.52 146 THR B C 1
ATOM 4668 O O . THR B 1 148 ? 33.129 94.831 111.381 1.00 17.87 146 THR B O 1
ATOM 4672 N N . LEU B 1 149 ? 35.244 95.137 112.072 1.00 16.05 147 LEU B N 1
ATOM 4673 C CA . LEU B 1 149 ? 35.403 93.789 112.594 1.00 15.73 147 LEU B CA 1
ATOM 4674 C C . LEU B 1 149 ? 34.789 93.646 113.980 1.00 16.24 147 LEU B C 1
ATOM 4675 O O . LEU B 1 149 ? 34.903 94.539 114.823 1.00 16.54 147 LEU B O 1
ATOM 4680 N N . LEU B 1 150 ? 34.161 92.499 114.214 1.00 15.10 148 LEU B N 1
ATOM 4681 C CA . LEU B 1 150 ? 33.409 92.273 115.437 1.00 15.09 148 LEU B CA 1
ATOM 4682 C C . LEU B 1 150 ? 33.472 90.795 115.817 1.00 13.73 148 LEU B C 1
ATOM 4683 O O . LEU B 1 150 ? 33.181 89.944 114.986 1.00 13.89 148 LEU B O 1
ATOM 4688 N N . PRO B 1 151 ? 33.857 90.479 117.069 1.00 14.13 149 PRO B N 1
ATOM 4689 C CA . PRO B 1 151 ? 33.818 89.071 117.494 1.00 13.84 149 PRO B CA 1
ATOM 4690 C C . PRO B 1 151 ? 32.389 88.513 117.511 1.00 13.81 149 PRO B C 1
ATOM 4691 O O . PRO B 1 151 ? 31.428 89.244 117.763 1.00 12.87 149 PRO B O 1
ATOM 4695 N N . TRP B 1 152 ? 32.269 87.220 117.231 1.00 13.49 150 TRP B N 1
ATOM 4696 C CA . TRP B 1 152 ? 30.977 86.548 117.119 1.00 14.50 150 TRP B CA 1
ATOM 4697 C C . TRP B 1 152 ? 30.028 86.854 118.281 1.00 14.02 150 TRP B C 1
ATOM 4698 O O . TRP B 1 152 ? 28.873 87.213 118.068 1.00 12.87 150 TRP B O 1
ATOM 4709 N N . ALA B 1 153 ? 30.517 86.711 119.508 1.00 14.14 151 ALA B N 1
ATOM 4710 C CA . ALA B 1 153 ? 29.712 87.018 120.684 1.00 13.93 151 ALA B CA 1
ATOM 4711 C C . ALA B 1 153 ? 29.144 88.435 120.610 1.00 13.85 151 ALA B C 1
ATOM 4712 O O . ALA B 1 153 ? 27.982 88.666 120.942 1.00 12.93 151 ALA B O 1
ATOM 4714 N N . GLN B 1 154 ? 29.969 89.380 120.167 1.00 13.48 152 GLN B N 1
ATOM 4715 C CA . GLN B 1 154 ? 29.551 90.776 120.083 1.00 13.42 152 GLN B CA 1
ATOM 4716 C C . GLN B 1 154 ? 28.656 91.095 118.882 1.00 12.95 152 GLN B C 1
ATOM 4717 O O . GLN B 1 154 ? 27.871 92.039 118.938 1.00 13.46 152 GLN B O 1
ATOM 4723 N N . TYR B 1 155 ? 28.757 90.323 117.804 1.00 13.01 153 TYR B N 1
ATOM 4724 C CA . TYR B 1 155 ? 27.843 90.530 116.689 1.00 12.89 153 TYR B CA 1
ATOM 4725 C C . TYR B 1 155 ? 26.400 90.462 117.190 1.00 14.26 153 TYR B C 1
ATOM 4726 O O . TYR B 1 155 ? 25.514 91.157 116.693 1.00 13.53 153 TYR B O 1
ATOM 4735 N N . TRP B 1 156 ? 26.177 89.611 118.181 1.00 13.34 154 TRP B N 1
ATOM 4736 C CA . TRP B 1 156 ? 24.839 89.379 118.692 1.00 14.31 154 TRP B CA 1
ATOM 4737 C C . TRP B 1 156 ? 24.362 90.453 119.665 1.00 13.80 154 TRP B C 1
ATOM 4738 O O . TRP B 1 156 ? 23.161 90.641 119.834 1.00 15.46 154 TRP B O 1
ATOM 4749 N N . ALA B 1 157 ? 25.296 91.161 120.293 1.00 13.52 155 ALA B N 1
ATOM 4750 C CA . ALA B 1 157 ? 24.940 92.366 121.038 1.00 13.43 155 ALA B CA 1
ATOM 4751 C C . ALA B 1 157 ? 24.599 93.478 120.055 1.00 13.90 155 ALA B C 1
ATOM 4752 O O . ALA B 1 157 ? 23.725 94.298 120.311 1.00 13.76 155 ALA B O 1
ATOM 4754 N N . TRP B 1 158 ? 25.289 93.493 118.921 1.00 14.62 156 TRP B N 1
ATOM 4755 C CA . TRP B 1 158 ? 24.990 94.451 117.866 1.00 15.14 156 TRP B CA 1
ATOM 4756 C C . TRP B 1 158 ? 23.621 94.174 117.267 1.00 15.58 156 TRP B C 1
ATOM 4757 O O . TRP B 1 158 ? 22.870 95.097 116.947 1.00 15.88 156 TRP B O 1
ATOM 4768 N N . PHE B 1 159 ? 23.312 92.891 117.109 1.00 15.03 157 PHE B N 1
ATOM 4769 C CA . PHE B 1 159 ? 22.044 92.456 116.543 1.00 15.21 157 PHE B CA 1
ATOM 4770 C C . PHE B 1 159 ? 20.871 92.973 117.372 1.00 15.53 157 PHE B C 1
ATOM 4771 O O . PHE B 1 159 ? 19.790 93.234 116.844 1.00 15.98 157 PHE B O 1
ATOM 4779 N N . LEU B 1 160 ? 21.099 93.131 118.671 1.00 15.29 158 LEU B N 1
ATOM 4780 C CA . LEU B 1 160 ? 20.051 93.559 119.590 1.00 15.73 158 LEU B CA 1
ATOM 4781 C C . LEU B 1 160 ? 20.035 95.068 119.846 1.00 14.99 158 LEU B C 1
ATOM 4782 O O . LEU B 1 160 ? 19.038 95.602 120.323 1.00 15.55 158 LEU B O 1
ATOM 4787 N N . THR B 1 161 ? 21.129 95.753 119.528 1.00 13.70 159 THR B N 1
ATOM 4788 C CA . THR B 1 161 ? 21.286 97.151 119.927 1.00 15.13 159 THR B CA 1
ATOM 4789 C C . THR B 1 161 ? 21.576 98.098 118.767 1.00 15.79 159 THR B C 1
ATOM 4790 O O . THR B 1 161 ? 21.304 99.291 118.856 1.00 15.98 159 THR B O 1
ATOM 4794 N N . GLY B 1 162 ? 22.147 97.570 117.691 1.00 15.80 160 GLY B N 1
ATOM 4795 C CA . GLY B 1 162 ? 22.593 98.402 116.588 1.00 15.93 160 GLY B CA 1
ATOM 4796 C C . GLY B 1 162 ? 23.966 99.007 116.841 1.00 16.47 160 GLY B C 1
ATOM 4797 O O . GLY B 1 162 ? 24.444 99.826 116.063 1.00 16.66 160 GLY B O 1
ATOM 4798 N N . ARG B 1 163 ? 24.606 98.594 117.931 1.00 17.02 161 ARG B N 1
ATOM 4799 C CA . ARG B 1 163 ? 25.888 99.162 118.330 1.00 16.76 161 ARG B CA 1
ATOM 4800 C C . ARG B 1 163 ? 26.968 98.089 118.377 1.00 17.27 161 ARG B C 1
ATOM 4801 O O . ARG B 1 163 ? 26.732 96.987 118.873 1.00 16.69 161 ARG B O 1
ATOM 4809 N N . ALA B 1 164 ? 28.152 98.429 117.871 1.00 16.33 162 ALA B N 1
ATOM 4810 C CA . ALA B 1 164 ? 29.248 97.476 117.707 1.00 14.83 162 ALA B CA 1
ATOM 4811 C C . ALA B 1 164 ? 30.400 97.697 118.686 1.00 14.94 162 ALA B C 1
ATOM 4812 O O . ALA B 1 164 ? 30.955 98.791 118.764 1.00 15.77 162 ALA B O 1
ATOM 4814 N N . VAL B 1 165 ? 30.765 96.654 119.423 1.00 15.24 163 VAL B N 1
ATOM 4815 C CA . VAL B 1 165 ? 31.934 96.706 120.300 1.00 14.87 163 VAL B CA 1
ATOM 4816 C C . VAL B 1 165 ? 32.696 95.395 120.245 1.00 14.82 163 VAL B C 1
ATOM 4817 O O . VAL B 1 165 ? 32.151 94.373 119.855 1.00 14.54 163 VAL B O 1
ATOM 4821 N N . SER B 1 166 ? 33.958 95.425 120.653 1.00 15.44 164 SER B N 1
ATOM 4822 C CA . SER B 1 166 ? 34.735 94.206 120.789 1.00 13.54 164 SER B CA 1
ATOM 4823 C C . SER B 1 166 ? 34.903 93.895 122.269 1.00 14.43 164 SER B C 1
ATOM 4824 O O . SER B 1 166 ? 34.730 94.770 123.115 1.00 15.25 164 SER B O 1
ATOM 4827 N N . GLU B 1 167 ? 35.229 92.645 122.580 1.00 14.15 165 GLU B N 1
ATOM 4828 C CA . GLU B 1 167 ? 35.460 92.237 123.958 1.00 13.64 165 GLU B CA 1
ATOM 4829 C C . GLU B 1 167 ? 36.647 91.279 124.003 1.00 14.79 165 GLU B C 1
ATOM 4830 O O . GLU B 1 167 ? 36.832 90.462 123.097 1.00 14.11 165 GLU B O 1
ATOM 4836 N N . VAL B 1 168 ? 37.440 91.382 125.067 1.00 14.09 166 VAL B N 1
ATOM 4837 C CA . VAL B 1 168 ? 38.762 90.760 125.112 1.00 13.56 166 VAL B CA 1
ATOM 4838 C C . VAL B 1 168 ? 38.805 89.224 125.180 1.00 13.47 166 VAL B C 1
ATOM 4839 O O . VAL B 1 168 ? 39.682 88.609 124.577 1.00 14.68 166 VAL B O 1
ATOM 4843 N N . THR B 1 169 ? 37.876 88.598 125.894 1.00 12.61 167 THR B N 1
ATOM 4844 C CA . THR B 1 169 ? 37.934 87.143 126.042 1.00 14.44 167 THR B CA 1
ATOM 4845 C C . THR B 1 169 ? 37.958 86.421 124.692 1.00 15.10 167 THR B C 1
ATOM 4846 O O . THR B 1 169 ? 38.670 85.422 124.529 1.00 14.74 167 THR B O 1
ATOM 4850 N N . SER B 1 170 ? 37.189 86.926 123.730 1.00 12.11 168 SER B N 1
ATOM 4851 C CA . SER B 1 170 ? 37.158 86.333 122.395 1.00 12.89 168 SER B CA 1
ATOM 4852 C C . SER B 1 170 ? 38.448 86.575 121.615 1.00 14.94 168 SER B C 1
ATOM 4853 O O . SER B 1 170 ? 38.854 85.745 120.805 1.00 15.21 168 SER B O 1
ATOM 4856 N N . LEU B 1 171 ? 39.091 87.715 121.856 1.00 15.77 169 LEU B N 1
ATOM 4857 C CA . LEU B 1 171 ? 40.334 88.034 121.161 1.00 14.61 169 LEU B CA 1
ATOM 4858 C C . LEU B 1 171 ? 41.489 87.169 121.651 1.00 15.57 169 LEU B C 1
ATOM 4859 O O . LEU B 1 171 ? 42.471 86.957 120.931 1.00 15.30 169 LEU B O 1
ATOM 4864 N N . GLY B 1 172 ? 41.373 86.673 122.877 1.00 14.20 170 GLY B N 1
ATOM 4865 C CA . GLY B 1 172 ? 42.432 85.871 123.458 1.00 14.95 170 GLY B CA 1
ATOM 4866 C C . GLY B 1 172 ? 42.288 84.396 123.146 1.00 14.67 170 GLY B C 1
ATOM 4867 O O . GLY B 1 172 ? 43.039 83.576 123.662 1.00 14.89 170 GLY B O 1
ATOM 4868 N N . CYS B 1 173 ? 41.313 84.060 122.307 1.00 15.27 171 CYS B N 1
ATOM 4869 C CA . CYS B 1 173 ? 41.045 82.667 121.953 1.00 16.35 171 CYS B CA 1
ATOM 4870 C C . CYS B 1 173 ? 41.856 82.258 120.723 1.00 14.33 171 CYS B C 1
ATOM 4871 O O . CYS B 1 173 ? 41.309 82.100 119.633 1.00 12.99 171 CYS B O 1
ATOM 4874 N N . HIS B 1 174 ? 43.160 82.092 120.922 1.00 14.49 172 HIS B N 1
ATOM 4875 C CA . HIS B 1 174 ? 44.095 81.736 119.855 1.00 15.10 172 HIS B CA 1
ATOM 4876 C C . HIS B 1 174 ? 43.751 82.371 118.510 1.00 15.00 172 HIS B C 1
ATOM 4877 O O . HIS B 1 174 ? 43.629 81.676 117.506 1.00 15.60 172 HIS B O 1
ATOM 4884 N N . SER B 1 175 ? 43.626 83.696 118.500 1.00 14.31 173 SER B N 1
ATOM 4885 C CA . SER B 1 175 ? 43.208 84.430 117.314 1.00 14.11 173 SER B CA 1
ATOM 4886 C C . SER B 1 175 ? 44.385 84.958 116.507 1.00 15.23 173 SER B C 1
ATOM 4887 O O . SER B 1 175 ? 44.239 85.274 115.329 1.00 15.99 173 SER B O 1
ATOM 4890 N N . ASP B 1 176 ? 45.544 85.053 117.152 1.00 15.56 174 ASP B N 1
ATOM 4891 C CA . ASP B 1 176 ? 46.731 85.648 116.546 1.00 17.05 174 ASP B CA 1
ATOM 4892 C C . ASP B 1 176 ? 46.683 87.171 116.627 1.00 16.72 174 ASP B C 1
ATOM 4893 O O . ASP B 1 176 ? 47.654 87.845 116.296 1.00 17.67 174 ASP B O 1
ATOM 4898 N N . LEU B 1 177 ? 45.556 87.709 117.079 1.00 15.56 175 LEU B N 1
ATOM 4899 C CA . LEU B 1 177 ? 45.342 89.150 117.076 1.00 16.24 175 LEU B CA 1
ATOM 4900 C C . LEU B 1 177 ? 45.619 89.796 118.433 1.00 17.46 175 LEU B C 1
ATOM 4901 O O . LEU B 1 177 ? 45.514 91.017 118.571 1.00 15.61 175 LEU B O 1
ATOM 4906 N N . TRP B 1 178 ? 45.971 88.987 119.429 1.00 16.25 176 TRP B N 1
ATOM 4907 C CA . TRP B 1 178 ? 46.073 89.497 120.791 1.00 15.53 176 TRP B CA 1
ATOM 4908 C C . TRP B 1 178 ? 47.426 89.289 121.478 1.00 16.83 176 TRP B C 1
ATOM 4909 O O . TRP B 1 178 ? 48.118 88.296 121.250 1.00 15.59 176 TRP B O 1
ATOM 4920 N N . ASP B 1 179 ? 47.779 90.244 122.334 1.00 17.26 177 ASP B N 1
ATOM 4921 C CA . ASP B 1 179 ? 48.987 90.182 123.149 1.00 16.90 177 ASP B CA 1
ATOM 4922 C C . ASP B 1 179 ? 48.569 90.196 124.618 1.00 16.81 177 ASP B C 1
ATOM 4923 O O . ASP B 1 179 ? 48.347 91.261 125.195 1.00 17.64 177 ASP B O 1
ATOM 4928 N N . PRO B 1 180 ? 48.436 89.004 125.222 1.00 16.89 178 PRO B N 1
ATOM 4929 C CA . PRO B 1 180 ? 47.884 88.842 126.574 1.00 16.46 178 PRO B CA 1
ATOM 4930 C C . PRO B 1 180 ? 48.618 89.650 127.638 1.00 18.29 178 PRO B C 1
ATOM 4931 O O . PRO B 1 180 ? 47.969 90.339 128.426 1.00 18.71 178 PRO B O 1
ATOM 4935 N N . GLN B 1 181 ? 49.944 89.569 127.661 1.00 17.38 179 GLN B N 1
ATOM 4936 C CA . GLN B 1 181 ? 50.730 90.290 128.658 1.00 19.11 179 GLN B CA 1
ATOM 4937 C C . GLN B 1 181 ? 50.628 91.805 128.477 1.00 18.91 179 GLN B C 1
ATOM 4938 O O . GLN B 1 181 ? 50.514 92.558 129.447 1.00 16.95 179 GLN B O 1
ATOM 4944 N N . ASP B 1 182 ? 50.668 92.244 127.227 1.00 18.36 180 ASP B N 1
ATOM 4945 C CA . ASP B 1 182 ? 50.556 93.661 126.923 1.00 21.27 180 ASP B CA 1
ATOM 4946 C C . ASP B 1 182 ? 49.099 94.132 126.992 1.00 19.47 180 ASP B C 1
ATOM 4947 O O . ASP B 1 182 ? 48.820 95.325 126.895 1.00 19.57 180 ASP B O 1
ATOM 4952 N N . GLY B 1 183 ? 48.177 93.189 127.158 1.00 17.91 181 GLY B N 1
ATOM 4953 C CA . GLY B 1 183 ? 46.761 93.516 127.201 1.00 19.15 181 GLY B CA 1
ATOM 4954 C C . GLY B 1 183 ? 46.356 94.439 126.065 1.00 17.38 181 GLY B C 1
ATOM 4955 O O . GLY B 1 183 ? 45.761 95.490 126.286 1.00 18.40 181 GLY B O 1
ATOM 4956 N N . ASP B 1 184 ? 46.676 94.036 124.841 1.00 17.92 182 ASP B N 1
ATOM 4957 C CA . ASP B 1 184 ? 46.451 94.879 123.678 1.00 17.06 182 ASP B CA 1
ATOM 4958 C C . ASP B 1 184 ? 46.631 94.053 122.406 1.00 16.34 182 ASP B C 1
ATOM 4959 O O . ASP B 1 184 ? 47.145 92.936 122.453 1.00 15.75 182 ASP B O 1
ATOM 4964 N N . PHE B 1 185 ? 46.197 94.595 121.274 1.00 16.41 183 PHE B N 1
ATOM 4965 C CA . PHE B 1 185 ? 46.354 93.909 119.997 1.00 16.75 183 PHE B CA 1
ATOM 4966 C C . PHE B 1 185 ? 47.810 93.503 119.751 1.00 17.99 183 PHE B C 1
ATOM 4967 O O . PHE B 1 185 ? 48.744 94.184 120.180 1.00 19.30 183 PHE B O 1
ATOM 4975 N N . SER B 1 186 ? 47.989 92.390 119.052 1.00 16.73 184 SER B N 1
ATOM 4976 C CA . SER B 1 186 ? 49.313 91.912 118.697 1.00 18.54 184 SER B CA 1
ATOM 4977 C C . SER B 1 186 ? 49.944 92.802 117.631 1.00 19.46 184 SER B C 1
ATOM 4978 O O . SER B 1 186 ? 49.240 93.425 116.829 1.00 19.56 184 SER B O 1
ATOM 4981 N N . PRO B 1 187 ? 51.281 92.863 117.622 1.00 18.66 185 PRO B N 1
ATOM 4982 C CA . PRO B 1 187 ? 52.036 93.620 116.621 1.00 19.93 185 PRO B CA 1
ATOM 4983 C C . PRO B 1 187 ? 51.571 93.333 115.198 1.00 20.86 185 PRO B C 1
ATOM 4984 O O . PRO B 1 187 ? 51.456 94.264 114.403 1.00 20.00 185 PRO B O 1
ATOM 4996 N N . ALA B 1 189 ? 48.571 92.201 114.114 1.00 18.50 187 ALA B N 1
ATOM 4997 C CA . ALA B 1 189 ? 47.252 92.767 113.898 1.00 19.15 187 ALA B CA 1
ATOM 4998 C C . ALA B 1 189 ? 47.351 94.279 113.692 1.00 18.79 187 ALA B C 1
ATOM 4999 O O . ALA B 1 189 ? 46.701 94.841 112.810 1.00 17.64 187 ALA B O 1
ATOM 5001 N N . LYS B 1 190 ? 48.162 94.934 114.515 1.00 19.29 188 LYS B N 1
ATOM 5002 C CA . LYS B 1 190 ? 48.384 96.367 114.369 1.00 19.07 188 LYS B CA 1
ATOM 5003 C C . LYS B 1 190 ? 48.974 96.672 113.001 1.00 20.78 188 LYS B C 1
ATOM 5004 O O . LYS B 1 190 ? 48.400 97.432 112.221 1.00 20.41 188 LYS B O 1
ATOM 5010 N N . ARG B 1 191 ? 50.116 96.051 112.716 1.00 21.21 189 ARG B N 1
ATOM 5011 C CA . ARG B 1 191 ? 50.860 96.281 111.483 1.00 20.26 189 ARG B CA 1
ATOM 5012 C C . ARG B 1 191 ? 50.015 96.059 110.231 1.00 21.04 189 ARG B C 1
ATOM 5013 O O . ARG B 1 191 ? 50.094 96.830 109.274 1.00 22.92 189 ARG B O 1
ATOM 5021 N N . LEU B 1 192 ? 49.208 95.005 110.237 1.00 19.70 190 LEU B N 1
ATOM 5022 C CA . LEU B 1 192 ? 48.399 94.671 109.071 1.00 19.74 190 LEU B CA 1
ATOM 5023 C C . LEU B 1 192 ? 47.207 95.608 108.909 1.00 18.39 190 LEU B C 1
ATOM 5024 O O . LEU B 1 192 ? 46.562 95.631 107.861 1.00 15.41 190 LEU B O 1
ATOM 5029 N N . GLY B 1 193 ? 46.922 96.384 109.949 1.00 18.25 191 GLY B N 1
ATOM 5030 C CA . GLY B 1 193 ? 45.807 97.314 109.917 1.00 19.62 191 GLY B CA 1
ATOM 5031 C C . GLY B 1 193 ? 44.482 96.692 110.319 1.00 18.23 191 GLY B C 1
ATOM 5032 O O . GLY B 1 193 ? 43.427 97.300 110.153 1.00 19.57 191 GLY B O 1
ATOM 5033 N N . TRP B 1 194 ? 44.537 95.475 110.851 1.00 17.84 192 TRP B N 1
ATOM 5034 C CA . TRP B 1 194 ? 43.334 94.769 111.270 1.00 17.19 192 TRP B CA 1
ATOM 5035 C C . TRP B 1 194 ? 42.809 95.304 112.602 1.00 17.74 192 TRP B C 1
ATOM 5036 O O . TRP B 1 194 ? 41.606 95.421 112.799 1.00 18.06 192 TRP B O 1
ATOM 5047 N N . ALA B 1 195 ? 43.718 95.629 113.514 1.00 17.87 193 ALA B N 1
ATOM 5048 C CA . ALA B 1 195 ? 43.328 96.133 114.827 1.00 17.66 193 ALA B CA 1
ATOM 5049 C C . ALA B 1 195 ? 42.572 97.447 114.705 1.00 17.31 193 ALA B C 1
ATOM 5050 O O . ALA B 1 195 ? 41.739 97.780 115.546 1.00 17.70 193 ALA B O 1
ATOM 5052 N N . ALA B 1 196 ? 42.874 98.200 113.656 1.00 18.37 194 ALA B N 1
ATOM 5053 C CA . ALA B 1 196 ? 42.227 99.486 113.441 1.00 18.24 194 ALA B CA 1
ATOM 5054 C C . ALA B 1 196 ? 40.785 99.304 112.970 1.00 17.57 194 ALA B C 1
ATOM 5055 O O . ALA B 1 196 ? 39.950 100.192 113.149 1.00 17.54 194 ALA B O 1
ATOM 5057 N N . ARG B 1 197 ? 40.503 98.147 112.376 1.00 15.89 195 ARG B N 1
ATOM 5058 C CA . ARG B 1 197 ? 39.188 97.858 111.812 1.00 16.65 195 ARG B CA 1
ATOM 5059 C C . ARG B 1 197 ? 38.226 97.279 112.846 1.00 16.64 195 ARG B C 1
ATOM 5060 O O . ARG B 1 197 ? 37.046 97.061 112.558 1.00 15.15 195 ARG B O 1
ATOM 5068 N N . PHE B 1 198 ? 38.734 97.031 114.048 1.00 17.06 196 PHE B N 1
ATOM 5069 C CA . PHE B 1 198 ? 37.910 96.464 115.112 1.00 16.93 196 PHE B CA 1
ATOM 5070 C C . PHE B 1 198 ? 37.025 97.485 115.813 1.00 16.81 196 PHE B C 1
ATOM 5071 O O . PHE B 1 198 ? 37.371 98.659 115.922 1.00 17.34 196 PHE B O 1
ATOM 5079 N N . ALA B 1 199 ? 35.867 97.020 116.267 1.00 17.06 197 ALA B N 1
ATOM 5080 C CA . ALA B 1 199 ? 34.975 97.827 117.077 1.00 16.40 197 ALA B CA 1
ATOM 5081 C C . ALA B 1 199 ? 35.651 98.103 118.420 1.00 16.10 197 ALA B C 1
ATOM 5082 O O . ALA B 1 199 ? 36.437 97.284 118.899 1.00 15.52 197 ALA B O 1
ATOM 5084 N N . PRO B 1 200 ? 35.350 99.262 119.029 1.00 16.45 198 PRO B N 1
ATOM 5085 C CA . PRO B 1 200 ? 35.959 99.655 120.307 1.00 17.33 198 PRO B CA 1
ATOM 5086 C C . PRO B 1 200 ? 35.808 98.569 121.364 1.00 15.63 198 PRO B C 1
ATOM 5087 O O . PRO B 1 200 ? 34.721 98.023 121.534 1.00 16.15 198 PRO B O 1
ATOM 5091 N N . ILE B 1 201 ? 36.896 98.258 122.056 1.00 15.45 199 ILE B N 1
ATOM 5092 C CA . ILE B 1 201 ? 36.870 97.261 123.116 1.00 15.88 199 ILE B CA 1
ATOM 5093 C C . ILE B 1 201 ? 36.216 97.820 124.379 1.00 16.27 199 ILE B C 1
ATOM 5094 O O . ILE B 1 201 ? 36.529 98.929 124.810 1.00 15.71 199 ILE B O 1
ATOM 5099 N N . VAL B 1 202 ? 35.302 97.045 124.958 1.00 15.36 200 VAL B N 1
ATOM 5100 C CA . VAL B 1 202 ? 34.710 97.362 126.253 1.00 15.71 200 VAL B CA 1
ATOM 5101 C C . VAL B 1 202 ? 34.644 96.086 127.084 1.00 17.77 200 VAL B C 1
ATOM 5102 O O . VAL B 1 202 ? 34.857 94.991 126.562 1.00 15.66 200 VAL B O 1
ATOM 5106 N N . ARG B 1 203 ? 34.340 96.225 128.371 1.00 18.34 201 ARG B N 1
ATOM 5107 C CA . ARG B 1 203 ? 34.239 95.062 129.245 1.00 18.49 201 ARG B CA 1
ATOM 5108 C C . ARG B 1 203 ? 32.962 94.264 129.025 1.00 18.68 201 ARG B C 1
ATOM 5109 O O . ARG B 1 203 ? 31.908 94.823 128.698 1.00 17.54 201 ARG B O 1
ATOM 5117 N N . ALA B 1 204 ? 33.075 92.953 129.222 1.00 17.21 202 ALA B N 1
ATOM 5118 C CA . ALA B 1 204 ? 31.982 92.021 128.992 1.00 15.16 202 ALA B CA 1
ATOM 5119 C C . ALA B 1 204 ? 30.718 92.407 129.749 1.00 14.02 202 ALA B C 1
ATOM 5120 O O . ALA B 1 204 ? 29.612 92.151 129.290 1.00 14.23 202 ALA B O 1
ATOM 5122 N N . GLY B 1 205 ? 30.887 93.021 130.913 1.00 15.26 203 GLY B N 1
ATOM 5123 C CA . GLY B 1 205 ? 29.762 93.363 131.758 1.00 15.51 203 GLY B CA 1
ATOM 5124 C C . GLY B 1 205 ? 29.225 94.766 131.534 1.00 17.14 203 GLY B C 1
ATOM 5125 O O . GLY B 1 205 ? 28.301 95.192 132.227 1.00 18.96 203 GLY B O 1
ATOM 5126 N N . ASP B 1 206 ? 29.801 95.488 130.577 1.00 15.04 204 ASP B N 1
ATOM 5127 C CA . ASP B 1 206 ? 29.315 96.820 130.235 1.00 16.97 204 ASP B CA 1
ATOM 5128 C C . ASP B 1 206 ? 28.017 96.740 129.444 1.00 16.77 204 ASP B C 1
ATOM 5129 O O . ASP B 1 206 ? 27.728 95.727 128.809 1.00 15.96 204 ASP B O 1
ATOM 5134 N N . THR B 1 207 ? 27.237 97.813 129.489 1.00 17.18 205 THR B N 1
ATOM 5135 C CA . THR B 1 207 ? 26.038 97.922 128.676 1.00 15.74 205 THR B CA 1
ATOM 5136 C C . THR B 1 207 ? 26.426 98.477 127.317 1.00 15.75 205 THR B C 1
ATOM 5137 O O . THR B 1 207 ? 26.930 99.590 127.224 1.00 17.67 205 THR B O 1
ATOM 5141 N N . VAL B 1 208 ? 26.207 97.702 126.264 1.00 14.51 206 VAL B N 1
ATOM 5142 C CA . VAL B 1 208 ? 26.443 98.198 124.916 1.00 16.20 206 VAL B CA 1
ATOM 5143 C C . VAL B 1 208 ? 25.355 99.203 124.565 1.00 17.83 206 VAL B C 1
ATOM 5144 O O . VAL B 1 208 ? 25.599 100.199 123.882 1.00 19.85 206 VAL B O 1
ATOM 5148 N N . GLY B 1 209 ? 24.150 98.935 125.055 1.00 16.33 207 GLY B N 1
ATOM 5149 C CA . GLY B 1 209 ? 23.006 99.784 124.797 1.00 17.57 207 GLY B CA 1
ATOM 5150 C C . GLY B 1 209 ? 21.715 99.068 125.139 1.00 17.24 207 GLY B C 1
ATOM 5151 O O . GLY B 1 209 ? 21.730 97.915 125.583 1.00 16.45 207 GLY B O 1
ATOM 5152 N N . ALA B 1 210 ? 20.594 99.748 124.936 1.00 14.42 208 ALA B N 1
ATOM 5153 C CA . ALA B 1 210 ? 19.297 99.149 125.208 1.00 15.91 208 ALA B CA 1
ATOM 5154 C C . ALA B 1 210 ? 18.778 98.399 123.989 1.00 15.10 208 ALA B C 1
ATOM 5155 O O . ALA B 1 210 ? 19.267 98.585 122.875 1.00 13.89 208 ALA B O 1
ATOM 5157 N N . LEU B 1 211 ? 17.785 97.548 124.218 1.00 16.67 209 LEU B N 1
ATOM 5158 C CA . LEU B 1 211 ? 17.187 96.731 123.171 1.00 15.69 209 LEU B CA 1
ATOM 5159 C C . LEU B 1 211 ? 16.563 97.603 122.085 1.00 16.08 209 LEU B C 1
ATOM 5160 O O . LEU B 1 211 ? 15.702 98.437 122.368 1.00 16.65 209 LEU B O 1
ATOM 5165 N N . LEU B 1 212 ? 17.015 97.420 120.848 1.00 15.88 210 LEU B N 1
ATOM 5166 C CA . LEU B 1 212 ? 16.378 98.030 119.685 1.00 16.40 210 LEU B CA 1
ATOM 5167 C C . LEU B 1 212 ? 14.854 98.023 119.816 1.00 16.45 210 LEU B C 1
ATOM 5168 O O . LEU B 1 212 ? 14.253 96.963 119.971 1.00 17.98 210 LEU B O 1
ATOM 5173 N N . PRO B 1 213 ? 14.223 99.210 119.746 1.00 18.22 211 PRO B N 1
ATOM 5174 C CA . PRO B 1 213 ? 12.761 99.355 119.876 1.00 18.02 211 PRO B CA 1
ATOM 5175 C C . PRO B 1 213 ? 11.969 98.414 118.964 1.00 17.59 211 PRO B C 1
ATOM 5176 O O . PRO B 1 213 ? 10.963 97.840 119.381 1.00 18.00 211 PRO B O 1
ATOM 5180 N N . ALA B 1 214 ? 12.420 98.262 117.727 1.00 17.44 212 ALA B N 1
ATOM 5181 C CA . ALA B 1 214 ? 11.763 97.351 116.802 1.00 19.07 212 ALA B CA 1
ATOM 5182 C C . ALA B 1 214 ? 11.728 95.929 117.365 1.00 19.07 212 ALA B C 1
ATOM 5183 O O . ALA B 1 214 ? 10.781 95.178 117.119 1.00 21.24 212 ALA B O 1
ATOM 5185 N N . ILE B 1 215 ? 12.760 95.564 118.122 1.00 16.91 213 ILE B N 1
ATOM 5186 C CA . ILE B 1 215 ? 12.851 94.223 118.694 1.00 17.77 213 ILE B CA 1
ATOM 5187 C C . ILE B 1 215 ? 12.026 94.110 119.969 1.00 18.56 213 ILE B C 1
ATOM 5188 O O . ILE B 1 215 ? 11.372 93.095 120.207 1.00 19.68 213 ILE B O 1
ATOM 5193 N N . ALA B 1 216 ? 12.054 95.156 120.784 1.00 16.91 214 ALA B N 1
ATOM 5194 C CA . ALA B 1 216 ? 11.229 95.193 121.982 1.00 18.52 214 ALA B CA 1
ATOM 5195 C C . ALA B 1 216 ? 9.750 95.050 121.618 1.00 19.76 214 ALA B C 1
ATOM 5196 O O . ALA B 1 216 ? 9.050 94.190 122.146 1.00 19.74 214 ALA B O 1
ATOM 5198 N N . GLU B 1 217 ? 9.283 95.894 120.708 1.00 20.00 215 GLU B N 1
ATOM 5199 C CA . GLU B 1 217 ? 7.885 95.871 120.295 1.00 22.77 215 GLU B CA 1
ATOM 5200 C C . GLU B 1 217 ? 7.470 94.495 119.769 1.00 23.67 215 GLU B C 1
ATOM 5201 O O . GLU B 1 217 ? 6.377 94.013 120.065 1.00 26.03 215 GLU B O 1
ATOM 5207 N N . ARG B 1 218 ? 8.357 93.864 119.004 1.00 22.49 216 ARG B N 1
ATOM 5208 C CA . ARG B 1 218 ? 8.073 92.564 118.403 1.00 22.87 216 ARG B CA 1
ATOM 5209 C C . ARG B 1 218 ? 8.048 91.421 119.419 1.00 22.38 216 ARG B C 1
ATOM 5210 O O . ARG B 1 218 ? 7.208 90.519 119.333 1.00 20.84 216 ARG B O 1
ATOM 5218 N N . THR B 1 219 ? 8.977 91.453 120.370 1.00 20.54 217 THR B N 1
ATOM 5219 C CA . THR B 1 219 ? 9.113 90.367 121.337 1.00 20.01 217 THR B CA 1
ATOM 5220 C C . THR B 1 219 ? 8.242 90.580 122.565 1.00 19.20 217 THR B C 1
ATOM 5221 O O . THR B 1 219 ? 7.944 89.635 123.301 1.00 17.48 217 THR B O 1
ATOM 5225 N N . GLY B 1 220 ? 7.851 91.830 122.790 1.00 19.89 218 GLY B N 1
ATOM 5226 C CA . GLY B 1 220 ? 7.065 92.182 123.957 1.00 18.55 218 GLY B CA 1
ATOM 5227 C C . GLY B 1 220 ? 7.922 92.503 125.171 1.00 19.35 218 GLY B C 1
ATOM 5228 O O . GLY B 1 220 ? 7.394 92.766 126.256 1.00 19.27 218 GLY B O 1
ATOM 5229 N N . LEU B 1 221 ? 9.243 92.471 124.993 1.00 17.62 219 LEU B N 1
ATOM 5230 C CA . LEU B 1 221 ? 10.172 92.879 126.046 1.00 16.77 219 LEU B CA 1
ATOM 5231 C C . LEU B 1 221 ? 10.262 94.401 126.095 1.00 16.88 219 LEU B C 1
ATOM 5232 O O . LEU B 1 221 ? 10.093 95.069 125.080 1.00 17.36 219 LEU B O 1
ATOM 5237 N N . SER B 1 222 ? 10.544 94.940 127.275 1.00 17.98 220 SER B N 1
ATOM 5238 C CA . SER B 1 222 ? 10.638 96.383 127.464 1.00 18.50 220 SER B CA 1
ATOM 5239 C C . SER B 1 222 ? 11.777 97.011 126.659 1.00 19.72 220 SER B C 1
ATOM 5240 O O . SER B 1 222 ? 12.825 96.397 126.470 1.00 18.27 220 SER B O 1
ATOM 5243 N N . PRO B 1 223 ? 11.568 98.245 126.177 1.00 20.48 221 PRO B N 1
ATOM 5244 C CA . PRO B 1 223 ? 12.612 98.979 125.452 1.00 19.83 221 PRO B CA 1
ATOM 5245 C C . PRO B 1 223 ? 13.692 99.450 126.415 1.00 20.25 221 PRO B C 1
ATOM 5246 O O . PRO B 1 223 ? 14.703 100.021 126.002 1.00 20.60 221 PRO B O 1
ATOM 5250 N N . ASP B 1 224 ? 13.472 99.209 127.701 1.00 20.68 222 ASP B N 1
ATOM 5251 C CA . ASP B 1 224 ? 14.439 99.585 128.726 1.00 20.42 222 ASP B CA 1
ATOM 5252 C C . ASP B 1 224 ? 15.426 98.464 129.042 1.00 17.83 222 ASP B C 1
ATOM 5253 O O . ASP B 1 224 ? 16.368 98.663 129.806 1.00 17.72 222 ASP B O 1
ATOM 5258 N N . VAL B 1 225 ? 15.205 97.290 128.452 1.00 17.00 223 VAL B N 1
ATOM 5259 C CA . VAL B 1 225 ? 16.112 96.159 128.619 1.00 15.69 223 VAL B CA 1
ATOM 5260 C C . VAL B 1 225 ? 17.528 96.569 128.229 1.00 15.70 223 VAL B C 1
ATOM 5261 O O . VAL B 1 225 ? 17.724 97.230 127.214 1.00 16.44 223 VAL B O 1
ATOM 5265 N N . GLN B 1 226 ? 18.508 96.182 129.041 1.00 14.91 224 GLN B N 1
ATOM 5266 C CA . GLN B 1 226 ? 19.905 96.495 128.762 1.00 15.06 224 GLN B CA 1
ATOM 5267 C C . GLN B 1 226 ? 20.598 95.308 128.109 1.00 15.30 224 GLN B C 1
ATOM 5268 O O . GLN B 1 226 ? 20.445 94.170 128.560 1.00 14.98 224 GLN B O 1
ATOM 5274 N N . VAL B 1 227 ? 21.364 95.583 127.057 1.00 14.96 225 VAL B N 1
ATOM 5275 C CA . VAL B 1 227 ? 22.171 94.561 126.400 1.00 14.67 225 VAL B CA 1
ATOM 5276 C C . VAL B 1 227 ? 23.646 94.698 126.781 1.00 14.71 225 VAL B C 1
ATOM 5277 O O . VAL B 1 227 ? 24.247 95.761 126.637 1.00 14.65 225 VAL B O 1
ATOM 5281 N N . LEU B 1 228 ? 24.219 93.610 127.280 1.00 14.84 226 LEU B N 1
ATOM 5282 C CA . LEU B 1 228 ? 25.615 93.595 127.681 1.00 13.70 226 LEU B CA 1
ATOM 5283 C C . LEU B 1 228 ? 26.516 93.194 126.516 1.00 13.91 226 LEU B C 1
ATOM 5284 O O . LEU B 1 228 ? 26.064 92.574 125.552 1.00 13.08 226 LEU B O 1
ATOM 5289 N N . ALA B 1 229 ? 27.791 93.554 126.610 1.00 14.58 227 ALA B N 1
ATOM 5290 C CA . ALA B 1 229 ? 28.755 93.227 125.566 1.00 13.55 227 ALA B CA 1
ATOM 5291 C C . ALA B 1 229 ? 28.934 91.716 125.413 1.00 13.77 227 ALA B C 1
ATOM 5292 O O . ALA B 1 229 ? 29.128 91.221 124.305 1.00 14.21 227 ALA B O 1
ATOM 5294 N N . GLY B 1 230 ? 28.865 90.990 126.527 1.00 12.62 228 GLY B N 1
ATOM 5295 C CA . GLY B 1 230 ? 28.961 89.542 126.505 1.00 12.44 228 GLY B CA 1
ATOM 5296 C C . GLY B 1 230 ? 30.384 89.009 126.441 1.00 15.11 228 GLY B C 1
ATOM 5297 O O . GLY B 1 230 ? 31.353 89.740 126.649 1.00 13.76 228 GLY B O 1
ATOM 5298 N N . LEU B 1 231 ? 30.519 87.724 126.137 1.00 15.27 229 LEU B N 1
ATOM 5299 C CA . LEU B 1 231 ? 31.826 87.095 126.193 1.00 14.73 229 LEU B CA 1
ATOM 5300 C C . LEU B 1 231 ? 31.899 85.783 125.441 1.00 15.80 229 LEU B C 1
ATOM 5301 O O . LEU B 1 231 ? 30.903 85.310 124.880 1.00 16.50 229 LEU B O 1
ATOM 5306 N N . HIS B 1 232 ? 33.095 85.200 125.461 1.00 14.85 230 HIS B N 1
ATOM 5307 C CA . HIS B 1 232 ? 33.388 83.924 124.819 1.00 15.70 230 HIS B CA 1
ATOM 5308 C C . HIS B 1 232 ? 32.858 82.751 125.654 1.00 15.77 230 HIS B C 1
ATOM 5309 O O . HIS B 1 232 ? 32.935 82.770 126.881 1.00 15.30 230 HIS B O 1
ATOM 5316 N N . ASP B 1 233 ? 32.291 81.759 124.968 1.00 17.10 231 ASP B N 1
ATOM 5317 C CA . ASP B 1 233 ? 31.759 80.529 125.575 1.00 18.75 231 ASP B CA 1
ATOM 5318 C C . ASP B 1 233 ? 32.509 80.064 126.803 1.00 16.16 231 ASP B C 1
ATOM 5319 O O . ASP B 1 233 ? 31.968 80.021 127.907 1.00 16.41 231 ASP B O 1
ATOM 5324 N N . SER B 1 234 ? 33.759 79.685 126.577 1.00 15.85 232 SER B N 1
ATOM 5325 C CA . SER B 1 234 ? 34.599 79.067 127.596 1.00 17.59 232 SER B CA 1
ATOM 5326 C C . SER B 1 234 ? 34.704 79.886 128.874 1.00 16.78 232 SER B C 1
ATOM 5327 O O . SER B 1 234 ? 34.844 79.327 129.958 1.00 18.68 232 SER B O 1
ATOM 5330 N N . ASN B 1 235 ? 34.638 81.207 128.751 1.00 14.90 233 ASN B N 1
ATOM 5331 C CA . ASN B 1 235 ? 34.796 82.065 129.919 1.00 15.98 233 ASN B CA 1
ATOM 5332 C C . ASN B 1 235 ? 33.596 82.040 130.855 1.00 16.48 233 ASN B C 1
ATOM 5333 O O . ASN B 1 235 ? 33.719 82.375 132.032 1.00 16.12 233 ASN B O 1
ATOM 5338 N N . ALA B 1 236 ? 32.440 81.640 130.332 1.00 16.35 234 ALA B N 1
ATOM 5339 C CA . ALA B 1 236 ? 31.242 81.522 131.152 1.00 16.89 234 ALA B CA 1
ATOM 5340 C C . ALA B 1 236 ? 31.501 80.556 132.297 1.00 16.91 234 ALA B C 1
ATOM 5341 O O . ALA B 1 236 ? 31.125 80.813 133.441 1.00 17.10 234 ALA B O 1
ATOM 5343 N N . ALA B 1 237 ? 32.155 79.443 131.975 1.00 16.46 235 ALA B N 1
ATOM 5344 C CA . ALA B 1 237 ? 32.517 78.441 132.968 1.00 16.80 235 ALA B CA 1
ATOM 5345 C C . ALA B 1 237 ? 33.497 79.017 133.983 1.00 16.84 235 ALA B C 1
ATOM 5346 O O . ALA B 1 237 ? 33.514 78.599 135.138 1.00 17.88 235 ALA B O 1
ATOM 5348 N N . LEU B 1 238 ? 34.317 79.971 133.548 1.00 15.83 236 LEU B N 1
ATOM 5349 C CA . LEU B 1 238 ? 35.260 80.628 134.456 1.00 17.20 236 LEU B CA 1
ATOM 5350 C C . LEU B 1 238 ? 34.555 81.600 135.404 1.00 17.18 236 LEU B C 1
ATOM 5351 O O . LEU B 1 238 ? 34.829 81.619 136.607 1.00 16.17 236 LEU B O 1
ATOM 5356 N N . LEU B 1 239 ? 33.658 82.413 134.852 1.00 16.70 237 LEU B N 1
ATOM 5357 C CA . LEU B 1 239 ? 32.848 83.325 135.651 1.00 17.42 237 LEU B CA 1
ATOM 5358 C C . LEU B 1 239 ? 32.025 82.544 136.658 1.00 17.65 237 LEU B C 1
ATOM 5359 O O . LEU B 1 239 ? 31.913 82.931 137.826 1.00 18.63 237 LEU B O 1
ATOM 5364 N N . ALA B 1 240 ? 31.443 81.445 136.193 1.00 17.43 238 ALA B N 1
ATOM 5365 C CA . ALA B 1 240 ? 30.637 80.591 137.052 1.00 17.68 238 ALA B CA 1
ATOM 5366 C C . ALA B 1 240 ? 31.494 80.050 138.177 1.00 17.15 238 ALA B C 1
ATOM 5367 O O . ALA B 1 240 ? 31.080 80.038 139.335 1.00 19.06 238 ALA B O 1
ATOM 5369 N N . ALA B 1 241 ? 32.699 79.620 137.824 1.00 15.60 239 ALA B N 1
ATOM 5370 C CA . ALA B 1 241 ? 33.596 78.986 138.775 1.00 17.36 239 ALA B CA 1
ATOM 5371 C C . ALA B 1 241 ? 34.053 79.956 139.858 1.00 17.24 239 ALA B C 1
ATOM 5372 O O . ALA B 1 241 ? 34.057 79.613 141.036 1.00 18.29 239 ALA B O 1
ATOM 5374 N N . ARG B 1 242 ? 34.434 81.166 139.459 1.00 17.39 240 ARG B N 1
ATOM 5375 C CA . ARG B 1 242 ? 34.873 82.178 140.416 1.00 17.77 240 ARG B CA 1
ATOM 5376 C C . ARG B 1 242 ? 33.714 82.587 141.314 1.00 18.89 240 ARG B C 1
ATOM 5377 O O . ARG B 1 242 ? 33.893 83.327 142.280 1.00 20.16 240 ARG B O 1
ATOM 5385 N N . GLY B 1 243 ? 32.521 82.100 140.988 1.00 17.93 241 GLY B N 1
ATOM 5386 C CA . GLY B 1 243 ? 31.358 82.338 141.815 1.00 17.77 241 GLY B CA 1
ATOM 5387 C C . GLY B 1 243 ? 31.394 81.514 143.085 1.00 18.85 241 GLY B C 1
ATOM 5388 O O . GLY B 1 243 ? 30.844 81.923 144.103 1.00 21.02 241 GLY B O 1
ATOM 5389 N N . PHE B 1 244 ? 32.040 80.353 143.028 1.00 18.19 242 PHE B N 1
ATOM 5390 C CA . PHE B 1 244 ? 32.166 79.489 144.199 1.00 20.54 242 PHE B CA 1
ATOM 5391 C C . PHE B 1 244 ? 33.046 80.135 145.254 1.00 19.80 242 PHE B C 1
ATOM 5392 O O . PHE B 1 244 ? 34.143 80.596 144.952 1.00 20.25 242 PHE B O 1
ATOM 5400 N N . ALA B 1 245 ? 32.566 80.157 146.493 1.00 20.82 243 ALA B N 1
ATOM 5401 C CA . ALA B 1 245 ? 33.318 80.751 147.596 1.00 22.26 243 ALA B CA 1
ATOM 5402 C C . ALA B 1 245 ? 34.741 80.193 147.725 1.00 21.58 243 ALA B C 1
ATOM 5403 O O . ALA B 1 245 ? 35.658 80.909 148.122 1.00 23.38 243 ALA B O 1
ATOM 5405 N N . GLU B 1 246 ? 34.915 78.919 147.386 1.00 21.31 244 GLU B N 1
ATOM 5406 C CA . GLU B 1 246 ? 36.219 78.264 147.468 1.00 22.62 244 GLU B CA 1
ATOM 5407 C C . GLU B 1 246 ? 37.185 78.753 146.396 1.00 22.12 244 GLU B C 1
ATOM 5408 O O . GLU B 1 246 ? 38.394 78.822 146.622 1.00 23.39 244 GLU B O 1
ATOM 5414 N N . ILE B 1 247 ? 36.651 79.074 145.223 1.00 20.07 245 ILE B N 1
ATOM 5415 C CA . ILE B 1 247 ? 37.478 79.493 144.099 1.00 20.60 245 ILE B CA 1
ATOM 5416 C C . ILE B 1 247 ? 37.683 81.000 144.139 1.00 20.93 245 ILE B C 1
ATOM 5417 O O . ILE B 1 247 ? 38.781 81.485 144.426 1.00 19.75 245 ILE B O 1
ATOM 5422 N N . ALA B 1 248 ? 36.612 81.728 143.837 1.00 19.06 246 ALA B N 1
ATOM 5423 C CA . ALA B 1 248 ? 36.595 83.175 143.952 1.00 19.14 246 ALA B CA 1
ATOM 5424 C C . ALA B 1 248 ? 37.827 83.837 143.349 1.00 19.70 246 ALA B C 1
ATOM 5425 O O . ALA B 1 248 ? 37.978 83.910 142.132 1.00 19.04 246 ALA B O 1
ATOM 5427 N N . ASP B 1 249 ? 38.709 84.289 144.233 1.00 21.82 247 ASP B N 1
ATOM 5428 C CA . ASP B 1 249 ? 39.819 85.172 143.901 1.00 20.79 247 ASP B CA 1
ATOM 5429 C C . ASP B 1 249 ? 41.144 84.416 143.877 1.00 21.11 247 ASP B C 1
ATOM 5430 O O . ASP B 1 249 ? 42.152 84.913 143.373 1.00 21.54 247 ASP B O 1
ATOM 5435 N N . ASN B 1 250 ? 41.131 83.212 144.436 1.00 19.76 248 ASN B N 1
ATOM 5436 C CA . ASN B 1 250 ? 42.347 82.450 144.684 1.00 20.63 248 ASN B CA 1
ATOM 5437 C C . ASN B 1 250 ? 43.011 81.871 143.437 1.00 22.13 248 ASN B C 1
ATOM 5438 O O . ASN B 1 250 ? 42.393 81.782 142.369 1.00 20.54 248 ASN B O 1
ATOM 5443 N N . GLU B 1 251 ? 44.283 81.501 143.589 1.00 21.72 249 GLU B N 1
ATOM 5444 C CA . GLU B 1 251 ? 44.980 80.665 142.617 1.00 22.67 249 GLU B CA 1
ATOM 5445 C C . GLU B 1 251 ? 44.050 79.508 142.320 1.00 19.94 249 GLU B C 1
ATOM 5446 O O . GLU B 1 251 ? 43.785 78.687 143.192 1.00 20.03 249 GLU B O 1
ATOM 5452 N N . ALA B 1 252 ? 43.552 79.424 141.099 1.00 19.42 250 ALA B N 1
ATOM 5453 C CA . ALA B 1 252 ? 42.653 78.328 140.773 1.00 19.50 250 ALA B CA 1
ATOM 5454 C C . ALA B 1 252 ? 42.756 77.948 139.314 1.00 17.62 250 ALA B C 1
ATOM 5455 O O . ALA B 1 252 ? 43.072 78.779 138.464 1.00 17.79 250 ALA B O 1
ATOM 5457 N N . THR B 1 253 ? 42.502 76.676 139.036 1.00 17.18 251 THR B N 1
ATOM 5458 C CA . THR B 1 253 ? 42.466 76.178 137.672 1.00 16.90 251 THR B CA 1
ATOM 5459 C C . THR B 1 253 ? 41.176 75.409 137.466 1.00 17.28 251 THR B C 1
ATOM 5460 O O . THR B 1 253 ? 40.796 74.583 138.299 1.00 18.33 251 THR B O 1
ATOM 5464 N N . VAL B 1 254 ? 40.493 75.698 136.364 1.00 16.45 252 VAL B N 1
ATOM 5465 C CA . VAL B 1 254 ? 39.305 74.948 135.996 1.00 17.66 252 VAL B CA 1
ATOM 5466 C C . VAL B 1 254 ? 39.673 73.940 134.923 1.00 17.78 252 VAL B C 1
ATOM 5467 O O . VAL B 1 254 ? 40.211 74.301 133.877 1.00 15.92 252 VAL B O 1
ATOM 5471 N N . LEU B 1 255 ? 39.398 72.671 135.201 1.00 18.26 253 LEU B N 1
ATOM 5472 C CA . LEU B 1 255 ? 39.683 71.615 134.249 1.00 18.02 253 LEU B CA 1
ATOM 5473 C C . LEU B 1 255 ? 38.402 71.152 133.567 1.00 18.46 253 LEU B C 1
ATOM 5474 O O . LEU B 1 255 ? 37.676 70.305 134.093 1.00 18.75 253 LEU B O 1
ATOM 5479 N N . SER B 1 256 ? 38.119 71.715 132.396 1.00 17.78 254 SER B N 1
ATOM 5480 C CA . SER B 1 256 ? 36.960 71.281 131.628 1.00 18.52 254 SER B CA 1
ATOM 5481 C C . SER B 1 256 ? 37.249 69.944 130.937 1.00 18.95 254 SER B C 1
ATOM 5482 O O . SER B 1 256 ? 38.385 69.644 130.565 1.00 19.46 254 SER B O 1
ATOM 5485 N N . THR B 1 257 ? 36.209 69.148 130.760 1.00 18.69 255 THR B N 1
ATOM 5486 C CA . THR B 1 257 ? 36.380 67.746 130.439 1.00 18.75 255 THR B CA 1
ATOM 5487 C C . THR B 1 257 ? 35.397 67.274 129.371 1.00 19.58 255 THR B C 1
ATOM 5488 O O . THR B 1 257 ? 34.292 67.797 129.258 1.00 20.08 255 THR B O 1
ATOM 5492 N N . GLY B 1 258 ? 35.807 66.276 128.595 1.00 20.75 256 GLY B N 1
ATOM 5493 C CA . GLY B 1 258 ? 35.010 65.775 127.489 1.00 19.41 256 GLY B CA 1
ATOM 5494 C C . GLY B 1 258 ? 35.937 65.378 126.357 1.00 18.35 256 GLY B C 1
ATOM 5495 O O . GLY B 1 258 ? 37.064 64.952 126.609 1.00 17.79 256 GLY B O 1
ATOM 5496 N N . THR B 1 259 ? 35.480 65.522 125.116 1.00 16.39 257 THR B N 1
ATOM 5497 C CA . THR B 1 259 ? 36.333 65.222 123.973 1.00 18.29 257 THR B CA 1
ATOM 5498 C C . THR B 1 259 ? 37.715 65.822 124.218 1.00 19.19 257 THR B C 1
ATOM 5499 O O . THR B 1 259 ? 38.733 65.138 124.101 1.00 18.96 257 THR B O 1
ATOM 5503 N N . TRP B 1 260 ? 37.736 67.100 124.584 1.00 17.62 258 TRP B N 1
ATOM 5504 C CA . TRP B 1 260 ? 38.960 67.761 125.017 1.00 20.12 258 TRP B CA 1
ATOM 5505 C C . TRP B 1 260 ? 38.991 67.904 126.534 1.00 19.18 258 TRP B C 1
ATOM 5506 O O . TRP B 1 260 ? 37.968 68.184 127.158 1.00 18.89 258 TRP B O 1
ATOM 5517 N N . PHE B 1 261 ? 40.164 67.694 127.119 1.00 17.41 259 PHE B N 1
ATOM 5518 C CA . PHE B 1 261 ? 40.411 68.071 128.502 1.00 18.37 259 PHE B CA 1
ATOM 5519 C C . PHE B 1 261 ? 41.217 69.356 128.452 1.00 17.30 259 PHE B C 1
ATOM 5520 O O . PHE B 1 261 ? 42.345 69.366 127.966 1.00 16.53 259 PHE B O 1
ATOM 5528 N N . ILE B 1 262 ? 40.632 70.441 128.938 1.00 18.42 260 ILE B N 1
ATOM 5529 C CA . ILE B 1 262 ? 41.287 71.738 128.869 1.00 17.77 260 ILE B CA 1
ATOM 5530 C C . ILE B 1 262 ? 41.487 72.319 130.260 1.00 16.52 260 ILE B C 1
ATOM 5531 O O . ILE B 1 262 ? 40.538 72.449 131.023 1.00 18.73 260 ILE B O 1
ATOM 5536 N N . ALA B 1 263 ? 42.729 72.651 130.590 1.00 17.81 261 ALA B N 1
ATOM 5537 C CA . ALA B 1 263 ? 43.034 73.279 131.872 1.00 17.53 261 ALA B CA 1
ATOM 5538 C C . ALA B 1 263 ? 43.269 74.775 131.692 1.00 17.57 261 ALA B C 1
ATOM 5539 O O . ALA B 1 263 ? 44.206 75.183 131.007 1.00 17.31 261 ALA B O 1
ATOM 5549 N N . ARG B 1 265 ? 44.057 78.211 133.816 1.00 17.52 263 ARG B N 1
ATOM 5550 C CA . ARG B 1 265 ? 44.506 78.686 135.116 1.00 18.60 263 ARG B CA 1
ATOM 5551 C C . ARG B 1 265 ? 44.189 80.162 135.326 1.00 20.37 263 ARG B C 1
ATOM 5552 O O . ARG B 1 265 ? 44.333 80.979 134.416 1.00 18.92 263 ARG B O 1
ATOM 5560 N N . LEU B 1 266 ? 43.743 80.484 136.535 1.00 20.31 264 LEU B N 1
ATOM 5561 C CA . LEU B 1 266 ? 43.529 81.860 136.955 1.00 20.53 264 LEU B CA 1
ATOM 5562 C C . LEU B 1 266 ? 44.638 82.255 137.928 1.00 21.36 264 LEU B C 1
ATOM 5563 O O . LEU B 1 266 ? 44.449 82.233 139.148 1.00 21.27 264 LEU B O 1
ATOM 5568 N N . PRO B 1 267 ? 45.808 82.613 137.385 1.00 21.23 265 PRO B N 1
ATOM 5569 C CA . PRO B 1 267 ? 47.002 82.851 138.204 1.00 22.94 265 PRO B CA 1
ATOM 5570 C C . PRO B 1 267 ? 46.750 83.937 139.244 1.00 25.29 265 PRO B C 1
ATOM 5571 O O . PRO B 1 267 ? 46.131 84.951 138.920 1.00 24.92 265 PRO B O 1
ATOM 5575 N N . ALA B 1 268 ? 47.221 83.726 140.470 1.00 23.11 266 ALA B N 1
ATOM 5576 C CA . ALA B 1 268 ? 47.051 84.714 141.529 1.00 24.96 266 ALA B CA 1
ATOM 5577 C C . ALA B 1 268 ? 48.121 85.801 141.456 1.00 27.22 266 ALA B C 1
ATOM 5578 O O . ALA B 1 268 ? 48.140 86.722 142.273 1.00 28.66 266 ALA B O 1
ATOM 5580 N N . THR B 1 269 ? 49.013 85.686 140.476 1.00 25.63 267 THR B N 1
ATOM 5581 C CA . THR B 1 269 ? 50.012 86.718 140.217 1.00 26.04 267 THR B CA 1
ATOM 5582 C C . THR B 1 269 ? 50.226 86.874 138.717 1.00 25.47 267 THR B C 1
ATOM 5583 O O . THR B 1 269 ? 49.768 86.043 137.930 1.00 24.25 267 THR B O 1
ATOM 5587 N N . PRO B 1 270 ? 50.907 87.957 138.313 1.00 25.43 268 PRO B N 1
ATOM 5588 C CA . PRO B 1 270 ? 51.473 88.000 136.963 1.00 24.08 268 PRO B CA 1
ATOM 5589 C C . PRO B 1 270 ? 52.413 86.811 136.796 1.00 24.13 268 PRO B C 1
ATOM 5590 O O . PRO B 1 270 ? 53.232 86.560 137.680 1.00 25.42 268 PRO B O 1
ATOM 5594 N N . VAL B 1 271 ? 52.285 86.071 135.700 1.00 23.29 269 VAL B N 1
ATOM 5595 C CA . VAL B 1 271 ? 53.121 84.893 135.499 1.00 21.59 269 VAL B CA 1
ATOM 5596 C C . VAL B 1 271 ? 53.743 84.861 134.109 1.00 20.31 269 VAL B C 1
ATOM 5597 O O . VAL B 1 271 ? 53.235 85.473 133.167 1.00 18.47 269 VAL B O 1
ATOM 5601 N N . ASP B 1 272 ? 54.855 84.143 134.000 1.00 20.51 270 ASP B N 1
ATOM 5602 C CA . ASP B 1 272 ? 55.601 84.046 132.757 1.00 18.32 270 ASP B CA 1
ATOM 5603 C C . ASP B 1 272 ? 54.901 83.121 131.772 1.00 18.60 270 ASP B C 1
ATOM 5604 O O . ASP B 1 272 ? 54.904 81.901 131.943 1.00 20.95 270 ASP B O 1
ATOM 5609 N N . THR B 1 273 ? 54.305 83.704 130.739 1.00 17.45 271 THR B N 1
ATOM 5610 C CA . THR B 1 273 ? 53.653 82.913 129.706 1.00 18.31 271 THR B CA 1
ATOM 5611 C C . THR B 1 273 ? 54.544 82.788 128.476 1.00 16.99 271 THR B C 1
ATOM 5612 O O . THR B 1 273 ? 54.339 81.915 127.641 1.00 17.35 271 THR B O 1
ATOM 5616 N N . ALA B 1 274 ? 55.543 83.657 128.382 1.00 16.11 272 ALA B N 1
ATOM 5617 C CA . ALA B 1 274 ? 56.409 83.698 127.206 1.00 17.97 272 ALA B CA 1
ATOM 5618 C C . ALA B 1 274 ? 57.267 82.442 126.993 1.00 16.94 272 ALA B C 1
ATOM 5619 O O . ALA B 1 274 ? 57.783 82.227 125.899 1.00 16.82 272 ALA B O 1
ATOM 5621 N N . THR B 1 275 ? 57.427 81.623 128.029 1.00 16.59 273 THR B N 1
ATOM 5622 C CA . THR B 1 275 ? 58.200 80.388 127.899 1.00 17.57 273 THR B CA 1
ATOM 5623 C C . THR B 1 275 ? 57.319 79.145 127.793 1.00 19.52 273 THR B C 1
ATOM 5624 O O . THR B 1 275 ? 57.813 78.021 127.905 1.00 21.60 273 THR B O 1
ATOM 5628 N N . LEU B 1 276 ? 56.020 79.337 127.594 1.00 17.83 274 LEU B N 1
ATOM 5629 C CA . LEU B 1 276 ? 55.112 78.202 127.475 1.00 18.67 274 LEU B CA 1
ATOM 5630 C C . LEU B 1 276 ? 55.373 77.454 126.176 1.00 18.62 274 LEU B C 1
ATOM 5631 O O . LEU B 1 276 ? 55.536 78.071 125.125 1.00 20.32 274 LEU B O 1
ATOM 5636 N N . PRO B 1 277 ? 55.415 76.118 126.244 1.00 18.41 275 PRO B N 1
ATOM 5637 C CA . PRO B 1 277 ? 55.763 75.316 125.066 1.00 17.91 275 PRO B CA 1
ATOM 5638 C C . PRO B 1 277 ? 54.602 75.273 124.079 1.00 17.76 275 PRO B C 1
ATOM 5639 O O . PRO B 1 277 ? 53.584 74.638 124.351 1.00 17.63 275 PRO B O 1
ATOM 5643 N N . GLU B 1 278 ? 54.756 75.946 122.948 1.00 18.23 276 GLU B N 1
ATOM 5644 C CA . GLU B 1 278 ? 53.722 75.950 121.925 1.00 19.80 276 GLU B CA 1
ATOM 5645 C C . GLU B 1 278 ? 53.490 74.546 121.381 1.00 19.82 276 GLU B C 1
ATOM 5646 O O . GLU B 1 278 ? 52.413 74.240 120.869 1.00 20.47 276 GLU B O 1
ATOM 5652 N N . ALA B 1 279 ? 54.501 73.693 121.510 1.00 18.67 277 ALA B N 1
ATOM 5653 C CA . ALA B 1 279 ? 54.471 72.370 120.891 1.00 19.20 277 ALA B CA 1
ATOM 5654 C C . ALA B 1 279 ? 53.895 71.281 121.796 1.00 19.77 277 ALA B C 1
ATOM 5655 O O . ALA B 1 279 ? 53.836 70.109 121.409 1.00 19.23 277 ALA B O 1
ATOM 5657 N N . ARG B 1 280 ? 53.480 71.659 123.000 1.00 18.65 278 ARG B N 1
ATOM 5658 C CA . ARG B 1 280 ? 52.857 70.703 123.906 1.00 17.37 278 ARG B CA 1
ATOM 5659 C C . ARG B 1 280 ? 51.414 71.090 124.217 1.00 18.60 278 ARG B C 1
ATOM 5660 O O . ARG B 1 280 ? 50.882 70.776 125.283 1.00 19.49 278 ARG B O 1
ATOM 5668 N N . ASP B 1 281 ? 50.789 71.772 123.262 1.00 18.63 279 ASP B N 1
ATOM 5669 C CA . ASP B 1 281 ? 49.377 72.123 123.338 1.00 17.91 279 ASP B CA 1
ATOM 5670 C C . ASP B 1 281 ? 49.063 73.012 124.536 1.00 18.98 279 ASP B C 1
ATOM 5671 O O . ASP B 1 281 ? 48.066 72.806 125.235 1.00 18.28 279 ASP B O 1
ATOM 5676 N N . CYS B 1 282 ? 49.933 73.989 124.776 1.00 18.17 280 CYS B N 1
ATOM 5677 C CA . CYS B 1 282 ? 49.644 75.056 125.719 1.00 16.39 280 CYS B CA 1
ATOM 5678 C C . CYS B 1 282 ? 49.283 76.295 124.921 1.00 16.71 280 CYS B C 1
ATOM 5679 O O . CYS B 1 282 ? 49.676 76.435 123.768 1.00 16.85 280 CYS B O 1
ATOM 5682 N N . LEU B 1 283 ? 48.525 77.188 125.537 1.00 17.04 281 LEU B N 1
ATOM 5683 C CA . LEU B 1 283 ? 48.140 78.433 124.893 1.00 17.06 281 LEU B CA 1
ATOM 5684 C C . LEU B 1 283 ? 47.766 79.419 125.980 1.00 15.58 281 LEU B C 1
ATOM 5685 O O . LEU B 1 283 ? 47.679 79.044 127.145 1.00 15.10 281 LEU B O 1
ATOM 5690 N N . VAL B 1 284 ? 47.572 80.679 125.607 1.00 15.15 282 VAL B N 1
ATOM 5691 C CA . VAL B 1 284 ? 47.205 81.699 126.583 1.00 16.05 282 VAL B CA 1
ATOM 5692 C C . VAL B 1 284 ? 45.885 82.376 126.230 1.00 16.61 282 VAL B C 1
ATOM 5693 O O . VAL B 1 284 ? 45.753 83.014 125.183 1.00 16.14 282 VAL B O 1
ATOM 5697 N N . ASN B 1 285 ? 44.906 82.219 127.114 1.00 16.48 283 ASN B N 1
ATOM 5698 C CA . ASN B 1 285 ? 43.623 82.891 126.970 1.00 15.81 283 ASN B CA 1
ATOM 5699 C C . ASN B 1 285 ? 43.608 84.164 127.798 1.00 15.73 283 ASN B C 1
ATOM 5700 O O . ASN B 1 285 ? 44.612 84.525 128.404 1.00 16.04 283 ASN B O 1
ATOM 5705 N N . VAL B 1 286 ? 42.464 84.837 127.823 1.00 15.51 284 VAL B N 1
ATOM 5706 C CA . VAL B 1 286 ? 42.303 86.051 128.609 1.00 16.33 284 VAL B CA 1
ATOM 5707 C C . VAL B 1 286 ? 40.945 86.023 129.306 1.00 16.15 284 VAL B C 1
ATOM 5708 O O . VAL B 1 286 ? 39.969 85.536 128.739 1.00 18.04 284 VAL B O 1
ATOM 5712 N N . ASP B 1 287 ? 40.878 86.518 130.539 1.00 15.08 285 ASP B N 1
ATOM 5713 C CA . ASP B 1 287 ? 39.605 86.561 131.256 1.00 15.84 285 ASP B CA 1
ATOM 5714 C C . ASP B 1 287 ? 38.877 87.904 131.051 1.00 16.79 285 ASP B C 1
ATOM 5715 O O . ASP B 1 287 ? 39.398 88.801 130.384 1.00 15.10 285 ASP B O 1
ATOM 5720 N N . VAL B 1 288 ? 37.677 88.044 131.611 1.00 14.99 286 VAL B N 1
ATOM 5721 C CA . VAL B 1 288 ? 36.901 89.262 131.371 1.00 15.91 286 VAL B CA 1
ATOM 5722 C C . VAL B 1 288 ? 37.610 90.522 131.867 1.00 15.94 286 VAL B C 1
ATOM 5723 O O . VAL B 1 288 ? 37.332 91.617 131.385 1.00 15.78 286 VAL B O 1
ATOM 5727 N N . HIS B 1 289 ? 38.534 90.359 132.814 1.00 17.23 287 HIS B N 1
ATOM 5728 C CA . HIS B 1 289 ? 39.308 91.488 133.334 1.00 17.76 287 HIS B CA 1
ATOM 5729 C C . HIS B 1 289 ? 40.544 91.780 132.492 1.00 17.61 287 HIS B C 1
ATOM 5730 O O . HIS B 1 289 ? 41.267 92.736 132.762 1.00 17.83 287 HIS B O 1
ATOM 5737 N N . GLY B 1 290 ? 40.789 90.956 131.478 1.00 16.81 288 GLY B N 1
ATOM 5738 C CA . GLY B 1 290 ? 41.918 91.165 130.590 1.00 14.80 288 GLY B CA 1
ATOM 5739 C C . GLY B 1 290 ? 43.205 90.478 131.023 1.00 16.72 288 GLY B C 1
ATOM 5740 O O . GLY B 1 290 ? 44.232 90.611 130.360 1.00 15.75 288 GLY B O 1
ATOM 5741 N N . ARG B 1 291 ? 43.154 89.736 132.126 1.00 16.24 289 ARG B N 1
ATOM 5742 C CA . ARG B 1 291 ? 44.330 89.027 132.624 1.00 18.39 289 ARG B CA 1
ATOM 5743 C C . ARG B 1 291 ? 44.576 87.725 131.870 1.00 17.70 289 ARG B C 1
ATOM 5744 O O . ARG B 1 291 ? 43.634 87.043 131.467 1.00 16.02 289 ARG B O 1
ATOM 5752 N N . PRO B 1 292 ? 45.857 87.371 131.681 1.00 19.29 290 PRO B N 1
ATOM 5753 C CA . PRO B 1 292 ? 46.197 86.129 130.982 1.00 16.45 290 PRO B CA 1
ATOM 5754 C C . PRO B 1 292 ? 45.654 84.899 131.700 1.00 16.58 290 PRO B C 1
ATOM 5755 O O . PRO B 1 292 ? 45.703 84.820 132.927 1.00 15.94 290 PRO B O 1
ATOM 5759 N N . VAL B 1 293 ? 45.123 83.962 130.922 1.00 15.60 291 VAL B N 1
ATOM 5760 C CA . VAL B 1 293 ? 44.690 82.672 131.430 1.00 15.82 291 VAL B CA 1
ATOM 5761 C C . VAL B 1 293 ? 45.496 81.599 130.712 1.00 16.87 291 VAL B C 1
ATOM 5762 O O . VAL B 1 293 ? 45.160 81.203 129.597 1.00 17.99 291 VAL B O 1
ATOM 5766 N N . PRO B 1 294 ? 46.591 81.149 131.335 1.00 17.10 292 PRO B N 1
ATOM 5767 C CA . PRO B 1 294 ? 47.394 80.063 130.766 1.00 17.18 292 PRO B CA 1
ATOM 5768 C C . PRO B 1 294 ? 46.555 78.799 130.612 1.00 17.51 292 PRO B C 1
ATOM 5769 O O . PRO B 1 294 ? 45.751 78.500 131.499 1.00 17.75 292 PRO B O 1
ATOM 5773 N N . SER B 1 295 ? 46.736 78.072 129.511 1.00 15.39 293 SER B N 1
ATOM 5774 C CA . SER B 1 295 ? 45.941 76.868 129.261 1.00 19.08 293 SER B CA 1
ATOM 5775 C C . SER B 1 295 ? 46.723 75.715 128.622 1.00 17.20 293 SER B C 1
ATOM 5776 O O . SER B 1 295 ? 47.616 75.929 127.809 1.00 16.39 293 SER B O 1
ATOM 5779 N N . ALA B 1 296 ? 46.360 74.493 128.991 1.00 15.93 294 ALA B N 1
ATOM 5780 C CA . ALA B 1 296 ? 46.960 73.298 128.417 1.00 18.38 294 ALA B CA 1
ATOM 5781 C C . ALA B 1 296 ? 45.858 72.344 127.980 1.00 19.59 294 ALA B C 1
ATOM 5782 O O . ALA B 1 296 ? 44.837 72.220 128.655 1.00 19.13 294 ALA B O 1
ATOM 5784 N N . ARG B 1 297 ? 46.066 71.664 126.858 1.00 19.59 295 ARG B N 1
ATOM 5785 C CA . ARG B 1 297 ? 45.015 70.832 126.283 1.00 20.13 295 ARG B CA 1
ATOM 5786 C C . ARG B 1 297 ? 45.482 69.439 125.884 1.00 20.03 295 ARG B C 1
ATOM 5787 O O . ARG B 1 297 ? 46.649 69.228 125.559 1.00 18.41 295 ARG B O 1
ATOM 5795 N N . PHE B 1 298 ? 44.544 68.498 125.899 1.00 20.35 296 PHE B N 1
ATOM 5796 C CA . PHE B 1 298 ? 44.717 67.217 125.223 1.00 19.86 296 PHE B CA 1
ATOM 5797 C C . PHE B 1 298 ? 43.357 66.563 125.068 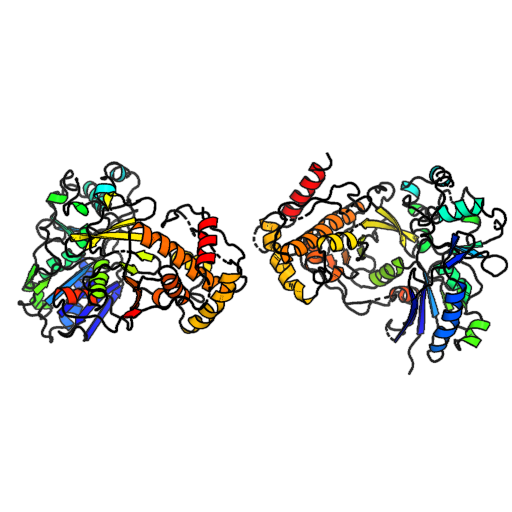1.00 18.42 296 PHE B C 1
ATOM 5798 O O . PHE B 1 298 ? 42.451 66.840 125.846 1.00 19.38 296 PHE B O 1
ATOM 5814 N N . GLY B 1 300 ? 41.588 64.122 125.961 1.00 17.29 298 GLY B N 1
ATOM 5815 C CA . GLY B 1 300 ? 41.345 63.059 126.916 1.00 19.17 298 GLY B CA 1
ATOM 5816 C C . GLY B 1 300 ? 40.117 62.235 126.575 1.00 19.91 298 GLY B C 1
ATOM 5817 O O . GLY B 1 300 ? 40.151 61.004 126.609 1.00 19.80 298 GLY B O 1
ATOM 5818 N N . GLY B 1 301 ? 39.033 62.924 126.232 1.00 19.41 299 GLY B N 1
ATOM 5819 C CA . GLY B 1 301 ? 37.792 62.271 125.876 1.00 18.83 299 GLY B CA 1
ATOM 5820 C C . GLY B 1 301 ? 37.993 61.286 124.750 1.00 21.09 299 GLY B C 1
ATOM 5821 O O . GLY B 1 301 ? 37.714 60.103 124.901 1.00 24.61 299 GLY B O 1
ATOM 5822 N N . ARG B 1 302 ? 38.492 61.775 123.621 1.00 20.87 300 ARG B N 1
ATOM 5823 C CA . ARG B 1 302 ? 38.679 60.936 122.449 1.00 22.95 300 ARG B CA 1
ATOM 5824 C C . ARG B 1 302 ? 39.635 59.769 122.723 1.00 23.65 300 ARG B C 1
ATOM 5825 O O . ARG B 1 302 ? 39.402 58.650 122.267 1.00 23.30 300 ARG B O 1
ATOM 5833 N N . GLU B 1 303 ? 40.703 60.028 123.474 1.00 22.80 301 GLU B N 1
ATOM 5834 C CA . GLU B 1 303 ? 41.665 58.979 123.800 1.00 21.03 301 GLU B CA 1
ATOM 5835 C C . GLU B 1 303 ? 41.004 57.869 124.608 1.00 23.15 301 GLU B C 1
ATOM 5836 O O . GLU B 1 303 ? 41.206 56.687 124.335 1.00 22.87 301 GLU B O 1
ATOM 5842 N N . ILE B 1 304 ? 40.205 58.249 125.600 1.00 23.86 302 ILE B N 1
ATOM 5843 C CA . ILE B 1 304 ? 39.524 57.262 126.427 1.00 23.49 302 ILE B CA 1
ATOM 5844 C C . ILE B 1 304 ? 38.512 56.447 125.625 1.00 24.98 302 ILE B C 1
ATOM 5845 O O . ILE B 1 304 ? 38.455 55.226 125.764 1.00 26.77 302 ILE B O 1
ATOM 5850 N N . GLU B 1 305 ? 37.725 57.115 124.783 1.00 24.31 303 GLU B N 1
ATOM 5851 C CA . GLU B 1 305 ? 36.779 56.414 123.913 1.00 25.88 303 GLU B CA 1
ATOM 5852 C C . GLU B 1 305 ? 37.481 55.313 123.120 1.00 26.64 303 GLU B C 1
ATOM 5853 O O . GLU B 1 305 ? 36.952 54.213 122.967 1.00 29.89 303 GLU B O 1
ATOM 5859 N N . THR B 1 306 ? 38.666 55.621 122.604 1.00 23.41 304 THR B N 1
ATOM 5860 C CA . THR B 1 306 ? 39.445 54.651 121.846 1.00 25.03 304 THR B CA 1
ATOM 5861 C C . THR B 1 306 ? 39.838 53.469 122.728 1.00 26.61 304 THR B C 1
ATOM 5862 O O . THR B 1 306 ? 39.875 52.327 122.270 1.00 28.27 304 THR B O 1
ATOM 5866 N N . LEU B 1 307 ? 40.128 53.750 123.995 1.00 24.43 305 LEU B N 1
ATOM 5867 C CA . LEU B 1 307 ? 40.574 52.719 124.927 1.00 25.77 305 LEU B CA 1
ATOM 5868 C C . LEU B 1 307 ? 39.455 51.787 125.384 1.00 28.38 305 LEU B C 1
ATOM 5869 O O . LEU B 1 307 ? 39.688 50.604 125.611 1.00 29.56 305 LEU B O 1
ATOM 5874 N N . ILE B 1 308 ? 38.246 52.323 125.522 1.00 28.56 306 ILE B N 1
ATOM 5875 C CA . ILE B 1 308 ? 37.141 51.576 126.121 1.00 30.74 306 ILE B CA 1
ATOM 5876 C C . ILE B 1 308 ? 36.204 50.941 125.093 1.00 34.15 306 ILE B C 1
ATOM 5877 O O . ILE B 1 308 ? 35.394 50.082 125.436 1.00 36.39 306 ILE B O 1
ATOM 5882 N N . GLU B 1 309 ? 36.302 51.381 123.843 1.00 33.32 307 GLU B N 1
ATOM 5883 C CA . GLU B 1 309 ? 35.638 50.708 122.724 1.00 35.05 307 GLU B CA 1
ATOM 5884 C C . GLU B 1 309 ? 34.102 50.804 122.689 1.00 37.40 307 GLU B C 1
ATOM 5885 O O . GLU B 1 309 ? 33.526 51.071 121.634 1.00 37.02 307 GLU B O 1
ATOM 5891 N N . ILE B 1 310 ? 33.439 50.593 123.824 1.00 37.04 308 ILE B N 1
ATOM 5892 C CA . ILE B 1 310 ? 31.976 50.556 123.848 1.00 36.48 308 ILE B CA 1
ATOM 5893 C C . ILE B 1 310 ? 31.358 51.597 124.778 1.00 36.81 308 ILE B C 1
ATOM 5894 O O . ILE B 1 310 ? 31.931 51.933 125.812 1.00 36.71 308 ILE B O 1
ATOM 5899 N N . ASP B 1 311 ? 30.184 52.099 124.400 1.00 38.01 309 ASP B N 1
ATOM 5900 C CA . ASP B 1 311 ? 29.400 52.989 125.252 1.00 38.46 309 ASP B CA 1
ATOM 5901 C C . ASP B 1 311 ? 29.180 52.369 126.630 1.00 38.90 309 ASP B C 1
ATOM 5902 O O . ASP B 1 311 ? 29.165 53.066 127.648 1.00 36.83 309 ASP B O 1
ATOM 5907 N N . THR B 1 312 ? 29.003 51.052 126.648 1.00 38.49 310 THR B N 1
ATOM 5908 C CA . THR B 1 312 ? 28.736 50.318 127.878 1.00 38.96 310 THR B CA 1
ATOM 5909 C C . THR B 1 312 ? 29.849 50.503 128.898 1.00 38.58 310 THR B C 1
ATOM 5910 O O . THR B 1 312 ? 29.631 50.362 130.103 1.00 37.99 310 THR B O 1
ATOM 5914 N N . ARG B 1 313 ? 31.044 50.818 128.411 1.00 38.10 311 ARG B N 1
ATOM 5915 C CA . ARG B 1 313 ? 32.216 50.885 129.273 1.00 34.85 311 ARG B CA 1
ATOM 5916 C C . ARG B 1 313 ? 32.748 52.301 129.462 1.00 34.15 311 ARG B C 1
ATOM 5917 O O . ARG B 1 313 ? 33.839 52.491 129.998 1.00 31.78 311 ARG B O 1
ATOM 5925 N N . ARG B 1 314 ? 31.980 53.295 129.027 1.00 35.20 312 ARG B N 1
ATOM 5926 C CA . ARG B 1 314 ? 32.320 54.675 129.346 1.00 34.69 312 ARG B CA 1
ATOM 5927 C C . ARG B 1 314 ? 32.692 54.727 130.823 1.00 33.51 312 ARG B C 1
ATOM 5928 O O . ARG B 1 314 ? 31.992 54.165 131.667 1.00 31.16 312 ARG B O 1
ATOM 5936 N N . VAL B 1 315 ? 33.799 55.389 131.138 1.00 33.51 313 VAL B N 1
ATOM 5937 C CA . VAL B 1 315 ? 34.340 55.326 132.491 1.00 32.39 313 VAL B CA 1
ATOM 5938 C C . VAL B 1 315 ? 33.495 56.090 133.505 1.00 32.24 313 VAL B C 1
ATOM 5939 O O . VAL B 1 315 ? 33.762 56.036 134.705 1.00 32.62 313 VAL B O 1
ATOM 5943 N N . ASP B 1 316 ? 32.471 56.791 133.028 1.00 33.39 314 ASP B N 1
ATOM 5944 C CA . ASP B 1 316 ? 31.607 57.556 133.923 1.00 33.60 314 ASP B CA 1
ATOM 5945 C C . ASP B 1 316 ? 30.241 56.902 134.143 1.00 34.56 314 ASP B C 1
ATOM 5946 O O . ASP B 1 316 ? 29.321 57.538 134.661 1.00 33.01 314 ASP B O 1
ATOM 5951 N N . ILE B 1 317 ? 30.109 55.637 133.747 1.00 33.76 315 ILE B N 1
ATOM 5952 C CA . ILE B 1 317 ? 28.925 54.864 134.107 1.00 36.81 315 ILE B CA 1
ATOM 5953 C C . ILE B 1 317 ? 28.802 54.850 135.630 1.00 36.06 315 ILE B C 1
ATOM 5954 O O . ILE B 1 317 ? 29.565 54.174 136.320 1.00 38.14 315 ILE B O 1
ATOM 5959 N N . LYS B 1 318 ? 27.840 55.607 136.144 1.00 35.62 316 LYS B N 1
ATOM 5960 C CA . LYS B 1 318 ? 27.693 55.818 137.584 1.00 36.89 316 LYS B CA 1
ATOM 5961 C C . LYS B 1 318 ? 27.603 54.542 138.437 1.00 36.86 316 LYS B C 1
ATOM 5962 O O . LYS B 1 318 ? 28.162 54.489 139.533 1.00 37.59 316 LYS B O 1
ATOM 5968 N N . PRO B 1 319 ? 26.895 53.513 137.950 1.00 36.14 317 PRO B N 1
ATOM 5969 C CA . PRO B 1 319 ? 26.800 52.276 138.737 1.00 36.78 317 PRO B CA 1
ATOM 5970 C C . PRO B 1 319 ? 28.112 51.494 138.788 1.00 37.03 317 PRO B C 1
ATOM 5971 O O . PRO B 1 319 ? 28.369 50.794 139.770 1.00 36.80 317 PRO B O 1
ATOM 5975 N N . ASP B 1 320 ? 28.925 51.609 137.742 1.00 36.98 318 ASP B N 1
ATOM 5976 C CA . ASP B 1 320 ? 30.164 50.842 137.639 1.00 33.37 318 ASP B CA 1
ATOM 5977 C C . ASP B 1 320 ? 31.278 51.437 138.484 1.00 32.95 318 ASP B C 1
ATOM 5978 O O . ASP B 1 320 ? 32.323 50.817 138.660 1.00 34.03 318 ASP B O 1
ATOM 5983 N N . GLN B 1 321 ? 31.054 52.642 138.999 1.00 33.75 319 GLN B N 1
ATOM 5984 C CA . GLN B 1 321 ? 32.089 53.366 139.736 1.00 33.16 319 GLN B CA 1
ATOM 5985 C C . GLN B 1 321 ? 32.713 52.559 140.882 1.00 33.14 319 GLN B C 1
ATOM 5986 O O . GLN B 1 321 ? 33.935 52.527 141.018 1.00 32.20 319 GLN B O 1
ATOM 5992 N N . PRO B 1 322 ? 31.880 51.907 141.712 1.00 35.20 320 PRO B N 1
ATOM 5993 C CA . PRO B 1 322 ? 32.440 51.086 142.796 1.00 34.77 320 PRO B CA 1
ATOM 5994 C C . PRO B 1 322 ? 33.366 49.981 142.284 1.00 33.24 320 PRO B C 1
ATOM 5995 O O . PRO B 1 322 ? 34.455 49.793 142.833 1.00 34.59 320 PRO B O 1
ATOM 5999 N N . ALA B 1 323 ? 32.941 49.262 141.249 1.00 31.72 321 ALA B N 1
ATOM 6000 C CA . ALA B 1 323 ? 33.774 48.217 140.662 1.00 31.58 321 ALA B CA 1
ATOM 6001 C C . ALA B 1 323 ? 35.001 48.813 139.977 1.00 32.73 321 ALA B C 1
ATOM 6002 O O . ALA B 1 323 ? 36.062 48.188 139.930 1.00 32.53 321 ALA B O 1
ATOM 6004 N N . LEU B 1 324 ? 34.849 50.026 139.451 1.00 32.45 322 LEU B N 1
ATOM 6005 C CA . LEU B 1 324 ? 35.963 50.753 138.851 1.00 31.01 322 LEU B CA 1
ATOM 6006 C C . LEU B 1 324 ? 37.060 51.046 139.873 1.00 30.28 322 LEU B C 1
ATOM 6007 O O . LEU B 1 324 ? 38.232 50.763 139.626 1.00 28.57 322 LEU B O 1
ATOM 6012 N N . LEU B 1 325 ? 36.681 51.607 141.018 1.00 30.53 323 LEU B N 1
ATOM 6013 C CA . LEU B 1 325 ? 37.638 51.837 142.097 1.00 30.77 323 LEU B CA 1
ATOM 6014 C C . LEU B 1 325 ? 38.296 50.535 142.541 1.00 31.13 323 LEU B C 1
ATOM 6015 O O . LEU B 1 325 ? 39.482 50.508 142.851 1.00 29.21 323 LEU B O 1
ATOM 6020 N N . ALA B 1 326 ? 37.509 49.463 142.575 1.00 33.24 324 ALA B N 1
ATOM 6021 C CA . ALA B 1 326 ? 37.951 48.178 143.122 1.00 34.00 324 ALA B CA 1
ATOM 6022 C C . ALA B 1 326 ? 38.963 47.463 142.235 1.00 33.96 324 ALA B C 1
ATOM 6023 O O . ALA B 1 326 ? 39.666 46.565 142.695 1.00 34.08 324 ALA B O 1
ATOM 6025 N N . ALA B 1 327 ? 39.033 47.860 140.968 1.00 33.80 325 ALA B N 1
ATOM 6026 C CA . ALA B 1 327 ? 39.985 47.263 140.035 1.00 30.83 325 ALA B CA 1
ATOM 6027 C C . ALA B 1 327 ? 41.350 47.928 140.148 1.00 29.75 325 ALA B C 1
ATOM 6028 O O . ALA B 1 327 ? 42.349 47.395 139.667 1.00 31.06 325 ALA B O 1
ATOM 6030 N N . VAL B 1 328 ? 41.387 49.089 140.794 1.00 28.76 326 VAL B N 1
ATOM 6031 C CA . VAL B 1 328 ? 42.614 49.881 140.902 1.00 30.60 326 VAL B CA 1
ATOM 6032 C C . VAL B 1 328 ? 43.784 49.164 141.590 1.00 29.98 326 VAL B C 1
ATOM 6033 O O . VAL B 1 328 ? 44.885 49.116 141.042 1.00 29.70 326 VAL B O 1
ATOM 6037 N N . PRO B 1 329 ? 43.556 48.618 142.797 1.00 30.03 327 PRO B N 1
ATOM 6038 C CA . PRO B 1 329 ? 44.629 47.911 143.505 1.00 30.33 327 PRO B CA 1
ATOM 6039 C C . PRO B 1 329 ? 45.395 46.976 142.578 1.00 31.03 327 PRO B C 1
ATOM 6040 O O . PRO B 1 329 ? 46.628 46.954 142.587 1.00 29.94 327 PRO B O 1
ATOM 6044 N N . GLU B 1 330 ? 44.661 46.220 141.773 1.00 30.38 328 GLU B N 1
ATOM 6045 C CA . GLU B 1 330 ? 45.273 45.289 140.839 1.00 30.50 328 GLU B CA 1
ATOM 6046 C C . GLU B 1 330 ? 46.119 46.021 139.802 1.00 31.36 328 GLU B C 1
ATOM 6047 O O . GLU B 1 330 ? 47.244 45.613 139.503 1.00 32.35 328 GLU B O 1
ATOM 6053 N N . VAL B 1 331 ? 45.574 47.109 139.264 1.00 29.15 329 VAL B N 1
ATOM 6054 C CA . VAL B 1 331 ? 46.262 47.908 138.257 1.00 27.83 329 VAL B CA 1
ATOM 6055 C C . VAL B 1 331 ? 47.606 48.435 138.755 1.00 29.48 329 VAL B C 1
ATOM 6056 O O . VAL B 1 331 ? 48.581 48.487 138.001 1.00 30.12 329 VAL B O 1
ATOM 6060 N N . LEU B 1 332 ? 47.657 48.827 140.023 1.00 29.46 330 LEU B N 1
ATOM 6061 C CA . LEU B 1 332 ? 48.888 49.359 140.594 1.00 29.75 330 LEU B CA 1
ATOM 6062 C C . LEU B 1 332 ? 49.871 48.254 140.959 1.00 31.07 330 LEU B C 1
ATOM 6063 O O . LEU B 1 332 ? 51.073 48.381 140.727 1.00 32.15 330 LEU B O 1
ATOM 6068 N N . ARG B 1 333 ? 49.352 47.172 141.523 1.00 20.00 331 ARG B N 1
ATOM 6069 C CA . ARG B 1 333 ? 50.176 46.046 141.948 1.00 20.00 331 ARG B CA 1
ATOM 6070 C C . ARG B 1 333 ? 50.934 45.442 140.770 1.00 20.00 331 ARG B C 1
ATOM 6071 O O . ARG B 1 333 ? 52.047 44.936 140.944 1.00 32.49 331 ARG B O 1
ATOM 6079 N N . HIS B 1 334 ? 50.337 45.490 139.587 1.00 33.27 332 HIS B N 1
ATOM 6080 C CA . HIS B 1 334 ? 50.927 44.872 138.402 1.00 29.66 332 HIS B CA 1
ATOM 6081 C C . HIS B 1 334 ? 51.471 45.884 137.407 1.00 28.59 332 HIS B C 1
ATOM 6082 O O . HIS B 1 334 ? 51.787 45.530 136.274 1.00 26.78 332 HIS B O 1
ATOM 6089 N N . GLY B 1 335 ? 51.579 47.139 137.830 1.00 30.50 333 GLY B N 1
ATOM 6090 C CA . GLY B 1 335 ? 52.071 48.189 136.960 1.00 27.87 333 GLY B CA 1
ATOM 6091 C C . GLY B 1 335 ? 51.386 48.174 135.605 1.00 25.63 333 GLY B C 1
ATOM 6092 O O . GLY B 1 335 ? 52.029 48.335 134.574 1.00 23.05 333 GLY B O 1
ATOM 6093 N N . ARG B 1 336 ? 50.075 47.962 135.603 1.00 26.39 334 ARG B N 1
ATOM 6094 C CA . ARG B 1 336 ? 49.313 47.995 134.362 1.00 26.29 334 ARG B CA 1
ATOM 6095 C C . ARG B 1 336 ? 49.116 49.443 133.939 1.00 24.56 334 ARG B C 1
ATOM 6096 O O . ARG B 1 336 ? 48.446 50.202 134.635 1.00 26.06 334 ARG B O 1
ATOM 6112 N N . ILE B 1 338 ? 49.203 52.664 130.499 1.00 22.58 336 ILE B N 1
ATOM 6113 C CA . ILE B 1 338 ? 49.121 53.075 129.102 1.00 20.68 336 ILE B CA 1
ATOM 6114 C C . ILE B 1 338 ? 50.098 54.221 128.831 1.00 20.42 336 ILE B C 1
ATOM 6115 O O . ILE B 1 338 ? 50.212 55.146 129.629 1.00 20.54 336 ILE B O 1
ATOM 6120 N N . LEU B 1 339 ? 50.801 54.153 127.705 1.00 20.51 337 LEU B N 1
ATOM 6121 C CA . LEU B 1 339 ? 51.737 55.196 127.309 1.00 18.46 337 LEU B CA 1
ATOM 6122 C C . LEU B 1 339 ? 51.170 56.042 126.169 1.00 19.60 337 LEU B C 1
ATOM 6123 O O . LEU B 1 339 ? 50.553 55.509 125.247 1.00 20.41 337 LEU B O 1
ATOM 6128 N N . PRO B 1 340 ? 51.382 57.369 126.233 1.00 20.03 338 PRO B N 1
ATOM 6129 C CA . PRO B 1 340 ? 50.857 58.364 125.284 1.00 19.84 338 PRO B CA 1
ATOM 6130 C C . PRO B 1 340 ? 51.547 58.267 123.927 1.00 20.16 338 PRO B C 1
ATOM 6131 O O . PRO B 1 340 ? 52.655 57.746 123.862 1.00 19.62 338 PRO B O 1
ATOM 6135 N N . THR B 1 341 ? 50.913 58.752 122.862 1.00 21.51 339 THR B N 1
ATOM 6136 C CA . THR B 1 341 ? 49.570 59.311 122.918 1.00 20.19 339 THR B CA 1
ATOM 6137 C C . THR B 1 341 ? 48.657 58.507 121.999 1.00 21.20 339 THR B C 1
ATOM 6138 O O . THR B 1 341 ? 49.118 57.843 121.073 1.00 20.01 339 THR B O 1
ATOM 6142 N N . LEU B 1 342 ? 47.357 58.578 122.244 1.00 22.98 340 LEU B N 1
ATOM 6143 C CA . LEU B 1 342 ? 46.405 57.903 121.376 1.00 22.71 340 LEU B CA 1
ATOM 6144 C C . LEU B 1 342 ? 45.886 58.842 120.287 1.00 23.34 340 LEU B C 1
ATOM 6145 O O . LEU B 1 342 ? 45.200 58.407 119.365 1.00 25.66 340 LEU B O 1
ATOM 6158 N N . ARG B 1 344 ? 47.984 61.334 118.110 1.00 22.40 342 ARG B N 1
ATOM 6159 C CA . ARG B 1 344 ? 49.226 61.968 117.676 1.00 24.24 342 ARG B CA 1
ATOM 6160 C C . ARG B 1 344 ? 48.994 63.427 117.285 1.00 23.84 342 ARG B C 1
ATOM 6161 O O . ARG B 1 344 ? 48.054 63.742 116.555 1.00 22.43 342 ARG B O 1
ATOM 6169 N N . GLY B 1 345 ? 49.847 64.318 117.779 1.00 22.77 343 GLY B N 1
ATOM 6170 C CA . GLY B 1 345 ? 49.767 65.721 117.414 1.00 21.93 343 GLY B CA 1
ATOM 6171 C C . GLY B 1 345 ? 48.988 66.586 118.389 1.00 20.92 343 GLY B C 1
ATOM 6172 O O . GLY B 1 345 ? 48.979 67.805 118.258 1.00 22.43 343 GLY B O 1
ATOM 6173 N N . PHE B 1 346 ? 48.343 65.961 119.368 1.00 20.22 344 PHE B N 1
ATOM 6174 C CA . PHE B 1 346 ? 47.575 66.688 120.374 1.00 20.96 344 PHE B CA 1
ATOM 6175 C C . PHE B 1 346 ? 48.015 66.323 121.786 1.00 20.18 344 PHE B C 1
ATOM 6176 O O . PHE B 1 346 ? 48.358 65.172 122.067 1.00 21.62 344 PHE B O 1
ATOM 6184 N N . GLY B 1 347 ? 47.997 67.308 122.675 1.00 19.51 345 GLY B N 1
ATOM 6185 C CA . GLY B 1 347 ? 48.381 67.088 124.053 1.00 18.64 345 GLY B CA 1
ATOM 6186 C C . GLY B 1 347 ? 49.849 67.367 124.293 1.00 19.30 345 GLY B C 1
ATOM 6187 O O . GLY B 1 347 ? 50.563 67.801 123.385 1.00 19.42 345 GLY B O 1
ATOM 6188 N N . PRO B 1 348 ? 50.306 67.118 125.527 1.00 17.98 346 PRO B N 1
ATOM 6189 C CA . PRO B 1 348 ? 51.682 67.363 125.975 1.00 19.85 346 PRO B CA 1
ATOM 6190 C C . PRO B 1 348 ? 52.674 66.351 125.389 1.00 20.21 346 PRO B C 1
ATOM 6191 O O . PRO B 1 348 ? 53.873 66.628 125.341 1.00 20.50 346 PRO B O 1
ATOM 6195 N N . TYR B 1 349 ? 52.176 65.198 124.953 1.00 18.88 347 TYR B N 1
ATOM 6196 C CA . TYR B 1 349 ? 53.018 64.165 124.359 1.00 19.70 347 TYR B CA 1
ATOM 6197 C C . TYR B 1 349 ? 52.576 63.871 122.930 1.00 19.88 347 TYR B C 1
ATOM 6198 O O . TYR B 1 349 ? 52.284 62.726 122.591 1.00 20.32 347 TYR B O 1
ATOM 6207 N N . PRO B 1 350 ? 52.530 64.907 122.083 1.00 19.32 348 PRO B N 1
ATOM 6208 C CA . PRO B 1 350 ? 51.928 64.787 120.751 1.00 21.12 348 PRO B CA 1
ATOM 6209 C C . PRO B 1 350 ? 52.582 63.708 119.882 1.00 23.23 348 PRO B C 1
ATOM 6210 O O . PRO B 1 350 ? 51.968 63.257 118.917 1.00 23.35 348 PRO B O 1
ATOM 6214 N N . HIS B 1 351 ? 53.806 63.309 120.213 1.00 22.55 349 HIS B N 1
ATOM 6215 C CA . HIS B 1 351 ? 54.538 62.350 119.394 1.00 25.15 349 HIS B CA 1
ATOM 6216 C C . HIS B 1 351 ? 54.653 60.979 120.043 1.00 24.44 349 HIS B C 1
ATOM 6217 O O . HIS B 1 351 ? 54.949 59.994 119.372 1.00 27.61 349 HIS B O 1
ATOM 6224 N N . GLY B 1 352 ? 54.434 60.911 121.349 1.00 23.07 350 GLY B N 1
ATOM 6225 C CA . GLY B 1 352 ? 54.509 59.636 122.039 1.00 23.47 350 GLY B CA 1
ATOM 6226 C C . GLY B 1 352 ? 53.799 58.534 121.274 1.00 22.58 350 GLY B C 1
ATOM 6227 O O . GLY B 1 352 ? 52.697 58.731 120.750 1.00 23.67 350 GLY B O 1
ATOM 6228 N N . ARG B 1 353 ? 54.435 57.372 121.201 1.00 22.34 351 ARG B N 1
ATOM 6229 C CA . ARG B 1 353 ? 53.837 56.199 120.569 1.00 24.91 351 ARG B CA 1
ATOM 6230 C C . ARG B 1 353 ? 52.921 55.457 121.547 1.00 22.25 351 ARG B C 1
ATOM 6231 O O . ARG B 1 353 ? 53.355 55.047 122.620 1.00 22.49 351 ARG B O 1
ATOM 6239 N N . PHE B 1 354 ? 51.656 55.286 121.182 1.00 21.97 352 PHE B N 1
ATOM 6240 C CA . PHE B 1 354 ? 50.722 54.568 122.048 1.00 21.37 352 PHE B CA 1
ATOM 6241 C C . PHE B 1 354 ? 51.178 53.134 122.294 1.00 20.87 352 PHE B C 1
ATOM 6242 O O . PHE B 1 354 ? 51.462 52.390 121.357 1.00 21.03 352 PHE B O 1
ATOM 6250 N N . ALA B 1 355 ? 51.235 52.747 123.562 1.00 20.79 353 ALA B N 1
ATOM 6251 C CA . ALA B 1 355 ? 51.665 51.408 123.927 1.00 20.83 353 ALA B CA 1
ATOM 6252 C C . ALA B 1 355 ? 51.065 50.993 125.257 1.00 19.85 353 ALA B C 1
ATOM 6253 O O . ALA B 1 355 ? 50.794 51.836 126.112 1.00 19.86 353 ALA B O 1
ATOM 6255 N N . TRP B 1 356 ? 50.860 49.688 125.419 1.00 19.38 354 TRP B N 1
ATOM 6256 C CA . TRP B 1 356 ? 50.353 49.118 126.662 1.00 19.15 354 TRP B CA 1
ATOM 6257 C C . TRP B 1 356 ? 51.482 48.463 127.439 1.00 21.42 354 TRP B C 1
ATOM 6258 O O . TRP B 1 356 ? 52.338 47.798 126.862 1.00 21.68 354 TRP B O 1
ATOM 6269 N N . ILE B 1 357 ? 51.480 48.642 128.753 1.00 22.46 355 ILE B N 1
ATOM 6270 C CA . ILE B 1 357 ? 52.395 47.906 129.606 1.00 21.51 355 ILE B CA 1
ATOM 6271 C C . ILE B 1 357 ? 51.576 47.045 130.558 1.00 22.01 355 ILE B C 1
ATOM 6272 O O . ILE B 1 357 ? 50.767 47.558 131.328 1.00 22.43 355 ILE B O 1
ATOM 6277 N N . ASN B 1 358 ? 51.773 45.732 130.473 1.00 22.33 356 ASN B N 1
ATOM 6278 C CA . ASN B 1 358 ? 51.033 44.775 131.286 1.00 22.09 356 ASN B CA 1
ATOM 6279 C C . ASN B 1 358 ? 49.526 44.948 131.180 1.00 22.10 356 ASN B C 1
ATOM 6280 O O . ASN B 1 358 ? 48.845 45.069 132.196 1.00 24.38 356 ASN B O 1
ATOM 6285 N N . ARG B 1 359 ? 49.009 44.952 129.956 1.00 21.46 357 ARG B N 1
ATOM 6286 C CA . ARG B 1 359 ? 47.577 45.127 129.742 1.00 22.91 357 ARG B CA 1
ATOM 6287 C C . ARG B 1 359 ? 46.775 43.987 130.359 1.00 26.17 357 ARG B C 1
ATOM 6288 O O . ARG B 1 359 ? 47.056 42.816 130.105 1.00 26.43 357 ARG B O 1
ATOM 6296 N N . PRO B 1 360 ? 45.767 44.333 131.173 1.00 26.75 358 PRO B N 1
ATOM 6297 C CA . PRO B 1 360 ? 44.872 43.359 131.812 1.00 26.52 358 PRO B CA 1
ATOM 6298 C C . PRO B 1 360 ? 43.801 42.830 130.866 1.00 27.47 358 PRO B C 1
ATOM 6299 O O . PRO B 1 360 ? 43.480 43.463 129.859 1.00 27.42 358 PRO B O 1
ATOM 6303 N N . GLU B 1 361 ? 43.250 41.671 131.207 1.00 27.85 359 GLU B N 1
ATOM 6304 C CA . GLU B 1 361 ? 42.168 41.073 130.442 1.00 29.78 359 GLU B CA 1
ATOM 6305 C C . GLU B 1 361 ? 40.845 41.523 131.043 1.00 29.29 359 GLU B C 1
ATOM 6306 O O . GLU B 1 361 ? 39.858 41.723 130.335 1.00 28.38 359 GLU B O 1
ATOM 6312 N N . ASP B 1 362 ? 40.840 41.683 132.361 1.00 28.47 360 ASP B N 1
ATOM 6313 C CA . ASP B 1 362 ? 39.714 42.285 133.059 1.00 30.57 360 ASP B CA 1
ATOM 6314 C C . ASP B 1 362 ? 39.462 43.676 132.488 1.00 31.27 360 ASP B C 1
ATOM 6315 O O . ASP B 1 362 ? 40.390 44.481 132.354 1.00 29.22 360 ASP B O 1
ATOM 6320 N N . TRP B 1 363 ? 38.204 43.954 132.154 1.00 30.41 361 TRP B N 1
ATOM 6321 C CA . TRP B 1 363 ? 37.841 45.223 131.532 1.00 29.99 361 TRP B CA 1
ATOM 6322 C C . TRP B 1 363 ? 37.631 46.359 132.528 1.00 29.49 361 TRP B C 1
ATOM 6323 O O . TRP B 1 363 ? 37.750 47.530 132.171 1.00 26.86 361 TRP B O 1
ATOM 6334 N N . PHE B 1 364 ? 37.318 46.013 133.772 1.00 31.04 362 PHE B N 1
ATOM 6335 C CA . PHE B 1 364 ? 37.252 47.010 134.832 1.00 30.26 362 PHE B CA 1
ATOM 6336 C C . PHE B 1 364 ? 38.662 47.517 135.123 1.00 29.09 362 PHE B C 1
ATOM 6337 O O . PHE B 1 364 ? 38.858 48.670 135.509 1.00 28.25 362 PHE B O 1
ATOM 6345 N N . GLU B 1 365 ? 39.645 46.646 134.924 1.00 28.18 363 GLU B N 1
ATOM 6346 C CA . GLU B 1 365 ? 41.034 47.022 135.130 1.00 28.93 363 GLU B CA 1
ATOM 6347 C C . GLU B 1 365 ? 41.521 47.907 133.989 1.00 28.53 363 GLU B C 1
ATOM 6348 O O . GLU B 1 365 ? 42.282 48.851 134.211 1.00 26.01 363 GLU B O 1
ATOM 6354 N N . ARG B 1 366 ? 41.082 47.602 132.769 1.00 26.78 364 ARG B N 1
ATOM 6355 C CA . ARG B 1 366 ? 41.456 48.419 131.620 1.00 26.08 364 ARG B CA 1
ATOM 6356 C C . ARG B 1 366 ? 40.832 49.799 131.721 1.00 24.61 364 ARG B C 1
ATOM 6357 O O . ARG B 1 366 ? 41.483 50.800 131.425 1.00 25.43 364 ARG B O 1
ATOM 6365 N N . ARG B 1 367 ? 39.570 49.847 132.138 1.00 25.35 365 ARG B N 1
ATOM 6366 C CA . ARG B 1 367 ? 38.861 51.111 132.288 1.00 24.98 365 ARG B CA 1
ATOM 6367 C C . ARG B 1 367 ? 39.502 51.989 133.357 1.00 24.08 365 ARG B C 1
ATOM 6368 O O . ARG B 1 367 ? 39.742 53.174 133.135 1.00 25.11 365 ARG B O 1
ATOM 6376 N N . ALA B 1 368 ? 39.775 51.406 134.519 1.00 25.09 366 ALA B N 1
ATOM 6377 C CA . ALA B 1 368 ? 40.447 52.128 135.593 1.00 24.22 366 ALA B CA 1
ATOM 6378 C C . ALA B 1 368 ? 41.793 52.658 135.118 1.00 24.40 366 ALA B C 1
ATOM 6379 O O . ALA B 1 368 ? 42.141 53.814 135.366 1.00 24.03 366 ALA B O 1
ATOM 6381 N N . ALA B 1 369 ? 42.545 51.808 134.427 1.00 22.84 367 ALA B N 1
ATOM 6382 C CA . ALA B 1 369 ? 43.848 52.195 133.905 1.00 23.07 367 ALA B CA 1
ATOM 6383 C C . ALA B 1 369 ? 43.732 53.380 132.948 1.00 22.95 367 ALA B C 1
ATOM 6384 O O . ALA B 1 369 ? 44.615 54.242 132.898 1.00 22.58 367 ALA B O 1
ATOM 6386 N N . ALA B 1 370 ? 42.643 53.415 132.186 1.00 20.99 368 ALA B N 1
ATOM 6387 C CA . ALA B 1 370 ? 42.410 54.506 131.250 1.00 22.14 368 ALA B CA 1
ATOM 6388 C C . ALA B 1 370 ? 42.143 55.813 131.997 1.00 22.99 368 ALA B C 1
ATOM 6389 O O . ALA B 1 370 ? 42.500 56.896 131.528 1.00 20.73 368 ALA B O 1
ATOM 6391 N N . CYS B 1 371 ? 41.530 55.705 133.171 1.00 22.63 369 CYS B N 1
ATOM 6392 C CA . CYS B 1 371 ? 41.305 56.876 134.013 1.00 23.18 369 CYS B CA 1
ATOM 6393 C C . CYS B 1 371 ? 42.599 57.364 134.656 1.00 22.25 369 CYS B C 1
ATOM 6394 O O . CYS B 1 371 ? 42.805 58.571 134.823 1.00 23.05 369 CYS B O 1
ATOM 6397 N N . LEU B 1 372 ? 43.462 56.422 135.025 1.00 21.31 370 LEU B N 1
ATOM 6398 C CA . LEU B 1 372 ? 44.760 56.754 135.598 1.00 22.25 370 LEU B CA 1
ATOM 6399 C C . LEU B 1 372 ? 45.629 57.436 134.558 1.00 21.49 370 LEU B C 1
ATOM 6400 O O . LEU B 1 372 ? 46.373 58.370 134.866 1.00 21.88 370 LEU B O 1
ATOM 6405 N N . TYR B 1 373 ? 45.526 56.961 133.322 1.00 20.77 371 TYR B N 1
ATOM 6406 C CA . TYR B 1 373 ? 46.296 57.510 132.216 1.00 20.69 371 TYR B CA 1
ATOM 6407 C C . TYR B 1 373 ? 45.923 58.969 131.944 1.00 21.42 371 TYR B C 1
ATOM 6408 O O . TYR B 1 373 ? 46.797 59.826 131.805 1.00 20.92 371 TYR B O 1
ATOM 6417 N N . ALA B 1 374 ? 44.624 59.241 131.864 1.00 20.87 372 ALA B N 1
ATOM 6418 C CA . ALA B 1 374 ? 44.134 60.597 131.642 1.00 21.14 372 ALA B CA 1
ATOM 6419 C C . ALA B 1 374 ? 44.502 61.498 132.815 1.00 19.88 372 ALA B C 1
ATOM 6420 O O . ALA B 1 374 ? 44.689 62.699 132.650 1.00 19.23 372 ALA B O 1
ATOM 6422 N N . ALA B 1 375 ? 44.610 60.906 133.999 1.00 18.81 373 ALA B N 1
ATOM 6423 C CA . ALA B 1 375 ? 45.064 61.632 135.175 1.00 20.25 373 ALA B CA 1
ATOM 6424 C C . ALA B 1 375 ? 46.527 62.024 135.004 1.00 20.91 373 ALA B C 1
ATOM 6425 O O . ALA B 1 375 ? 46.907 63.173 135.236 1.00 19.10 373 ALA B O 1
ATOM 6427 N N . LEU B 1 376 ? 47.340 61.059 134.584 1.00 21.37 374 LEU B N 1
ATOM 6428 C CA . LEU B 1 376 ? 48.769 61.281 134.400 1.00 21.43 374 LEU B CA 1
ATOM 6429 C C . LEU B 1 376 ? 49.066 62.360 133.364 1.00 19.62 374 LEU B C 1
ATOM 6430 O O . LEU B 1 376 ? 49.896 63.236 133.593 1.00 20.49 374 LEU B O 1
ATOM 6435 N N . VAL B 1 377 ? 48.389 62.288 132.223 1.00 19.59 375 VAL B N 1
ATOM 6436 C CA . VAL B 1 377 ? 48.540 63.301 131.188 1.00 19.86 375 VAL B CA 1
ATOM 6437 C C . VAL B 1 377 ? 47.992 64.640 131.689 1.00 20.05 375 VAL B C 1
ATOM 6438 O O . VAL B 1 377 ? 48.588 65.695 131.458 1.00 18.64 375 VAL B O 1
ATOM 6442 N N . ALA B 1 378 ? 46.858 64.591 132.380 1.00 19.18 376 ALA B N 1
ATOM 6443 C CA . ALA B 1 378 ? 46.276 65.797 132.957 1.00 21.03 376 ALA B CA 1
ATOM 6444 C C . ALA B 1 378 ? 47.275 66.421 133.915 1.00 20.56 376 ALA B C 1
ATOM 6445 O O . ALA B 1 378 ? 47.530 67.625 133.874 1.00 21.11 376 ALA B O 1
ATOM 6447 N N . ASP B 1 379 ? 47.851 65.582 134.767 1.00 20.79 377 ASP B N 1
ATOM 6448 C CA . ASP B 1 379 ? 48.885 66.011 135.698 1.00 21.31 377 ASP B CA 1
ATOM 6449 C C . ASP B 1 379 ? 49.958 66.819 134.975 1.00 21.67 377 ASP B C 1
ATOM 6450 O O . ASP B 1 379 ? 50.377 67.879 135.444 1.00 23.42 377 ASP B O 1
ATOM 6455 N N . THR B 1 380 ? 50.395 66.315 133.826 1.00 20.65 378 THR B N 1
ATOM 6456 C CA . THR B 1 380 ? 51.467 66.948 133.063 1.00 20.72 378 THR B CA 1
ATOM 6457 C C . THR B 1 380 ? 51.060 68.299 132.485 1.00 19.83 378 THR B C 1
ATOM 6458 O O . THR B 1 380 ? 51.840 69.250 132.501 1.00 19.65 378 THR B O 1
ATOM 6462 N N . ALA B 1 381 ? 49.839 68.374 131.967 1.00 19.71 379 ALA B N 1
ATOM 6463 C CA . ALA B 1 381 ? 49.323 69.615 131.401 1.00 20.00 379 ALA B CA 1
ATOM 6464 C C . ALA B 1 381 ? 49.265 70.702 132.470 1.00 20.28 379 ALA B C 1
ATOM 6465 O O . ALA B 1 381 ? 49.620 71.854 132.219 1.00 20.43 379 ALA B O 1
ATOM 6467 N N . LEU B 1 382 ? 48.821 70.323 133.663 1.00 19.52 380 LEU B N 1
ATOM 6468 C CA . LEU B 1 382 ? 48.705 71.256 134.777 1.00 20.16 380 LEU B CA 1
ATOM 6469 C C . LEU B 1 382 ? 50.074 71.760 135.232 1.00 21.68 380 LEU B C 1
ATOM 6470 O O . LEU B 1 382 ? 50.221 72.921 135.612 1.00 21.33 380 LEU B O 1
ATOM 6475 N N . ASP B 1 383 ? 51.076 70.887 135.186 1.00 22.36 381 ASP B N 1
ATOM 6476 C CA . ASP B 1 383 ? 52.442 71.288 135.512 1.00 21.52 381 ASP B CA 1
ATOM 6477 C C . ASP B 1 383 ? 52.967 72.308 134.510 1.00 20.69 381 ASP B C 1
ATOM 6478 O O . ASP B 1 383 ? 53.575 73.309 134.893 1.00 21.91 381 ASP B O 1
ATOM 6483 N N . LEU B 1 384 ? 52.728 72.055 133.228 1.00 19.38 382 LEU B N 1
ATOM 6484 C CA . LEU B 1 384 ? 53.219 72.939 132.175 1.00 19.37 382 LEU B CA 1
ATOM 6485 C C . LEU B 1 384 ? 52.806 74.394 132.401 1.00 21.73 382 LEU B C 1
ATOM 6486 O O . LEU B 1 384 ? 53.543 75.314 132.045 1.00 24.09 382 LEU B O 1
ATOM 6491 N N . ILE B 1 385 ? 51.630 74.598 132.991 1.00 20.74 383 ILE B N 1
ATOM 6492 C CA . ILE B 1 385 ? 51.090 75.942 133.158 1.00 20.48 383 ILE B CA 1
ATOM 6493 C C . ILE B 1 385 ? 51.133 76.412 134.609 1.00 20.68 383 ILE B C 1
ATOM 6494 O O . ILE B 1 385 ? 50.622 77.481 134.936 1.00 20.83 383 ILE B O 1
ATOM 6499 N N . GLY B 1 386 ? 51.728 75.602 135.478 1.00 20.74 384 GLY B N 1
ATOM 6500 C CA . GLY B 1 386 ? 51.952 75.992 136.858 1.00 20.55 384 GLY B CA 1
ATOM 6501 C C . GLY B 1 386 ? 50.710 76.042 137.729 1.00 21.69 384 GLY B C 1
ATOM 6502 O O . GLY B 1 386 ? 50.651 76.818 138.684 1.00 20.38 384 GLY B O 1
ATOM 6503 N N . SER B 1 387 ? 49.721 75.211 137.410 1.00 21.00 385 SER B N 1
ATOM 6504 C CA . SER B 1 387 ? 48.497 75.139 138.203 1.00 20.50 385 SER B CA 1
ATOM 6505 C C . SER B 1 387 ? 48.792 74.671 139.626 1.00 23.05 385 SER B C 1
ATOM 6506 O O . SER B 1 387 ? 49.496 73.684 139.827 1.00 24.92 385 SER B O 1
ATOM 6509 N N . THR B 1 388 ? 48.242 75.379 140.607 1.00 22.89 386 THR B N 1
ATOM 6510 C CA . THR B 1 388 ? 48.421 75.023 142.010 1.00 23.32 386 THR B CA 1
ATOM 6511 C C . THR B 1 388 ? 47.176 75.389 142.818 1.00 23.02 386 THR B C 1
ATOM 6512 O O . THR B 1 388 ? 46.283 76.072 142.316 1.00 23.94 386 THR B O 1
ATOM 6516 N N . GLY B 1 389 ? 47.109 74.919 144.059 1.00 24.22 387 GLY B N 1
ATOM 6517 C CA . GLY B 1 389 ? 46.089 75.370 144.991 1.00 24.22 387 GLY B CA 1
ATOM 6518 C C . GLY B 1 389 ? 44.736 74.696 144.859 1.00 26.65 387 GLY B C 1
ATOM 6519 O O . GLY B 1 389 ? 44.432 73.758 145.590 1.00 28.71 387 GLY B O 1
ATOM 6520 N N . ARG B 1 390 ? 43.913 75.190 143.940 1.00 25.50 388 ARG B N 1
ATOM 6521 C CA . ARG B 1 390 ? 42.603 74.599 143.699 1.00 25.97 388 ARG B CA 1
ATOM 6522 C C . ARG B 1 390 ? 42.472 74.140 142.257 1.00 23.35 388 ARG B C 1
ATOM 6523 O O . ARG B 1 390 ? 43.027 74.752 141.344 1.00 20.82 388 ARG B O 1
ATOM 6531 N N . ILE B 1 391 ? 41.727 73.058 142.067 1.00 23.24 389 ILE B N 1
ATOM 6532 C CA . ILE B 1 391 ? 41.414 72.555 140.744 1.00 21.50 389 ILE B CA 1
ATOM 6533 C C . ILE B 1 391 ? 39.955 72.118 140.690 1.00 22.42 389 ILE B C 1
ATOM 6534 O O . ILE B 1 391 ? 39.554 71.179 141.378 1.00 22.69 389 ILE B O 1
ATOM 6539 N N . LEU B 1 392 ? 39.160 72.815 139.885 1.00 20.41 390 LEU B N 1
ATOM 6540 C CA . LEU B 1 392 ? 37.770 72.437 139.681 1.00 20.95 390 LEU B CA 1
ATOM 6541 C C . LEU B 1 392 ? 37.645 71.581 138.431 1.00 21.00 390 LEU B C 1
ATOM 6542 O O . LEU B 1 392 ? 38.095 71.971 137.352 1.00 20.54 390 LEU B O 1
ATOM 6547 N N . VAL B 1 393 ? 37.040 70.409 138.587 1.00 21.45 391 VAL B N 1
ATOM 6548 C CA . VAL B 1 393 ? 36.894 69.473 137.483 1.00 21.60 391 VAL B CA 1
ATOM 6549 C C . VAL B 1 393 ? 35.455 69.481 136.995 1.00 20.99 391 VAL B C 1
ATOM 6550 O O . VAL B 1 393 ? 34.537 69.157 137.742 1.00 22.18 391 VAL B O 1
ATOM 6554 N N . GLU B 1 394 ? 35.268 69.858 135.736 1.00 22.26 392 GLU B N 1
ATOM 6555 C CA . GLU B 1 394 ? 33.939 69.965 135.152 1.00 20.91 392 GLU B CA 1
ATOM 6556 C C . GLU B 1 394 ? 33.755 68.962 134.027 1.00 21.18 392 GLU B C 1
ATOM 6557 O O . GLU B 1 394 ? 34.696 68.273 133.647 1.00 21.68 392 GLU B O 1
ATOM 6563 N N . GLY B 1 395 ? 32.541 68.887 133.491 1.00 21.96 393 GLY B N 1
ATOM 6564 C CA . GLY B 1 395 ? 32.259 67.987 132.389 1.00 19.87 393 GLY B CA 1
ATOM 6565 C C . GLY B 1 395 ? 31.959 66.585 132.873 1.00 22.13 393 GLY B C 1
ATOM 6566 O O . GLY B 1 395 ? 31.938 66.331 134.077 1.00 22.16 393 GLY B O 1
ATOM 6567 N N . ARG B 1 396 ? 31.784 65.666 131.955 1.00 23.06 394 ARG B N 1
ATOM 6568 C CA . ARG B 1 396 ? 31.366 64.320 132.298 1.00 24.15 394 ARG B CA 1
ATOM 6569 C C . ARG B 1 396 ? 32.392 63.442 132.991 1.00 25.41 394 ARG B C 1
ATOM 6570 O O . ARG B 1 396 ? 32.031 62.582 133.714 1.00 29.77 394 ARG B O 1
ATOM 6578 N N . PHE B 1 397 ? 33.669 63.707 132.802 1.00 25.28 395 PHE B N 1
ATOM 6579 C CA . PHE B 1 397 ? 34.728 62.990 133.475 1.00 25.17 395 PHE B CA 1
ATOM 6580 C C . PHE B 1 397 ? 34.908 63.388 134.927 1.00 25.72 395 PHE B C 1
ATOM 6581 O O . PHE B 1 397 ? 35.673 62.844 135.639 1.00 26.50 395 PHE B O 1
ATOM 6589 N N . ALA B 1 398 ? 34.080 64.269 135.351 1.00 20.00 396 ALA B N 1
ATOM 6590 C CA . ALA B 1 398 ? 34.023 64.568 136.777 1.00 20.00 396 ALA B CA 1
ATOM 6591 C C . ALA B 1 398 ? 33.273 63.480 137.539 1.00 20.00 396 ALA B C 1
ATOM 6592 O O . ALA B 1 398 ? 33.372 63.455 138.739 1.00 29.57 396 ALA B O 1
ATOM 6594 N N . GLU B 1 399 ? 32.562 62.708 136.825 1.00 30.53 397 GLU B N 1
ATOM 6595 C CA . GLU B 1 399 ? 31.873 61.608 137.410 1.00 30.61 397 GLU B CA 1
ATOM 6596 C C . GLU B 1 399 ? 32.636 60.343 137.237 1.00 30.51 397 GLU B C 1
ATOM 6597 O O . GLU B 1 399 ? 32.170 59.309 137.584 1.00 30.24 397 GLU B O 1
ATOM 6603 N N . ALA B 1 400 ? 33.814 60.446 136.679 1.00 29.49 398 ALA B N 1
ATOM 6604 C CA . ALA B 1 400 ? 34.722 59.307 136.642 1.00 28.67 398 ALA B CA 1
ATOM 6605 C C . ALA B 1 400 ? 35.566 59.288 137.910 1.00 27.23 398 ALA B C 1
ATOM 6606 O O . ALA B 1 400 ? 36.680 59.809 137.935 1.00 25.93 398 ALA B O 1
ATOM 6608 N N . ASP B 1 401 ? 35.016 58.697 138.965 1.00 28.25 399 ASP B N 1
ATOM 6609 C CA . ASP B 1 401 ? 35.683 58.652 140.260 1.00 29.47 399 ASP B CA 1
ATOM 6610 C C . ASP B 1 401 ? 37.178 58.404 140.119 1.00 27.35 399 ASP B C 1
ATOM 6611 O O . ASP B 1 401 ? 37.986 59.235 140.529 1.00 26.28 399 ASP B O 1
ATOM 6616 N N . VAL B 1 402 ? 37.533 57.264 139.529 1.00 25.97 400 VAL B N 1
ATOM 6617 C CA . VAL B 1 402 ? 38.928 56.866 139.380 1.00 24.49 400 VAL B CA 1
ATOM 6618 C C . VAL B 1 402 ? 39.795 58.017 138.879 1.00 24.56 400 VAL B C 1
ATOM 6619 O O . VAL B 1 402 ? 40.877 58.264 139.409 1.00 26.15 400 VAL B O 1
ATOM 6623 N N . PHE B 1 403 ? 39.315 58.719 137.859 1.00 23.73 401 PHE B N 1
ATOM 6624 C CA . PHE B 1 403 ? 40.044 59.850 137.291 1.00 23.86 401 PHE B CA 1
ATOM 6625 C C . PHE B 1 403 ? 40.276 60.974 138.306 1.00 23.39 401 PHE B C 1
ATOM 6626 O O . PHE B 1 403 ? 41.412 61.396 138.503 1.00 23.00 401 PHE B O 1
ATOM 6634 N N . VAL B 1 404 ? 39.212 61.445 138.956 1.00 24.43 402 VAL B N 1
ATOM 6635 C CA . VAL B 1 404 ? 39.327 62.584 139.881 1.00 26.36 402 VAL B CA 1
ATOM 6636 C C . VAL B 1 404 ? 40.066 62.276 141.191 1.00 25.47 402 VAL B C 1
ATOM 6637 O O . VAL B 1 404 ? 40.840 63.105 141.678 1.00 23.13 402 VAL B O 1
ATOM 6641 N N . ARG B 1 405 ? 39.837 61.097 141.764 1.00 25.63 403 ARG B N 1
ATOM 6642 C CA . ARG B 1 405 ? 40.558 60.723 142.980 1.00 26.94 403 ARG B CA 1
ATOM 6643 C C . ARG B 1 405 ? 42.019 60.437 142.650 1.00 27.80 403 ARG B C 1
ATOM 6644 O O . ARG B 1 405 ? 42.911 60.688 143.462 1.00 29.60 403 ARG B O 1
ATOM 6652 N N . ALA B 1 406 ? 42.262 59.917 141.452 1.00 25.53 404 ALA B N 1
ATOM 6653 C CA . ALA B 1 406 ? 43.627 59.732 140.979 1.00 26.71 404 ALA B CA 1
ATOM 6654 C C . ALA B 1 406 ? 44.318 61.083 140.884 1.00 27.45 404 ALA B C 1
ATOM 6655 O O . ALA B 1 406 ? 45.470 61.238 141.297 1.00 29.45 404 ALA B O 1
ATOM 6657 N N . LEU B 1 407 ? 43.605 62.062 140.335 1.00 26.58 405 LEU B N 1
ATOM 6658 C CA . LEU B 1 407 ? 44.139 63.408 140.190 1.00 25.74 405 LEU B CA 1
ATOM 6659 C C . LEU B 1 407 ? 44.449 64.013 141.563 1.00 27.05 405 LEU 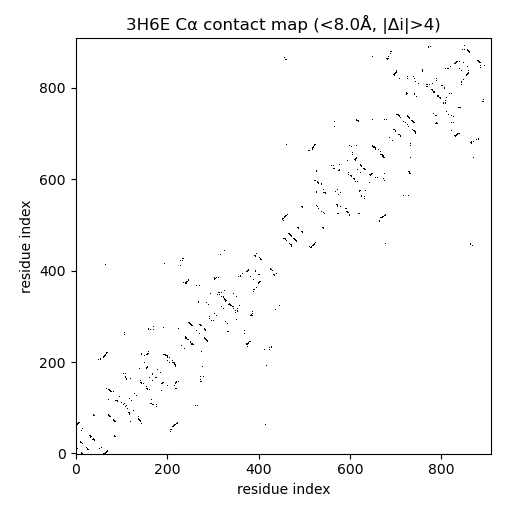B C 1
ATOM 6660 O O . LEU B 1 407 ? 45.463 64.688 141.742 1.00 28.74 405 LEU B O 1
ATOM 6665 N N . ALA B 1 408 ? 43.576 63.758 142.533 1.00 26.07 406 ALA B N 1
ATOM 6666 C CA . ALA B 1 408 ? 43.785 64.239 143.895 1.00 28.15 406 ALA B CA 1
ATOM 6667 C C . ALA B 1 408 ? 45.029 63.607 144.523 1.00 30.83 406 ALA B C 1
ATOM 6668 O O . ALA B 1 408 ? 45.764 64.260 145.266 1.00 30.18 406 ALA B O 1
ATOM 6670 N N . SER B 1 409 ? 45.259 62.333 144.219 1.00 29.95 407 SER B N 1
ATOM 6671 C CA . SER B 1 409 ? 46.437 61.629 144.708 1.00 29.69 407 SER B CA 1
ATOM 6672 C C . SER B 1 409 ? 47.703 62.202 144.087 1.00 30.73 407 SER B C 1
ATOM 6673 O O . SER B 1 409 ? 48.715 62.385 144.763 1.00 31.50 407 SER B O 1
ATOM 6676 N N . LEU B 1 410 ? 47.640 62.479 142.789 1.00 30.67 408 LEU B N 1
ATOM 6677 C CA . LEU B 1 410 ? 48.781 63.028 142.072 1.00 29.97 408 LEU B CA 1
ATOM 6678 C C . LEU B 1 410 ? 49.091 64.448 142.532 1.00 29.93 408 LEU B C 1
ATOM 6679 O O . LEU B 1 410 ? 50.184 64.959 142.302 1.00 29.41 408 LEU B O 1
ATOM 6684 N N . ARG B 1 411 ? 48.122 65.081 143.185 1.00 31.67 409 ARG B N 1
ATOM 6685 C CA . ARG B 1 411 ? 48.313 66.430 143.707 1.00 34.00 409 ARG B CA 1
ATOM 6686 C C . ARG B 1 411 ? 47.776 66.554 145.127 1.00 36.54 409 ARG B C 1
ATOM 6687 O O . ARG B 1 411 ? 46.689 67.101 145.341 1.00 37.52 409 ARG B O 1
ATOM 6695 N N . PRO B 1 412 ? 48.539 66.049 146.107 1.00 37.34 410 PRO B N 1
ATOM 6696 C CA . PRO B 1 412 ? 48.118 66.169 147.507 1.00 38.00 410 PRO B CA 1
ATOM 6697 C C . PRO B 1 412 ? 48.157 67.639 147.894 1.00 38.69 410 PRO B C 1
ATOM 6698 O O . PRO B 1 412 ? 47.562 68.054 148.888 1.00 39.22 410 PRO B O 1
ATOM 6702 N N . ASP B 1 413 ? 48.864 68.413 147.077 1.00 36.12 411 ASP B N 1
ATOM 6703 C CA . ASP B 1 413 ? 49.030 69.843 147.278 1.00 38.51 411 ASP B CA 1
ATOM 6704 C C . ASP B 1 413 ? 47.754 70.612 146.949 1.00 39.73 411 ASP B C 1
ATOM 6705 O O . ASP B 1 413 ? 47.285 71.425 147.747 1.00 39.80 411 ASP B O 1
ATOM 6710 N N . CYS B 1 414 ? 47.201 70.355 145.767 1.00 38.92 412 CYS B N 1
ATOM 6711 C CA . CYS B 1 414 ? 45.988 71.031 145.323 1.00 34.93 412 CYS B CA 1
ATOM 6712 C C . CYS B 1 414 ? 44.762 70.460 146.020 1.00 33.99 412 CYS B C 1
ATOM 6713 O O . CYS B 1 414 ? 44.740 69.288 146.395 1.00 36.32 412 CYS B O 1
ATOM 6716 N N . ALA B 1 415 ? 43.744 71.296 146.189 1.00 31.06 413 ALA B N 1
ATOM 6717 C CA . ALA B 1 415 ? 42.439 70.828 146.628 1.00 30.42 413 ALA B CA 1
ATOM 6718 C C . ALA B 1 415 ? 41.582 70.591 145.397 1.00 28.45 413 ALA B C 1
ATOM 6719 O O . ALA B 1 415 ? 41.152 71.537 144.742 1.00 27.61 413 ALA B O 1
ATOM 6721 N N . VAL B 1 416 ? 41.350 69.326 145.072 1.00 28.94 414 VAL B N 1
ATOM 6722 C CA . VAL B 1 416 ? 40.571 68.978 143.892 1.00 26.28 414 VAL B CA 1
ATOM 6723 C C . VAL B 1 416 ? 39.085 68.965 144.222 1.00 26.37 414 VAL B C 1
ATOM 6724 O O . VAL B 1 416 ? 38.645 68.236 145.108 1.00 25.67 414 VAL B O 1
ATOM 6728 N N . TYR B 1 417 ? 38.315 69.779 143.505 1.00 26.02 415 TYR B N 1
ATOM 6729 C CA . TYR B 1 417 ? 36.882 69.893 143.767 1.00 26.84 415 TYR B CA 1
ATOM 6730 C C . TYR B 1 417 ? 36.020 69.386 142.622 1.00 24.40 415 TYR B C 1
ATOM 6731 O O . TYR B 1 417 ? 36.432 69.392 141.462 1.00 24.40 415 TYR B O 1
ATOM 6740 N N . THR B 1 418 ? 34.814 68.952 142.961 1.00 24.97 416 THR B N 1
ATOM 6741 C CA . THR B 1 418 ? 33.779 68.718 141.967 1.00 26.95 416 THR B CA 1
ATOM 6742 C C . THR B 1 418 ? 32.550 69.531 142.363 1.00 27.31 416 THR B C 1
ATOM 6743 O O . THR B 1 418 ? 32.410 69.925 143.520 1.00 27.39 416 THR B O 1
ATOM 6747 N N . ALA B 1 419 ? 31.666 69.792 141.405 1.00 29.35 417 ALA B N 1
ATOM 6748 C CA . ALA B 1 419 ? 30.454 70.561 141.678 1.00 29.76 417 ALA B CA 1
ATOM 6749 C C . ALA B 1 419 ? 29.236 69.645 141.777 1.00 34.70 417 ALA B C 1
ATOM 6750 O O . ALA B 1 419 ? 29.363 68.424 141.677 1.00 36.13 417 ALA B O 1
ATOM 6752 N N . ASN B 1 420 ? 28.062 70.237 141.985 1.00 40.18 418 ASN B N 1
ATOM 6753 C CA . ASN B 1 420 ? 26.813 69.476 142.032 1.00 40.90 418 ASN B CA 1
ATOM 6754 C C . ASN B 1 420 ? 25.545 70.321 141.868 1.00 39.54 418 ASN B C 1
ATOM 6755 O O . ASN B 1 420 ? 24.873 70.603 142.855 1.00 41.64 418 ASN B O 1
ATOM 6760 N N . ALA B 1 421 ? 25.194 70.732 140.646 1.00 41.95 419 ALA B N 1
ATOM 6761 C CA . ALA B 1 421 ? 25.948 70.516 139.409 1.00 44.85 419 ALA B CA 1
ATOM 6762 C C . ALA B 1 421 ? 25.127 71.101 138.255 1.00 48.83 419 ALA B C 1
ATOM 6763 O O . ALA B 1 421 ? 23.900 71.166 138.334 1.00 46.53 419 ALA B O 1
ATOM 6765 N N . HIS B 1 422 ? 25.808 71.521 137.190 1.00 52.44 420 HIS B N 1
ATOM 6766 C CA . HIS B 1 422 ? 25.158 72.101 136.011 1.00 53.73 420 HIS B CA 1
ATOM 6767 C C . HIS B 1 422 ? 24.567 73.484 136.289 1.00 51.57 420 HIS B C 1
ATOM 6768 O O . HIS B 1 422 ? 24.394 74.293 135.372 1.00 48.50 420 HIS B O 1
ATOM 6775 N N . SER B 1 426 ? 26.162 78.165 131.665 1.00 28.99 424 SER B N 1
ATOM 6776 C CA . SER B 1 426 ? 25.710 79.491 131.256 1.00 25.93 424 SER B CA 1
ATOM 6777 C C . SER B 1 426 ? 25.406 80.409 132.436 1.00 24.95 424 SER B C 1
ATOM 6778 O O . SER B 1 426 ? 25.257 81.621 132.262 1.00 22.21 424 SER B O 1
ATOM 6781 N N . PHE B 1 427 ? 25.309 79.842 133.635 1.00 22.97 425 PHE B N 1
ATOM 6782 C CA . PHE B 1 427 ? 25.061 80.665 134.810 1.00 21.06 425 PHE B CA 1
ATOM 6783 C C . PHE B 1 427 ? 26.078 81.788 134.935 1.00 20.77 425 PHE B C 1
ATOM 6784 O O . PHE B 1 427 ? 25.779 82.842 135.494 1.00 20.84 425 PHE B O 1
ATOM 6792 N N . GLY B 1 428 ? 27.282 81.549 134.424 1.00 21.92 426 GLY B N 1
ATOM 6793 C CA . GLY B 1 428 ? 28.389 82.475 134.589 1.00 18.28 426 GLY B CA 1
ATOM 6794 C C . GLY B 1 428 ? 28.095 83.893 134.145 1.00 19.72 426 GLY B C 1
ATOM 6795 O O . GLY B 1 428 ? 28.520 84.854 134.791 1.00 19.87 426 GLY B O 1
ATOM 6796 N N . ALA B 1 429 ? 27.376 84.031 133.036 1.00 17.98 427 ALA B N 1
ATOM 6797 C CA . ALA B 1 429 ? 27.055 85.349 132.504 1.00 17.83 427 ALA B CA 1
ATOM 6798 C C . ALA B 1 429 ? 26.340 86.237 133.529 1.00 18.81 427 ALA B C 1
ATOM 6799 O O . ALA B 1 429 ? 26.555 87.451 133.570 1.00 18.30 427 ALA B O 1
ATOM 6801 N N . LEU B 1 430 ? 25.494 85.626 134.353 1.00 19.62 428 LEU B N 1
ATOM 6802 C CA . LEU B 1 430 ? 24.760 86.353 135.390 1.00 19.70 428 LEU B CA 1
ATOM 6803 C C . LEU B 1 430 ? 25.687 87.121 136.328 1.00 21.20 428 LEU B C 1
ATOM 6804 O O . LEU B 1 430 ? 25.308 88.148 136.894 1.00 20.80 428 LEU B O 1
ATOM 6809 N N . ARG B 1 431 ? 26.908 86.624 136.490 1.00 20.30 429 ARG B N 1
ATOM 6810 C CA . ARG B 1 431 ? 27.833 87.231 137.434 1.00 19.87 429 ARG B CA 1
ATOM 6811 C C . ARG B 1 431 ? 28.467 88.493 136.859 1.00 19.77 429 ARG B C 1
ATOM 6812 O O . ARG B 1 431 ? 29.145 89.239 137.560 1.00 20.13 429 ARG B O 1
ATOM 6820 N N . LEU B 1 432 ? 28.231 88.728 135.574 1.00 20.69 430 LEU B N 1
ATOM 6821 C CA . LEU B 1 432 ? 28.574 90.004 134.961 1.00 19.16 430 LEU B CA 1
ATOM 6822 C C . LEU B 1 432 ? 27.633 91.078 135.489 1.00 19.67 430 LEU B C 1
ATOM 6823 O O . LEU B 1 432 ? 28.006 92.243 135.610 1.00 20.18 430 LEU B O 1
ATOM 6828 N N . ILE B 1 433 ? 26.406 90.669 135.803 1.00 20.57 431 ILE B N 1
ATOM 6829 C CA . ILE B 1 433 ? 25.390 91.572 136.326 1.00 21.10 431 ILE B CA 1
ATOM 6830 C C . ILE B 1 433 ? 25.534 91.745 137.834 1.00 21.57 431 ILE B C 1
ATOM 6831 O O . ILE B 1 433 ? 25.515 92.865 138.351 1.00 22.74 431 ILE B O 1
ATOM 6836 N N . ASP B 1 434 ? 25.683 90.624 138.532 1.00 21.77 432 ASP B N 1
ATOM 6837 C CA . ASP B 1 434 ? 25.756 90.621 139.987 1.00 21.97 432 ASP B CA 1
ATOM 6838 C C . ASP B 1 434 ? 26.857 89.668 140.472 1.00 21.22 432 ASP B C 1
ATOM 6839 O O . ASP B 1 434 ? 26.622 88.479 140.685 1.00 20.91 432 ASP B O 1
ATOM 6844 N N . PRO B 1 435 ? 28.072 90.200 140.646 1.00 21.12 433 PRO B N 1
ATOM 6845 C CA . PRO B 1 435 ? 29.226 89.393 141.056 1.00 21.66 433 PRO B CA 1
ATOM 6846 C C . PRO B 1 435 ? 28.965 88.632 142.351 1.00 21.74 433 PRO B C 1
ATOM 6847 O O . PRO B 1 435 ? 29.643 87.641 142.624 1.00 20.40 433 PRO B O 1
ATOM 6851 N N . GLY B 1 436 ? 27.996 89.098 143.134 1.00 19.46 434 GLY B N 1
ATOM 6852 C CA . GLY B 1 436 ? 27.660 88.467 144.395 1.00 20.29 434 GLY B CA 1
ATOM 6853 C C . GLY B 1 436 ? 26.972 87.124 144.235 1.00 22.28 434 GLY B C 1
ATOM 6854 O O . GLY B 1 436 ? 26.887 86.350 145.185 1.00 25.07 434 GLY B O 1
ATOM 6855 N N . LEU B 1 437 ? 26.479 86.842 143.034 1.00 21.08 435 LEU B N 1
ATOM 6856 C CA . LEU B 1 437 ? 25.810 85.574 142.756 1.00 21.13 435 LEU B CA 1
ATOM 6857 C C . LEU B 1 437 ? 26.743 84.371 142.872 1.00 21.38 435 LEU B C 1
ATOM 6858 O O . LEU B 1 437 ? 27.918 84.442 142.511 1.00 21.01 435 LEU B O 1
ATOM 6863 N N . ARG B 1 438 ? 26.206 83.264 143.376 1.00 21.21 436 ARG B N 1
ATOM 6864 C CA . ARG B 1 438 ? 26.966 82.022 143.487 1.00 22.74 436 ARG B CA 1
ATOM 6865 C C . ARG B 1 438 ? 26.264 80.891 142.748 1.00 22.74 436 ARG B C 1
ATOM 6866 O O . ARG B 1 438 ? 25.045 80.899 142.617 1.00 24.28 436 ARG B O 1
ATOM 6874 N N . PRO B 1 439 ? 27.037 79.913 142.258 1.00 22.39 437 PRO B N 1
ATOM 6875 C CA . PRO B 1 439 ? 26.462 78.713 141.642 1.00 22.66 437 PRO B CA 1
ATOM 6876 C C . PRO B 1 439 ? 25.524 78.003 142.612 1.00 27.41 437 PRO B C 1
ATOM 6877 O O . PRO B 1 439 ? 25.576 78.247 143.818 1.00 28.21 437 PRO B O 1
ATOM 6881 N N . GLN B 1 440 ? 24.681 77.123 142.087 1.00 30.06 438 GLN B N 1
ATOM 6882 C CA . GLN B 1 440 ? 23.578 76.575 142.863 1.00 32.44 438 GLN B CA 1
ATOM 6883 C C . GLN B 1 440 ? 24.015 75.717 144.051 1.00 35.92 438 GLN B C 1
ATOM 6884 O O . GLN B 1 440 ? 23.488 75.866 145.155 1.00 40.14 438 GLN B O 1
ATOM 6890 N N . GLY B 1 441 ? 24.975 74.825 143.831 1.00 31.56 439 GLY B N 1
ATOM 6891 C CA . GLY B 1 441 ? 25.336 73.856 144.850 1.00 32.88 439 GLY B CA 1
ATOM 6892 C C . GLY B 1 441 ? 26.589 74.183 145.641 1.00 33.60 439 GLY B C 1
ATOM 6893 O O . GLY B 1 441 ? 26.933 75.347 145.834 1.00 32.61 439 GLY B O 1
ATOM 6894 N N . GLU B 1 442 ? 27.268 73.140 146.107 1.00 33.27 440 GLU B N 1
ATOM 6895 C CA . GLU B 1 442 ? 28.512 73.289 146.849 1.00 35.05 440 GLU B CA 1
ATOM 6896 C C . GLU B 1 442 ? 29.616 72.487 146.162 1.00 34.35 440 GLU B C 1
ATOM 6897 O O . GLU B 1 442 ? 29.338 71.612 145.341 1.00 32.64 440 GLU B O 1
ATOM 6903 N N . LEU B 1 443 ? 30.844 72.749 146.550 1.00 32.23 441 LEU B N 1
ATOM 6904 C CA . LEU B 1 443 ? 31.977 72.073 146.027 1.00 29.32 441 LEU B CA 1
ATOM 6905 C C . LEU B 1 443 ? 32.357 70.949 146.917 1.00 31.85 441 LEU B C 1
ATOM 6906 O O . LEU B 1 443 ? 32.305 71.037 148.108 1.00 35.68 441 LEU B O 1
ATOM 6911 N N . VAL B 1 444 ? 32.731 69.864 146.305 1.00 20.00 442 VAL B N 1
ATOM 6912 C CA . VAL B 1 444 ? 32.997 68.671 147.011 1.00 20.00 442 VAL B CA 1
ATOM 6913 C C . VAL B 1 444 ? 34.451 68.387 146.867 1.00 20.00 442 VAL B C 1
ATOM 6914 O O . VAL B 1 444 ? 34.947 68.220 145.786 1.00 29.54 442 VAL B O 1
ATOM 6918 N N . ARG B 1 445 ? 35.136 68.386 147.990 1.00 29.47 443 ARG B N 1
ATOM 6919 C CA . ARG B 1 445 ? 36.534 68.155 148.010 1.00 27.78 443 ARG B CA 1
ATOM 6920 C C . ARG B 1 445 ? 36.810 66.724 147.678 1.00 29.63 443 ARG B C 1
ATOM 6921 O O . ARG B 1 445 ? 36.244 65.822 148.216 1.00 30.83 443 ARG B O 1
ATOM 6929 N N . ILE B 1 446 ? 37.643 66.528 146.695 1.00 30.73 444 ILE B N 1
ATOM 6930 C CA . ILE B 1 446 ? 37.899 65.180 146.213 1.00 28.96 444 ILE B CA 1
ATOM 6931 C C . ILE B 1 446 ? 38.975 64.479 147.029 1.00 29.99 444 ILE B C 1
ATOM 6932 O O . ILE B 1 446 ? 40.067 65.005 147.246 1.00 30.01 444 ILE B O 1
ATOM 6937 N N . GLU B 1 447 ? 38.628 63.282 147.480 1.00 30.55 445 GLU B N 1
ATOM 6938 C CA . GLU B 1 447 ? 39.481 62.454 148.311 1.00 32.17 445 GLU B CA 1
ATOM 6939 C C . GLU B 1 447 ? 40.488 61.709 147.445 1.00 32.19 445 GLU B C 1
ATOM 6940 O O . GLU B 1 447 ? 40.136 61.197 146.383 1.00 31.53 445 GLU B O 1
ATOM 6946 N N . PRO B 1 448 ? 41.750 61.653 147.890 1.00 31.27 446 PRO B N 1
ATOM 6947 C CA . PRO B 1 448 ? 42.749 60.888 147.144 1.00 29.83 446 PRO B CA 1
ATOM 6948 C C . PRO B 1 448 ? 42.324 59.436 146.960 1.00 32.83 446 PRO B C 1
ATOM 6949 O O . PRO B 1 448 ? 41.564 58.889 147.763 1.00 33.11 446 PRO B O 1
ATOM 6953 N N . LEU B 1 449 ? 42.820 58.825 145.891 1.00 32.77 447 LEU B N 1
ATOM 6954 C CA . LEU B 1 449 ? 42.518 57.441 145.561 1.00 31.94 447 LEU B CA 1
ATOM 6955 C C . LEU B 1 449 ? 42.890 56.508 146.708 1.00 34.22 447 LEU B C 1
ATOM 6956 O O . LEU B 1 449 ? 43.957 56.648 147.310 1.00 33.32 447 LEU B O 1
ATOM 6961 N N . ASP B 1 450 ? 42.008 55.562 147.017 1.00 36.61 448 ASP B N 1
ATOM 6962 C CA . ASP B 1 450 ? 42.348 54.505 147.964 1.00 38.89 448 ASP B CA 1
ATOM 6963 C C . ASP B 1 450 ? 43.047 53.373 147.219 1.00 40.59 448 ASP B C 1
ATOM 6964 O O . ASP B 1 450 ? 42.435 52.650 146.434 1.00 40.18 448 ASP B O 1
ATOM 6969 N N . THR B 1 451 ? 44.338 53.226 147.478 1.00 41.22 449 THR B N 1
ATOM 6970 C CA . THR B 1 451 ? 45.189 52.361 146.678 1.00 42.02 449 THR B CA 1
ATOM 6971 C C . THR B 1 451 ? 45.057 50.881 147.032 1.00 43.40 449 THR B C 1
ATOM 6972 O O . THR B 1 451 ? 45.474 50.011 146.263 1.00 40.59 449 THR B O 1
ATOM 6976 N N . GLY B 1 452 ? 44.479 50.598 148.194 1.00 43.24 450 GLY B N 1
ATOM 6977 C CA . GLY B 1 452 ? 44.415 49.236 148.688 1.00 46.30 450 GLY B CA 1
ATOM 6978 C C . GLY B 1 452 ? 45.808 48.672 148.903 1.00 45.98 450 GLY B C 1
ATOM 6979 O O . GLY B 1 452 ? 45.971 47.491 149.203 1.00 47.89 450 GLY B O 1
ATOM 6980 N N . TRP B 1 454 ? 49.964 48.522 149.333 1.00 55.19 452 TRP B N 1
ATOM 6981 C CA . TRP B 1 454 ? 51.285 49.117 149.503 1.00 55.34 452 TRP B CA 1
ATOM 6982 C C . TRP B 1 454 ? 51.724 49.877 148.255 1.00 54.80 452 TRP B C 1
ATOM 6983 O O . TRP B 1 454 ? 52.642 50.698 148.309 1.00 52.97 452 TRP B O 1
ATOM 6994 N N . ALA B 1 455 ? 51.067 49.598 147.133 1.00 53.29 453 ALA B N 1
ATOM 6995 C CA . ALA B 1 455 ? 51.344 50.309 145.891 1.00 49.12 453 ALA B CA 1
ATOM 6996 C C . ALA B 1 455 ? 50.772 51.716 145.966 1.00 45.60 453 ALA B C 1
ATOM 6997 O O . ALA B 1 455 ? 49.645 51.903 146.407 1.00 44.06 453 ALA B O 1
ATOM 6999 N N . ASP B 1 456 ? 51.549 52.710 145.548 1.00 43.98 454 ASP B N 1
ATOM 7000 C CA . ASP B 1 456 ? 51.053 54.083 145.526 1.00 43.05 454 ASP B CA 1
ATOM 7001 C C . ASP B 1 456 ? 51.232 54.730 144.157 1.00 38.55 454 ASP B C 1
ATOM 7002 O O . ASP B 1 456 ? 52.142 54.379 143.404 1.00 38.41 454 ASP B O 1
ATOM 7007 N N . LEU B 1 457 ? 50.352 55.676 143.842 1.00 37.28 455 LEU B N 1
ATOM 7008 C CA . LEU B 1 457 ? 50.377 56.345 142.546 1.00 35.46 455 LEU B CA 1
ATOM 7009 C C . LEU B 1 457 ? 51.704 57.034 142.262 1.00 35.70 455 LEU B C 1
ATOM 7010 O O . LEU B 1 457 ? 52.132 57.114 141.112 1.00 35.79 455 LEU B O 1
ATOM 7015 N N . ASP B 1 458 ? 52.351 57.538 143.307 1.00 36.43 456 ASP B N 1
ATOM 7016 C CA . ASP B 1 458 ? 53.596 58.277 143.131 1.00 37.39 456 ASP B CA 1
ATOM 7017 C C . ASP B 1 458 ? 54.657 57.398 142.471 1.00 34.82 456 ASP B C 1
ATOM 7018 O O . ASP B 1 458 ? 55.427 57.857 141.626 1.00 33.06 456 ASP B O 1
ATOM 7023 N N . THR B 1 459 ? 54.684 56.129 142.862 1.00 35.35 457 THR B N 1
ATOM 7024 C CA . THR B 1 459 ? 55.577 55.153 142.248 1.00 36.78 457 THR B CA 1
ATOM 7025 C C . THR B 1 459 ? 55.121 54.879 140.816 1.00 34.50 457 THR B C 1
ATOM 7026 O O . THR B 1 459 ? 55.909 54.944 139.872 1.00 33.68 457 THR B O 1
ATOM 7030 N N . TYR B 1 460 ? 53.835 54.574 140.681 1.00 34.12 458 TYR B N 1
ATOM 7031 C CA . TYR B 1 460 ? 53.180 54.373 139.396 1.00 30.04 458 TYR B CA 1
ATOM 7032 C C . TYR B 1 460 ? 53.490 55.515 138.434 1.00 30.27 458 TYR B C 1
ATOM 7033 O O . TYR B 1 460 ? 53.835 55.279 137.275 1.00 29.14 458 TYR B O 1
ATOM 7042 N N . ARG B 1 461 ? 53.378 56.751 138.914 1.00 29.84 459 ARG B N 1
ATOM 7043 C CA . ARG B 1 461 ? 53.690 57.913 138.086 1.00 29.61 459 ARG B CA 1
ATOM 7044 C C . ARG B 1 461 ? 55.166 57.957 137.726 1.00 30.82 459 ARG B C 1
ATOM 7045 O O . ARG B 1 461 ? 55.521 58.178 136.567 1.00 29.65 459 ARG B O 1
ATOM 7053 N N . ASN B 1 462 ? 56.023 57.771 138.727 1.00 31.58 460 ASN B N 1
ATOM 7054 C CA . ASN B 1 462 ? 57.460 57.715 138.496 1.00 31.49 460 ASN B CA 1
ATOM 7055 C C . ASN B 1 462 ? 57.782 56.757 137.359 1.00 30.69 460 ASN B C 1
ATOM 7056 O O . ASN B 1 462 ? 58.517 57.100 136.429 1.00 29.18 460 ASN B O 1
ATOM 7061 N N . ARG B 1 463 ? 57.212 55.558 137.437 1.00 28.10 461 ARG B N 1
ATOM 7062 C CA . ARG B 1 463 ? 57.428 54.534 136.425 1.00 29.13 461 ARG B CA 1
ATOM 7063 C C . ARG B 1 463 ? 56.850 54.949 135.073 1.00 28.12 461 ARG B C 1
ATOM 7064 O O . ARG B 1 463 ? 57.509 54.816 134.041 1.00 27.95 461 ARG B O 1
ATOM 7072 N N . TRP B 1 464 ? 55.622 55.458 135.087 1.00 27.59 462 TRP B N 1
ATOM 7073 C CA . TRP B 1 464 ? 54.989 55.969 133.874 1.00 26.35 462 TRP B CA 1
ATOM 7074 C C . TRP B 1 464 ? 55.853 57.060 133.247 1.00 27.20 462 TRP B C 1
ATOM 7075 O O . TRP B 1 464 ? 56.140 57.025 132.046 1.00 25.66 462 TRP B O 1
ATOM 7086 N N . GLN B 1 465 ? 56.273 58.018 134.071 1.00 26.56 463 GLN B N 1
ATOM 7087 C CA . GLN B 1 465 ? 57.142 59.107 133.628 1.00 26.90 463 GLN B CA 1
ATOM 7088 C C . GLN B 1 465 ? 58.437 58.595 133.009 1.00 27.44 463 GLN B C 1
ATOM 7089 O O . GLN B 1 465 ? 58.902 59.121 131.997 1.00 28.11 463 GLN B O 1
ATOM 7095 N N . ALA B 1 466 ? 59.024 57.577 133.631 1.00 27.48 464 ALA B N 1
ATOM 7096 C CA . ALA B 1 466 ? 60.284 57.019 133.152 1.00 28.98 464 ALA B CA 1
ATOM 7097 C C . ALA B 1 466 ? 60.092 56.294 131.828 1.00 28.76 464 ALA B C 1
ATOM 7098 O O . ALA B 1 466 ? 60.930 56.389 130.932 1.00 28.79 464 ALA B O 1
ATOM 7100 N N . GLU B 1 467 ? 58.977 55.577 131.710 1.00 29.08 465 GLU B N 1
ATOM 7101 C CA . GLU B 1 467 ? 58.653 54.842 130.490 1.00 28.77 465 GLU B CA 1
ATOM 7102 C C . GLU B 1 467 ? 58.404 55.792 129.329 1.00 29.40 465 GLU B C 1
ATOM 7103 O O . GLU B 1 467 ? 58.785 55.512 128.192 1.00 31.55 465 GLU B O 1
ATOM 7109 N N . VAL B 1 468 ? 57.765 56.919 129.624 1.00 28.65 466 VAL B N 1
ATOM 7110 C CA . VAL B 1 468 ? 57.498 57.933 128.613 1.00 29.78 466 VAL B CA 1
ATOM 7111 C C . VAL B 1 468 ? 58.792 58.565 128.120 1.00 30.55 466 VAL B C 1
ATOM 7112 O O . VAL B 1 468 ? 59.024 58.664 126.916 1.00 32.67 466 VAL B O 1
ATOM 7116 N N . GLU B 1 469 ? 59.633 58.990 129.057 1.00 33.02 467 GLU B N 1
ATOM 7117 C CA . GLU B 1 469 ? 60.920 59.583 128.714 1.00 34.50 467 GLU B CA 1
ATOM 7118 C C . GLU B 1 469 ? 61.815 58.564 128.021 1.00 34.97 467 GLU B C 1
ATOM 7119 O O . GLU B 1 469 ? 62.472 58.876 127.026 1.00 36.34 467 GLU B O 1
ATOM 7125 N N . ALA B 1 470 ? 61.833 57.344 128.552 1.00 32.10 468 ALA B N 1
ATOM 7126 C CA . ALA B 1 470 ? 62.628 56.267 127.976 1.00 33.15 468 ALA B CA 1
ATOM 7127 C C . ALA B 1 470 ? 62.253 56.016 126.523 1.00 35.98 468 ALA B C 1
ATOM 7128 O O . ALA B 1 470 ? 63.125 55.865 125.667 1.00 38.58 468 ALA B O 1
ATOM 7130 N N . ALA B 1 471 ? 60.973 56.055 126.220 1.00 35.96 469 ALA B N 1
ATOM 7131 C CA . ALA B 1 471 ? 60.485 55.928 124.873 1.00 35.82 469 ALA B CA 1
ATOM 7132 C C . ALA B 1 471 ? 60.832 57.021 123.918 1.00 37.90 469 ALA B C 1
ATOM 7133 O O . ALA B 1 471 ? 60.978 56.751 122.761 1.00 41.44 469 ALA B O 1
ATOM 7135 N N . LYS B 1 472 ? 60.901 58.268 124.356 1.00 39.89 470 LYS B N 1
ATOM 7136 C CA . LYS B 1 472 ? 61.271 59.330 123.433 1.00 42.01 470 LYS B CA 1
ATOM 7137 C C . LYS B 1 472 ? 62.739 59.232 123.077 1.00 44.29 470 LYS B C 1
ATOM 7138 O O . LYS B 1 472 ? 63.600 59.939 123.539 1.00 44.78 470 LYS B O 1
ATOM 7144 N N . VAL B 1 473 ? 62.966 58.281 122.211 1.00 44.79 471 VAL B N 1
ATOM 7145 C CA . VAL B 1 473 ? 64.269 57.718 121.867 1.00 46.34 471 VAL B CA 1
ATOM 7146 C C . VAL B 1 473 ? 64.138 56.668 120.767 1.00 47.64 471 VAL B C 1
ATOM 7147 O O . VAL B 1 473 ? 64.123 55.467 121.041 1.00 43.97 471 VAL B O 1
#

InterPro domains:
  IPR018484 Carbohydrate kinase FGGY, N-terminal [PF00370] (125-237)
  IPR043129 ATPase, nucleotide binding domain [SSF53067] (6-236)
  IPR049382 Carbohydrate kinase FGGY, C-terminal domain [PF21546] (248-434)
  IPR050406 FGGY Carbohydrate Kinase [PTHR43095] (110-264)

CATH classification: 3.30.420.40 (+1 more: 3.30.420.40)

B-factor: mean 28.77, std 10.67, range [10.25, 67.6]

Nearest PDB structures (foldseek):
  3h6e-assembly1_A  TM=1.002E+00  e=2.286E-98  Novosphingobium aromaticivorans DSM 12444
  3h6e-assembly2_B  TM=9.871E-01  e=6.642E-85  Novosphingobium aromaticivorans DSM 12444
  5hu2-assembly1_A  TM=8.063E-01  e=6.064E-18  Synechococcus elongatus PCC 7942 = FACHB-805
  5htr-assembly1_A  TM=7.811E-01  e=7.229E-18  Arabidopsis thaliana
  5htj-assembly1_A  TM=7.887E-01  e=1.377E-17  Synechococcus elongatus PCC 7942 = FACHB-805